Protein AF-A0A3C1VAW0-F1 (afdb_monomer_lite)

Sequence (1013 aa):
MKNPRPLKIAIALFAAFAPFVSPATVFFSDTFGSGSTINSGSPVDPTSTSTAYQMLSTKTQTPTPAVNPGDLLFGIGSTSSGVMEVQALFATNPIALVMSGDNIQLTIVFTNTSGIFPASPGSSQLGIGLFNSGNIVPFNPLPGGTNVSTTLNLANYAQNWQGYFGQIVSGTSKIMTRPSQATATSGWNQELVLSGSSTSTARNQATIASSASTTVSLNTGEAYTEVLSITMNDVNSLAITNTLYSGAGTGGTVVASYGGIATNTTFLTGGFNGFGFGYQSKVSGSASTIDVSSVEVSGSVTPISGPPTIDQQPVDVTVPNGGSCYFSVAATGFSMTYQWHRNGTNLLNGGNISGANSSQLVISPAGAGDVCSGANGYYVTVTGAGPFSTNSEIHSLAFGTAKNLIYSGSGAWDLNNSPSWLNGSLTPGFTFNFGDAVTFDDNGAGGTVPLSGSYLSASSVTVSGSSIYTLSGTGSFAGPGSLLYNASAQLTINNANSYTGGTIISNATANLRLGNINGLGTGPITMALAGGQMDIMVASSSTTGLNGDWIVADDFTMVVEPVNTSYGVVLNGNLIGTTNKTLTINHGSNGSGTNATRFRINGTSTVYNANLNLNDSTLVWSPSAATGSQTYNGVISGTGAFLQKNSVSYLNGTNTYSGGTIPAAGAIGLGLDTTGSPGSVSSGPIGTGPLSLVNDSTTTLGGSGMLFAFGGARSIGNQVQYPSASNNLTLVIGGTNNFTFTGPFALNGQDGLGAGTNRTIQVTNTGLTTILGAIGDSGLGVGLIKTGPGALYLDAINTYTGLTSNNSNTTNTPGLLAGAGTIAGSVFVQTNSSIGGGSGASIGTLTINNALTLNGNGFFRVNRSGSSSDQVSVTGVLTNTGTGTITVTNLGAALQVGDTFFLFNKGMSNGATMTITGAGINWTNKLAVNGSIAVVSTVATNPTNITFSVTSNVLTLLWPADHTGWRLQAQTNSLANGLGTNWVDVAGATLVNSTNFTINPANGAVFYRLVYP

Secondary structure (DSSP, 8-state):
---------------------PPPEEEEEE-S-S--EES-SSPPPP-SS--EEEEEESS-BSSPPEEETTEEEEEE-SBSSEEEEEEEES-SS-EE--STT-EEEEEEEEEEEE-SS-SSS---EEEEEEEE-TT----S--S-SS---TT----SSGGG-EEEEEEEESB--EEEEE---TT--SGGGG--S--SS-SS---SPPEEEEPPPB-----TT-EEEEEEEEEEEETTEEEEEEEEEESSSTTS-EEEEEEEEEEGGG---SEE-EEEEEEEE--BTS-EEEEEEEEEEEEE-----SPPEEEE----EEE-TT--EEEE-EEE-SS-EEEEEETTEE--SBTTEE-TTSSEEEESS--GGG-B-GGGSEEEEEE-SSS-EEEPPPB-EEE----EEEE-SSS-EEBSS---EEETT----BPB-TT-EEEESGGG--EEEEEESS-B--SEEEE-SS--EEEEES--BEES-EEEE--SS-EEE-S--EE-S-EEE--SS-EEEESSTTTT-SS-EEE-STTEEEEE-S---SS--EES-EEE-S-EEEEE----SS-SEEEES-EEE-TT-EEEEEE-TT---SSPEEEEE--SEEEE-SEEEE-STTEEEEE--SSSEEEE-SPEEES-EEEEEEEEEEE-S-B--SS-EEEEEEEEEE-SPPEEETTEEEEBTT-SS-EE-----SS-S--EEEEEE-SS-EEE-SPEEESSTT---EEEEESSS-EEE-S-EEEEESSS-SPPPPEEEEE--SS-EEE-SPEE-TTS---EEEESSS-EEE-SEE---S-EEE----SSSPEEEEBSSEE-S-EEE-TTEEE--B-SSS--EEEESS-EEESSEEEEEEETGGGEE-EEEESS-EEE-S--EEEEEE-SSPP-TT-EEESBSSPPBTGGGSEEEETTEEEEEEHHHHSEEEEEEEPP-S--PPEEEEETTEEEEE--GGGTTPEEEEE---TTT---S--EE-TTGGG-SEEEEE--GGG---EEEEE--

Radius of gyration: 39.26 Å; chains: 1; bounding box: 101×81×126 Å

Foldseek 3Di:
DDDDDPPPPPPPPPPPPDPPQDPKFFLAKEQLPPDAAEQDQDWDFADNYYGHKYKDKAAPKPPDFDRDRLWGKTWHFFDQKMWMKIKIFSHQWWDFAADFFWKKKKKWKKAFQWWQAAQDPDWKKWKKWWWDFVSQGAHPPPPDSYRQDQPAFDAGHLLQIWGWMWMDTQFKTFIKTQHRNRVDGGSVSNDDTDDPPDDPDDRVMDTFWIDHNHGFGDDHGWMKMWMWMWGARDVQKIKIKIWMATHRDPPHDTRDIIIGMQHDPRRRHRTGTMMMIIMMGSDHDGMGMMIISMIIMIIGHDDDDAAKAWPDFWEAAEAAQQFKDKTFTDIDAAAKWKFKDFQNHTDDDDDQWDQRTHRMIMGGGDHPVQFDDDPRAMKMWIGHPDRHIDIGDGYGYHYDDAFAWEFQQDDALEAPDDQRTAGPVRHTRDHQHTQHEYEYEVNNQEDEHAYDAAERHYQEYEYAYAHEYEYDHAYEHAGAYEYEYAYLEEYEFLYQYAHAVWYEDAYQHYEHEYNDQNRTHAHAYEDAYHNYEYEDQDFADPVGARHYEYEANAAYEYEQEADLDQTRHEYHEAYEYDAAHEYEYHYDPNHDDPAAHEYEYQHQEHDYRHEYEDADLSYEYEDAHQHHEHEHQEEYEHAYAYEYYNEEYEQQYQYAHASWYEQAAYEYEFNAEFDDAAQQTRTGSTHRYAHEYAHPDPPDLEHEGEYEYPPAEYEYRHEAAYQALSRAYEYEYADAHEYEYQHAYELHHVPPDAHHEAHEYEYAYNYHYEYNHEYEHPARQHHYEYEYQDEYEDAEAYDHAHEYEDDHPDDPHAYEYEYQYEDAHEYEYAASHEYWYYDPVDAHEYEYAEEYEYAEEYEKEAELVVLTMIAYEYPYAAEYDHQYEYEYHYPYPQDDAFRKHAHYQAAYHVQCSYHYDYPQFDWDRCNRPGRMIGGHAHQDPDDWDWDWDDDDQKIKTFTDPSNQQWWKWKDQDAPVVPDDPPIDTDPPSSRDRMDMDGHDPVRHDMDIDTGDD

pLDDT: mean 88.58, std 13.4, range [28.42, 98.81]

Structure (mmCIF, N/CA/C/O backbone):
data_AF-A0A3C1VAW0-F1
#
_entry.id   AF-A0A3C1VAW0-F1
#
loop_
_atom_site.group_PDB
_atom_site.id
_atom_site.type_symbol
_atom_site.label_atom_id
_atom_site.label_alt_id
_atom_site.label_comp_id
_atom_site.label_asym_id
_atom_site.label_entity_id
_atom_site.label_seq_id
_atom_site.pdbx_PDB_ins_code
_atom_site.Cartn_x
_atom_site.Cartn_y
_atom_site.Cartn_z
_atom_site.occupancy
_atom_site.B_iso_or_equiv
_atom_site.auth_seq_id
_atom_site.auth_comp_id
_atom_site.auth_asym_id
_atom_site.auth_atom_id
_atom_site.pdbx_PDB_model_num
ATOM 1 N N . MET A 1 1 ? 33.561 -5.028 -72.083 1.00 37.09 1 MET A N 1
ATOM 2 C CA . MET A 1 1 ? 32.641 -6.035 -71.502 1.00 37.09 1 MET A CA 1
ATOM 3 C C . MET A 1 1 ? 32.036 -5.413 -70.245 1.00 37.09 1 MET A C 1
ATOM 5 O O . MET A 1 1 ? 32.770 -5.193 -69.300 1.00 37.09 1 MET A O 1
ATOM 9 N N . LYS A 1 2 ? 30.902 -4.705 -70.355 1.00 36.78 2 LYS A N 1
ATOM 10 C CA . LYS A 1 2 ? 29.521 -5.180 -70.094 1.00 36.78 2 LYS A CA 1
ATOM 11 C C . LYS A 1 2 ? 29.315 -5.747 -68.674 1.00 36.78 2 LYS A C 1
ATOM 13 O O . LYS A 1 2 ? 29.521 -6.933 -68.468 1.00 36.78 2 LYS A O 1
ATOM 18 N N . ASN A 1 3 ? 28.885 -4.899 -67.732 1.00 32.50 3 ASN A N 1
ATOM 19 C CA . ASN A 1 3 ? 27.531 -4.946 -67.149 1.00 32.50 3 ASN A CA 1
ATOM 20 C C . ASN A 1 3 ? 27.273 -3.712 -66.248 1.00 32.50 3 ASN A C 1
ATOM 22 O O . ASN A 1 3 ? 28.169 -3.322 -65.499 1.00 32.50 3 ASN A O 1
ATOM 26 N N . PRO A 1 4 ? 26.103 -3.049 -66.352 1.00 40.62 4 PRO A N 1
ATOM 27 C CA . PRO A 1 4 ? 25.869 -1.733 -65.764 1.00 40.62 4 PRO A CA 1
ATOM 28 C C . PRO A 1 4 ? 25.383 -1.820 -64.311 1.00 40.62 4 PRO A C 1
ATOM 30 O O . PRO A 1 4 ? 24.574 -2.673 -63.953 1.00 40.62 4 PRO A O 1
ATOM 33 N N . ARG A 1 5 ? 25.855 -0.884 -63.484 1.00 33.72 5 ARG A N 1
ATOM 34 C CA . ARG A 1 5 ? 25.320 -0.597 -62.148 1.00 33.72 5 ARG A CA 1
ATOM 35 C C . ARG A 1 5 ? 24.011 0.192 -62.294 1.00 33.72 5 ARG A C 1
ATOM 37 O O . ARG A 1 5 ? 24.045 1.225 -62.964 1.00 33.72 5 ARG A O 1
ATOM 44 N N . PRO A 1 6 ? 22.887 -0.198 -61.670 1.00 34.81 6 PRO A N 1
ATOM 45 C CA . PRO A 1 6 ? 21.746 0.697 -61.566 1.00 34.81 6 PRO A CA 1
ATOM 46 C C . PRO A 1 6 ? 22.021 1.733 -60.469 1.00 34.81 6 PRO A C 1
ATOM 48 O O . PRO A 1 6 ? 21.927 1.457 -59.276 1.00 34.81 6 PRO A O 1
ATOM 51 N N . LEU A 1 7 ? 22.378 2.942 -60.899 1.00 28.42 7 LEU A N 1
ATOM 52 C CA . LEU A 1 7 ? 22.316 4.155 -60.095 1.00 28.42 7 LEU A CA 1
ATOM 53 C C . LEU A 1 7 ? 20.828 4.490 -59.890 1.00 28.42 7 LEU A C 1
ATOM 55 O O . LEU A 1 7 ? 20.183 5.023 -60.791 1.00 28.42 7 LEU A O 1
ATOM 59 N N . LYS A 1 8 ? 20.257 4.144 -58.731 1.00 29.89 8 LYS A N 1
ATOM 60 C CA . LYS A 1 8 ? 18.937 4.650 -58.334 1.00 29.89 8 LYS A CA 1
ATOM 61 C C . LYS A 1 8 ? 19.105 6.100 -57.877 1.00 29.89 8 LYS A C 1
ATOM 63 O O . LYS A 1 8 ? 19.369 6.368 -56.711 1.00 29.89 8 LYS A O 1
ATOM 68 N N . ILE A 1 9 ? 18.998 7.030 -58.824 1.00 29.31 9 ILE A N 1
ATOM 69 C CA . ILE A 1 9 ? 18.789 8.451 -58.541 1.00 29.31 9 ILE A CA 1
ATOM 70 C C . ILE A 1 9 ? 17.382 8.566 -57.942 1.00 29.31 9 ILE A C 1
ATOM 72 O O . ILE A 1 9 ? 16.389 8.459 -58.659 1.00 29.31 9 ILE A O 1
ATOM 76 N N . ALA A 1 10 ? 17.292 8.747 -56.626 1.00 31.66 10 ALA A N 1
ATOM 77 C CA . ALA A 1 10 ? 16.066 9.195 -55.980 1.00 31.66 10 ALA A CA 1
ATOM 78 C C . ALA A 1 10 ? 15.908 10.695 -56.268 1.00 31.66 10 ALA A C 1
ATOM 80 O O . ALA A 1 10 ? 16.533 11.536 -55.626 1.00 31.66 10 ALA A O 1
ATOM 81 N N . ILE A 1 11 ? 15.111 11.032 -57.283 1.00 28.70 11 ILE A N 1
ATOM 82 C CA . ILE A 1 11 ? 14.616 12.396 -57.477 1.00 28.70 11 ILE A CA 1
ATOM 83 C C . ILE A 1 11 ? 13.566 12.626 -56.385 1.00 28.70 11 ILE A C 1
ATOM 85 O O . ILE A 1 11 ? 12.427 12.184 -56.508 1.00 28.70 11 ILE A O 1
ATOM 89 N N . ALA A 1 12 ? 13.960 13.286 -55.297 1.00 33.16 12 ALA A N 1
ATOM 90 C CA . ALA A 1 12 ? 13.028 13.809 -54.309 1.00 33.16 12 ALA A CA 1
ATOM 91 C C . ALA A 1 12 ? 12.320 15.032 -54.909 1.00 33.16 12 ALA A C 1
ATOM 93 O O . ALA A 1 12 ? 12.789 16.164 -54.801 1.00 33.16 12 ALA A O 1
ATOM 94 N N . LEU A 1 13 ? 11.198 14.797 -55.590 1.00 29.33 13 LEU A N 1
ATOM 95 C CA . LEU A 1 13 ? 10.268 15.859 -55.946 1.00 29.33 13 LEU A CA 1
ATOM 96 C C . LEU A 1 13 ? 9.472 16.213 -54.680 1.00 29.33 13 LEU A C 1
ATOM 98 O O . LEU A 1 13 ? 8.461 15.583 -54.383 1.00 29.33 13 LEU A O 1
ATOM 102 N N . PHE A 1 14 ? 9.942 17.199 -53.911 1.00 34.06 14 PHE A N 1
ATOM 103 C CA . PHE A 1 14 ? 9.141 17.846 -52.867 1.00 34.06 14 PHE A CA 1
ATOM 104 C C . PHE A 1 14 ? 8.037 18.671 -53.545 1.00 34.06 14 PHE A C 1
ATOM 106 O O . PHE A 1 14 ? 8.146 19.883 -53.721 1.00 34.06 14 PHE A O 1
ATOM 113 N N . ALA A 1 15 ? 6.969 18.001 -53.973 1.00 31.11 15 ALA A N 1
ATOM 114 C CA . ALA A 1 15 ? 5.688 18.655 -54.153 1.00 31.11 15 ALA A CA 1
ATOM 115 C C . ALA A 1 15 ? 5.039 18.710 -52.769 1.00 31.11 15 ALA A C 1
ATOM 117 O O . ALA A 1 15 ? 4.602 17.688 -52.240 1.00 31.11 15 ALA A O 1
ATOM 118 N N . ALA A 1 16 ? 5.012 19.900 -52.168 1.00 33.81 16 ALA A N 1
ATOM 119 C CA . ALA A 1 16 ? 4.114 20.201 -51.065 1.00 33.81 16 ALA A CA 1
ATOM 120 C C . ALA A 1 16 ? 2.676 20.069 -51.588 1.00 33.81 16 ALA A C 1
ATOM 122 O O . ALA A 1 16 ? 2.069 21.037 -52.043 1.00 33.81 16 ALA A O 1
ATOM 123 N N . PHE A 1 17 ? 2.151 18.846 -51.595 1.00 34.25 17 PHE A N 1
ATOM 124 C CA . PHE A 1 17 ? 0.722 18.634 -51.694 1.00 34.25 17 PHE A CA 1
ATOM 125 C C . PHE A 1 17 ? 0.129 19.164 -50.392 1.00 34.25 17 PHE A C 1
ATOM 127 O O . PHE A 1 17 ? 0.372 18.615 -49.318 1.00 34.25 17 PHE A O 1
ATOM 134 N N . ALA A 1 18 ? -0.631 20.256 -50.486 1.00 33.84 18 ALA A N 1
ATOM 135 C CA . ALA A 1 18 ? -1.655 20.532 -49.491 1.00 33.84 18 ALA A CA 1
ATOM 136 C C . ALA A 1 18 ? -2.463 19.236 -49.293 1.00 33.84 18 ALA A C 1
ATOM 138 O O . ALA A 1 18 ? -2.717 18.553 -50.294 1.00 33.84 18 ALA A O 1
ATOM 139 N N . PRO A 1 19 ? -2.823 18.856 -48.054 1.00 38.66 19 PRO A N 1
ATOM 140 C CA . PRO A 1 19 ? -3.577 17.634 -47.833 1.00 38.66 19 PRO A CA 1
ATOM 141 C C . PRO A 1 19 ? -4.836 17.709 -48.694 1.00 38.66 19 PRO A C 1
ATOM 143 O O . PRO A 1 19 ? -5.653 18.619 -48.540 1.00 38.66 19 PRO A O 1
ATOM 146 N N . PHE A 1 20 ? -4.963 16.783 -49.645 1.00 38.84 20 PHE A N 1
ATOM 147 C CA . PHE A 1 20 ? -6.251 16.495 -50.249 1.00 38.84 20 PHE A CA 1
ATOM 148 C C . PHE A 1 20 ? -7.133 16.045 -49.089 1.00 38.84 20 PHE A C 1
ATOM 150 O O . PHE A 1 20 ? -7.020 14.913 -48.629 1.00 38.84 20 PHE A O 1
ATOM 157 N N . VAL A 1 21 ? -7.951 16.956 -48.562 1.00 41.53 21 VAL A N 1
ATOM 158 C CA . VAL A 1 21 ? -9.023 16.591 -47.643 1.00 41.53 21 VAL A CA 1
ATOM 159 C C . VAL A 1 21 ? -9.899 15.643 -48.446 1.00 41.53 21 VAL A C 1
ATOM 161 O O . VAL A 1 21 ? -10.518 16.055 -49.431 1.00 41.53 21 VAL A O 1
ATOM 164 N N . SER A 1 22 ? -9.870 14.354 -48.101 1.00 52.03 22 SER A N 1
ATOM 165 C CA . SER A 1 22 ? -10.819 13.419 -48.688 1.00 52.03 22 SER A CA 1
ATOM 166 C C . SER A 1 22 ? -12.218 13.955 -48.366 1.00 52.03 22 SER A C 1
ATOM 168 O O . SER A 1 22 ? -12.429 14.455 -47.255 1.00 52.03 22 SER A O 1
ATOM 170 N N . PRO A 1 23 ? -13.161 13.960 -49.322 1.00 58.28 23 PRO A N 1
ATOM 171 C CA . PRO A 1 23 ? -14.519 14.375 -49.013 1.00 58.28 23 PRO A CA 1
ATOM 172 C C . PRO A 1 23 ? -15.032 13.540 -47.836 1.00 58.28 23 PRO A C 1
ATOM 174 O O . PRO A 1 23 ? -14.778 12.334 -47.777 1.00 58.28 23 PRO A O 1
ATOM 177 N N . ALA A 1 24 ? -15.722 14.194 -46.896 1.00 72.00 24 ALA A N 1
ATOM 178 C CA . ALA A 1 24 ? -16.306 13.519 -45.746 1.00 72.00 24 ALA A CA 1
ATOM 179 C C . ALA A 1 24 ? -17.117 12.310 -46.234 1.00 72.00 24 ALA A C 1
ATOM 181 O O . ALA A 1 24 ? -18.045 12.440 -47.033 1.00 72.00 24 ALA A O 1
ATOM 182 N N . THR A 1 25 ? -16.704 11.127 -45.799 1.00 87.06 25 THR A N 1
ATOM 183 C CA . THR A 1 25 ? -17.350 9.861 -46.106 1.00 87.06 25 THR A CA 1
ATOM 184 C C . THR A 1 25 ? -18.346 9.573 -44.998 1.00 87.06 25 THR A C 1
ATOM 186 O O . THR A 1 25 ? -17.997 9.603 -43.819 1.00 87.06 25 THR A O 1
ATOM 189 N N . VAL A 1 26 ? -19.593 9.297 -45.369 1.00 92.25 26 VAL A N 1
ATOM 190 C CA . VAL A 1 26 ? -20.591 8.767 -44.439 1.00 92.25 26 VAL A CA 1
ATOM 191 C C . VAL A 1 26 ? -20.362 7.265 -44.347 1.00 92.25 26 VAL A C 1
ATOM 193 O O . VAL A 1 26 ? -20.561 6.540 -45.321 1.00 92.25 26 VAL A O 1
ATOM 196 N N . PHE A 1 27 ? -19.890 6.806 -43.193 1.00 93.06 27 PHE A N 1
ATOM 197 C CA . PHE A 1 27 ? -19.628 5.392 -42.937 1.00 93.06 27 PHE A CA 1
ATOM 198 C C . PHE A 1 27 ? -20.904 4.649 -42.540 1.00 93.06 27 PHE A C 1
ATOM 200 O O . PHE A 1 27 ? -21.078 3.485 -42.890 1.00 93.06 27 PHE A O 1
ATOM 207 N N . PHE A 1 28 ? -21.798 5.341 -41.834 1.00 97.00 28 PHE A N 1
ATOM 208 C CA . PHE A 1 28 ? -23.079 4.830 -41.370 1.00 97.00 28 PHE A CA 1
ATOM 209 C C . PHE A 1 28 ? -24.067 5.985 -41.210 1.00 97.00 28 PHE A C 1
ATOM 211 O O . PHE A 1 28 ? -23.701 7.017 -40.658 1.00 97.00 28 PHE A O 1
ATOM 218 N N . SER A 1 29 ? -25.308 5.831 -41.663 1.00 96.31 29 SER A N 1
ATOM 219 C CA . SER A 1 29 ? -26.377 6.807 -41.436 1.00 96.31 29 SER A CA 1
ATOM 220 C C . SER A 1 29 ? -27.721 6.103 -41.361 1.00 96.31 29 SER A C 1
ATOM 222 O O . SER A 1 29 ? -28.191 5.528 -42.342 1.00 96.31 29 SER A O 1
ATOM 224 N N . ASP A 1 30 ? -28.337 6.138 -40.188 1.00 96.75 30 ASP A N 1
ATOM 225 C CA . ASP A 1 30 ? -29.602 5.476 -39.918 1.00 96.75 30 ASP A CA 1
ATOM 226 C C . ASP A 1 30 ? -30.667 6.494 -39.511 1.00 96.75 30 ASP A C 1
ATOM 228 O O . ASP A 1 30 ? -30.488 7.289 -38.589 1.00 96.75 30 ASP A O 1
ATOM 232 N N . THR A 1 31 ? -31.781 6.449 -40.235 1.00 95.50 31 THR A N 1
ATOM 233 C CA . THR A 1 31 ? -33.026 7.197 -39.980 1.00 95.50 31 THR A CA 1
ATOM 234 C C . THR A 1 31 ? -34.171 6.239 -39.641 1.00 95.50 31 THR A C 1
ATOM 236 O O . THR A 1 31 ? -35.347 6.568 -39.764 1.00 95.50 31 THR A O 1
ATOM 239 N N . PHE A 1 32 ? -33.826 5.006 -39.266 1.00 94.38 32 PHE A N 1
ATOM 240 C CA . PHE A 1 32 ? -34.701 3.945 -38.776 1.00 94.38 32 PHE A CA 1
ATOM 241 C C . PHE A 1 32 ? -35.716 3.407 -39.801 1.00 94.38 32 PHE A C 1
ATOM 243 O O . PHE A 1 32 ? -36.616 2.643 -39.461 1.00 94.38 32 PHE A O 1
ATOM 250 N N . GLY A 1 33 ? -35.558 3.755 -41.085 1.00 88.50 33 GLY A N 1
ATOM 251 C CA . GLY A 1 33 ? -36.400 3.280 -42.192 1.00 88.50 33 GLY A CA 1
ATOM 252 C C . GLY A 1 33 ? -35.869 2.055 -42.953 1.00 88.50 33 GLY A C 1
ATOM 253 O O . GLY A 1 33 ? -36.592 1.497 -43.775 1.00 88.50 33 GLY A O 1
ATOM 254 N N . SER A 1 34 ? -34.627 1.627 -42.696 1.00 86.94 34 SER A N 1
ATOM 255 C CA . SER A 1 34 ? -33.894 0.668 -43.549 1.00 86.94 34 SER A CA 1
ATOM 256 C C . SER A 1 34 ? -33.698 -0.722 -42.928 1.00 86.94 34 SER A C 1
ATOM 258 O O . SER A 1 34 ? -32.777 -1.442 -43.302 1.00 86.94 34 SER A O 1
ATOM 260 N N . GLY A 1 35 ? -34.559 -1.127 -41.988 1.00 87.31 35 GLY A N 1
ATOM 261 C CA . GLY A 1 35 ? -34.545 -2.487 -41.428 1.00 87.31 35 GLY A CA 1
ATOM 262 C C . GLY A 1 35 ? -33.637 -2.694 -40.213 1.00 87.31 35 GLY A C 1
ATOM 263 O O . GLY A 1 35 ? -33.317 -3.836 -39.883 1.00 87.31 35 GLY A O 1
ATOM 264 N N . SER A 1 36 ? -33.239 -1.618 -39.531 1.00 92.06 36 SER A N 1
ATOM 265 C CA . SER A 1 36 ? -32.581 -1.719 -38.228 1.00 92.06 36 SER A CA 1
ATOM 266 C C . SER A 1 36 ? -33.448 -2.440 -37.211 1.00 92.06 36 SER A C 1
ATOM 268 O O . SER A 1 36 ? -34.676 -2.361 -37.223 1.00 92.06 36 SER A O 1
ATOM 270 N N . THR A 1 37 ? -32.790 -3.160 -36.313 1.00 89.31 37 THR A N 1
ATOM 271 C CA . THR A 1 37 ? -33.462 -3.957 -35.288 1.00 89.31 37 THR A CA 1
ATOM 272 C C . THR A 1 37 ? -33.038 -3.498 -33.909 1.00 89.31 37 THR A C 1
ATOM 274 O O . THR A 1 37 ? -31.971 -2.917 -33.737 1.00 89.31 37 THR A O 1
ATOM 277 N N . ILE A 1 38 ? -33.874 -3.772 -32.914 1.00 87.62 38 ILE A N 1
ATOM 278 C CA . ILE A 1 38 ? -33.586 -3.480 -31.517 1.00 87.62 38 ILE A CA 1
ATOM 279 C C . ILE A 1 38 ? -33.705 -4.753 -30.695 1.00 87.62 38 ILE A C 1
ATOM 281 O O . ILE A 1 38 ? -34.685 -5.485 -30.807 1.00 87.62 38 ILE A O 1
ATOM 285 N N . ASN A 1 39 ? -32.687 -5.028 -29.883 1.00 80.88 39 ASN A N 1
ATOM 286 C CA . ASN A 1 39 ? -32.585 -6.227 -29.059 1.00 80.88 39 ASN A CA 1
ATOM 287 C C . ASN A 1 39 ? -32.812 -7.514 -29.886 1.00 80.88 39 ASN A C 1
ATOM 289 O O . ASN A 1 39 ? -33.544 -8.416 -29.475 1.00 80.88 39 ASN A O 1
ATOM 293 N N . SER A 1 40 ? -32.203 -7.611 -31.074 1.00 76.06 40 SER A N 1
ATOM 294 C CA . SER A 1 40 ? -32.380 -8.772 -31.959 1.00 76.06 40 SER A CA 1
ATOM 295 C C . SER A 1 40 ? -31.705 -10.032 -31.415 1.00 76.06 40 SER A C 1
ATOM 297 O O . SER A 1 40 ? -30.515 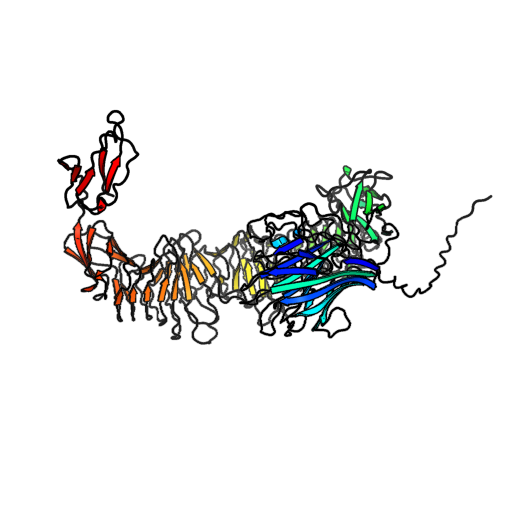-10.019 -31.099 1.00 76.06 40 SER A O 1
ATOM 299 N N . GLY A 1 41 ? -32.463 -11.135 -31.392 1.00 70.50 41 GLY A N 1
ATOM 300 C CA . GLY A 1 41 ? -32.008 -12.494 -31.068 1.00 70.50 41 GLY A CA 1
ATOM 301 C C . GLY A 1 41 ? -30.908 -13.047 -31.989 1.00 70.50 41 GLY A C 1
ATOM 302 O O . GLY A 1 41 ? -30.343 -14.110 -31.750 1.00 70.50 41 GLY A O 1
ATOM 303 N N . SER A 1 42 ? -30.677 -12.383 -33.117 1.00 78.56 42 SER A N 1
ATOM 304 C CA . SER A 1 42 ? -29.669 -12.706 -34.126 1.00 78.56 42 SER A CA 1
ATOM 305 C C . SER A 1 42 ? -29.294 -11.389 -34.812 1.00 78.56 42 SER A C 1
ATOM 307 O O . SER A 1 42 ? -29.890 -11.036 -35.831 1.00 78.56 42 SER A O 1
ATOM 309 N N . PRO A 1 43 ? -28.403 -10.592 -34.196 1.00 80.44 43 PRO A N 1
ATOM 310 C CA . PRO A 1 43 ? -27.939 -9.329 -34.750 1.00 80.44 43 PRO A CA 1
ATOM 311 C C . PRO A 1 43 ? -27.299 -9.570 -36.114 1.00 80.44 43 PRO A C 1
ATOM 313 O O . PRO A 1 43 ? -26.483 -10.478 -36.267 1.00 80.44 43 PRO A O 1
ATOM 316 N N . VAL A 1 44 ? -27.678 -8.758 -37.092 1.00 80.94 44 VAL A N 1
ATOM 317 C CA . VAL A 1 44 ? -27.047 -8.749 -38.413 1.00 80.94 44 VAL A CA 1
ATOM 318 C C . VAL A 1 44 ? -25.901 -7.741 -38.384 1.00 80.94 44 VAL A C 1
ATOM 320 O O . VAL A 1 44 ? -25.982 -6.737 -37.672 1.00 80.94 44 VAL A O 1
ATOM 323 N N . ASP A 1 45 ? -24.848 -8.008 -39.155 1.00 85.00 45 ASP A N 1
ATOM 324 C CA . ASP A 1 45 ? -23.758 -7.055 -39.353 1.00 85.00 45 ASP A CA 1
ATOM 325 C C . ASP A 1 45 ? -24.289 -5.704 -39.868 1.00 85.00 45 ASP A C 1
ATOM 327 O O . ASP A 1 45 ? -25.252 -5.670 -40.645 1.00 85.00 45 ASP A O 1
ATOM 331 N N . PRO A 1 46 ? -23.679 -4.579 -39.455 1.00 90.81 46 PRO A N 1
ATOM 332 C CA . PRO A 1 46 ? -24.117 -3.265 -39.894 1.00 90.81 46 PRO A CA 1
ATOM 333 C C . PRO A 1 46 ? -23.935 -3.101 -41.405 1.00 90.81 46 PRO A C 1
ATOM 335 O O . PRO A 1 46 ? -22.907 -3.467 -41.978 1.00 90.81 46 PRO A O 1
ATOM 338 N N . THR A 1 47 ? -24.929 -2.492 -42.042 1.00 93.38 47 THR A N 1
ATOM 339 C CA . THR A 1 47 ? -24.798 -1.912 -43.381 1.00 93.38 47 THR A CA 1
ATOM 340 C C . THR A 1 47 ? -24.508 -0.417 -43.250 1.00 93.38 47 THR A C 1
ATOM 342 O O . THR A 1 47 ? -24.475 0.118 -42.146 1.00 93.38 47 THR A O 1
ATOM 345 N N . SER A 1 48 ? -24.358 0.298 -44.367 1.00 91.81 48 SER A N 1
ATOM 346 C CA . SER A 1 48 ? -24.231 1.759 -44.334 1.00 91.81 48 SER A CA 1
ATOM 347 C C . SER A 1 48 ? -25.485 2.476 -43.814 1.00 91.81 48 SER A C 1
ATOM 349 O O . SER A 1 48 ? -25.399 3.664 -43.519 1.00 91.81 48 SER A O 1
ATOM 351 N N . THR A 1 49 ? -26.643 1.807 -43.733 1.00 94.50 49 THR A N 1
ATOM 352 C CA . THR A 1 49 ? -27.918 2.442 -43.346 1.00 94.50 49 THR A CA 1
ATOM 353 C C . THR A 1 49 ? -28.760 1.661 -42.343 1.00 94.50 49 THR A C 1
ATOM 355 O O . THR A 1 49 ? -29.883 2.066 -42.052 1.00 94.50 49 THR A O 1
ATOM 358 N N . SER A 1 50 ? -28.264 0.536 -41.827 1.00 93.25 50 SER A N 1
ATOM 359 C CA . SER A 1 50 ? -28.995 -0.275 -40.856 1.00 93.25 50 SER A CA 1
ATOM 360 C C . SER A 1 50 ? -28.060 -1.033 -39.925 1.00 93.25 50 SER A C 1
ATOM 362 O O . SER A 1 50 ? -27.002 -1.496 -40.349 1.00 93.25 50 SER A O 1
ATOM 364 N N . THR A 1 51 ? -28.463 -1.231 -38.676 1.00 92.62 51 THR A N 1
ATOM 365 C CA . THR A 1 51 ? -27.700 -2.012 -37.693 1.00 92.62 51 THR A CA 1
ATOM 366 C C . THR A 1 51 ? -28.617 -2.715 -36.691 1.00 92.62 51 THR A C 1
ATOM 368 O O . THR A 1 51 ? -29.841 -2.549 -36.687 1.00 92.62 51 THR A O 1
ATOM 371 N N . ALA A 1 52 ? -28.025 -3.540 -35.837 1.00 89.81 52 ALA A N 1
ATOM 372 C CA . ALA A 1 52 ? -28.692 -4.131 -34.693 1.00 89.81 52 ALA A CA 1
ATOM 373 C C . ALA A 1 52 ? -28.347 -3.337 -33.426 1.00 89.81 52 ALA A C 1
ATOM 375 O O . ALA A 1 52 ? -27.242 -3.428 -32.890 1.00 89.81 52 ALA A O 1
ATOM 376 N N . TYR A 1 53 ? -29.317 -2.567 -32.939 1.00 89.88 53 TYR A N 1
ATOM 377 C CA . TYR A 1 53 ? -29.231 -1.845 -31.679 1.00 89.88 53 TYR A CA 1
ATOM 378 C C . TYR A 1 53 ? -29.462 -2.781 -30.500 1.00 89.88 53 TYR A C 1
ATOM 380 O O . TYR A 1 53 ? -30.375 -3.609 -30.498 1.00 89.88 53 TYR A O 1
ATOM 388 N N . GLN A 1 54 ? -28.677 -2.597 -29.448 1.00 85.81 54 GLN A N 1
ATOM 389 C CA . GLN A 1 54 ? -28.907 -3.214 -28.153 1.00 85.81 54 GLN A CA 1
ATOM 390 C C . GLN A 1 54 ? -29.137 -2.133 -27.106 1.00 85.81 54 GLN A C 1
ATOM 392 O O . GLN A 1 54 ? -28.396 -1.155 -27.050 1.00 85.81 54 GLN A O 1
ATOM 397 N N . MET A 1 55 ? -30.148 -2.328 -26.260 1.00 84.81 55 MET A N 1
ATOM 398 C CA . MET A 1 55 ? -30.463 -1.409 -25.173 1.00 84.81 55 MET A CA 1
ATOM 399 C C . MET A 1 55 ? -30.224 -2.019 -23.800 1.00 84.81 55 MET A C 1
ATOM 401 O O . MET A 1 55 ? -30.652 -3.137 -23.510 1.00 84.81 55 MET A O 1
ATOM 405 N N . LEU A 1 56 ? -29.615 -1.226 -22.924 1.00 81.25 56 LEU A N 1
ATOM 406 C CA . LEU A 1 56 ? -29.403 -1.538 -21.519 1.00 81.25 56 LEU A CA 1
ATOM 407 C C . LEU A 1 56 ? -30.209 -0.570 -20.663 1.00 81.25 56 LEU A C 1
ATOM 409 O O . LEU A 1 56 ? -30.239 0.630 -20.925 1.00 81.25 56 LEU A O 1
ATOM 413 N N . SER A 1 57 ? -30.859 -1.081 -19.617 1.00 80.44 57 SER A N 1
ATOM 414 C CA . SER A 1 57 ? -31.521 -0.232 -18.630 1.00 80.44 57 SER A CA 1
ATOM 415 C C . SER A 1 57 ? -31.440 -0.803 -17.221 1.00 80.44 57 SER A C 1
ATOM 417 O O . SER A 1 57 ? -31.488 -2.018 -17.006 1.00 80.44 57 SER A O 1
ATOM 419 N N . THR A 1 58 ? -31.348 0.100 -16.246 1.00 79.62 58 THR A N 1
ATOM 420 C CA . THR A 1 58 ? -31.385 -0.216 -14.809 1.00 79.62 58 THR A CA 1
ATOM 421 C C . THR A 1 58 ? -32.789 -0.143 -14.223 1.00 79.62 58 THR A C 1
ATOM 423 O O . THR A 1 58 ? -32.972 -0.343 -13.020 1.00 79.62 58 THR A O 1
ATOM 426 N N . LYS A 1 59 ? -33.777 0.190 -15.057 1.00 79.50 59 LYS A N 1
ATOM 427 C CA . LYS A 1 59 ? -35.185 0.331 -14.698 1.00 79.50 59 LYS A CA 1
ATOM 428 C C . LYS A 1 59 ? -36.062 -0.335 -15.747 1.00 79.50 59 LYS A C 1
ATOM 430 O O . LYS A 1 59 ? -35.606 -0.752 -16.809 1.00 79.50 59 LYS A O 1
ATOM 435 N N . THR A 1 60 ? -37.345 -0.438 -15.426 1.00 81.88 60 THR A N 1
ATOM 436 C CA . THR A 1 60 ? -38.362 -0.820 -16.401 1.00 81.88 60 THR A CA 1
ATOM 437 C C . THR A 1 60 ? -38.391 0.212 -17.524 1.00 81.88 60 THR A C 1
ATOM 439 O O . THR A 1 60 ? -38.487 1.416 -17.266 1.00 81.88 60 THR A O 1
ATOM 442 N N . GLN A 1 61 ? -38.301 -0.276 -18.758 1.00 84.56 61 GLN A N 1
ATOM 443 C CA . GLN A 1 61 ? -38.331 0.560 -19.948 1.00 84.56 61 GLN A CA 1
ATOM 444 C C . GLN A 1 61 ? -39.763 1.051 -20.177 1.00 84.56 61 GLN A C 1
ATOM 446 O O . GLN A 1 61 ? -40.716 0.269 -20.163 1.00 84.56 61 GLN A O 1
ATOM 451 N N . THR A 1 62 ? -39.939 2.360 -20.291 1.00 84.44 62 THR A N 1
ATOM 452 C CA . THR A 1 62 ? -41.241 2.999 -20.496 1.00 84.44 62 THR A CA 1
ATOM 453 C C . THR A 1 62 ? -41.024 4.280 -21.305 1.00 84.44 62 THR A C 1
ATOM 455 O O . THR A 1 62 ? -40.453 5.225 -20.759 1.00 84.44 62 THR A O 1
ATOM 458 N N . PRO A 1 63 ? -41.458 4.337 -22.579 1.00 87.81 63 PRO A N 1
ATOM 459 C CA . PRO A 1 63 ? -42.153 3.283 -23.331 1.00 87.81 63 PRO A CA 1
ATOM 460 C C . PRO A 1 63 ? -41.258 2.065 -23.621 1.00 87.81 63 PRO A C 1
ATOM 462 O O . PRO A 1 63 ? -40.043 2.108 -23.427 1.00 87.81 63 PRO A O 1
ATOM 465 N N . THR A 1 64 ? -41.866 0.960 -24.063 1.00 87.06 64 THR A N 1
ATOM 466 C CA . THR A 1 64 ? -41.104 -0.171 -24.611 1.00 87.06 64 THR A CA 1
ATOM 467 C C . THR A 1 64 ? -40.308 0.316 -25.821 1.00 87.06 64 THR A C 1
ATOM 469 O O . THR A 1 64 ? -40.912 0.948 -26.689 1.00 87.06 64 THR A O 1
ATOM 472 N N . PRO A 1 65 ? -38.995 0.038 -25.901 1.00 88.94 65 PRO A N 1
ATOM 473 C CA . PRO A 1 65 ? -38.189 0.524 -27.001 1.00 88.94 65 PRO A CA 1
ATOM 474 C C . PRO A 1 65 ? -38.684 0.023 -28.351 1.00 88.94 65 PRO A C 1
ATOM 476 O O . PRO A 1 65 ? -38.973 -1.166 -28.504 1.00 88.94 65 PRO A O 1
ATOM 479 N N . ALA A 1 66 ? -38.753 0.924 -29.324 1.00 87.81 66 ALA A N 1
ATOM 480 C CA . ALA A 1 66 ? -39.212 0.619 -30.670 1.00 87.81 66 ALA A CA 1
ATOM 481 C C . ALA A 1 66 ? -38.323 1.309 -31.704 1.00 87.81 66 ALA A C 1
ATOM 483 O O . ALA A 1 66 ? -37.864 2.424 -31.484 1.00 87.81 66 ALA A O 1
ATOM 484 N N . VAL A 1 67 ? -38.099 0.625 -32.826 1.00 89.44 67 VAL A N 1
ATOM 485 C CA . VAL A 1 67 ? -37.517 1.202 -34.041 1.00 89.44 67 VAL A CA 1
ATOM 486 C C . VAL A 1 67 ? -38.664 1.338 -35.034 1.00 89.44 67 VAL A C 1
ATOM 488 O O . VAL A 1 67 ? -39.193 0.330 -35.503 1.00 89.44 67 VAL A O 1
ATOM 491 N N . ASN A 1 68 ? -39.059 2.569 -35.326 1.00 89.69 68 ASN A N 1
ATOM 492 C CA . ASN A 1 68 ? -40.015 2.919 -36.368 1.00 89.69 68 ASN A CA 1
ATOM 493 C C . ASN A 1 68 ? -39.318 3.829 -37.391 1.00 89.69 68 ASN A C 1
ATOM 495 O O . ASN A 1 68 ? -38.346 4.493 -37.041 1.00 89.69 68 ASN A O 1
ATOM 499 N N . PRO A 1 69 ? -39.800 3.921 -38.643 1.00 88.50 69 PRO A N 1
ATOM 500 C CA . PRO A 1 69 ? -39.254 4.879 -39.600 1.00 88.50 69 PRO A CA 1
ATOM 501 C C . PRO A 1 69 ? -39.231 6.306 -39.028 1.00 88.50 69 PRO A C 1
ATOM 503 O O . PRO A 1 69 ? -40.286 6.872 -38.746 1.00 88.50 69 PRO A O 1
ATOM 506 N N . GLY A 1 70 ? -38.031 6.872 -38.877 1.00 87.25 70 GLY A N 1
ATOM 507 C CA . GLY A 1 70 ? -37.788 8.207 -38.327 1.00 87.25 70 GLY A CA 1
ATOM 508 C C . GLY A 1 70 ? -37.757 8.317 -36.799 1.00 87.25 70 GLY A C 1
ATOM 509 O O . GLY A 1 70 ? -37.587 9.434 -36.322 1.00 87.25 70 GLY A O 1
ATOM 510 N N . ASP A 1 71 ? -37.918 7.218 -36.056 1.00 87.81 71 ASP A N 1
ATOM 511 C CA . ASP A 1 71 ? -38.083 7.243 -34.596 1.00 87.81 71 ASP A CA 1
ATOM 512 C C . ASP A 1 71 ? -37.491 5.985 -33.926 1.00 87.81 71 ASP A C 1
ATOM 514 O O . ASP A 1 71 ? -37.994 4.864 -34.074 1.00 87.81 71 ASP A O 1
ATOM 518 N N . LEU A 1 72 ? -36.423 6.185 -33.151 1.00 94.12 72 LEU A N 1
ATOM 519 C CA . LEU A 1 72 ? -35.956 5.261 -32.121 1.00 94.12 72 LEU A CA 1
ATOM 520 C C . LEU A 1 72 ? -36.375 5.794 -30.743 1.00 94.12 72 LEU A C 1
ATOM 522 O O . LEU A 1 72 ? -35.633 6.526 -30.077 1.00 94.12 72 LEU A O 1
ATOM 526 N N . LEU A 1 73 ? -37.561 5.371 -30.304 1.00 91.88 73 LEU A N 1
ATOM 527 C CA . LEU A 1 73 ? -38.179 5.793 -29.052 1.00 91.88 73 LEU A CA 1
ATOM 528 C C . LEU A 1 73 ? -37.742 4.893 -27.902 1.00 91.88 73 LEU A C 1
ATOM 530 O O . LEU A 1 73 ? -37.936 3.676 -27.944 1.00 91.88 73 LEU A O 1
ATOM 534 N N . PHE A 1 74 ? -37.233 5.483 -26.822 1.00 91.75 74 PHE A N 1
ATOM 535 C CA . PHE A 1 74 ? -36.952 4.753 -25.590 1.00 91.75 74 PHE A CA 1
ATOM 536 C C . PHE A 1 74 ? -37.033 5.636 -24.348 1.00 91.75 74 PHE A C 1
ATOM 538 O O . PHE A 1 74 ? -36.927 6.862 -24.390 1.00 91.75 74 PHE A O 1
ATOM 545 N N . GLY A 1 75 ? -37.237 4.996 -23.200 1.00 89.62 75 GLY A N 1
ATOM 546 C CA . GLY A 1 75 ? -37.307 5.712 -21.942 1.00 89.62 75 GLY A CA 1
ATOM 547 C C . GLY A 1 75 ? -37.301 4.820 -20.716 1.00 89.62 75 GLY A C 1
ATOM 548 O O . GLY A 1 75 ? -37.431 3.597 -20.802 1.00 89.62 75 GLY A O 1
ATOM 549 N N . ILE A 1 76 ? -37.209 5.456 -19.554 1.00 86.62 76 ILE A N 1
ATOM 550 C CA . ILE A 1 76 ? -37.398 4.817 -18.255 1.00 86.62 76 ILE A CA 1
ATOM 551 C C . ILE A 1 76 ? -38.634 5.393 -17.568 1.00 86.62 76 ILE A C 1
ATOM 553 O O . ILE A 1 76 ? -38.912 6.594 -17.648 1.00 86.62 76 ILE A O 1
ATOM 557 N N . GLY A 1 77 ? -39.359 4.531 -16.853 1.00 84.44 77 GLY A N 1
ATOM 558 C CA . GLY A 1 77 ? -40.481 4.955 -16.018 1.00 84.44 77 GLY A CA 1
ATOM 559 C C . GLY A 1 77 ? -40.058 5.896 -14.882 1.00 84.44 77 GLY A C 1
ATOM 560 O O . GLY A 1 77 ? -38.873 6.039 -14.572 1.00 84.44 77 GLY A O 1
ATOM 561 N N . SER A 1 78 ? -41.041 6.519 -14.223 1.00 82.88 78 SER A N 1
ATOM 562 C CA . SER A 1 78 ? -40.807 7.444 -13.107 1.00 82.88 78 SER A CA 1
ATOM 563 C C . SER A 1 78 ? -39.971 6.799 -11.999 1.00 82.88 78 SER A C 1
ATOM 565 O O . SER A 1 78 ? -40.364 5.783 -11.419 1.00 82.88 78 SER A O 1
ATOM 567 N N . THR A 1 79 ? -38.826 7.393 -11.677 1.00 75.62 79 THR A N 1
ATOM 568 C CA . THR A 1 79 ? -37.891 6.868 -10.676 1.00 75.62 79 THR A CA 1
ATOM 569 C C . THR A 1 79 ? -37.144 8.007 -9.982 1.00 75.62 79 THR A C 1
ATOM 571 O O . THR A 1 79 ? -37.293 9.155 -10.369 1.00 75.62 79 THR A O 1
ATOM 574 N N . SER A 1 80 ? -36.368 7.724 -8.935 1.00 75.44 80 SER A N 1
ATOM 575 C CA . SER A 1 80 ? -35.454 8.703 -8.323 1.00 75.44 80 SER A CA 1
ATOM 576 C C . SER A 1 80 ? -34.070 8.712 -8.982 1.00 75.44 80 SER A C 1
ATOM 578 O O . SER A 1 80 ? -33.334 9.688 -8.860 1.00 75.44 80 SER A O 1
ATOM 580 N N . SER A 1 81 ? -33.700 7.621 -9.664 1.00 81.38 81 SER A N 1
ATOM 581 C CA . SER A 1 81 ? -32.486 7.507 -10.476 1.00 81.38 81 SER A CA 1
ATOM 582 C C . SER A 1 81 ? -32.569 6.286 -11.390 1.00 81.38 81 SER A C 1
ATOM 584 O O . SER A 1 81 ? -32.913 5.199 -10.922 1.00 81.38 81 SER A O 1
ATOM 586 N N . GLY A 1 82 ? -32.219 6.426 -12.664 1.00 81.44 82 GLY A N 1
ATOM 587 C CA . GLY A 1 82 ? -32.154 5.316 -13.611 1.00 81.44 82 GLY A CA 1
ATOM 588 C C . GLY A 1 82 ? -31.261 5.622 -14.805 1.00 81.44 82 GLY A C 1
ATOM 589 O O . GLY A 1 82 ? -30.952 6.775 -15.090 1.00 81.44 82 GLY A O 1
ATOM 590 N N . VAL A 1 83 ? -30.822 4.565 -15.476 1.00 82.25 83 VAL A N 1
ATOM 591 C CA . VAL A 1 83 ? -29.914 4.620 -16.621 1.00 82.25 83 VAL A CA 1
ATOM 592 C C . VAL A 1 83 ? -30.545 3.902 -17.797 1.00 82.25 83 VAL A C 1
ATOM 594 O O . VAL A 1 83 ? -31.179 2.856 -17.616 1.00 82.25 83 VAL A O 1
ATOM 597 N N . MET A 1 84 ? -30.337 4.464 -18.983 1.00 85.81 84 MET A N 1
ATOM 598 C CA . MET A 1 84 ? -30.642 3.827 -20.251 1.00 85.81 84 MET A CA 1
ATOM 599 C C . MET A 1 84 ? -29.558 4.141 -21.275 1.00 85.81 84 MET A C 1
ATOM 601 O O . MET A 1 84 ? -29.148 5.292 -21.404 1.00 85.81 84 MET A O 1
ATOM 605 N N . GLU A 1 85 ? -29.091 3.123 -21.986 1.00 88.00 85 GLU A N 1
ATOM 606 C CA . GLU A 1 85 ? -28.031 3.248 -22.985 1.00 88.00 85 GLU A CA 1
ATOM 607 C C . GLU A 1 85 ? -28.335 2.368 -24.195 1.00 88.00 85 GLU A C 1
ATOM 609 O O . GLU A 1 85 ? -28.897 1.280 -24.058 1.00 88.00 85 GLU A O 1
ATOM 614 N N . VAL A 1 86 ? -27.951 2.856 -25.368 1.00 90.56 86 VAL A N 1
ATOM 615 C CA . VAL A 1 86 ? -27.996 2.173 -26.654 1.00 90.56 86 VAL A CA 1
ATOM 616 C C . VAL A 1 86 ? -26.565 1.922 -27.113 1.00 90.56 86 VAL A C 1
ATOM 618 O O . VAL A 1 86 ? -25.731 2.824 -27.053 1.00 90.56 86 VAL A O 1
ATOM 621 N N . GLN A 1 87 ? -26.295 0.722 -27.619 1.00 90.12 87 GLN A N 1
ATOM 622 C CA . GLN A 1 87 ? -25.020 0.363 -28.235 1.00 90.12 87 GLN A CA 1
ATOM 623 C C . GLN A 1 87 ? -25.229 -0.410 -29.538 1.00 90.12 87 GLN A C 1
ATOM 625 O O . GLN A 1 87 ? -26.159 -1.211 -29.648 1.00 90.12 87 GLN A O 1
ATOM 630 N N . ALA A 1 88 ? -24.368 -0.167 -30.525 1.00 91.94 88 ALA A N 1
ATOM 631 C CA . ALA A 1 88 ? -24.414 -0.825 -31.830 1.00 91.94 88 ALA A CA 1
ATOM 632 C C . ALA A 1 88 ? -23.063 -0.740 -32.551 1.00 91.94 88 ALA A C 1
ATOM 634 O O . ALA A 1 88 ? -22.203 0.080 -32.218 1.00 91.94 88 ALA A O 1
ATOM 635 N N . LEU A 1 89 ? -22.887 -1.603 -33.553 1.00 92.88 89 LEU A N 1
ATOM 636 C CA . LEU A 1 89 ? -21.811 -1.468 -34.531 1.00 92.88 89 LEU A CA 1
ATOM 637 C C . LEU A 1 89 ? -22.264 -0.576 -35.687 1.00 92.88 89 LEU A C 1
ATOM 639 O O . LEU A 1 89 ? -23.429 -0.606 -36.076 1.00 92.88 89 LEU A O 1
ATOM 643 N N . PHE A 1 90 ? -21.329 0.170 -36.262 1.00 94.44 90 PHE A N 1
ATOM 644 C CA . PHE A 1 90 ? -21.540 0.937 -37.492 1.00 94.44 90 PHE A CA 1
ATOM 645 C C . PHE A 1 90 ? -20.713 0.408 -38.672 1.00 94.44 90 PHE A C 1
ATOM 647 O O . PHE A 1 90 ? -20.948 0.794 -39.810 1.00 94.44 90 PHE A O 1
ATOM 654 N N . ALA A 1 91 ? -19.750 -0.484 -38.415 1.00 90.69 91 ALA A N 1
ATOM 655 C CA . ALA A 1 91 ? -18.964 -1.173 -39.434 1.00 90.69 91 ALA A CA 1
ATOM 656 C C . ALA A 1 91 ? -18.545 -2.569 -38.940 1.00 90.69 91 ALA A C 1
ATOM 658 O O . ALA A 1 91 ? -18.364 -2.783 -37.742 1.00 90.69 91 ALA A O 1
ATOM 659 N N . THR A 1 92 ? -18.342 -3.525 -39.849 1.00 85.00 92 THR A N 1
ATOM 660 C CA . THR A 1 92 ? -17.812 -4.852 -39.480 1.00 85.00 92 THR A CA 1
ATOM 661 C C . THR A 1 92 ? -16.355 -4.763 -39.023 1.00 85.00 92 THR A C 1
ATOM 663 O O . THR A 1 92 ? -15.977 -5.395 -38.044 1.00 85.00 92 THR A O 1
ATOM 666 N N . ASN A 1 93 ? -15.546 -3.932 -39.689 1.00 82.88 93 ASN A N 1
ATOM 667 C CA . ASN A 1 93 ? -14.137 -3.713 -39.358 1.00 82.88 93 ASN A CA 1
ATOM 668 C C . ASN A 1 93 ? -13.915 -2.289 -38.815 1.00 82.88 93 ASN A C 1
ATOM 670 O O . ASN A 1 93 ? -14.553 -1.362 -39.318 1.00 82.88 93 ASN A O 1
ATOM 674 N N . PRO A 1 94 ? -13.002 -2.084 -37.843 1.00 87.69 94 PRO A N 1
ATOM 675 C CA . PRO A 1 94 ? -12.631 -0.761 -37.353 1.00 87.69 94 PRO A CA 1
ATOM 676 C C . PRO A 1 94 ? -12.138 0.164 -38.462 1.00 87.69 94 PRO A C 1
ATOM 678 O O . PRO A 1 94 ? -11.209 -0.164 -39.200 1.00 87.69 94 PRO A O 1
ATOM 681 N N . ILE A 1 95 ? -12.724 1.354 -38.520 1.00 88.88 95 ILE A N 1
ATOM 682 C CA . ILE A 1 95 ? -12.237 2.479 -39.308 1.00 88.88 95 ILE A CA 1
ATOM 683 C C . ILE A 1 95 ? -11.067 3.096 -38.552 1.00 88.88 95 ILE A C 1
ATOM 685 O O . ILE A 1 95 ? -11.243 3.592 -37.439 1.00 88.88 95 ILE A O 1
ATOM 689 N N . ALA A 1 96 ? -9.871 3.021 -39.131 1.00 86.31 96 ALA A N 1
ATOM 690 C CA . ALA A 1 96 ? -8.651 3.530 -38.522 1.00 86.31 96 ALA A CA 1
ATOM 691 C C . ALA A 1 96 ? -8.408 4.993 -38.908 1.00 86.31 96 ALA A C 1
ATOM 693 O O . ALA A 1 96 ? -8.405 5.334 -40.089 1.00 86.31 96 ALA A O 1
ATOM 694 N N . LEU A 1 97 ? -8.155 5.834 -37.908 1.00 88.06 97 LEU A N 1
ATOM 695 C CA . LEU A 1 97 ? -7.509 7.129 -38.087 1.00 88.06 97 LEU A CA 1
ATOM 696 C C . LEU A 1 97 ? -6.005 6.869 -38.158 1.00 88.06 97 LEU A C 1
ATOM 698 O O . LEU A 1 97 ? -5.454 6.247 -37.246 1.00 88.06 97 LEU A O 1
ATOM 702 N N . VAL A 1 98 ? -5.359 7.274 -39.247 1.00 75.88 98 VAL A N 1
ATOM 703 C CA . VAL A 1 98 ? -3.986 6.855 -39.555 1.00 75.88 98 VAL A CA 1
ATOM 704 C C . VAL A 1 98 ? -3.033 8.024 -39.810 1.00 75.88 98 VAL A C 1
ATOM 706 O O . VAL A 1 98 ? -1.844 7.899 -39.530 1.00 75.88 98 VAL A O 1
ATOM 709 N N . MET A 1 99 ? -3.519 9.176 -40.274 1.00 81.62 99 MET A N 1
ATOM 710 C CA . MET A 1 99 ? -2.712 10.392 -40.424 1.00 81.62 99 MET A CA 1
ATOM 711 C C . MET A 1 99 ? -3.250 11.558 -39.598 1.00 81.62 99 MET A C 1
ATOM 713 O O . MET A 1 99 ? -4.440 11.637 -39.301 1.00 81.62 99 MET A O 1
ATOM 717 N N . SER A 1 100 ? -2.365 12.506 -39.274 1.00 84.88 100 SER A N 1
ATOM 718 C CA . SER A 1 100 ? -2.777 13.801 -38.728 1.00 84.88 100 SER A CA 1
ATOM 719 C C . SER A 1 100 ? -3.819 14.450 -39.646 1.00 84.88 100 SER A C 1
ATOM 721 O O . SER A 1 100 ? -3.607 14.566 -40.853 1.00 84.88 100 SER A O 1
ATOM 723 N N . GLY A 1 101 ? -4.954 14.844 -39.072 1.00 85.62 101 GLY A N 1
ATOM 724 C CA . GLY A 1 101 ? -6.116 15.370 -39.786 1.00 85.62 101 GLY A CA 1
ATOM 725 C C . GLY A 1 101 ? -7.204 14.337 -40.092 1.00 85.62 101 GLY A C 1
ATOM 726 O O . GLY A 1 101 ? -8.342 14.746 -40.347 1.00 85.62 101 GLY A O 1
ATOM 727 N N . ASP A 1 102 ? -6.913 13.033 -40.008 1.00 91.25 102 ASP A N 1
ATOM 728 C CA . ASP A 1 102 ? -7.954 12.010 -40.095 1.00 91.25 102 ASP A CA 1
ATOM 729 C C . ASP A 1 102 ? -8.942 12.186 -38.943 1.00 91.25 102 ASP A C 1
ATOM 731 O O . ASP A 1 102 ? -8.551 12.419 -37.796 1.00 91.25 102 ASP A O 1
ATOM 735 N N . ASN A 1 103 ? -10.232 12.063 -39.233 1.00 94.56 103 ASN A N 1
ATOM 736 C CA . ASN A 1 103 ? -11.277 12.220 -38.237 1.00 94.56 103 ASN A CA 1
ATOM 737 C C . ASN A 1 103 ? -12.432 11.247 -38.437 1.00 94.56 103 ASN A C 1
ATOM 739 O O . ASN A 1 103 ? -12.700 10.772 -39.541 1.00 94.56 103 ASN A O 1
ATOM 743 N N . ILE A 1 104 ? -13.125 11.002 -37.332 1.00 96.31 104 ILE A N 1
ATOM 744 C CA . ILE A 1 104 ? -14.415 10.333 -37.284 1.00 96.31 104 ILE A CA 1
ATOM 745 C C . ILE A 1 104 ? -15.332 11.094 -36.328 1.00 96.31 104 ILE A C 1
ATOM 747 O O . ILE A 1 104 ? -14.907 11.591 -35.282 1.00 96.31 104 ILE A O 1
ATOM 751 N N . GLN A 1 105 ? -16.596 11.192 -36.700 1.00 97.06 105 GLN A N 1
ATOM 752 C CA . GLN A 1 105 ? -17.627 11.934 -36.005 1.00 97.06 105 GLN A CA 1
ATOM 753 C C . GLN A 1 105 ? -18.849 11.043 -35.825 1.00 97.06 105 GLN A C 1
ATOM 755 O O . GLN A 1 105 ? -19.284 10.402 -36.775 1.00 97.06 105 GLN A O 1
ATOM 760 N N . LEU A 1 106 ? -19.397 11.026 -34.611 1.00 98.44 106 LEU A N 1
ATOM 761 C CA . LEU A 1 106 ? -20.705 10.462 -34.300 1.00 98.44 106 LEU A CA 1
ATOM 762 C C . LEU A 1 106 ? -21.677 11.611 -34.032 1.00 98.44 106 LEU A C 1
ATOM 764 O O . LEU A 1 106 ? -21.433 12.418 -33.133 1.00 98.44 106 LEU A O 1
ATOM 768 N N . THR A 1 107 ? -22.776 11.6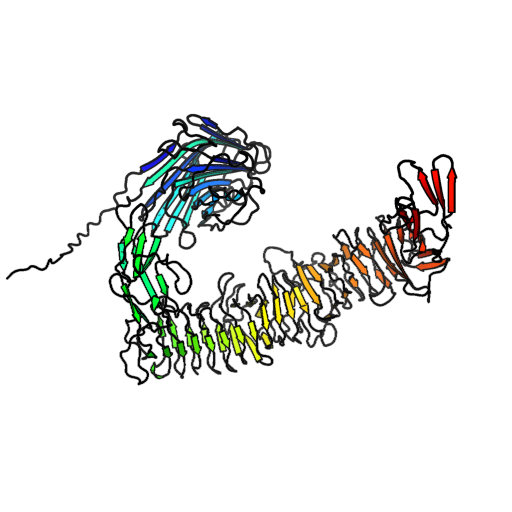39 -34.778 1.00 98.19 107 THR A N 1
ATOM 769 C CA . THR A 1 107 ? -23.836 12.645 -34.686 1.00 98.19 107 THR A CA 1
ATOM 770 C C . THR A 1 107 ? -25.159 11.967 -34.351 1.00 98.19 107 THR A C 1
ATOM 772 O O . THR A 1 107 ? -25.606 11.077 -35.075 1.00 98.19 107 THR A O 1
ATOM 775 N N . ILE A 1 108 ? -25.796 12.400 -33.264 1.00 97.88 108 ILE A N 1
ATOM 776 C CA . ILE A 1 108 ? -27.111 11.920 -32.822 1.00 97.88 108 ILE A CA 1
ATOM 777 C C . ILE A 1 108 ? -28.083 13.092 -32.814 1.00 97.88 108 ILE A C 1
ATOM 779 O O . ILE A 1 108 ? -27.822 14.098 -32.154 1.00 97.88 108 ILE A O 1
ATOM 783 N N . VAL A 1 109 ? -29.218 12.947 -33.498 1.00 97.50 109 VAL A N 1
ATOM 784 C CA . VAL A 1 109 ? -30.324 13.912 -33.443 1.00 97.50 109 VAL A CA 1
ATOM 785 C C . VAL A 1 109 ? -31.467 13.301 -32.650 1.00 97.50 109 VAL A C 1
ATOM 787 O O . VAL A 1 109 ? -31.926 12.207 -32.978 1.00 97.50 109 VAL A O 1
ATOM 790 N N . PHE A 1 110 ? -31.916 13.990 -31.603 1.00 96.00 110 PHE A N 1
ATOM 791 C CA . PHE A 1 110 ? -32.945 13.479 -30.706 1.00 96.00 110 PHE A CA 1
ATOM 792 C C . PHE A 1 110 ? -33.874 14.564 -30.162 1.00 96.00 110 PHE A C 1
ATOM 794 O O . PHE A 1 110 ? -33.482 15.713 -29.990 1.00 96.00 110 PHE A O 1
ATOM 801 N N . THR A 1 111 ? -35.099 14.179 -29.823 1.00 95.38 111 THR A N 1
ATOM 802 C CA . THR A 1 111 ? -36.085 15.004 -29.125 1.00 95.38 111 THR A CA 1
ATOM 803 C C . THR A 1 111 ? -36.132 14.613 -27.651 1.00 95.38 111 THR A C 1
ATOM 805 O O . THR A 1 111 ? -36.271 13.438 -27.304 1.00 95.38 111 THR A O 1
ATOM 808 N N . ASN A 1 112 ? -36.036 15.596 -26.751 1.00 91.75 112 ASN A N 1
ATOM 809 C CA . ASN A 1 112 ? -36.213 15.384 -25.310 1.00 91.75 112 ASN A CA 1
ATOM 810 C C . ASN A 1 112 ? -37.710 15.256 -24.976 1.00 91.75 112 ASN A C 1
ATOM 812 O O . ASN A 1 112 ? -38.330 16.180 -24.452 1.00 91.75 112 ASN A O 1
ATOM 816 N N . THR A 1 113 ? -38.314 14.120 -25.310 1.00 90.19 113 THR A N 1
ATOM 817 C CA . THR A 1 113 ? -39.767 13.893 -25.228 1.00 90.19 113 THR A CA 1
ATOM 818 C C . THR A 1 113 ? -40.321 14.014 -23.805 1.00 90.19 113 THR A C 1
ATOM 820 O O . THR A 1 113 ? -41.441 14.482 -23.609 1.00 90.19 113 THR A O 1
ATOM 823 N N . SER A 1 114 ? -39.538 13.645 -22.786 1.00 83.44 114 SER A N 1
ATOM 824 C CA . SER A 1 114 ? -39.907 13.853 -21.383 1.00 83.44 114 SER A CA 1
ATOM 825 C C . SER A 1 114 ? -38.661 14.016 -20.515 1.00 83.44 114 SER A C 1
ATOM 827 O O . SER A 1 114 ? -37.973 13.044 -20.227 1.00 83.44 114 SER A O 1
ATOM 829 N N . GLY A 1 115 ? -38.365 15.258 -20.114 1.00 72.56 115 GLY A N 1
ATOM 830 C CA . GLY A 1 115 ? -37.604 15.631 -18.916 1.00 72.56 115 GLY A CA 1
ATOM 831 C C . GLY A 1 115 ? -36.342 14.836 -18.550 1.00 72.56 115 GLY A C 1
ATOM 832 O O . GLY A 1 115 ? -36.183 14.514 -17.375 1.00 72.56 115 GLY A O 1
ATOM 833 N N . ILE A 1 116 ? -35.427 14.546 -19.482 1.00 74.44 116 ILE A N 1
ATOM 834 C CA . ILE A 1 116 ? -34.173 13.826 -19.161 1.00 74.44 116 ILE A CA 1
ATOM 835 C C . ILE A 1 116 ? -33.159 14.687 -18.373 1.00 74.44 116 ILE A C 1
ATOM 837 O O . ILE A 1 116 ? -32.264 14.151 -17.712 1.00 74.44 116 ILE A O 1
ATOM 841 N N . PHE A 1 117 ? -33.304 16.022 -18.419 1.00 73.19 117 PHE A N 1
ATOM 842 C CA . PHE A 1 117 ? -32.305 16.981 -17.926 1.00 73.19 117 PHE A CA 1
ATOM 843 C C . PHE A 1 117 ? -32.910 18.332 -17.457 1.00 73.19 117 PHE A C 1
ATOM 845 O O . PHE A 1 117 ? -32.908 19.317 -18.201 1.00 73.19 117 PHE A O 1
ATOM 852 N N . PRO A 1 118 ? -33.483 18.405 -16.240 1.00 67.75 118 PRO A N 1
ATOM 853 C CA . PRO A 1 118 ? -34.191 19.591 -15.756 1.00 67.75 118 PRO A CA 1
ATOM 854 C C . PRO A 1 118 ? -33.231 20.712 -15.330 1.00 67.75 118 PRO A C 1
ATOM 856 O O . PRO A 1 118 ? -32.099 20.458 -14.937 1.00 67.75 118 PRO A O 1
ATOM 859 N N . ALA A 1 119 ? -33.716 21.958 -15.316 1.00 57.19 119 ALA A N 1
ATOM 860 C CA . ALA A 1 119 ? -32.938 23.158 -14.967 1.00 57.19 119 ALA A CA 1
ATOM 861 C C . ALA A 1 119 ? -32.565 23.318 -13.472 1.00 57.19 119 ALA A C 1
ATOM 863 O O . ALA A 1 119 ? -31.954 24.316 -13.093 1.00 57.19 119 ALA A O 1
ATOM 864 N N . SER A 1 120 ? -32.928 22.363 -12.609 1.00 57.09 120 SER A N 1
ATOM 865 C CA . SER A 1 120 ? -32.613 22.368 -11.169 1.00 57.09 120 SER A CA 1
ATOM 866 C C . SER A 1 120 ? -31.353 21.536 -10.899 1.00 57.09 120 SER A C 1
ATOM 868 O O . SER A 1 120 ? -31.175 20.529 -11.582 1.00 57.09 120 SER A O 1
ATOM 870 N N . PRO A 1 121 ? -30.500 21.871 -9.906 1.00 52.12 121 PRO A N 1
ATOM 871 C CA . PRO A 1 121 ? -29.274 21.123 -9.624 1.00 52.12 121 PRO A CA 1
ATOM 872 C C . PRO A 1 121 ? -29.576 19.653 -9.295 1.00 52.12 121 PRO A C 1
ATOM 874 O O . PRO A 1 121 ? -29.949 19.298 -8.180 1.00 52.12 121 PRO A O 1
ATOM 877 N N . GLY A 1 122 ? -29.409 18.798 -10.299 1.00 59.31 122 GLY A N 1
ATOM 878 C CA . GLY A 1 122 ? -29.524 17.350 -10.232 1.00 59.31 122 GLY A CA 1
ATOM 879 C C . GLY A 1 122 ? -28.516 16.743 -11.202 1.00 59.31 122 GLY A C 1
ATOM 880 O O . GLY A 1 122 ? -28.365 17.216 -12.324 1.00 59.31 122 GLY A O 1
ATOM 881 N N . SER A 1 123 ? -27.777 15.722 -10.768 1.00 66.12 123 SER A N 1
ATOM 882 C CA . SER A 1 123 ? -26.658 15.149 -11.533 1.00 66.12 123 SER A CA 1
ATOM 883 C C . SER A 1 123 ? -27.112 14.195 -12.656 1.00 66.12 123 SER A C 1
ATOM 885 O O . SER A 1 123 ? -26.574 13.090 -12.752 1.00 66.12 123 SER A O 1
ATOM 887 N N . SER A 1 124 ? -28.126 14.568 -13.449 1.00 83.00 124 SER A N 1
ATOM 888 C CA . SER A 1 124 ? -28.438 13.848 -14.693 1.00 83.00 124 SER A CA 1
ATOM 889 C C . SER A 1 124 ? -27.258 13.955 -15.663 1.00 83.00 124 SER A C 1
ATOM 891 O O . SER A 1 124 ? -26.474 14.907 -15.605 1.00 83.00 124 SER A O 1
ATOM 893 N N . GLN A 1 125 ? -27.110 12.951 -16.522 1.00 86.88 125 GLN A N 1
ATOM 894 C CA . GLN A 1 125 ? -26.001 12.838 -17.465 1.00 86.88 125 GLN A CA 1
ATOM 895 C C . GLN A 1 125 ? -26.531 12.424 -18.834 1.00 86.88 125 GLN A C 1
ATOM 897 O O . GLN A 1 125 ? -27.374 11.536 -18.904 1.00 86.88 125 GLN A O 1
ATOM 902 N N . LEU A 1 126 ? -26.009 13.029 -19.893 1.00 91.19 126 LEU A N 1
ATOM 903 C CA . LEU A 1 126 ? -26.168 12.599 -21.279 1.00 91.19 126 LEU A CA 1
ATOM 904 C C . LEU A 1 126 ? -24.794 12.126 -21.758 1.00 91.19 126 LEU A C 1
ATOM 906 O O . LEU A 1 126 ? -23.800 12.791 -21.469 1.00 91.19 126 LEU A O 1
ATOM 910 N N . GLY A 1 127 ? -24.718 10.957 -22.386 1.00 92.44 127 GLY A N 1
ATOM 911 C CA . GLY A 1 127 ? -23.464 10.329 -22.787 1.00 92.44 127 GLY A CA 1
ATOM 912 C C . GLY A 1 127 ? -23.465 9.906 -24.251 1.00 92.44 127 GLY A C 1
ATOM 913 O O . GLY A 1 127 ? -24.476 9.419 -24.753 1.00 92.44 127 GLY A O 1
ATOM 914 N N . ILE A 1 128 ? -22.304 10.030 -24.894 1.00 96.88 128 ILE A N 1
ATOM 915 C CA . ILE A 1 128 ? -22.049 9.671 -26.296 1.00 96.88 128 ILE A CA 1
ATOM 916 C C . ILE A 1 128 ? -20.617 9.135 -26.441 1.00 96.88 128 ILE A C 1
ATOM 918 O O . ILE A 1 128 ? -19.701 9.638 -25.788 1.00 96.88 128 ILE A O 1
ATOM 922 N N . GLY A 1 129 ? -20.386 8.112 -27.268 1.00 97.44 129 GLY A N 1
ATOM 923 C CA . GLY A 1 129 ? -19.071 7.471 -27.367 1.00 97.44 129 GLY A CA 1
ATOM 924 C C . GLY A 1 129 ? -18.816 6.690 -28.651 1.00 97.44 129 GLY A C 1
ATOM 925 O O . GLY A 1 129 ? -19.738 6.153 -29.262 1.00 97.44 129 GLY A O 1
ATOM 926 N N . LEU A 1 130 ? -17.534 6.593 -29.012 1.00 98.06 130 LEU A N 1
ATOM 927 C CA . LEU A 1 130 ? -17.007 5.809 -30.133 1.00 98.06 130 LEU A CA 1
ATOM 928 C C . LEU A 1 130 ? -15.970 4.802 -29.626 1.00 98.06 130 LEU A C 1
ATOM 930 O O . LEU A 1 130 ? -15.103 5.127 -28.807 1.00 98.06 130 LEU A O 1
ATOM 934 N N . PHE A 1 131 ? -16.051 3.572 -30.133 1.00 96.50 131 PHE A N 1
ATOM 935 C CA . PHE A 1 131 ? -15.326 2.424 -29.600 1.00 96.50 131 PHE A CA 1
ATOM 936 C C . PHE A 1 131 ? -14.771 1.510 -30.695 1.00 96.50 131 PHE A C 1
ATOM 938 O O . PHE A 1 131 ? -15.368 1.311 -31.753 1.00 96.50 131 PHE A O 1
ATOM 945 N N . ASN A 1 132 ? -13.632 0.897 -30.397 1.00 93.75 132 ASN A N 1
ATOM 946 C CA . ASN A 1 132 ? -13.172 -0.327 -31.025 1.00 93.75 132 ASN A CA 1
ATOM 947 C C . ASN A 1 132 ? -13.848 -1.513 -30.336 1.00 93.75 132 ASN A C 1
ATOM 949 O O . ASN A 1 132 ? -13.631 -1.739 -29.142 1.00 93.75 132 ASN A O 1
ATOM 953 N N . SER A 1 133 ? -14.648 -2.270 -31.079 1.00 89.19 133 SER A N 1
ATOM 954 C CA . SER A 1 133 ? -15.368 -3.427 -30.543 1.00 89.19 133 SER A CA 1
ATOM 955 C C . SER A 1 133 ? -14.520 -4.694 -30.430 1.00 89.19 133 SER A C 1
ATOM 957 O O . SER A 1 133 ? -14.958 -5.669 -29.821 1.00 89.19 133 SER A O 1
ATOM 959 N N . GLY A 1 134 ? -13.343 -4.731 -31.066 1.00 83.44 134 GLY A N 1
ATOM 960 C CA . GLY A 1 134 ? -12.613 -5.980 -31.289 1.00 83.44 134 GLY A CA 1
ATOM 961 C C . GLY A 1 134 ? -13.375 -6.972 -32.180 1.00 83.44 134 GLY A C 1
ATOM 962 O O . GLY A 1 134 ? -13.163 -8.174 -32.055 1.00 83.44 134 GLY A O 1
ATOM 963 N N . ASN A 1 135 ? -14.273 -6.477 -33.043 1.00 74.19 135 ASN A N 1
ATOM 964 C CA . ASN A 1 135 ? -15.195 -7.251 -33.892 1.00 74.19 135 ASN A CA 1
ATOM 965 C C . ASN A 1 135 ? -16.214 -8.092 -33.105 1.00 74.19 135 ASN A C 1
ATOM 967 O O . ASN A 1 135 ? -16.711 -9.106 -33.592 1.00 74.19 135 ASN A O 1
ATOM 971 N N . ILE A 1 136 ? -16.531 -7.677 -31.877 1.00 77.75 136 ILE A N 1
ATOM 972 C CA . ILE A 1 136 ? -17.523 -8.340 -31.031 1.00 77.75 136 ILE A CA 1
ATOM 973 C C . ILE A 1 136 ? -18.862 -7.619 -31.190 1.00 77.75 136 ILE A C 1
ATOM 975 O O . ILE A 1 136 ? -19.005 -6.468 -30.772 1.00 77.75 136 ILE A O 1
ATOM 979 N N . VAL A 1 137 ? -19.844 -8.310 -31.772 1.00 71.50 137 VAL A N 1
ATOM 980 C CA . VAL A 1 137 ? -21.203 -7.795 -31.995 1.00 71.50 137 VAL A CA 1
ATOM 981 C C . VAL A 1 137 ? -22.024 -7.852 -30.693 1.00 71.50 137 VAL A C 1
ATOM 983 O O . VAL A 1 137 ? -21.956 -8.856 -29.978 1.00 71.50 137 VAL A O 1
ATOM 986 N N . PRO A 1 138 ? -22.835 -6.829 -30.365 1.00 64.62 138 PRO A N 1
ATOM 987 C CA . PRO A 1 138 ? -23.781 -6.905 -29.253 1.00 64.62 138 PRO A CA 1
ATOM 988 C C . PRO A 1 138 ? -24.912 -7.904 -29.581 1.00 64.62 138 PRO A C 1
ATOM 990 O O . PRO A 1 138 ? -25.707 -7.657 -30.483 1.00 64.62 138 PRO A O 1
ATOM 993 N N . PHE A 1 139 ? -24.995 -9.045 -28.882 1.00 62.03 139 PHE A N 1
ATOM 994 C CA . PHE A 1 139 ? -26.017 -10.090 -29.103 1.00 62.03 139 PHE A CA 1
ATOM 995 C C . PHE A 1 139 ? -27.155 -10.035 -28.077 1.00 62.03 139 PHE A C 1
ATOM 997 O O . PHE A 1 139 ? -26.904 -9.813 -26.892 1.00 62.03 139 PHE A O 1
ATOM 1004 N N . ASN A 1 140 ? -28.400 -10.283 -28.511 1.00 51.03 140 ASN A N 1
ATOM 1005 C CA . ASN A 1 140 ? -29.544 -10.559 -27.632 1.00 51.03 140 ASN A CA 1
ATOM 1006 C C . ASN A 1 140 ? -29.933 -12.054 -27.720 1.00 51.03 140 ASN A C 1
ATOM 1008 O O . ASN A 1 140 ? -29.851 -12.611 -28.806 1.00 51.03 140 ASN A O 1
ATOM 1012 N N . PRO A 1 141 ? -30.425 -12.706 -26.650 1.00 54.72 141 PRO A N 1
ATOM 1013 C CA . PRO A 1 141 ? -30.555 -12.177 -25.304 1.00 54.72 141 PRO A CA 1
ATOM 1014 C C . PRO A 1 141 ? -29.222 -12.026 -24.570 1.00 54.72 141 PRO A C 1
ATOM 1016 O O . PRO A 1 141 ? -28.534 -13.008 -24.305 1.00 54.72 141 PRO A O 1
ATOM 1019 N N . LEU A 1 142 ? -28.952 -10.802 -24.099 1.00 55.62 142 LEU A N 1
ATOM 1020 C CA . LEU A 1 142 ? -28.503 -10.665 -22.714 1.00 55.62 142 LEU A CA 1
ATOM 1021 C C . LEU A 1 142 ? -29.659 -11.229 -21.869 1.00 55.62 142 LEU A C 1
ATOM 1023 O O . LEU A 1 142 ? -30.812 -10.881 -22.147 1.00 55.62 142 LEU A O 1
ATOM 1027 N N . PRO A 1 143 ? -29.437 -12.113 -20.885 1.00 40.97 143 PRO A N 1
ATOM 1028 C CA . PRO A 1 143 ? -30.515 -12.552 -20.009 1.00 40.97 143 PRO A CA 1
ATOM 1029 C C . PRO A 1 143 ? -31.210 -11.330 -19.381 1.00 40.97 143 PRO A C 1
ATOM 1031 O O . PRO A 1 143 ? -30.633 -10.654 -18.537 1.00 40.97 143 PRO A O 1
ATOM 1034 N N . GLY A 1 144 ? -32.443 -11.056 -19.822 1.00 42.19 144 GLY A N 1
ATOM 1035 C CA . GLY A 1 144 ? -33.302 -9.978 -19.333 1.00 42.19 144 GLY A CA 1
ATOM 1036 C C . GLY A 1 144 ? -33.050 -8.617 -19.985 1.00 42.19 144 GLY A C 1
ATOM 1037 O O . GLY A 1 144 ? -32.318 -7.809 -19.429 1.00 42.19 144 GLY A O 1
ATOM 1038 N N . GLY A 1 145 ? -33.775 -8.293 -21.066 1.00 48.03 145 GLY A N 1
ATOM 1039 C CA . GLY A 1 145 ? -33.903 -6.942 -21.660 1.00 48.03 145 GLY A CA 1
ATOM 1040 C C . GLY A 1 145 ? -34.446 -5.842 -20.722 1.00 48.03 145 GLY A C 1
ATOM 1041 O O . GLY A 1 145 ? -34.990 -4.840 -21.165 1.00 48.03 145 GLY A O 1
ATOM 1042 N N . THR A 1 146 ? -34.304 -6.028 -19.418 1.00 53.09 146 THR A N 1
ATOM 1043 C CA . THR A 1 146 ? -34.676 -5.172 -18.305 1.00 53.09 146 THR A CA 1
ATOM 1044 C C . THR A 1 146 ? -33.818 -5.622 -17.115 1.00 53.09 146 THR A C 1
ATOM 1046 O O . THR A 1 146 ? -33.960 -6.766 -16.684 1.00 53.09 146 THR A O 1
ATOM 1049 N N . ASN A 1 147 ? -33.000 -4.726 -16.556 1.00 53.75 147 ASN A N 1
ATOM 1050 C CA . ASN A 1 147 ? -32.095 -4.908 -15.408 1.00 53.75 147 ASN A CA 1
ATOM 1051 C C . ASN A 1 147 ? -30.727 -5.540 -15.690 1.00 53.75 147 ASN A C 1
ATOM 1053 O O . ASN A 1 147 ? -30.540 -6.753 -15.614 1.00 53.75 147 ASN A O 1
ATOM 1057 N N . VAL A 1 148 ? -29.714 -4.677 -15.778 1.00 54.56 148 VAL A N 1
ATOM 1058 C CA . VAL A 1 148 ? -28.342 -5.032 -15.392 1.00 54.56 148 VAL A CA 1
ATOM 1059 C C . VAL A 1 148 ? -28.319 -5.296 -13.874 1.00 54.56 148 VAL A C 1
ATOM 1061 O O . VAL A 1 148 ? -28.060 -4.410 -13.065 1.00 54.56 148 VAL A O 1
ATOM 1064 N N . SER A 1 149 ? -28.698 -6.507 -13.456 1.00 52.69 149 SER A N 1
ATOM 1065 C CA . SER A 1 149 ? -28.578 -6.959 -12.064 1.00 52.69 149 SER A CA 1
ATOM 1066 C C . SER A 1 149 ? -27.108 -7.237 -11.727 1.00 52.69 149 SER A C 1
ATOM 1068 O O . SER A 1 149 ? -26.360 -7.754 -12.556 1.00 52.69 149 SER A O 1
ATOM 1070 N N . THR A 1 150 ? -26.694 -6.978 -10.483 1.00 51.38 150 THR A N 1
ATOM 1071 C CA . THR A 1 150 ? -25.337 -7.248 -9.955 1.00 51.38 150 THR A CA 1
ATOM 1072 C C . THR A 1 150 ? -24.929 -8.729 -9.972 1.00 51.38 150 THR A C 1
ATOM 1074 O O . THR A 1 150 ? -23.790 -9.047 -9.643 1.00 51.38 150 THR A O 1
ATOM 1077 N N . THR A 1 151 ? -25.839 -9.637 -10.329 1.00 50.91 151 THR A N 1
ATOM 1078 C CA . THR A 1 151 ? -25.680 -11.092 -10.211 1.00 50.91 151 THR A CA 1
ATOM 1079 C C . THR A 1 151 ? -25.351 -11.815 -11.519 1.00 50.91 151 THR A C 1
ATOM 1081 O O . THR A 1 151 ? -25.060 -13.008 -11.479 1.00 50.91 151 THR A O 1
ATOM 1084 N N . LEU A 1 152 ? -25.387 -11.137 -12.672 1.00 55.88 152 LEU A N 1
ATOM 1085 C CA . LEU A 1 152 ? -25.094 -11.759 -13.967 1.00 55.88 152 LEU A CA 1
ATOM 1086 C C . LEU A 1 152 ? -23.630 -11.538 -14.358 1.00 55.88 152 LEU A C 1
ATOM 1088 O O . LEU A 1 152 ? -23.193 -10.399 -14.509 1.00 55.88 152 LEU A O 1
ATOM 1092 N N . ASN A 1 153 ? -22.889 -12.633 -14.534 1.00 61.25 153 ASN A N 1
ATOM 1093 C CA . ASN A 1 153 ? -21.528 -12.623 -15.063 1.00 61.25 153 ASN A CA 1
ATOM 1094 C C . ASN A 1 153 ? -21.572 -12.849 -16.573 1.00 61.25 153 ASN A C 1
ATOM 1096 O O . ASN A 1 153 ? -21.795 -13.969 -17.032 1.00 61.25 153 ASN A O 1
ATOM 1100 N N . LEU A 1 154 ? -21.429 -11.762 -17.330 1.00 63.88 154 LEU A N 1
ATOM 1101 C CA . LEU A 1 154 ? -21.518 -11.767 -18.786 1.00 63.88 154 LEU A CA 1
ATOM 1102 C C . LEU A 1 154 ? -20.135 -11.464 -19.358 1.00 63.88 154 LEU A C 1
ATOM 1104 O O . LEU A 1 154 ? -19.658 -10.329 -19.288 1.00 63.88 154 LEU A O 1
ATOM 1108 N N . ALA A 1 155 ? -19.502 -12.505 -19.896 1.00 61.31 155 ALA A N 1
ATOM 1109 C CA . ALA A 1 155 ? -18.268 -12.409 -20.663 1.00 61.31 155 ALA A CA 1
ATOM 1110 C C . ALA A 1 155 ? -18.585 -12.274 -22.163 1.00 61.31 155 ALA A C 1
ATOM 1112 O O . ALA A 1 155 ? -19.540 -12.890 -22.634 1.00 61.31 155 ALA A O 1
ATOM 1113 N N . ASN A 1 156 ? -17.737 -11.544 -22.901 1.00 61.16 156 ASN A N 1
ATOM 1114 C CA . ASN A 1 156 ? -17.699 -11.470 -24.377 1.00 61.16 156 ASN A CA 1
ATOM 1115 C C . ASN A 1 156 ? -18.759 -10.601 -25.085 1.00 61.16 156 ASN A C 1
ATOM 1117 O O . ASN A 1 156 ? -19.432 -11.072 -25.996 1.00 61.16 156 ASN A O 1
ATOM 1121 N N . TYR A 1 157 ? -18.831 -9.310 -24.741 1.00 76.44 157 TYR A N 1
ATOM 1122 C CA . TYR A 1 157 ? -19.693 -8.310 -25.404 1.00 76.44 157 TYR A CA 1
ATOM 1123 C C . TYR A 1 157 ? -19.035 -6.908 -25.366 1.00 76.44 157 TYR A C 1
ATOM 1125 O O . TYR A 1 157 ? -17.811 -6.801 -25.492 1.00 76.44 157 TYR A O 1
ATOM 1133 N N . ALA A 1 158 ? -19.806 -5.840 -25.121 1.00 81.75 158 ALA A N 1
ATOM 1134 C CA . ALA A 1 158 ? -19.322 -4.465 -24.936 1.00 81.75 158 ALA A CA 1
ATOM 1135 C C . ALA A 1 158 ? -18.312 -4.305 -23.781 1.00 81.75 158 ALA A C 1
ATOM 1137 O O . ALA A 1 158 ? -17.524 -3.359 -23.739 1.00 81.75 158 ALA A O 1
ATOM 1138 N N . GLN A 1 159 ? -18.241 -5.283 -22.875 1.00 82.25 159 GLN A N 1
ATOM 1139 C CA . GLN A 1 159 ? -17.134 -5.448 -21.932 1.00 82.25 159 GLN A CA 1
ATOM 1140 C C . GLN A 1 159 ? -15.755 -5.264 -22.582 1.00 82.25 159 GLN A C 1
ATOM 1142 O O . GLN A 1 159 ? -14.904 -4.575 -22.019 1.00 82.25 159 GLN A O 1
ATOM 1147 N N . ASN A 1 160 ? -15.530 -5.871 -23.747 1.00 83.81 160 ASN A N 1
ATOM 1148 C CA . ASN A 1 160 ? -14.229 -5.865 -24.414 1.00 83.81 160 ASN A CA 1
ATOM 1149 C C . ASN A 1 160 ? -14.018 -4.637 -25.301 1.00 83.81 160 ASN A C 1
ATOM 1151 O O . ASN A 1 160 ? -12.930 -4.454 -25.845 1.00 83.81 160 ASN A O 1
ATOM 1155 N N . TRP A 1 161 ? -15.041 -3.792 -25.434 1.00 89.19 161 TRP A N 1
ATOM 1156 C CA . TRP A 1 161 ? -14.945 -2.585 -26.229 1.00 89.19 161 TRP A CA 1
ATOM 1157 C C . TRP A 1 161 ? -14.086 -1.560 -25.501 1.00 89.19 161 TRP A C 1
ATOM 1159 O O . TRP A 1 161 ? -14.213 -1.352 -24.286 1.00 89.19 161 TRP A O 1
ATOM 1169 N N . GLN A 1 162 ? -13.218 -0.908 -26.267 1.00 92.19 162 GLN A N 1
ATOM 1170 C CA . GLN A 1 162 ? -12.359 0.158 -25.777 1.00 92.19 162 GLN A CA 1
ATOM 1171 C C . GLN A 1 162 ? -12.465 1.400 -26.656 1.00 92.19 162 GLN A C 1
ATOM 1173 O O . GLN A 1 162 ? -12.633 1.288 -27.863 1.00 92.19 162 GLN A O 1
ATOM 1178 N N . GLY A 1 163 ? -12.367 2.593 -26.083 1.00 95.12 163 GLY A N 1
ATOM 1179 C CA . GLY A 1 163 ? -12.543 3.834 -26.830 1.00 95.12 163 GLY A CA 1
ATOM 1180 C C . GLY A 1 163 ? -12.729 5.040 -25.931 1.00 95.12 163 GLY A C 1
ATOM 1181 O O . GLY A 1 163 ? -12.107 5.133 -24.872 1.00 95.12 163 GLY A O 1
ATOM 1182 N N . TYR A 1 164 ? -13.583 5.962 -26.360 1.00 96.44 164 TYR A N 1
ATOM 1183 C CA . TYR A 1 164 ? -13.731 7.275 -25.742 1.00 96.44 164 TYR A CA 1
ATOM 1184 C C . TYR A 1 164 ? -15.190 7.684 -25.682 1.00 96.44 164 TYR A C 1
ATOM 1186 O O . TYR A 1 164 ? -15.956 7.409 -26.605 1.00 96.44 164 TYR A O 1
ATOM 1194 N N . PHE A 1 165 ? -15.558 8.385 -24.615 1.00 95.88 165 PHE A N 1
ATOM 1195 C CA . PHE A 1 165 ? -16.905 8.913 -24.471 1.00 95.88 165 PHE A CA 1
ATOM 1196 C C . PHE A 1 165 ? -16.913 10.286 -23.804 1.00 95.88 165 PHE A C 1
ATOM 1198 O O . PHE A 1 165 ? -16.078 10.594 -22.946 1.00 95.88 165 PHE A O 1
ATOM 1205 N N . GLY A 1 166 ? -17.861 11.113 -24.229 1.00 94.12 166 GLY A N 1
ATOM 1206 C CA . GLY A 1 166 ? -18.196 12.395 -23.634 1.00 94.12 166 GLY A CA 1
ATOM 1207 C C . GLY A 1 166 ? -19.436 12.271 -22.755 1.00 94.12 166 GLY A C 1
ATOM 1208 O O . GLY A 1 166 ? -20.338 11.492 -23.050 1.00 94.12 166 GLY A O 1
ATOM 1209 N N . GLN A 1 167 ? -19.473 13.040 -21.668 1.00 91.75 167 GLN A N 1
ATOM 1210 C CA . GLN A 1 167 ? -20.648 13.196 -20.819 1.00 91.75 167 GLN A CA 1
ATOM 1211 C C . GLN A 1 167 ? -20.989 14.658 -20.567 1.00 91.75 167 GLN A C 1
ATOM 1213 O O . GLN A 1 167 ? -20.175 15.384 -19.988 1.00 91.75 167 GLN A O 1
ATOM 1218 N N . ILE A 1 168 ? -22.214 15.041 -20.909 1.00 90.94 168 ILE A N 1
ATOM 1219 C CA . ILE A 1 168 ? -22.798 16.334 -20.576 1.00 90.94 168 ILE A CA 1
ATOM 1220 C C . ILE A 1 168 ? -23.573 16.188 -19.273 1.00 90.94 168 ILE A C 1
ATOM 1222 O O . ILE A 1 168 ? -24.482 15.366 -19.159 1.00 90.94 168 ILE A O 1
ATOM 1226 N N . VAL A 1 169 ? -23.203 16.983 -18.270 1.00 86.94 169 VAL A N 1
ATOM 1227 C CA . VAL A 1 169 ? -23.820 16.983 -16.933 1.00 86.94 169 VAL A CA 1
ATOM 1228 C C . VAL A 1 169 ? -24.142 18.421 -16.524 1.00 86.94 169 VAL A C 1
ATOM 1230 O O . VAL A 1 169 ? -23.389 19.334 -16.862 1.00 86.94 169 VAL A O 1
ATOM 1233 N N . SER A 1 170 ? -25.217 18.641 -15.760 1.00 79.62 170 SER A N 1
ATOM 1234 C CA . SER A 1 170 ? -25.419 19.926 -15.072 1.00 79.62 170 SER A CA 1
ATOM 1235 C C . SER A 1 170 ? -24.411 20.018 -13.921 1.00 79.62 170 SER A C 1
ATOM 1237 O O . SER A 1 170 ? -24.664 19.553 -12.808 1.00 79.62 170 SER A O 1
ATOM 1239 N N . GLY A 1 171 ? -23.228 20.541 -14.227 1.00 82.00 171 GLY A N 1
ATOM 1240 C CA . GLY A 1 171 ? -22.015 20.493 -13.424 1.00 82.00 171 GLY A CA 1
ATOM 1241 C C . GLY A 1 171 ? -20.781 20.458 -14.328 1.00 82.00 171 GLY A C 1
ATOM 1242 O O . GLY A 1 171 ? -20.700 21.180 -15.321 1.00 82.00 171 GLY A O 1
ATOM 1243 N N . THR A 1 172 ? -19.803 19.622 -13.984 1.00 87.38 172 THR A N 1
ATOM 1244 C CA . THR A 1 172 ? -18.558 19.443 -14.750 1.00 87.38 172 THR A CA 1
ATOM 1245 C C . THR A 1 172 ? -18.702 18.316 -15.770 1.00 87.38 172 THR A C 1
ATOM 1247 O O . THR A 1 172 ? -18.601 17.141 -15.409 1.00 87.38 172 THR A O 1
ATOM 1250 N N . SER A 1 173 ? -18.898 18.674 -17.039 1.00 90.69 173 SER A N 1
ATOM 1251 C CA . SER A 1 173 ? -18.912 17.730 -18.163 1.00 90.69 173 SER A CA 1
ATOM 1252 C C . SER A 1 173 ? -17.511 17.173 -18.411 1.00 90.69 173 SER A C 1
ATOM 1254 O O . SER A 1 173 ? -16.523 17.836 -18.086 1.00 90.69 173 SER A O 1
ATOM 1256 N N . LYS A 1 174 ? -17.396 15.945 -18.932 1.00 92.25 174 LYS A N 1
ATOM 1257 C CA . LYS A 1 174 ? -16.101 15.248 -19.066 1.00 92.25 174 LYS A CA 1
ATOM 1258 C C . LYS A 1 174 ? -15.971 14.471 -20.366 1.00 92.25 174 LYS A C 1
ATOM 1260 O O . LYS A 1 174 ? -16.964 13.984 -20.894 1.00 92.25 174 LYS A O 1
ATOM 1265 N N . ILE A 1 175 ? -14.738 14.328 -20.847 1.00 95.06 175 ILE A N 1
ATOM 1266 C CA . ILE A 1 175 ? -14.336 13.314 -21.834 1.00 95.06 175 ILE A CA 1
ATOM 1267 C C . ILE A 1 175 ? -13.449 12.318 -21.109 1.00 95.06 175 ILE A C 1
ATOM 1269 O O . ILE A 1 175 ? -12.524 12.721 -20.400 1.00 95.06 175 ILE A O 1
ATOM 1273 N N . MET A 1 176 ? -13.729 11.031 -21.265 1.00 94.06 176 MET A N 1
ATOM 1274 C CA . MET A 1 176 ? -13.023 9.972 -20.555 1.00 94.06 176 MET A CA 1
ATOM 1275 C C . MET A 1 176 ? -12.647 8.826 -21.486 1.00 94.06 176 MET A C 1
ATOM 1277 O O . MET A 1 176 ? -13.282 8.589 -22.517 1.00 94.06 176 MET A O 1
ATOM 1281 N N . THR A 1 177 ? -11.598 8.105 -21.102 1.00 94.00 177 THR A N 1
ATOM 1282 C CA . THR A 1 177 ? -11.247 6.839 -21.740 1.00 94.00 177 THR A CA 1
ATOM 1283 C C . THR A 1 177 ? -12.204 5.737 -21.291 1.00 94.00 177 THR A C 1
ATOM 1285 O O . THR A 1 177 ? -12.697 5.740 -20.165 1.00 94.00 177 THR A O 1
ATOM 1288 N N . ARG A 1 178 ? -12.429 4.745 -22.150 1.00 90.81 178 ARG A N 1
ATOM 1289 C CA . ARG A 1 178 ? -13.047 3.462 -21.818 1.00 90.81 178 ARG A CA 1
ATOM 1290 C C . ARG A 1 178 ? -12.045 2.366 -22.201 1.00 90.81 178 ARG A C 1
ATOM 1292 O O . ARG A 1 178 ? -11.996 2.007 -23.367 1.00 90.81 178 ARG A O 1
ATOM 1299 N N . PRO A 1 179 ? -11.261 1.798 -21.274 1.00 89.38 179 PRO A N 1
ATOM 1300 C CA . PRO A 1 179 ? -10.432 0.624 -21.566 1.00 89.38 179 PRO A CA 1
ATOM 1301 C C . PRO A 1 179 ? -11.245 -0.678 -21.540 1.00 89.38 179 PRO A C 1
ATOM 1303 O O . PRO A 1 179 ? -12.263 -0.751 -20.848 1.00 89.38 179 PRO A O 1
ATOM 1306 N N . SER A 1 180 ? -10.767 -1.721 -22.228 1.00 86.19 180 SER A N 1
ATOM 1307 C CA . SER A 1 180 ? -11.368 -3.064 -22.176 1.00 86.19 180 SER A CA 1
ATOM 1308 C C . SER A 1 180 ? -11.478 -3.576 -20.732 1.00 86.19 180 SER A C 1
ATOM 1310 O O . SER A 1 180 ? -10.579 -3.381 -19.913 1.00 86.19 180 SER A O 1
ATOM 1312 N N . GLN A 1 181 ? -12.601 -4.219 -20.411 1.00 80.62 181 GLN A N 1
ATOM 1313 C CA . GLN A 1 181 ? -12.945 -4.722 -19.077 1.00 80.62 181 GLN A CA 1
ATOM 1314 C C . GLN A 1 181 ? -12.870 -6.254 -18.997 1.00 80.62 181 GLN A C 1
ATOM 1316 O O . GLN A 1 181 ? -13.601 -6.862 -18.216 1.00 80.62 181 GLN A O 1
ATOM 1321 N N . ALA A 1 182 ? -12.008 -6.891 -19.798 1.00 71.62 182 ALA A N 1
ATOM 1322 C CA . ALA A 1 182 ? -11.936 -8.350 -19.970 1.00 71.62 182 ALA A CA 1
ATOM 1323 C C . ALA A 1 182 ? -11.793 -9.164 -18.663 1.00 71.62 182 ALA A C 1
ATOM 1325 O O . ALA A 1 182 ? -12.185 -10.326 -18.613 1.00 71.62 182 ALA A O 1
ATOM 1326 N N . THR A 1 183 ? -11.264 -8.570 -17.590 1.00 67.75 183 THR A N 1
ATOM 1327 C CA . THR A 1 183 ? -11.097 -9.222 -16.278 1.00 67.75 183 THR A CA 1
ATOM 1328 C C . THR A 1 183 ? -12.283 -9.030 -15.322 1.00 67.75 183 THR A C 1
ATOM 1330 O O . THR A 1 183 ? -12.323 -9.663 -14.268 1.00 67.75 183 THR A O 1
ATOM 1333 N N . ALA A 1 184 ? -13.253 -8.172 -15.658 1.00 63.78 184 ALA A N 1
ATOM 1334 C CA . ALA A 1 184 ? -14.399 -7.845 -14.808 1.00 63.78 184 ALA A CA 1
ATOM 1335 C C . ALA A 1 184 ? -15.598 -8.767 -15.074 1.00 63.78 184 ALA A C 1
ATOM 1337 O O . ALA A 1 184 ? -15.977 -8.981 -16.215 1.00 63.78 184 ALA A O 1
ATOM 1338 N N . THR A 1 185 ? -16.257 -9.261 -14.030 1.00 57.34 185 THR A N 1
ATOM 1339 C CA . THR A 1 185 ? -17.280 -10.319 -14.132 1.00 57.34 185 THR A CA 1
ATOM 1340 C C . THR A 1 185 ? -18.704 -9.871 -13.777 1.00 57.34 185 THR A C 1
ATOM 1342 O O . THR A 1 185 ? -19.562 -10.711 -13.535 1.00 57.34 185 THR A O 1
ATOM 1345 N N . SER A 1 186 ? -18.995 -8.568 -13.698 1.00 66.19 186 SER A N 1
ATOM 1346 C CA . SER A 1 186 ? -20.342 -8.057 -13.380 1.00 66.19 186 SER A CA 1
ATOM 1347 C C . SER A 1 186 ? -21.059 -7.565 -14.635 1.00 66.19 186 SER A C 1
ATOM 1349 O O . SER A 1 186 ? -20.419 -6.984 -15.498 1.00 66.19 186 SER A O 1
ATOM 1351 N N . GLY A 1 187 ? -22.386 -7.694 -14.722 1.00 64.81 187 GLY A N 1
ATOM 1352 C CA . GLY A 1 187 ? -23.167 -7.194 -15.867 1.00 64.81 187 GLY A CA 1
ATOM 1353 C C . GLY A 1 187 ? -23.010 -5.689 -16.147 1.00 64.81 187 GLY A C 1
ATOM 1354 O O . GLY A 1 187 ? -23.272 -5.235 -17.256 1.00 64.81 187 GLY A O 1
ATOM 1355 N N . TRP A 1 188 ? -22.529 -4.912 -15.172 1.00 71.12 188 TRP A N 1
ATOM 1356 C CA . TRP A 1 188 ? -22.206 -3.485 -15.312 1.00 71.12 188 TRP A CA 1
ATOM 1357 C C . TRP A 1 188 ? -20.985 -3.208 -16.197 1.00 71.12 188 TRP A C 1
ATOM 1359 O O . TRP A 1 188 ? -20.780 -2.081 -16.655 1.00 71.12 188 TRP A O 1
ATOM 1369 N N . ASN A 1 189 ? -20.171 -4.227 -16.477 1.00 74.62 189 ASN A N 1
ATOM 1370 C CA . ASN A 1 189 ? -19.052 -4.125 -17.409 1.00 74.62 189 ASN A CA 1
ATOM 1371 C C . ASN A 1 189 ? -19.507 -3.833 -18.855 1.00 74.62 189 ASN A C 1
ATOM 1373 O O . ASN A 1 189 ? -18.671 -3.441 -19.663 1.00 74.62 189 ASN A O 1
ATOM 1377 N N . GLN A 1 190 ? -20.803 -3.946 -19.165 1.00 79.62 190 GLN A N 1
ATOM 1378 C CA . GLN A 1 190 ? -21.355 -3.716 -20.502 1.00 79.62 190 GLN A CA 1
ATOM 1379 C C . GLN A 1 190 ? -21.638 -2.246 -20.836 1.00 79.62 190 GLN A C 1
ATOM 1381 O O . GLN A 1 190 ? -21.709 -1.920 -22.008 1.00 79.62 190 GLN A O 1
ATOM 1386 N N . GLU A 1 191 ? -21.766 -1.353 -19.849 1.00 81.50 191 GLU A N 1
ATOM 1387 C CA . GLU A 1 191 ? -22.052 0.068 -20.124 1.00 81.50 191 GLU A CA 1
ATOM 1388 C C . GLU A 1 191 ? -20.841 0.759 -20.778 1.00 81.50 191 GLU A C 1
ATOM 1390 O O . GLU A 1 191 ? -19.692 0.532 -20.356 1.00 81.50 191 GLU A O 1
ATOM 1395 N N . LEU A 1 192 ? -21.094 1.663 -21.719 1.00 86.38 192 LEU A N 1
ATOM 1396 C CA . LEU A 1 192 ? -20.081 2.329 -22.531 1.00 86.38 192 LEU A CA 1
ATOM 1397 C C . LEU A 1 192 ? -19.920 3.822 -22.225 1.00 86.38 192 LEU A C 1
ATOM 1399 O O . LEU A 1 192 ? -18.780 4.286 -22.171 1.00 86.38 192 LEU A O 1
ATOM 1403 N N . VAL A 1 193 ? -21.012 4.566 -22.006 1.00 88.75 193 VAL A N 1
ATOM 1404 C CA . VAL A 1 193 ? -20.997 6.046 -22.022 1.00 88.75 193 VAL A CA 1
ATOM 1405 C C . VAL A 1 193 ? -21.395 6.717 -20.703 1.00 88.75 193 VAL A C 1
ATOM 1407 O O . VAL A 1 193 ? -21.482 7.946 -20.627 1.00 88.75 193 VAL A O 1
ATOM 1410 N N . LEU A 1 194 ? -21.610 5.941 -19.636 1.00 79.94 194 LEU A N 1
ATOM 1411 C CA . LEU A 1 194 ? -22.055 6.454 -18.334 1.00 79.94 194 LEU A CA 1
ATOM 1412 C C . LEU A 1 194 ? -21.066 6.172 -17.187 1.00 79.94 194 LEU A C 1
ATOM 1414 O O . LEU A 1 194 ? -20.404 5.129 -17.139 1.00 79.94 194 LEU A O 1
ATOM 1418 N N . SER A 1 195 ? -20.965 7.123 -16.246 1.00 70.69 195 SER A N 1
ATOM 1419 C CA . SER A 1 195 ? -20.076 7.065 -15.077 1.00 70.69 195 SER A CA 1
ATOM 1420 C C . SER A 1 195 ? -20.834 7.295 -13.759 1.00 70.69 195 SER A C 1
ATOM 1422 O O . SER A 1 195 ? -21.703 8.160 -13.647 1.00 70.69 195 SER A O 1
ATOM 1424 N N . GLY A 1 196 ? -20.519 6.500 -12.728 1.00 59.69 196 GLY A N 1
ATOM 1425 C CA . GLY A 1 196 ? -21.124 6.625 -11.391 1.00 59.69 196 GLY A CA 1
ATOM 1426 C C . GLY A 1 196 ? -22.532 6.027 -11.229 1.00 59.69 196 GLY A C 1
ATOM 1427 O O . GLY A 1 196 ? -23.203 6.319 -10.240 1.00 59.69 196 GLY A O 1
ATOM 1428 N N . SER A 1 197 ? -22.996 5.205 -12.175 1.00 56.28 197 SER A N 1
ATOM 1429 C CA . SER A 1 197 ? -24.289 4.501 -12.138 1.00 56.28 197 SER A CA 1
ATOM 1430 C C . SER A 1 197 ? -24.272 3.149 -11.412 1.00 56.28 197 SER A C 1
ATOM 1432 O O . SER A 1 197 ? -25.342 2.657 -11.054 1.00 56.28 197 SER A O 1
ATOM 1434 N N . SER A 1 198 ? -23.097 2.562 -11.158 1.00 55.66 198 SER A N 1
ATOM 1435 C CA . SER A 1 198 ? -22.932 1.236 -10.543 1.00 55.66 198 SER A CA 1
ATOM 1436 C C . SER A 1 198 ? -21.749 1.186 -9.557 1.00 55.66 198 SER A C 1
ATOM 1438 O O . SER A 1 198 ? -20.782 1.938 -9.680 1.00 55.66 198 SER A O 1
ATOM 1440 N N . THR A 1 199 ? -21.837 0.331 -8.527 1.00 45.88 199 THR A N 1
ATOM 1441 C CA . THR A 1 199 ? -20.862 0.236 -7.416 1.00 45.88 199 THR A CA 1
ATOM 1442 C C . THR A 1 199 ? -19.701 -0.738 -7.651 1.00 45.88 199 THR A C 1
ATOM 1444 O O . THR A 1 199 ? -18.824 -0.835 -6.793 1.00 45.88 199 THR A O 1
ATOM 1447 N N . SER A 1 200 ? -19.613 -1.438 -8.789 1.00 45.81 200 SER A N 1
ATOM 1448 C CA . SER A 1 200 ? -18.432 -2.264 -9.090 1.00 45.81 200 SER A CA 1
ATOM 1449 C C . SER A 1 200 ? -17.332 -1.417 -9.735 1.00 45.81 200 SER A C 1
ATOM 1451 O O . SER A 1 200 ? -17.198 -1.385 -10.953 1.00 45.81 200 SER A O 1
ATOM 1453 N N . THR A 1 201 ? -16.602 -0.700 -8.874 1.00 39.97 201 THR A N 1
ATOM 1454 C CA . THR A 1 201 ? -15.216 -0.221 -9.031 1.00 39.97 201 THR A CA 1
ATOM 1455 C C . THR A 1 201 ? -14.827 0.333 -10.403 1.00 39.97 201 THR A C 1
ATOM 1457 O O . THR A 1 201 ? -14.481 -0.428 -11.299 1.00 39.97 201 THR A O 1
ATOM 1460 N N . ALA A 1 202 ? -14.789 1.666 -10.515 1.00 45.44 202 ALA A N 1
ATOM 1461 C CA . ALA A 1 202 ? -13.745 2.416 -11.220 1.00 45.44 202 ALA A CA 1
ATOM 1462 C C . ALA A 1 202 ? -13.003 1.628 -12.320 1.00 45.44 202 ALA A C 1
ATOM 1464 O O . ALA A 1 202 ? -11.830 1.286 -12.170 1.00 45.44 202 ALA A O 1
ATOM 1465 N N . ARG A 1 203 ? -13.701 1.347 -13.434 1.00 60.09 203 ARG A N 1
ATOM 1466 C CA . ARG A 1 203 ? -13.077 1.012 -14.723 1.00 60.09 203 ARG A CA 1
ATOM 1467 C C . ARG A 1 203 ? -11.909 1.981 -14.878 1.00 60.09 203 ARG A C 1
ATOM 1469 O O . ARG A 1 203 ? -12.153 3.151 -14.617 1.00 60.09 203 ARG A O 1
ATOM 1476 N N . ASN A 1 204 ? -10.696 1.533 -15.213 1.00 64.00 204 ASN A N 1
ATOM 1477 C CA . ASN A 1 204 ? -9.446 2.324 -15.292 1.00 64.00 204 ASN A CA 1
ATOM 1478 C C . ASN A 1 204 ? -9.496 3.505 -16.303 1.00 64.00 204 ASN A C 1
ATOM 1480 O O . ASN A 1 204 ? -8.638 3.656 -17.167 1.00 64.00 204 ASN A O 1
ATOM 1484 N N . GLN A 1 205 ? -10.550 4.308 -16.240 1.00 82.00 205 GLN A N 1
ATOM 1485 C CA . GLN A 1 205 ? -10.912 5.418 -17.084 1.00 82.00 205 GLN A CA 1
ATOM 1486 C C . GLN A 1 205 ? -10.098 6.613 -16.613 1.00 82.00 205 GLN A C 1
ATOM 1488 O O . GLN A 1 205 ? -10.101 6.975 -15.435 1.00 82.00 205 GLN A O 1
ATOM 1493 N N . ALA A 1 206 ? -9.409 7.237 -17.548 1.00 88.38 206 ALA A N 1
ATOM 1494 C CA . ALA A 1 206 ? -8.703 8.478 -17.336 1.00 88.38 206 ALA A CA 1
ATOM 1495 C C . ALA A 1 206 ? -9.566 9.618 -17.879 1.00 88.38 206 ALA A C 1
ATOM 1497 O O . ALA A 1 206 ? -10.150 9.508 -18.959 1.00 88.38 206 ALA A O 1
ATOM 1498 N N . THR A 1 207 ? -9.655 10.718 -17.130 1.00 92.06 207 THR A N 1
ATOM 1499 C CA . THR A 1 207 ? -10.270 11.951 -17.640 1.00 92.06 207 THR A CA 1
ATOM 1500 C C . THR A 1 207 ? -9.309 12.604 -18.627 1.00 92.06 207 THR A C 1
ATOM 1502 O O . THR A 1 207 ? -8.168 12.883 -18.275 1.00 92.06 207 THR A O 1
ATOM 1505 N N . ILE A 1 208 ? -9.780 12.839 -19.848 1.00 93.88 208 ILE A N 1
ATOM 1506 C CA . ILE A 1 208 ? -9.046 13.524 -20.921 1.00 93.88 208 ILE A CA 1
ATOM 1507 C C . ILE A 1 208 ? -9.331 15.024 -20.873 1.00 93.88 208 ILE A C 1
ATOM 1509 O O . ILE A 1 208 ? -8.429 15.841 -21.026 1.00 93.88 208 ILE A O 1
ATOM 1513 N N . ALA A 1 209 ? -10.594 15.387 -20.648 1.00 92.81 209 ALA A N 1
ATOM 1514 C CA . ALA A 1 209 ? -11.028 16.774 -20.571 1.00 92.81 209 ALA A CA 1
ATOM 1515 C C . ALA A 1 209 ? -12.155 16.944 -19.560 1.00 92.81 209 ALA A C 1
ATOM 1517 O O . ALA A 1 209 ? -12.938 16.021 -19.326 1.00 92.81 209 ALA A O 1
ATOM 1518 N N . SER A 1 210 ? -12.273 18.154 -19.022 1.00 90.62 210 SER A N 1
ATOM 1519 C CA . SER A 1 210 ? -13.388 18.569 -18.177 1.00 90.62 210 SER A CA 1
ATOM 1520 C C . SER A 1 210 ? -13.807 19.996 -18.514 1.00 90.62 210 SER A C 1
ATOM 1522 O O . SER A 1 210 ? -12.944 20.856 -18.681 1.00 90.62 210 SER A O 1
ATOM 1524 N N . SER A 1 211 ? -15.110 20.266 -18.579 1.00 86.81 211 SER A N 1
ATOM 1525 C CA . SER A 1 211 ? -15.625 21.629 -18.723 1.00 86.81 211 SER A CA 1
ATOM 1526 C C . SER A 1 211 ? -15.525 22.400 -17.402 1.00 86.81 211 SER A C 1
ATOM 1528 O O . SER A 1 211 ? -15.419 21.814 -16.323 1.00 86.81 211 SER A O 1
ATOM 1530 N N . ALA A 1 212 ? -15.662 23.726 -17.454 1.00 83.62 212 ALA A N 1
ATOM 1531 C CA . ALA A 1 212 ? -16.073 24.469 -16.266 1.00 83.62 212 ALA A CA 1
ATOM 1532 C C . ALA A 1 212 ? -17.444 23.961 -15.777 1.00 83.62 212 ALA A C 1
ATOM 1534 O O . ALA A 1 212 ? -18.256 23.473 -16.572 1.00 83.62 212 ALA A O 1
ATOM 1535 N N . SER A 1 213 ? -17.701 24.063 -14.471 1.00 82.25 213 SER A N 1
ATOM 1536 C CA . SER A 1 213 ? -19.001 23.686 -13.912 1.00 82.25 213 SER A CA 1
ATOM 1537 C C . SER A 1 213 ? -20.077 24.649 -14.412 1.00 82.25 213 SER A C 1
ATOM 1539 O O . SER A 1 213 ? -20.017 25.838 -14.107 1.00 82.25 213 SER A O 1
ATOM 1541 N N . THR A 1 214 ? -21.057 24.146 -15.160 1.00 79.06 214 THR A N 1
ATOM 1542 C CA . THR A 1 214 ? -22.143 24.952 -15.739 1.00 79.06 214 THR A CA 1
ATOM 1543 C C . THR A 1 214 ? -23.484 24.249 -15.573 1.00 79.06 214 THR A C 1
ATOM 1545 O O . THR A 1 214 ? -23.550 23.022 -15.516 1.00 79.06 214 THR A O 1
ATOM 1548 N N . THR A 1 215 ? -24.564 25.021 -15.476 1.00 80.88 215 THR A N 1
ATOM 1549 C CA . THR A 1 215 ? -25.917 24.462 -15.520 1.00 80.88 215 THR A CA 1
ATOM 1550 C C . THR A 1 215 ? -26.288 24.214 -16.973 1.00 80.88 215 THR A C 1
ATOM 1552 O O . THR A 1 215 ? -26.261 25.139 -17.781 1.00 80.88 215 THR A O 1
ATOM 1555 N N . VAL A 1 216 ? -26.658 22.977 -17.289 1.00 83.19 216 VAL A N 1
ATOM 1556 C CA . VAL A 1 216 ? -27.182 22.583 -18.599 1.00 83.19 216 VAL A CA 1
ATOM 1557 C C . VAL A 1 216 ? -28.607 22.088 -18.389 1.00 83.19 216 VAL A C 1
ATOM 1559 O O . VAL A 1 216 ? -28.859 21.338 -17.450 1.00 83.19 216 VAL A O 1
ATOM 1562 N N . SER A 1 217 ? -29.540 22.513 -19.238 1.00 85.06 217 SER A N 1
ATOM 1563 C CA . SER A 1 217 ? -30.943 22.099 -19.176 1.00 85.06 217 SER A CA 1
ATOM 1564 C C . SER A 1 217 ? -31.509 21.912 -20.572 1.00 85.06 217 SER A C 1
ATOM 1566 O O . SER A 1 217 ? -31.275 22.756 -21.439 1.00 85.06 217 SER A O 1
ATOM 1568 N N . LEU A 1 218 ? -32.289 20.851 -20.763 1.00 88.12 218 LEU A N 1
ATOM 1569 C CA . LEU A 1 218 ? -32.968 20.570 -22.024 1.00 88.12 218 LEU A CA 1
ATOM 1570 C C . LEU A 1 218 ? -34.472 20.755 -21.844 1.00 88.12 218 LEU A C 1
ATOM 1572 O O . LEU A 1 218 ? -35.069 20.245 -20.893 1.00 88.12 218 LEU A O 1
ATOM 1576 N N . ASN A 1 219 ? -35.086 21.484 -22.767 1.00 89.62 219 ASN A N 1
ATOM 1577 C CA . ASN A 1 219 ? -36.517 21.731 -22.777 1.00 89.62 219 ASN A CA 1
ATOM 1578 C C . ASN A 1 219 ? -37.241 20.479 -23.267 1.00 89.62 219 ASN A C 1
ATOM 1580 O O . ASN A 1 219 ? -36.795 19.813 -24.203 1.00 89.62 219 ASN A O 1
ATOM 1584 N N . THR A 1 220 ? -38.342 20.133 -22.608 1.00 89.50 220 THR A N 1
ATOM 1585 C CA . THR A 1 220 ? -39.183 19.011 -23.031 1.00 89.50 220 THR A CA 1
ATOM 1586 C C . THR A 1 220 ? -39.848 19.337 -24.369 1.00 89.50 220 THR A C 1
ATOM 1588 O O . THR A 1 220 ? -40.399 20.424 -24.521 1.00 89.50 220 THR A O 1
ATOM 1591 N N . GLY A 1 221 ? -39.828 18.391 -25.307 1.00 90.94 221 GLY A N 1
ATOM 1592 C CA . GLY A 1 221 ? -40.420 18.515 -26.643 1.00 90.94 221 GLY A CA 1
ATOM 1593 C C . GLY A 1 221 ? -39.518 19.169 -27.694 1.00 90.94 221 GLY A C 1
ATOM 1594 O O . GLY A 1 221 ? -39.883 19.181 -28.863 1.00 90.94 221 GLY A O 1
ATOM 1595 N N . GLU A 1 222 ? -38.345 19.674 -27.307 1.00 94.12 222 GLU A N 1
ATOM 1596 C CA . GLU A 1 222 ? -37.388 20.280 -28.236 1.00 94.12 222 GLU A CA 1
ATOM 1597 C C . GLU A 1 222 ? -36.389 19.249 -28.779 1.00 94.12 222 GLU A C 1
ATOM 1599 O O . GLU A 1 222 ? -36.007 18.298 -28.084 1.00 94.12 222 GLU A O 1
ATOM 1604 N N . ALA A 1 223 ? -35.947 19.476 -30.018 1.00 94.94 223 ALA A N 1
ATOM 1605 C CA . ALA A 1 223 ? -34.901 18.697 -30.670 1.00 94.94 223 ALA A CA 1
ATOM 1606 C C . ALA A 1 223 ? -33.504 19.204 -30.291 1.00 94.94 223 ALA A C 1
ATOM 1608 O O . ALA A 1 223 ? -33.293 20.402 -30.081 1.00 94.94 223 ALA A O 1
ATOM 1609 N N . TYR A 1 224 ? -32.542 18.291 -30.256 1.00 96.62 224 TYR A N 1
ATOM 1610 C CA . TYR A 1 224 ? -31.138 18.529 -29.956 1.00 96.62 224 TYR A CA 1
ATOM 1611 C C . TYR A 1 224 ? -30.253 17.654 -30.840 1.00 96.62 224 TYR A C 1
ATOM 1613 O O . TYR A 1 224 ? -30.657 16.579 -31.282 1.00 96.62 224 TYR A O 1
ATOM 1621 N N . THR A 1 225 ? -29.025 18.113 -31.068 1.00 97.88 225 THR A N 1
ATOM 1622 C CA . THR A 1 225 ? -28.009 17.367 -31.816 1.00 97.88 225 THR A CA 1
ATOM 1623 C C . THR A 1 225 ? -26.732 17.280 -30.999 1.00 97.88 225 THR A C 1
ATOM 1625 O O . THR A 1 225 ? -26.141 18.313 -30.688 1.00 97.88 225 THR A O 1
ATOM 1628 N N . GLU A 1 226 ? -26.299 16.071 -30.650 1.00 97.44 226 GLU A N 1
ATOM 1629 C CA . GLU A 1 226 ? -25.015 15.835 -29.983 1.00 97.44 226 GLU A CA 1
ATOM 1630 C C . GLU A 1 226 ? -23.996 15.287 -30.980 1.00 97.44 226 GLU A C 1
ATOM 1632 O O . GLU A 1 226 ? -24.298 14.385 -31.764 1.00 97.44 226 GLU A O 1
ATOM 1637 N N . VAL A 1 227 ? -22.792 15.855 -30.954 1.00 98.06 227 VAL A N 1
ATOM 1638 C CA . VAL A 1 227 ? -21.702 15.545 -31.874 1.00 98.06 227 VAL A CA 1
ATOM 1639 C C . VAL A 1 227 ? -20.436 15.248 -31.082 1.00 98.06 227 VAL A C 1
ATOM 1641 O O . VAL A 1 227 ? -19.845 16.149 -30.480 1.00 98.06 227 VAL A O 1
ATOM 1644 N N . LEU A 1 228 ? -19.975 14.000 -31.154 1.00 98.38 228 LEU A N 1
ATOM 1645 C CA . LEU A 1 228 ? -18.655 13.590 -30.684 1.00 98.38 228 LEU A CA 1
ATOM 1646 C C . LEU A 1 228 ? -17.712 13.495 -31.883 1.00 98.38 228 LEU A C 1
ATOM 1648 O O . LEU A 1 228 ? -17.930 12.676 -32.770 1.00 98.38 228 LEU A O 1
ATOM 1652 N N . SER A 1 229 ? -16.656 14.307 -31.912 1.00 97.62 229 SER A N 1
ATOM 1653 C CA . SER A 1 229 ? -15.624 14.244 -32.956 1.00 97.62 229 SER A CA 1
ATOM 1654 C C . SER A 1 229 ? -14.298 13.774 -32.375 1.00 97.62 229 SER A C 1
ATOM 1656 O O . SER A 1 229 ? -13.878 14.253 -31.321 1.00 97.62 229 SER A O 1
ATOM 1658 N N . ILE A 1 230 ? -13.637 12.852 -33.072 1.00 98.12 230 ILE A N 1
ATOM 1659 C CA . ILE A 1 230 ? -12.296 12.357 -32.765 1.00 98.12 230 ILE A CA 1
ATOM 1660 C C . ILE A 1 230 ? -11.416 12.620 -33.983 1.00 98.12 230 ILE A C 1
ATOM 1662 O O . ILE A 1 230 ? -11.656 12.062 -35.051 1.00 98.12 230 ILE A O 1
ATOM 1666 N N . THR A 1 231 ? -10.382 13.436 -33.805 1.00 96.69 231 THR A N 1
ATOM 1667 C CA . THR A 1 231 ? -9.420 13.802 -34.848 1.00 96.69 231 THR A CA 1
ATOM 1668 C C . THR A 1 231 ? -8.024 13.381 -34.423 1.00 96.69 231 THR A C 1
ATOM 1670 O O . THR A 1 231 ? -7.588 13.686 -33.313 1.00 96.69 231 THR A O 1
ATOM 1673 N N . MET A 1 232 ? -7.291 12.704 -35.300 1.00 92.25 232 MET A N 1
ATOM 1674 C CA . MET A 1 232 ? -5.886 12.404 -35.070 1.00 92.25 232 MET A CA 1
ATOM 1675 C C . MET A 1 232 ? -5.057 13.676 -35.246 1.00 92.25 232 MET A C 1
ATOM 1677 O O . MET A 1 232 ? -5.040 14.274 -36.317 1.00 92.25 232 MET A O 1
ATOM 1681 N N . ASN A 1 233 ? -4.377 14.105 -34.182 1.00 86.56 233 ASN A N 1
ATOM 1682 C CA . ASN A 1 233 ? -3.465 15.249 -34.229 1.00 86.56 233 ASN A CA 1
ATOM 1683 C C . ASN A 1 233 ? -2.062 14.812 -34.650 1.00 86.56 233 ASN A C 1
ATOM 1685 O O . ASN A 1 233 ? -1.400 15.507 -35.413 1.00 86.56 233 ASN A O 1
ATOM 1689 N N . ASP A 1 234 ? -1.615 13.677 -34.116 1.00 81.12 234 ASP A N 1
ATOM 1690 C CA . ASP A 1 234 ? -0.292 13.092 -34.327 1.00 81.12 234 ASP A CA 1
ATOM 1691 C C . ASP A 1 234 ? -0.328 11.606 -33.917 1.00 81.12 234 ASP A C 1
ATOM 1693 O O . ASP A 1 234 ? -1.341 11.116 -33.400 1.00 81.12 234 ASP A O 1
ATOM 1697 N N . VAL A 1 235 ? 0.778 10.886 -34.098 1.00 74.50 235 VAL A N 1
ATOM 1698 C CA . VAL A 1 235 ? 0.939 9.508 -33.623 1.00 74.50 235 VAL A CA 1
ATOM 1699 C C . VAL A 1 235 ? 0.631 9.436 -32.124 1.00 74.50 235 VAL A C 1
ATOM 1701 O O . VAL A 1 235 ? 1.180 10.184 -31.317 1.00 74.50 235 VAL A O 1
ATOM 1704 N N . ASN A 1 236 ? -0.259 8.516 -31.740 1.00 80.31 236 ASN A N 1
ATOM 1705 C CA . ASN A 1 236 ? -0.736 8.337 -30.362 1.00 80.31 236 ASN A CA 1
ATOM 1706 C C . ASN A 1 236 ? -1.372 9.596 -29.730 1.00 80.31 236 ASN A C 1
ATOM 1708 O O . ASN A 1 236 ? -1.375 9.732 -28.504 1.00 80.31 236 ASN A O 1
ATOM 1712 N N . SER A 1 237 ? -1.912 10.510 -30.546 1.00 90.50 237 SER A N 1
ATOM 1713 C CA . SER A 1 237 ? -2.528 11.764 -30.100 1.00 90.50 237 SER A CA 1
ATOM 1714 C C . SER A 1 237 ? -3.863 12.019 -30.806 1.00 90.50 237 SER A C 1
ATOM 1716 O O . SER A 1 237 ? -3.906 12.212 -32.022 1.00 90.50 237 SER A O 1
ATOM 1718 N N . LEU A 1 238 ? -4.961 12.051 -30.043 1.00 95.88 238 LEU A N 1
ATOM 1719 C CA . LEU A 1 238 ? -6.311 12.323 -30.558 1.00 95.88 238 LEU A CA 1
ATOM 1720 C C . LEU A 1 238 ? -6.902 13.574 -29.903 1.00 95.88 238 LEU A C 1
ATOM 1722 O O . LEU A 1 238 ? -7.038 13.613 -28.682 1.00 95.88 238 LEU A O 1
ATOM 1726 N N . ALA A 1 239 ? -7.305 14.568 -30.694 1.00 96.62 239 ALA A N 1
ATOM 1727 C CA . ALA A 1 239 ? -8.223 15.613 -30.251 1.00 96.62 239 ALA A CA 1
ATOM 1728 C C . ALA A 1 239 ? -9.645 15.055 -30.214 1.00 96.62 239 ALA A C 1
ATOM 1730 O O . ALA A 1 239 ? -10.122 14.497 -31.199 1.00 96.62 239 ALA A O 1
ATOM 1731 N N . ILE A 1 240 ? -10.326 15.227 -29.086 1.00 98.06 240 ILE A N 1
ATOM 1732 C CA . ILE A 1 240 ? -11.698 14.767 -28.899 1.00 98.06 240 ILE A CA 1
ATOM 1733 C C . ILE A 1 240 ? -12.537 15.950 -28.441 1.00 98.06 240 ILE A C 1
ATOM 1735 O O . ILE A 1 240 ? -12.178 16.617 -27.469 1.00 98.06 240 ILE A O 1
ATOM 1739 N N . THR A 1 241 ? -13.653 16.200 -29.117 1.00 97.62 241 THR A N 1
ATOM 1740 C CA . THR A 1 241 ? -14.630 17.232 -28.754 1.00 97.62 241 THR A CA 1
ATOM 1741 C C . THR A 1 241 ? -16.015 16.619 -28.624 1.00 97.62 241 THR A C 1
ATOM 1743 O O . THR A 1 241 ? -16.401 15.782 -29.435 1.00 97.62 241 THR A O 1
ATOM 1746 N N . ASN A 1 242 ? -16.769 17.051 -27.614 1.00 97.44 242 ASN A N 1
ATOM 1747 C CA . ASN A 1 242 ? -18.193 16.753 -27.494 1.00 97.44 242 ASN A CA 1
ATOM 1748 C C . ASN A 1 242 ? -18.977 18.066 -27.497 1.00 97.44 242 ASN A C 1
ATOM 1750 O O . ASN A 1 242 ? -18.680 18.959 -26.697 1.00 97.44 242 ASN A O 1
ATOM 1754 N N . THR A 1 243 ? -19.940 18.198 -28.408 1.00 96.44 243 THR A N 1
ATOM 1755 C CA . THR A 1 243 ? -20.747 19.412 -28.557 1.00 96.44 243 THR A CA 1
ATOM 1756 C C . THR A 1 243 ? -22.223 19.080 -28.698 1.00 96.44 243 THR A C 1
ATOM 1758 O O . THR A 1 243 ? -22.601 18.262 -29.527 1.00 96.44 243 THR A O 1
ATOM 1761 N N . LEU A 1 244 ? -23.058 19.770 -27.925 1.00 95.75 244 LEU A N 1
ATOM 1762 C CA . LEU A 1 244 ? -24.511 19.691 -27.985 1.00 95.75 244 LEU A CA 1
ATOM 1763 C C . LEU A 1 244 ? -25.081 20.989 -28.545 1.00 95.75 244 LEU A C 1
ATOM 1765 O O . LEU A 1 244 ? -24.797 22.068 -28.023 1.00 95.75 244 LEU A O 1
ATOM 1769 N N . TYR A 1 245 ? -25.914 20.871 -29.568 1.00 96.88 245 TYR A N 1
ATOM 1770 C CA . TYR A 1 245 ? -26.627 21.959 -30.226 1.00 96.88 245 TYR A CA 1
ATOM 1771 C C . TYR A 1 245 ? -28.124 21.861 -29.936 1.00 96.88 245 TYR A C 1
ATOM 1773 O O . TYR A 1 245 ? -28.671 20.762 -29.829 1.00 96.88 245 TYR A O 1
ATOM 1781 N N . SER A 1 246 ? -28.803 23.003 -29.843 1.00 94.81 246 SER A N 1
ATOM 1782 C CA . SER A 1 246 ? -30.262 23.045 -29.950 1.00 94.81 246 SER A CA 1
ATOM 1783 C C . SER A 1 246 ? -30.703 22.848 -31.405 1.00 94.81 246 SER A C 1
ATOM 1785 O O . SER A 1 246 ? -30.061 23.342 -32.327 1.00 94.81 246 SER A O 1
ATOM 1787 N N . GLY A 1 247 ? -31.817 22.151 -31.617 1.00 95.12 247 GLY A N 1
ATOM 1788 C CA . GLY A 1 247 ? -32.393 21.868 -32.932 1.00 95.12 247 GLY A CA 1
ATOM 1789 C C . GLY A 1 247 ? -31.912 20.567 -33.587 1.00 95.12 247 GLY A C 1
ATOM 1790 O O . GLY A 1 247 ? -30.994 19.892 -33.118 1.00 95.12 247 GLY A O 1
ATOM 1791 N N . ALA A 1 248 ? -32.561 20.223 -34.704 1.00 90.56 248 ALA A N 1
ATOM 1792 C CA . ALA A 1 248 ? -32.276 19.048 -35.531 1.00 90.56 248 ALA A CA 1
ATOM 1793 C C . ALA A 1 248 ? -31.139 19.319 -36.539 1.00 90.56 248 ALA A C 1
ATOM 1795 O O . ALA A 1 248 ? -31.330 19.293 -37.754 1.00 90.56 248 ALA A O 1
ATOM 1796 N N . GLY A 1 249 ? -29.967 19.674 -36.017 1.00 91.94 249 GLY A N 1
ATOM 1797 C CA . GLY A 1 249 ? -28.732 19.892 -36.762 1.00 91.94 249 GLY A CA 1
ATOM 1798 C C . GLY A 1 249 ? -27.726 20.743 -35.984 1.00 91.94 249 GLY A C 1
ATOM 1799 O O . GLY A 1 249 ? -27.988 21.220 -34.882 1.00 91.94 249 GLY A O 1
ATOM 1800 N N . THR A 1 250 ? -26.568 20.997 -36.592 1.00 91.44 250 THR A N 1
ATOM 1801 C CA . THR A 1 250 ? -25.473 21.783 -35.989 1.00 91.44 250 THR A CA 1
ATOM 1802 C C . THR A 1 250 ? -25.612 23.301 -36.176 1.00 91.44 250 THR A C 1
ATOM 1804 O O . THR A 1 250 ? -24.738 24.059 -35.764 1.00 91.44 250 THR A O 1
ATOM 1807 N N . GLY A 1 251 ? -26.703 23.767 -36.799 1.00 90.38 251 GLY A N 1
ATOM 1808 C CA . GLY A 1 251 ? -26.959 25.188 -37.072 1.00 90.38 251 GLY A CA 1
ATOM 1809 C C . GLY A 1 251 ? -27.602 25.975 -35.923 1.00 90.38 251 GLY A C 1
ATOM 1810 O O . GLY A 1 251 ? -27.724 27.195 -36.025 1.00 90.38 251 GLY A O 1
ATOM 1811 N N . GLY A 1 252 ? -28.046 25.307 -34.854 1.00 90.88 252 GLY A N 1
ATOM 1812 C CA . GLY A 1 252 ? -28.628 25.967 -33.684 1.00 90.88 252 GLY A CA 1
ATOM 1813 C C . GLY A 1 252 ? -27.596 26.431 -32.655 1.00 90.88 252 GLY A C 1
ATOM 1814 O O . GLY A 1 252 ? -26.394 26.480 -32.907 1.00 90.88 252 GLY A O 1
ATOM 1815 N N . THR A 1 253 ? -28.065 26.821 -31.468 1.00 93.50 253 THR A N 1
ATOM 1816 C CA . THR A 1 253 ? -27.186 27.354 -30.413 1.00 93.50 253 THR A CA 1
ATOM 1817 C C . THR A 1 253 ? -26.415 26.227 -29.736 1.00 93.50 253 THR A C 1
ATOM 1819 O O . THR A 1 253 ? -26.997 25.207 -29.376 1.00 93.50 253 THR A O 1
ATOM 1822 N N . VAL A 1 254 ? -25.115 26.429 -29.512 1.00 94.06 254 VAL A N 1
ATOM 1823 C CA . VAL A 1 254 ? -24.293 25.516 -28.707 1.00 94.06 254 VAL A CA 1
ATOM 1824 C C . VAL A 1 254 ? -24.758 25.571 -27.252 1.00 94.06 254 VAL A C 1
ATOM 1826 O O . VAL A 1 254 ? -24.609 26.588 -26.578 1.00 94.06 254 VAL A O 1
ATOM 1829 N N . VAL A 1 255 ? -25.312 24.462 -26.776 1.00 90.94 255 VAL A N 1
ATOM 1830 C CA . VAL A 1 255 ? -25.763 24.256 -25.395 1.00 90.94 255 VAL A CA 1
ATOM 1831 C C . VAL A 1 255 ? -24.585 23.872 -24.496 1.00 90.94 255 VAL A C 1
ATOM 1833 O O . VAL A 1 255 ? -24.478 24.358 -23.373 1.00 90.94 255 VAL A O 1
ATOM 1836 N N . ALA A 1 256 ? -23.680 23.026 -24.991 1.00 91.19 256 ALA A N 1
ATOM 1837 C CA . ALA A 1 256 ? -22.435 22.661 -24.318 1.00 91.19 256 ALA A CA 1
ATOM 1838 C C . ALA A 1 256 ? -21.365 22.320 -25.359 1.00 91.19 256 ALA A C 1
ATOM 1840 O O . ALA A 1 256 ? -21.673 21.682 -26.360 1.00 91.19 256 ALA A O 1
ATOM 1841 N N . SER A 1 257 ? -20.113 22.718 -25.126 1.00 93.69 257 SER A N 1
ATOM 1842 C CA . SER A 1 257 ? -18.972 22.302 -25.947 1.00 93.69 257 SER A CA 1
ATOM 1843 C C . SER A 1 257 ? -17.710 22.248 -25.101 1.00 93.69 257 SER A C 1
ATOM 1845 O O . SER A 1 257 ? -17.401 23.188 -24.366 1.00 93.69 257 SER A O 1
ATOM 1847 N N . TYR A 1 258 ? -16.998 21.131 -25.168 1.00 94.50 258 TYR A N 1
ATOM 1848 C CA . TYR A 1 258 ? -15.719 20.943 -24.493 1.00 94.50 258 TYR A CA 1
ATOM 1849 C C . TYR A 1 258 ? -14.901 19.878 -25.223 1.00 94.50 258 TYR A C 1
ATOM 1851 O O . TYR A 1 258 ? -15.434 19.040 -25.951 1.00 94.50 258 TYR A O 1
ATOM 1859 N N . GLY A 1 259 ? -13.585 19.916 -25.035 1.00 95.06 259 GLY A N 1
ATOM 1860 C CA . GLY A 1 259 ? -12.665 19.018 -25.713 1.00 95.06 259 GLY A CA 1
ATOM 1861 C C . GLY A 1 259 ? -11.328 18.897 -25.002 1.00 95.06 259 GLY A C 1
ATOM 1862 O O . GLY A 1 259 ? -11.006 19.695 -24.122 1.00 95.06 259 GLY A O 1
ATOM 1863 N N . GLY A 1 260 ? -10.552 17.892 -25.385 1.00 94.94 260 GLY A N 1
ATOM 1864 C CA . GLY A 1 260 ? -9.182 17.704 -24.921 1.00 94.94 260 GLY A CA 1
ATOM 1865 C C . GLY A 1 260 ? -8.412 16.755 -25.819 1.00 94.94 260 GLY A C 1
ATOM 1866 O O . GLY A 1 260 ? -8.904 16.342 -26.867 1.00 94.94 260 GLY A O 1
ATOM 1867 N N . ILE A 1 261 ? -7.189 16.432 -25.406 1.00 95.88 261 ILE A N 1
ATOM 1868 C CA . ILE A 1 261 ? -6.266 15.626 -26.202 1.00 95.88 261 ILE A CA 1
ATOM 1869 C C . ILE A 1 261 ? -5.923 14.351 -25.433 1.00 95.88 261 ILE A C 1
ATOM 1871 O O . ILE A 1 261 ? -5.348 14.413 -24.346 1.00 95.88 261 ILE A O 1
ATOM 1875 N N . ALA A 1 262 ? -6.261 13.197 -26.000 1.00 94.25 262 ALA A N 1
ATOM 1876 C CA . ALA A 1 262 ? -5.819 11.904 -25.501 1.00 94.25 262 ALA A CA 1
ATOM 1877 C C . ALA A 1 262 ? -4.404 11.617 -26.021 1.00 94.25 262 ALA A C 1
ATOM 1879 O O . ALA A 1 262 ? -4.195 11.549 -27.229 1.00 94.25 262 ALA A O 1
ATOM 1880 N N . THR A 1 263 ? -3.444 11.440 -25.114 1.00 90.62 263 THR A N 1
ATOM 1881 C CA . THR A 1 263 ? -2.040 11.098 -25.407 1.00 90.62 263 THR A CA 1
ATOM 1882 C C . THR A 1 263 ? -1.513 10.037 -24.445 1.00 90.62 263 THR A C 1
ATOM 1884 O O . THR A 1 263 ? -2.094 9.818 -23.375 1.00 90.62 263 THR A O 1
ATOM 1887 N N . ASN A 1 264 ? -0.379 9.412 -24.777 1.00 86.12 264 ASN A N 1
ATOM 1888 C CA . ASN A 1 264 ? 0.338 8.490 -23.889 1.00 86.12 264 ASN A CA 1
ATOM 1889 C C . ASN A 1 264 ? -0.604 7.422 -23.295 1.00 86.12 264 ASN A C 1
ATOM 1891 O O . ASN A 1 264 ? -1.272 6.701 -24.027 1.00 86.12 264 ASN A O 1
ATOM 1895 N N . THR A 1 265 ? -0.720 7.359 -21.966 1.00 81.56 265 THR A N 1
ATOM 1896 C CA . THR A 1 265 ? -1.560 6.396 -21.237 1.00 81.56 265 THR A CA 1
ATOM 1897 C C . THR A 1 265 ? -3.066 6.573 -21.456 1.00 81.56 265 THR A C 1
ATOM 1899 O O . THR A 1 265 ? -3.831 5.664 -21.146 1.00 81.56 265 THR A O 1
ATOM 1902 N N . THR A 1 266 ? -3.512 7.718 -21.984 1.00 89.81 266 THR A N 1
ATOM 1903 C CA . THR A 1 266 ? -4.922 7.954 -22.348 1.00 89.81 266 THR A CA 1
ATOM 1904 C C . THR A 1 266 ? -5.228 7.616 -23.808 1.00 89.81 266 THR A C 1
ATOM 1906 O O . THR A 1 266 ? -6.395 7.587 -24.194 1.00 89.81 266 THR A O 1
ATOM 1909 N N . PHE A 1 267 ? -4.216 7.316 -24.627 1.00 93.06 267 PHE A N 1
ATOM 1910 C CA . PHE A 1 267 ? -4.419 6.805 -25.978 1.00 93.06 267 PHE A CA 1
ATOM 1911 C C . PHE A 1 267 ? -4.722 5.296 -25.924 1.00 93.06 267 PHE A C 1
ATOM 1913 O O . PHE A 1 267 ? -3.841 4.492 -25.636 1.00 93.06 267 PHE A O 1
ATOM 1920 N N . LEU A 1 268 ? -5.977 4.906 -26.170 1.00 91.88 268 LEU A N 1
ATOM 1921 C CA . LEU A 1 268 ? -6.433 3.515 -26.120 1.00 91.88 268 LEU A CA 1
ATOM 1922 C C . LEU A 1 268 ? -6.520 2.866 -27.500 1.00 91.88 268 LEU A C 1
ATOM 1924 O O . LEU A 1 268 ? -6.195 1.692 -27.659 1.00 91.88 268 LEU A O 1
ATOM 1928 N N . THR A 1 269 ? -7.018 3.598 -28.495 1.00 91.75 269 THR A N 1
ATOM 1929 C CA . THR A 1 269 ? -7.219 3.073 -29.846 1.00 91.75 269 THR A CA 1
ATOM 1930 C C . THR A 1 269 ? -7.353 4.208 -30.854 1.00 91.75 269 THR A C 1
ATOM 1932 O O . THR A 1 269 ? -7.904 5.254 -30.530 1.00 91.75 269 THR A O 1
ATOM 1935 N N . GLY A 1 270 ? -6.874 3.989 -32.080 1.00 89.94 270 GLY A N 1
ATOM 1936 C CA . GLY A 1 270 ? -7.147 4.852 -33.235 1.00 89.94 270 GLY A CA 1
ATOM 1937 C C . GLY A 1 270 ? -8.171 4.260 -34.209 1.00 89.94 270 GLY A C 1
ATOM 1938 O O . GLY A 1 270 ? -8.367 4.825 -35.276 1.00 89.94 270 GLY A O 1
ATOM 1939 N N . GLY A 1 271 ? -8.779 3.110 -33.888 1.00 90.31 271 GLY A N 1
ATOM 1940 C CA . GLY A 1 271 ? -9.725 2.413 -34.764 1.00 90.31 271 GLY A CA 1
ATOM 1941 C C . GLY A 1 271 ? -11.108 2.288 -34.136 1.00 90.31 271 GLY A C 1
ATOM 1942 O O . GLY A 1 271 ? -11.201 1.919 -32.969 1.00 90.31 271 GLY A O 1
ATOM 1943 N N . PHE A 1 272 ? -12.170 2.543 -34.900 1.00 94.56 272 PHE A N 1
ATOM 1944 C CA . PHE A 1 272 ? -13.541 2.603 -34.383 1.00 94.56 272 PHE A CA 1
ATOM 1945 C C . PHE A 1 272 ? -14.519 1.831 -35.271 1.00 94.56 272 PHE A C 1
ATOM 1947 O O . PHE A 1 272 ? -14.512 1.993 -36.486 1.00 94.56 272 PHE A O 1
ATOM 1954 N N . ASN A 1 273 ? -15.376 1.003 -34.677 1.00 93.19 273 ASN A N 1
ATOM 1955 C CA . ASN A 1 273 ? -16.499 0.349 -35.368 1.00 93.19 273 ASN A CA 1
ATOM 1956 C C . ASN A 1 273 ? -17.763 0.185 -34.513 1.00 93.19 273 ASN A C 1
ATOM 1958 O O . ASN A 1 273 ? -18.771 -0.310 -35.014 1.00 93.19 273 ASN A O 1
ATOM 1962 N N . GLY A 1 274 ? -17.725 0.593 -33.245 1.00 94.62 274 GLY A N 1
ATOM 1963 C CA . GLY A 1 274 ? -18.874 0.619 -32.348 1.00 94.62 274 GLY A CA 1
ATOM 1964 C C . GLY A 1 274 ? -19.165 2.027 -31.843 1.00 94.62 274 GLY A C 1
ATOM 1965 O O . GLY A 1 274 ? -18.258 2.850 -31.714 1.00 94.62 274 GLY A O 1
ATOM 1966 N N . PHE A 1 275 ? -20.426 2.293 -31.524 1.00 96.56 275 PHE A N 1
ATOM 1967 C CA . PHE A 1 275 ? -20.849 3.507 -30.836 1.00 96.56 275 PHE A CA 1
ATOM 1968 C C . PHE A 1 275 ? -21.767 3.180 -29.660 1.00 96.56 275 PHE A C 1
ATOM 1970 O O . PHE A 1 275 ? -22.368 2.104 -29.593 1.00 96.56 275 PHE A O 1
ATOM 1977 N N . GLY A 1 276 ? -21.890 4.141 -28.749 1.00 94.38 276 GLY A N 1
ATOM 1978 C CA . GLY A 1 276 ? -22.890 4.127 -27.692 1.00 94.38 276 GLY A CA 1
ATOM 1979 C C . GLY A 1 276 ? -23.435 5.524 -27.425 1.00 94.38 276 GLY A C 1
ATOM 1980 O O . GLY A 1 276 ? -22.726 6.514 -27.612 1.00 94.38 276 GLY A O 1
ATOM 1981 N N . PHE A 1 277 ? -24.687 5.607 -26.992 1.00 94.88 277 PHE A N 1
ATOM 1982 C CA . PHE A 1 277 ? -25.296 6.843 -26.504 1.00 94.88 277 PHE A CA 1
ATOM 1983 C C . PHE A 1 277 ? -26.383 6.531 -25.477 1.00 94.88 277 PHE A C 1
ATOM 1985 O O . PHE A 1 277 ? -26.985 5.459 -25.494 1.00 94.88 277 PHE A O 1
ATOM 1992 N N . GLY A 1 278 ? -26.649 7.448 -24.555 1.00 91.69 278 GLY A N 1
ATOM 1993 C CA . GLY A 1 278 ? -27.608 7.194 -23.487 1.00 91.69 278 GLY A CA 1
ATOM 1994 C C . GLY A 1 278 ? -27.654 8.289 -22.443 1.00 91.69 278 GLY A C 1
ATOM 1995 O O . GLY A 1 278 ? -27.025 9.335 -22.579 1.00 91.69 278 GLY A O 1
ATOM 1996 N N . TYR A 1 279 ? -28.397 8.042 -21.369 1.00 89.50 279 TYR A N 1
ATOM 1997 C CA . TYR A 1 279 ? -28.524 8.992 -20.275 1.00 89.50 279 TYR A CA 1
ATOM 1998 C C . TYR A 1 279 ? -28.670 8.314 -18.910 1.00 89.50 279 TYR A C 1
ATOM 2000 O O . TYR A 1 279 ? -29.189 7.204 -18.763 1.00 89.50 279 TYR A O 1
ATOM 2008 N N . GLN A 1 280 ? -28.244 9.044 -17.881 1.00 87.00 280 GLN A N 1
ATOM 2009 C CA . GLN A 1 280 ? -28.639 8.828 -16.497 1.00 87.00 280 GLN A CA 1
ATOM 2010 C C . GLN A 1 280 ? -29.628 9.926 -16.109 1.00 87.00 280 GLN A C 1
ATOM 2012 O O . GLN A 1 280 ? -29.266 11.100 -16.072 1.00 87.00 280 GLN A O 1
ATOM 2017 N N . SER A 1 281 ? -30.853 9.549 -15.757 1.00 83.94 281 SER A N 1
ATOM 2018 C CA . SER A 1 281 ? -31.828 10.476 -15.184 1.00 83.94 281 SER A CA 1
ATOM 2019 C C . SER A 1 281 ? -31.814 10.364 -13.665 1.00 83.94 281 SER A C 1
ATOM 2021 O O . SER A 1 281 ? -31.916 9.263 -13.127 1.00 83.94 281 SER A O 1
ATOM 2023 N N . LYS A 1 282 ? -31.706 11.501 -12.969 1.00 80.38 282 LYS A N 1
ATOM 2024 C CA . LYS A 1 282 ? -31.933 11.624 -11.513 1.00 80.38 282 LYS A CA 1
ATOM 2025 C C . LYS A 1 282 ? -33.192 12.436 -11.194 1.00 80.38 282 LYS A C 1
ATOM 2027 O O . LYS A 1 282 ? -33.333 12.993 -10.105 1.00 80.38 282 LYS A O 1
ATOM 2032 N N . VAL A 1 283 ? -34.089 12.551 -12.170 1.00 73.06 283 VAL A N 1
ATOM 2033 C CA . VAL A 1 283 ? -35.307 13.352 -12.062 1.00 73.06 283 VAL A CA 1
ATOM 2034 C C . VAL A 1 283 ? -36.343 12.572 -11.272 1.00 73.06 283 VAL A C 1
ATOM 2036 O O . VAL A 1 283 ? -36.825 11.548 -11.735 1.00 73.06 283 VAL A O 1
ATOM 2039 N N . SER A 1 284 ? -36.690 13.054 -10.079 1.00 74.12 284 SER A N 1
ATOM 2040 C CA . SER A 1 284 ? -37.712 12.411 -9.250 1.00 74.12 284 SER A CA 1
ATOM 2041 C C . SER A 1 284 ? -39.118 12.772 -9.729 1.00 74.12 284 SER A C 1
ATOM 2043 O O . SER A 1 284 ? -39.442 13.949 -9.857 1.00 74.12 284 SER A O 1
ATOM 2045 N N . GLY A 1 285 ? -39.969 11.763 -9.931 1.00 69.44 285 GLY A N 1
ATOM 2046 C CA . GLY A 1 285 ? -41.415 11.950 -10.121 1.00 69.44 285 GLY A CA 1
ATOM 2047 C C . GLY A 1 285 ? -41.916 12.066 -11.566 1.00 69.44 285 GLY A C 1
ATOM 2048 O O . GLY A 1 285 ? -43.125 12.151 -11.752 1.00 69.44 285 GLY A O 1
ATOM 2049 N N . SER A 1 286 ? -41.037 11.988 -12.572 1.00 74.69 286 SER A N 1
ATOM 2050 C CA . SER A 1 286 ? -41.408 11.998 -13.998 1.00 74.69 286 SER A CA 1
ATOM 2051 C C . SER A 1 286 ? -40.718 10.865 -14.755 1.00 74.69 286 SER A C 1
ATOM 2053 O O . SER A 1 286 ? -39.611 10.466 -14.394 1.00 74.69 286 SER A O 1
ATOM 2055 N N . ALA A 1 287 ? -41.368 10.336 -15.795 1.00 79.69 287 ALA A N 1
ATOM 2056 C CA . ALA A 1 287 ? -40.694 9.469 -16.759 1.00 79.69 287 ALA A CA 1
ATOM 2057 C C . ALA A 1 287 ? -39.622 10.266 -17.518 1.00 79.69 287 ALA A C 1
ATOM 2059 O O . ALA A 1 287 ? -39.727 11.486 -17.650 1.00 79.69 287 ALA A O 1
ATOM 2060 N N . SER A 1 288 ? -38.594 9.575 -18.002 1.00 86.19 288 SER A N 1
ATOM 2061 C CA . SER A 1 288 ? -37.543 10.180 -18.819 1.00 86.19 288 SER A CA 1
ATOM 2062 C C . SER A 1 288 ? -37.503 9.475 -20.164 1.00 86.19 288 SER A C 1
ATOM 2064 O O . SER A 1 288 ? -37.205 8.283 -20.182 1.00 86.19 288 SER A O 1
ATOM 2066 N N . THR A 1 289 ? -37.819 10.175 -21.256 1.00 89.50 289 THR A N 1
ATOM 2067 C CA . THR A 1 289 ? -37.990 9.575 -22.594 1.00 89.50 289 THR A CA 1
ATOM 2068 C C . THR A 1 289 ? -37.298 10.404 -23.672 1.00 89.50 289 THR A C 1
ATOM 2070 O O . THR A 1 289 ? -37.430 11.631 -23.669 1.00 89.50 289 THR A O 1
ATOM 2073 N N . ILE A 1 290 ? -36.635 9.726 -24.606 1.00 91.69 290 ILE A N 1
ATOM 2074 C CA . ILE A 1 290 ? -35.979 10.300 -25.783 1.00 91.69 290 ILE A CA 1
ATOM 2075 C C . ILE A 1 290 ? -36.526 9.617 -27.036 1.00 91.69 290 ILE A C 1
ATOM 2077 O O . ILE A 1 290 ? -36.728 8.404 -27.038 1.00 91.69 290 ILE A O 1
ATOM 2081 N N . ASP A 1 291 ? -36.730 10.405 -28.083 1.00 94.25 291 ASP A N 1
ATOM 2082 C CA . ASP A 1 291 ? -36.975 9.946 -29.451 1.00 94.25 291 ASP A CA 1
ATOM 2083 C C . ASP A 1 291 ? -35.763 10.344 -30.302 1.00 94.25 291 ASP A C 1
ATOM 2085 O O . ASP A 1 291 ? -35.458 11.531 -30.419 1.00 94.25 291 ASP A O 1
ATOM 2089 N N . VAL A 1 292 ? -35.014 9.368 -30.815 1.00 96.69 292 VAL A N 1
ATOM 2090 C CA . VAL A 1 292 ? -33.860 9.617 -31.688 1.00 96.69 292 VAL A CA 1
ATOM 2091 C C . VAL A 1 292 ? -34.315 9.526 -33.138 1.00 96.69 292 VAL A C 1
ATOM 2093 O O . VAL A 1 292 ? -34.761 8.471 -33.575 1.00 96.69 292 VAL A O 1
ATOM 2096 N N . SER A 1 293 ? -34.130 10.600 -33.906 1.00 95.94 293 SER A N 1
ATOM 2097 C CA . SER A 1 293 ? -34.548 10.662 -35.310 1.00 95.94 293 SER A CA 1
ATOM 2098 C C . SER A 1 293 ? -33.456 10.233 -36.288 1.00 95.94 293 SER A C 1
ATOM 2100 O O . SER A 1 293 ? -33.754 9.791 -37.398 1.00 95.94 293 SER A O 1
ATOM 2102 N N . SER A 1 294 ? -32.180 10.370 -35.905 1.00 96.69 294 SER A N 1
ATOM 2103 C CA . SER A 1 294 ? -31.065 9.893 -36.728 1.00 96.69 294 SER A CA 1
ATOM 2104 C C . SER A 1 294 ? -29.780 9.636 -35.947 1.00 96.69 294 SER A C 1
ATOM 2106 O O . SER A 1 294 ? -29.445 10.380 -35.021 1.00 96.69 294 SER A O 1
ATOM 2108 N N . VAL A 1 295 ? -29.023 8.637 -36.402 1.00 97.81 295 VAL A N 1
ATOM 2109 C CA . VAL A 1 295 ? -27.651 8.330 -35.976 1.00 97.81 295 VAL A CA 1
ATOM 2110 C C . VAL A 1 295 ? -26.756 8.345 -37.211 1.00 97.81 295 VAL A C 1
ATOM 2112 O O . VAL A 1 295 ? -26.994 7.583 -38.144 1.00 97.81 295 VAL A O 1
ATOM 2115 N N . GLU A 1 296 ? -25.704 9.156 -37.216 1.00 97.88 296 GLU A N 1
ATOM 2116 C CA . GLU A 1 296 ? -24.729 9.195 -38.309 1.00 97.88 296 GLU A CA 1
ATOM 2117 C C . GLU A 1 296 ? -23.301 9.045 -37.783 1.00 97.88 296 GLU A C 1
ATOM 2119 O O . GLU A 1 296 ? -22.924 9.673 -36.795 1.00 97.88 296 GLU A O 1
ATOM 2124 N N . VAL A 1 297 ? -22.498 8.229 -38.469 1.00 97.94 297 VAL A N 1
ATOM 2125 C CA . VAL A 1 297 ? -21.045 8.172 -38.317 1.00 97.94 297 VAL A CA 1
ATOM 2126 C C . VAL A 1 297 ? -20.396 8.561 -39.637 1.00 97.94 297 VAL A C 1
ATOM 2128 O O . VAL A 1 297 ? -20.551 7.871 -40.648 1.00 97.94 297 VAL A O 1
ATOM 2131 N N . SER A 1 298 ? -19.646 9.654 -39.633 1.00 95.88 298 SER A N 1
ATOM 2132 C CA . SER A 1 298 ? -18.983 10.197 -40.820 1.00 95.88 298 SER A CA 1
ATOM 2133 C C . SER A 1 298 ? -17.568 10.671 -40.498 1.00 95.88 298 SER A C 1
ATOM 2135 O O . SER A 1 298 ? -17.179 10.760 -39.337 1.00 95.88 298 SER A O 1
ATOM 2137 N N . GLY A 1 299 ? -16.743 10.910 -41.514 1.00 93.69 299 GLY A N 1
ATOM 2138 C CA . GLY A 1 299 ? -15.391 11.418 -41.300 1.00 93.69 299 GLY A CA 1
ATOM 2139 C C . GLY A 1 299 ? -14.528 11.435 -42.552 1.00 93.69 299 GLY A C 1
ATOM 2140 O O . GLY A 1 299 ? -14.977 11.097 -43.643 1.00 93.69 299 GLY A O 1
ATOM 2141 N N . SER A 1 300 ? -13.270 11.829 -42.398 1.00 91.31 300 SER A N 1
ATOM 2142 C CA . SER A 1 300 ? -12.253 11.762 -43.452 1.00 91.31 300 SER A CA 1
ATOM 2143 C C . SER A 1 300 ? -11.106 10.914 -42.938 1.00 91.31 300 SER A C 1
ATOM 2145 O O . SER A 1 300 ? -10.476 11.294 -41.957 1.00 91.31 300 SER A O 1
ATOM 2147 N N . VAL A 1 301 ? -10.828 9.789 -43.593 1.00 86.38 301 VAL A N 1
ATOM 2148 C CA . VAL A 1 301 ? -9.753 8.876 -43.191 1.00 86.38 301 VAL A CA 1
ATOM 2149 C C . VAL A 1 301 ? -8.837 8.575 -44.359 1.00 86.38 301 VAL A C 1
ATOM 2151 O O . VAL A 1 301 ? -9.283 8.394 -45.495 1.00 86.38 301 VAL A O 1
ATOM 2154 N N . THR A 1 302 ? -7.544 8.508 -44.080 1.00 81.62 302 THR A N 1
ATOM 2155 C CA . THR A 1 302 ? -6.551 8.175 -45.087 1.00 81.62 302 THR A CA 1
ATOM 2156 C C . THR A 1 302 ? -6.626 6.674 -45.415 1.00 81.62 302 THR A C 1
ATOM 2158 O O . THR A 1 302 ? -6.569 5.838 -44.510 1.00 81.62 302 THR A O 1
ATOM 2161 N N . PRO A 1 303 ? -6.722 6.281 -46.699 1.00 69.81 303 PRO A N 1
ATOM 2162 C CA . PRO A 1 303 ? -6.751 4.873 -47.086 1.00 69.81 303 PRO A CA 1
ATOM 2163 C C . PRO A 1 303 ? -5.443 4.143 -46.746 1.00 69.81 303 PRO A C 1
ATOM 2165 O O . PRO A 1 303 ? -4.355 4.575 -47.133 1.00 69.81 303 PRO A O 1
ATOM 2168 N N . ILE A 1 304 ? -5.544 2.983 -46.093 1.00 68.81 304 ILE A N 1
ATOM 2169 C CA . ILE A 1 304 ? -4.399 2.093 -45.850 1.00 68.81 304 ILE A CA 1
ATOM 2170 C C . ILE A 1 304 ? -4.042 1.396 -47.168 1.00 68.81 304 ILE A C 1
ATOM 2172 O O . ILE A 1 304 ? -4.838 0.623 -47.699 1.00 68.81 304 ILE A O 1
ATOM 2176 N N . SER A 1 305 ? -2.851 1.672 -47.704 1.00 66.31 305 SER A N 1
ATOM 2177 C CA . SER A 1 305 ? -2.450 1.243 -49.055 1.00 66.31 305 SER A CA 1
ATOM 2178 C C . SER A 1 305 ? -1.304 0.220 -49.109 1.00 66.31 305 SER A C 1
ATOM 2180 O O . SER A 1 305 ? -0.957 -0.226 -50.201 1.00 66.31 305 SER A O 1
ATOM 2182 N N . GLY A 1 306 ? -0.734 -0.203 -47.972 1.00 77.00 306 GLY A N 1
ATOM 2183 C CA . GLY A 1 306 ? 0.360 -1.182 -47.951 1.00 77.00 306 GLY A CA 1
ATOM 2184 C C . GLY A 1 306 ? 0.775 -1.667 -46.553 1.00 77.00 306 GLY A C 1
ATOM 2185 O O . GLY A 1 306 ? 0.234 -1.189 -45.553 1.00 77.00 306 GLY A O 1
ATOM 2186 N N . PRO A 1 307 ? 1.715 -2.632 -46.477 1.00 83.25 307 PRO A N 1
ATOM 2187 C CA . PRO A 1 307 ? 2.205 -3.183 -45.214 1.00 83.25 307 PRO A CA 1
ATOM 2188 C C . PRO A 1 307 ? 3.093 -2.223 -44.421 1.00 83.25 307 PRO A C 1
ATOM 2190 O O . PRO A 1 307 ? 3.609 -1.259 -44.991 1.00 83.25 307 PRO A O 1
ATOM 2193 N N . PRO A 1 308 ? 3.299 -2.489 -43.112 1.00 87.69 308 PRO A N 1
ATOM 2194 C CA . PRO A 1 308 ? 4.266 -1.749 -42.308 1.00 87.69 308 PRO A CA 1
ATOM 2195 C C . PRO A 1 308 ? 5.648 -1.725 -42.964 1.00 87.69 308 PRO A C 1
ATOM 2197 O O . PRO A 1 308 ? 6.096 -2.718 -43.542 1.00 87.69 308 PRO A O 1
ATOM 2200 N N . THR A 1 309 ? 6.335 -0.597 -42.848 1.00 91.31 309 THR A N 1
ATOM 2201 C CA . THR A 1 309 ? 7.719 -0.430 -43.296 1.00 91.31 309 THR A CA 1
ATOM 2202 C C . THR A 1 309 ? 8.657 -0.711 -42.133 1.00 91.31 309 THR A C 1
ATOM 2204 O O . THR A 1 309 ? 8.420 -0.241 -41.027 1.00 91.31 309 THR A O 1
ATOM 2207 N N . ILE A 1 310 ? 9.717 -1.486 -42.363 1.00 93.75 310 ILE A N 1
ATOM 2208 C CA . ILE A 1 310 ? 10.783 -1.676 -41.372 1.00 93.75 310 ILE A CA 1
ATOM 2209 C C . ILE A 1 310 ? 11.816 -0.569 -41.580 1.00 93.75 310 ILE A C 1
ATOM 2211 O O . ILE A 1 310 ? 12.487 -0.536 -42.611 1.00 93.75 310 ILE A O 1
ATOM 2215 N N . ASP A 1 311 ? 11.929 0.325 -40.601 1.00 93.62 311 ASP A N 1
ATOM 2216 C CA . ASP A 1 311 ? 12.835 1.479 -40.623 1.00 93.62 311 ASP A CA 1
ATOM 2217 C C . ASP A 1 311 ? 14.233 1.112 -40.112 1.00 93.62 311 ASP A C 1
ATOM 2219 O O . ASP A 1 311 ? 15.233 1.691 -40.535 1.00 93.62 311 ASP A O 1
ATOM 2223 N N . GLN A 1 312 ? 14.306 0.123 -39.217 1.00 94.56 312 GLN A N 1
ATOM 2224 C CA . GLN A 1 312 ? 15.550 -0.438 -38.705 1.00 94.56 312 GLN A CA 1
ATOM 2225 C C . GLN A 1 312 ? 15.426 -1.957 -38.611 1.00 94.56 312 GLN A C 1
ATOM 2227 O O . GLN A 1 312 ? 14.622 -2.479 -37.833 1.00 94.56 312 GLN A O 1
ATOM 2232 N N . GLN A 1 313 ? 16.243 -2.655 -39.400 1.00 95.62 313 GLN A N 1
ATOM 2233 C CA . GLN A 1 313 ? 16.364 -4.107 -39.320 1.00 95.62 313 GLN A CA 1
ATOM 2234 C C . GLN A 1 313 ? 16.993 -4.524 -37.980 1.00 95.62 313 GLN A C 1
ATOM 2236 O O . GLN A 1 313 ? 17.788 -3.760 -37.416 1.00 95.62 313 GLN A O 1
ATOM 2241 N N . PRO A 1 314 ? 16.695 -5.741 -37.486 1.00 95.69 314 PRO A N 1
ATOM 2242 C CA . PRO A 1 314 ? 17.541 -6.382 -36.490 1.00 95.69 314 PRO A CA 1
ATOM 2243 C C . PRO A 1 314 ? 18.988 -6.483 -36.988 1.00 95.69 314 PRO A C 1
ATOM 2245 O O . PRO A 1 314 ? 19.286 -6.251 -38.155 1.00 95.69 314 PRO A O 1
ATOM 2248 N N . VAL A 1 315 ? 19.916 -6.797 -36.092 1.00 93.88 315 VAL A N 1
ATOM 2249 C CA . VAL A 1 315 ? 21.328 -6.988 -36.442 1.00 93.88 315 VAL A CA 1
ATOM 2250 C C . VAL A 1 315 ? 21.822 -8.299 -35.858 1.00 93.88 315 VAL A C 1
ATOM 2252 O O . VAL A 1 315 ? 21.238 -8.809 -34.902 1.00 93.88 315 VAL A O 1
ATOM 2255 N N . ASP A 1 316 ? 22.896 -8.842 -36.427 1.00 94.56 316 ASP A N 1
ATOM 2256 C CA . ASP A 1 316 ? 23.547 -10.029 -35.879 1.00 94.56 316 ASP A CA 1
ATOM 2257 C C . ASP A 1 316 ? 24.043 -9.762 -34.453 1.00 94.56 316 ASP A C 1
ATOM 2259 O O . ASP A 1 316 ? 24.637 -8.720 -34.161 1.00 94.56 316 ASP A O 1
ATOM 2263 N N . VAL A 1 317 ? 23.817 -10.725 -33.564 1.00 95.06 317 VAL A N 1
ATOM 2264 C CA . VAL A 1 317 ? 24.154 -10.625 -32.144 1.00 95.06 317 VAL A CA 1
ATOM 2265 C C . VAL A 1 317 ? 25.289 -11.581 -31.812 1.00 95.06 317 VAL A C 1
ATOM 2267 O O . VAL A 1 317 ? 25.249 -12.767 -32.134 1.00 95.06 317 VAL A O 1
ATOM 2270 N N . THR A 1 318 ? 26.296 -11.073 -31.106 1.00 93.31 318 THR A N 1
ATOM 2271 C CA . THR A 1 318 ? 27.336 -11.891 -30.474 1.00 93.31 318 THR A CA 1
ATOM 2272 C C . THR A 1 318 ? 27.249 -11.731 -28.962 1.00 93.31 318 THR A C 1
ATOM 2274 O O . THR A 1 318 ? 27.219 -10.608 -28.460 1.00 93.31 318 THR A O 1
ATOM 2277 N N . VAL A 1 319 ? 27.201 -12.846 -28.232 1.00 95.81 319 VAL A N 1
ATOM 2278 C CA . VAL A 1 319 ? 27.105 -12.863 -26.763 1.00 95.81 319 VAL A CA 1
ATOM 2279 C C . VAL A 1 319 ? 27.891 -14.052 -26.195 1.00 95.81 319 VAL A C 1
ATOM 2281 O O . VAL A 1 319 ? 27.969 -15.090 -26.845 1.00 95.81 319 VAL A O 1
ATOM 2284 N N . PRO A 1 320 ? 28.512 -13.966 -25.013 1.00 95.31 320 PRO A N 1
ATOM 2285 C CA . PRO A 1 320 ? 29.087 -15.130 -24.345 1.00 95.31 320 PRO A CA 1
ATOM 2286 C C . PRO A 1 320 ? 28.020 -16.174 -23.992 1.00 95.31 320 PRO A C 1
ATOM 2288 O O . PRO A 1 320 ? 26.878 -15.825 -23.694 1.00 95.31 320 PRO A O 1
ATOM 2291 N N . ASN A 1 321 ? 28.390 -17.458 -23.962 1.00 94.06 321 ASN A N 1
ATOM 2292 C CA . ASN A 1 321 ? 27.497 -18.509 -23.463 1.00 94.06 321 ASN A CA 1
ATOM 2293 C C . ASN A 1 321 ? 27.076 -18.205 -22.014 1.00 94.06 321 ASN A C 1
ATOM 2295 O O . ASN A 1 321 ? 27.928 -17.952 -21.163 1.00 94.06 321 ASN A O 1
ATOM 2299 N N . GLY A 1 322 ? 25.772 -18.227 -21.740 1.00 92.75 322 GLY A N 1
ATOM 2300 C CA . GLY A 1 322 ? 25.197 -17.827 -20.454 1.00 92.75 322 GLY A CA 1
ATOM 2301 C C . GLY A 1 322 ? 24.939 -16.321 -20.298 1.00 92.75 322 GLY A C 1
ATOM 2302 O O . GLY A 1 322 ? 24.287 -15.926 -19.334 1.00 92.75 322 GLY A O 1
ATOM 2303 N N . GLY A 1 323 ? 25.417 -15.478 -21.221 1.00 94.62 323 GLY A N 1
ATOM 2304 C CA . GLY A 1 323 ? 25.152 -14.038 -21.228 1.00 94.62 323 GLY A CA 1
ATOM 2305 C C . GLY A 1 323 ? 23.718 -13.702 -21.644 1.00 94.62 323 GLY A C 1
ATOM 2306 O O . GLY A 1 323 ? 22.964 -14.575 -22.067 1.00 94.62 323 GLY A O 1
ATOM 2307 N N . SER A 1 324 ? 23.338 -12.429 -21.539 1.00 96.69 324 SER A N 1
ATOM 2308 C CA . SER A 1 324 ? 22.030 -11.941 -21.992 1.00 96.69 324 SER A CA 1
ATOM 2309 C C . SER A 1 324 ? 22.181 -10.933 -23.127 1.00 96.69 324 SER A C 1
ATOM 2311 O O . SER A 1 324 ? 23.102 -10.118 -23.120 1.00 96.69 324 SER A O 1
ATOM 2313 N N . CYS A 1 325 ? 21.288 -11.000 -24.110 1.00 95.44 325 CYS A N 1
ATOM 2314 C CA . CYS A 1 325 ? 21.306 -10.162 -25.307 1.00 95.44 325 CYS A CA 1
ATOM 2315 C C . CYS A 1 325 ? 19.888 -9.868 -25.808 1.00 95.44 325 CYS A C 1
ATOM 2317 O O . CYS A 1 325 ? 18.909 -10.413 -25.291 1.00 95.44 325 CYS A O 1
ATOM 2319 N N . TYR A 1 326 ? 19.773 -9.011 -26.825 1.00 95.50 326 TYR A N 1
ATOM 2320 C CA . TYR A 1 326 ? 18.497 -8.739 -27.477 1.00 95.50 326 TYR A CA 1
ATOM 2321 C C . TYR A 1 326 ? 18.625 -8.583 -28.995 1.00 95.50 326 TYR A C 1
ATOM 2323 O O . TYR A 1 326 ? 19.677 -8.190 -29.494 1.00 95.50 326 TYR A O 1
ATOM 2331 N N . PHE A 1 327 ? 17.516 -8.820 -29.694 1.00 96.12 327 PHE A N 1
ATOM 2332 C CA . PHE A 1 327 ? 17.256 -8.333 -31.048 1.00 96.12 327 PHE A CA 1
ATOM 2333 C C . PHE A 1 327 ? 16.175 -7.253 -30.990 1.00 96.12 327 PHE A C 1
ATOM 2335 O O . PHE A 1 327 ? 15.222 -7.373 -30.220 1.00 96.12 327 PHE A O 1
ATOM 2342 N N . SER A 1 328 ? 16.299 -6.206 -31.800 1.00 95.19 328 SER A N 1
ATOM 2343 C CA . SER A 1 328 ? 15.296 -5.140 -31.900 1.00 95.19 328 SER A CA 1
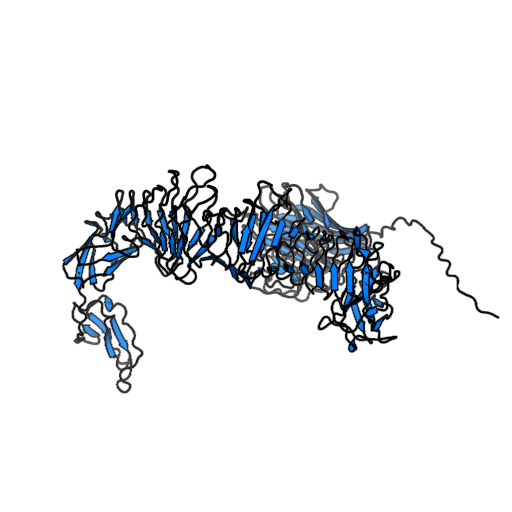ATOM 2344 C C . SER A 1 328 ? 14.932 -4.852 -33.344 1.00 95.19 328 SER A C 1
ATOM 2346 O O . SER A 1 328 ? 15.782 -4.956 -34.222 1.00 95.19 328 SER A O 1
ATOM 2348 N N . VAL A 1 329 ? 13.698 -4.417 -33.571 1.00 96.19 329 VAL A N 1
ATOM 2349 C CA . VAL A 1 329 ? 13.229 -3.882 -34.851 1.00 96.19 329 VAL A CA 1
ATOM 2350 C C . VAL A 1 329 ? 12.598 -2.510 -34.619 1.00 96.19 329 VAL A C 1
ATOM 2352 O O . VAL A 1 329 ? 11.881 -2.319 -33.635 1.00 96.19 329 VAL A O 1
ATOM 2355 N N . ALA A 1 330 ? 12.824 -1.565 -35.530 1.00 93.25 330 ALA A N 1
ATOM 2356 C CA . ALA A 1 330 ? 12.003 -0.360 -35.628 1.00 93.25 330 ALA A CA 1
ATOM 2357 C C . ALA A 1 330 ? 11.189 -0.437 -36.918 1.00 93.25 330 ALA A C 1
ATOM 2359 O O . ALA A 1 330 ? 11.728 -0.738 -37.983 1.00 93.25 330 ALA A O 1
ATOM 2360 N N . ALA A 1 331 ? 9.888 -0.208 -36.812 1.00 89.38 331 ALA A N 1
ATOM 2361 C CA . ALA A 1 331 ? 8.979 -0.236 -37.944 1.00 89.38 331 ALA A CA 1
ATOM 2362 C C . ALA A 1 331 ? 7.956 0.891 -37.815 1.00 89.38 331 ALA A C 1
ATOM 2364 O O . ALA A 1 331 ? 7.581 1.265 -36.703 1.00 89.38 331 ALA A O 1
ATOM 2365 N N . THR A 1 332 ? 7.478 1.375 -38.954 1.00 83.75 332 THR A N 1
ATOM 2366 C CA . THR A 1 332 ? 6.412 2.360 -39.075 1.00 83.75 332 THR A CA 1
ATOM 2367 C C . THR A 1 332 ? 5.246 1.718 -39.811 1.00 83.75 332 THR A C 1
ATOM 2369 O O . THR A 1 332 ? 5.379 1.180 -40.909 1.00 83.75 332 THR A O 1
ATOM 2372 N N . GLY A 1 333 ? 4.069 1.766 -39.204 1.00 75.12 333 GLY A N 1
ATOM 2373 C CA . GLY A 1 333 ? 2.851 1.189 -39.748 1.00 75.12 333 GLY A CA 1
ATOM 2374 C C . GLY A 1 333 ? 1.697 1.349 -38.771 1.00 75.12 333 GLY A C 1
ATOM 2375 O O . GLY A 1 333 ? 1.883 1.730 -37.615 1.00 75.12 333 GLY A O 1
ATOM 2376 N N . PHE A 1 334 ? 0.486 1.060 -39.230 1.00 67.56 334 PHE A N 1
ATOM 2377 C CA . PHE A 1 334 ? -0.725 1.256 -38.434 1.00 67.56 334 PHE A CA 1
ATOM 2378 C C . PHE A 1 334 ? -1.069 -0.010 -37.654 1.00 67.56 334 PHE A C 1
ATOM 2380 O O . PHE A 1 334 ? -1.033 -1.095 -38.225 1.00 67.56 334 PHE A O 1
ATOM 2387 N N . SER A 1 335 ? -1.414 0.123 -36.367 1.00 70.56 335 SER A N 1
ATOM 2388 C CA . SER A 1 335 ? -1.839 -0.992 -35.497 1.00 70.56 335 SER A CA 1
ATOM 2389 C C . SER A 1 335 ? -0.888 -2.195 -35.514 1.00 70.56 335 SER A C 1
ATOM 2391 O O . SER A 1 335 ? -1.316 -3.337 -35.669 1.00 70.56 335 SER A O 1
ATOM 2393 N N . MET A 1 336 ? 0.413 -1.930 -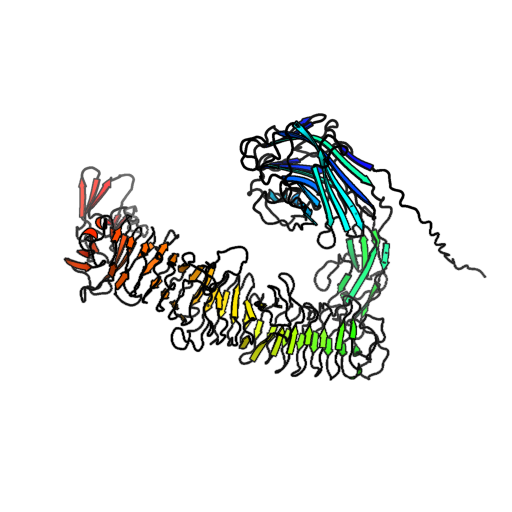35.379 1.00 83.06 336 MET A N 1
ATOM 2394 C CA . MET A 1 336 ? 1.434 -2.964 -35.510 1.00 83.06 336 MET A CA 1
ATOM 2395 C C . MET A 1 336 ? 1.395 -3.988 -34.375 1.00 83.06 336 MET A C 1
ATOM 2397 O O . MET A 1 336 ? 1.325 -3.646 -33.195 1.00 83.06 336 MET A O 1
ATOM 2401 N N . THR A 1 337 ? 1.544 -5.250 -34.749 1.00 90.56 337 THR A N 1
ATOM 2402 C CA . THR A 1 337 ? 1.840 -6.366 -33.852 1.00 90.56 337 THR A CA 1
ATOM 2403 C C . THR A 1 337 ? 3.100 -7.076 -34.330 1.00 90.56 337 THR A C 1
ATOM 2405 O O . THR A 1 337 ? 3.452 -7.008 -35.510 1.00 90.56 337 THR A O 1
ATOM 2408 N N . TYR A 1 338 ? 3.790 -7.742 -33.406 1.00 96.00 338 TYR A N 1
ATOM 2409 C CA . TYR A 1 338 ? 5.065 -8.402 -33.665 1.00 96.00 338 TYR A CA 1
ATOM 2410 C C . TYR A 1 338 ? 4.955 -9.893 -33.357 1.00 96.00 338 TYR A C 1
ATOM 2412 O O . TYR A 1 338 ? 4.304 -10.301 -32.391 1.00 96.00 338 TYR A O 1
ATOM 2420 N N . GLN A 1 339 ? 5.639 -10.707 -34.150 1.00 98.12 339 GLN A N 1
ATOM 2421 C CA . GLN A 1 339 ? 5.884 -12.110 -33.846 1.00 98.12 339 GLN A CA 1
ATOM 2422 C C . GLN A 1 339 ? 7.319 -12.439 -34.236 1.00 98.12 339 GLN A C 1
ATOM 2424 O O . GLN A 1 339 ? 7.676 -12.383 -35.410 1.00 98.12 339 GLN A O 1
ATOM 2429 N N . TRP A 1 340 ? 8.150 -12.764 -33.250 1.00 98.44 340 TRP A N 1
ATOM 2430 C CA . TRP A 1 340 ? 9.506 -13.239 -33.492 1.00 98.44 340 TRP A CA 1
ATOM 2431 C C . TRP A 1 340 ? 9.498 -14.716 -33.864 1.00 98.44 340 TRP A C 1
ATOM 2433 O O . TRP A 1 340 ? 8.707 -15.509 -33.341 1.00 98.44 340 TRP A O 1
ATOM 2443 N N . HIS A 1 341 ? 10.412 -15.081 -34.750 1.00 97.69 341 HIS A N 1
ATOM 2444 C CA . HIS A 1 341 ? 10.595 -16.425 -35.261 1.00 97.69 341 HIS A CA 1
ATOM 2445 C C . HIS A 1 341 ? 12.060 -16.837 -35.144 1.00 97.69 341 HIS A C 1
ATOM 2447 O O . HIS A 1 341 ? 12.958 -16.000 -35.218 1.00 97.69 341 HIS A O 1
ATOM 2453 N N . ARG A 1 342 ? 12.296 -18.143 -35.021 1.00 95.94 342 ARG A N 1
ATOM 2454 C CA . ARG A 1 342 ? 13.608 -18.777 -35.190 1.00 95.94 342 ARG A CA 1
ATOM 2455 C C . ARG A 1 342 ? 13.422 -20.064 -35.969 1.00 95.94 342 ARG A C 1
ATOM 2457 O O . ARG A 1 342 ? 12.512 -20.832 -35.657 1.00 95.94 342 ARG A O 1
ATOM 2464 N N . ASN A 1 343 ? 14.268 -20.314 -36.967 1.00 92.44 343 ASN A N 1
ATOM 2465 C CA . ASN A 1 343 ? 14.178 -21.521 -37.798 1.00 92.44 343 ASN A CA 1
ATOM 2466 C C . ASN A 1 343 ? 12.751 -21.756 -38.355 1.00 92.44 343 ASN A C 1
ATOM 2468 O O . ASN A 1 343 ? 12.180 -22.840 -38.240 1.00 92.44 343 ASN A O 1
ATOM 2472 N N . GLY A 1 344 ? 12.116 -20.685 -38.844 1.00 91.38 344 GLY A N 1
ATOM 2473 C CA . GLY A 1 344 ? 10.746 -20.717 -39.374 1.00 91.38 344 GLY A CA 1
ATOM 2474 C C . GLY A 1 344 ? 9.627 -20.951 -38.348 1.00 91.38 344 GLY A C 1
ATOM 2475 O O . GLY A 1 344 ? 8.465 -20.995 -38.736 1.00 91.38 344 GLY A O 1
ATOM 2476 N N . THR A 1 345 ? 9.939 -21.084 -37.056 1.00 95.19 345 THR A N 1
ATOM 2477 C CA . THR A 1 345 ? 8.966 -21.374 -35.990 1.00 95.19 345 THR A CA 1
ATOM 2478 C C . THR A 1 345 ? 8.728 -20.143 -35.119 1.00 95.19 345 THR A C 1
ATOM 2480 O O . THR A 1 345 ? 9.677 -19.426 -34.806 1.00 95.19 345 THR A O 1
ATOM 2483 N N . ASN A 1 346 ? 7.480 -19.904 -34.700 1.00 97.38 346 ASN A N 1
ATOM 2484 C CA . ASN A 1 346 ? 7.141 -18.822 -33.770 1.00 97.38 346 ASN A CA 1
ATOM 2485 C C . ASN A 1 346 ? 7.830 -19.038 -32.420 1.00 97.38 346 ASN A C 1
ATOM 2487 O O . ASN A 1 346 ? 7.716 -20.106 -31.817 1.00 97.38 346 ASN A O 1
ATOM 2491 N N . LEU A 1 347 ? 8.499 -18.002 -31.926 1.00 97.06 347 LEU A N 1
ATOM 2492 C CA . LEU A 1 347 ? 8.977 -17.964 -30.553 1.00 97.06 347 LEU A CA 1
ATOM 2493 C C . LEU 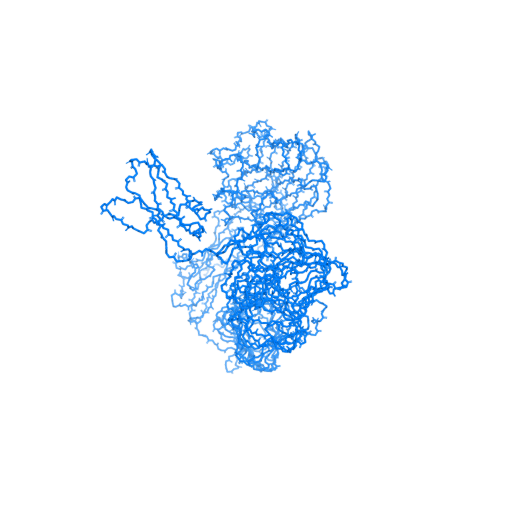A 1 347 ? 7.823 -17.622 -29.610 1.00 97.06 347 LEU A C 1
ATOM 2495 O O . LEU A 1 347 ? 6.917 -16.859 -29.950 1.00 97.06 347 LEU A O 1
ATOM 2499 N N . LEU A 1 348 ? 7.880 -18.185 -28.408 1.00 96.50 348 LEU A N 1
ATOM 2500 C CA . LEU A 1 348 ? 6.932 -17.936 -27.331 1.00 96.50 348 LEU A CA 1
ATOM 2501 C C . LEU A 1 348 ? 7.690 -17.380 -26.129 1.00 96.50 348 LEU A C 1
ATOM 2503 O O . LEU A 1 348 ? 8.840 -17.747 -25.891 1.00 96.50 348 LEU A O 1
ATOM 2507 N N . ASN A 1 349 ? 7.038 -16.509 -25.362 1.00 94.88 349 ASN A N 1
ATOM 2508 C CA . ASN A 1 349 ? 7.587 -16.051 -24.090 1.00 94.88 349 ASN A CA 1
ATOM 2509 C C . ASN A 1 349 ? 7.637 -17.220 -23.094 1.00 94.88 349 ASN A C 1
ATOM 2511 O O . ASN A 1 349 ? 6.660 -17.956 -22.954 1.00 94.88 349 ASN A O 1
ATOM 2515 N N . GLY A 1 350 ? 8.756 -17.364 -22.386 1.00 91.25 350 GLY A N 1
ATOM 2516 C CA . GLY A 1 350 ? 8.989 -18.438 -21.422 1.00 91.25 350 GLY A CA 1
ATOM 2517 C C . GLY A 1 350 ? 10.422 -18.968 -21.475 1.00 91.25 350 GLY A C 1
ATOM 2518 O O . GLY A 1 350 ? 11.134 -18.798 -22.465 1.00 91.25 350 GLY A O 1
ATOM 2519 N N . GLY A 1 351 ? 10.861 -19.617 -20.394 1.00 93.12 351 GLY A N 1
ATOM 2520 C CA . GLY A 1 351 ? 12.249 -20.068 -20.269 1.00 93.12 351 GLY A CA 1
ATOM 2521 C C . GLY A 1 351 ? 13.219 -18.886 -20.328 1.00 93.12 351 GLY A C 1
ATOM 2522 O O . GLY A 1 351 ? 13.119 -17.974 -19.512 1.00 93.12 351 GLY A O 1
ATOM 2523 N N . ASN A 1 352 ? 14.137 -18.905 -21.294 1.00 95.19 352 ASN A N 1
ATOM 2524 C CA . ASN A 1 352 ? 15.117 -17.845 -21.528 1.00 95.19 352 ASN A CA 1
ATOM 2525 C C . ASN A 1 352 ? 14.672 -16.787 -22.556 1.00 95.19 352 ASN A C 1
ATOM 2527 O O . ASN A 1 352 ? 15.429 -15.854 -22.815 1.00 95.19 352 ASN A O 1
ATOM 2531 N N . ILE A 1 353 ? 13.478 -16.914 -23.148 1.00 96.88 353 ILE A N 1
ATOM 2532 C CA . ILE A 1 353 ? 12.956 -15.992 -24.164 1.00 96.88 353 ILE A CA 1
ATOM 2533 C C . ILE A 1 353 ? 11.896 -15.067 -23.562 1.00 96.88 353 ILE A C 1
ATOM 2535 O O . ILE A 1 353 ? 10.934 -15.515 -22.934 1.00 96.88 353 ILE A O 1
ATOM 2539 N N . SER A 1 354 ? 12.025 -13.764 -23.817 1.00 96.25 354 SER A N 1
ATOM 2540 C CA . SER A 1 354 ? 10.996 -12.764 -23.507 1.00 96.25 354 SER A CA 1
ATOM 2541 C C . SER A 1 354 ? 10.894 -11.709 -24.612 1.00 96.25 354 SER A C 1
ATOM 2543 O O . SER A 1 354 ? 11.840 -11.498 -25.363 1.00 96.25 354 SER A O 1
ATOM 2545 N N . GLY A 1 355 ? 9.732 -11.069 -24.759 1.00 95.75 355 GLY A N 1
ATOM 2546 C CA . GLY A 1 355 ? 9.489 -10.102 -25.835 1.00 95.75 355 GLY A CA 1
ATOM 2547 C C . GLY A 1 355 ? 9.215 -10.727 -27.210 1.00 95.75 355 GLY A C 1
ATOM 2548 O O . GLY A 1 355 ? 9.305 -10.050 -28.227 1.00 95.75 355 GLY A O 1
ATOM 2549 N N . ALA A 1 356 ? 8.811 -12.002 -27.273 1.00 97.50 356 ALA A N 1
ATOM 2550 C CA . ALA A 1 356 ? 8.520 -12.689 -28.539 1.00 97.50 356 ALA A CA 1
ATOM 2551 C C . ALA A 1 356 ? 7.389 -12.040 -29.367 1.00 97.50 356 ALA A C 1
ATOM 2553 O O . ALA A 1 356 ? 7.280 -12.299 -30.565 1.00 97.50 356 ALA A O 1
ATOM 2554 N N . ASN A 1 357 ? 6.582 -11.173 -28.748 1.00 96.38 357 ASN A N 1
ATOM 2555 C CA . ASN A 1 357 ? 5.509 -10.410 -29.391 1.00 96.38 357 ASN A CA 1
ATOM 2556 C C . ASN A 1 357 ? 5.691 -8.886 -29.291 1.00 96.38 357 ASN A C 1
ATOM 2558 O O . ASN A 1 357 ? 4.721 -8.138 -29.412 1.00 96.38 357 ASN A O 1
ATOM 2562 N N . SER A 1 358 ? 6.910 -8.408 -29.038 1.00 95.38 358 SER A N 1
ATOM 2563 C CA . SER A 1 358 ? 7.233 -6.979 -28.981 1.00 95.38 358 SER A CA 1
ATOM 2564 C C . SER A 1 358 ? 8.268 -6.604 -30.045 1.00 95.38 358 SER A C 1
ATOM 2566 O O . SER A 1 358 ? 8.809 -7.456 -30.749 1.00 95.38 358 SER A O 1
ATOM 2568 N N . SER A 1 359 ? 8.584 -5.315 -30.146 1.00 94.56 359 SER A N 1
ATOM 2569 C CA . SER A 1 359 ? 9.672 -4.812 -30.990 1.00 94.56 359 SER A CA 1
ATOM 2570 C C . SER A 1 359 ? 11.073 -5.216 -30.508 1.00 94.56 359 SER A C 1
ATOM 2572 O O . SER A 1 359 ? 12.044 -4.980 -31.224 1.00 94.56 359 SER A O 1
ATOM 2574 N N . GLN A 1 360 ? 11.199 -5.829 -29.324 1.00 95.25 360 GLN A N 1
ATOM 2575 C CA . GLN A 1 360 ? 12.471 -6.248 -28.740 1.00 95.25 360 GLN A CA 1
ATOM 2576 C C . GLN A 1 360 ? 12.375 -7.663 -28.154 1.00 95.25 360 GLN A C 1
ATOM 2578 O O . GLN A 1 360 ? 11.723 -7.876 -27.134 1.00 95.25 360 GLN A O 1
ATOM 2583 N N . LEU A 1 361 ? 13.094 -8.608 -28.756 1.00 97.56 361 LEU A N 1
ATOM 2584 C CA . LEU A 1 361 ? 13.269 -9.970 -28.257 1.00 97.56 361 LEU A CA 1
ATOM 2585 C C . LEU A 1 361 ? 14.499 -10.033 -27.354 1.00 97.56 361 LEU A C 1
ATOM 2587 O O . LEU A 1 361 ? 15.595 -9.717 -27.803 1.00 97.56 361 LEU A O 1
ATOM 2591 N N . VAL A 1 362 ? 14.347 -10.487 -26.114 1.00 96.81 362 VAL A N 1
ATOM 2592 C CA . VAL A 1 362 ? 15.444 -10.696 -25.159 1.00 96.81 362 VAL A CA 1
ATOM 2593 C C . VAL A 1 362 ? 15.683 -12.190 -24.957 1.00 96.81 362 VAL A C 1
ATOM 2595 O O . VAL A 1 362 ? 14.736 -12.958 -24.764 1.00 96.81 362 VAL A O 1
ATOM 2598 N N . ILE A 1 363 ? 16.959 -12.580 -24.957 1.00 97.56 363 ILE A N 1
ATOM 2599 C CA . ILE A 1 363 ? 17.430 -13.950 -24.725 1.00 97.56 363 ILE A CA 1
ATOM 2600 C C . ILE A 1 363 ? 18.347 -13.933 -23.500 1.00 97.56 363 ILE A C 1
ATOM 2602 O O . ILE A 1 363 ? 19.453 -13.397 -23.563 1.00 97.56 363 ILE A O 1
ATOM 2606 N N . SER A 1 364 ? 17.878 -14.494 -22.382 1.00 95.81 364 SER A N 1
ATOM 2607 C CA . SER A 1 364 ? 18.533 -14.419 -21.072 1.00 95.81 364 SER A CA 1
ATOM 2608 C C . SER A 1 364 ? 18.252 -15.667 -20.219 1.00 95.81 364 SER A C 1
ATOM 2610 O O . SER A 1 364 ? 17.137 -15.807 -19.714 1.00 95.81 364 SER A O 1
ATOM 2612 N N . PRO A 1 365 ? 19.230 -16.558 -19.982 1.00 95.50 365 PRO A N 1
ATOM 2613 C CA . PRO A 1 365 ? 20.556 -16.599 -20.601 1.00 95.50 365 PRO A CA 1
ATOM 2614 C C . PRO A 1 365 ? 20.520 -17.185 -22.025 1.00 95.50 365 PRO A C 1
ATOM 2616 O O . PRO A 1 365 ? 19.700 -18.051 -22.331 1.00 95.50 365 PRO A O 1
ATOM 2619 N N . ALA A 1 366 ? 21.444 -16.763 -22.886 1.00 95.94 366 ALA A N 1
ATOM 2620 C CA . ALA A 1 366 ? 21.686 -17.375 -24.190 1.00 95.94 366 ALA A CA 1
ATOM 2621 C C . ALA A 1 366 ? 22.474 -18.686 -24.034 1.00 95.94 366 ALA A C 1
ATOM 2623 O O . ALA A 1 366 ? 23.565 -18.704 -23.459 1.00 95.94 366 ALA A O 1
ATOM 2624 N N . GLY A 1 367 ? 21.920 -19.783 -24.546 1.00 95.44 367 GLY A N 1
ATOM 2625 C CA . GLY A 1 367 ? 22.514 -21.117 -24.525 1.00 95.44 367 GLY A CA 1
ATOM 2626 C C . GLY A 1 367 ? 22.818 -21.655 -25.925 1.00 95.44 367 GLY A C 1
ATOM 2627 O O . GLY A 1 367 ? 22.492 -21.047 -26.941 1.00 95.44 367 GLY A O 1
ATOM 2628 N N . ALA A 1 368 ? 23.456 -22.827 -25.995 1.00 93.44 368 ALA A N 1
ATOM 2629 C CA . ALA A 1 368 ? 23.880 -23.422 -27.269 1.00 93.44 368 ALA A CA 1
ATOM 2630 C C . ALA A 1 368 ? 22.717 -23.668 -28.252 1.00 93.44 368 ALA A C 1
ATOM 2632 O O . ALA A 1 368 ? 22.922 -23.632 -29.461 1.00 93.44 368 ALA A O 1
ATOM 2633 N N . GLY A 1 369 ? 21.498 -23.885 -27.742 1.00 92.31 369 GLY A N 1
ATOM 2634 C CA . GLY A 1 369 ? 20.287 -24.032 -28.558 1.00 92.31 369 GLY A CA 1
ATOM 2635 C C . GLY A 1 369 ? 19.758 -22.725 -29.161 1.00 92.31 369 GLY A C 1
ATOM 2636 O O . GLY A 1 369 ? 18.858 -22.774 -29.997 1.00 92.31 369 GLY A O 1
ATOM 2637 N N . ASP A 1 370 ? 20.299 -21.576 -28.751 1.00 95.19 370 ASP A N 1
ATOM 2638 C CA . ASP A 1 370 ? 19.920 -20.259 -29.268 1.00 95.19 370 ASP A CA 1
ATOM 2639 C C . ASP A 1 370 ? 20.829 -19.768 -30.389 1.00 95.19 370 ASP A C 1
ATOM 2641 O O . ASP A 1 370 ? 20.461 -18.829 -31.097 1.00 95.19 370 ASP A O 1
ATOM 2645 N N . VAL A 1 371 ? 21.987 -20.411 -30.559 1.00 94.44 371 VAL A N 1
ATOM 2646 C CA . VAL A 1 371 ? 22.954 -20.114 -31.613 1.00 94.44 371 VAL A CA 1
ATOM 2647 C C . VAL A 1 371 ? 22.406 -20.586 -32.953 1.00 94.44 371 VAL A C 1
ATOM 2649 O O . VAL A 1 371 ? 22.037 -21.747 -33.130 1.00 94.44 371 VAL A O 1
ATOM 2652 N N . CYS A 1 372 ? 22.389 -19.686 -33.926 1.00 92.44 372 CYS A N 1
ATOM 2653 C CA . CYS A 1 372 ? 21.898 -19.970 -35.267 1.00 92.44 372 CYS A CA 1
ATOM 2654 C C . CYS A 1 372 ? 22.554 -19.039 -36.284 1.00 92.44 372 CYS A C 1
ATOM 2656 O O . CYS A 1 372 ? 22.840 -17.881 -35.987 1.00 92.44 372 CYS A O 1
ATOM 2658 N N . SER A 1 373 ? 22.751 -19.535 -37.502 1.00 87.00 373 SER A N 1
ATOM 2659 C CA . SER A 1 373 ? 23.323 -18.781 -38.617 1.00 87.00 373 SER A CA 1
ATOM 2660 C C . SER A 1 373 ? 22.512 -18.986 -39.898 1.00 87.00 373 SER A C 1
ATOM 2662 O O . SER A 1 373 ? 21.810 -19.989 -40.063 1.00 87.00 373 SER A O 1
ATOM 2664 N N . GLY A 1 374 ? 22.601 -18.017 -40.812 1.00 83.62 374 GLY A N 1
ATOM 2665 C CA . GLY A 1 374 ? 21.926 -18.068 -42.110 1.00 83.62 374 GLY A CA 1
ATOM 2666 C C . GLY A 1 374 ? 20.401 -18.161 -41.994 1.00 83.62 374 GLY A C 1
ATOM 2667 O O . GLY A 1 374 ? 19.797 -17.546 -41.123 1.00 83.62 374 GLY A O 1
ATOM 2668 N N . ALA A 1 375 ? 19.773 -18.959 -42.863 1.00 83.88 375 ALA A N 1
ATOM 2669 C CA . ALA A 1 375 ? 18.312 -19.076 -42.977 1.00 83.88 375 ALA A CA 1
ATOM 2670 C C . ALA A 1 375 ? 17.588 -19.572 -41.705 1.00 83.88 375 ALA A C 1
ATOM 2672 O O . ALA A 1 375 ? 16.370 -19.451 -41.611 1.00 83.88 375 ALA A O 1
ATOM 2673 N N . ASN A 1 376 ? 18.322 -20.101 -40.721 1.00 89.06 376 ASN A N 1
ATOM 2674 C CA . ASN A 1 376 ? 17.760 -20.588 -39.459 1.00 89.06 376 ASN A CA 1
ATOM 2675 C C . ASN A 1 376 ? 17.719 -19.507 -38.360 1.00 89.06 376 ASN A C 1
ATOM 2677 O O . ASN A 1 376 ? 17.349 -19.816 -37.226 1.00 89.06 376 ASN A O 1
ATOM 2681 N N . GLY A 1 377 ? 18.134 -18.276 -38.681 1.00 94.25 377 GLY A N 1
ATOM 2682 C CA . GLY A 1 377 ? 18.252 -17.150 -37.756 1.00 94.25 377 GLY A CA 1
ATOM 2683 C C . GLY A 1 377 ? 16.935 -16.597 -37.203 1.00 94.25 377 GLY A C 1
ATOM 2684 O O . GLY A 1 377 ? 15.849 -17.138 -37.437 1.00 94.25 377 GLY A O 1
ATOM 2685 N N . TYR A 1 378 ? 17.058 -15.494 -36.470 1.00 97.81 378 TYR A N 1
ATOM 2686 C CA . TYR A 1 378 ? 15.955 -14.729 -35.905 1.00 97.81 378 TYR A CA 1
ATOM 2687 C C . TYR A 1 378 ? 15.423 -13.717 -36.914 1.00 97.81 378 TYR A C 1
ATOM 2689 O O . TYR A 1 378 ? 16.192 -13.004 -37.551 1.00 97.81 378 TYR A O 1
ATOM 2697 N N . TYR A 1 379 ? 14.104 -13.622 -37.024 1.00 97.75 379 TYR A N 1
ATOM 2698 C CA . TYR A 1 379 ? 13.429 -12.546 -37.747 1.00 97.75 379 TYR A CA 1
ATOM 2699 C C . TYR A 1 379 ? 12.083 -12.258 -37.091 1.00 97.75 379 TYR A C 1
ATOM 2701 O O . TYR A 1 379 ? 11.577 -13.065 -36.307 1.00 97.75 379 TYR A O 1
ATOM 2709 N N . VAL A 1 380 ? 11.496 -11.112 -37.409 1.00 98.19 380 VAL A N 1
ATOM 2710 C CA . VAL A 1 380 ? 10.203 -10.692 -36.873 1.00 98.19 380 VAL A CA 1
ATOM 2711 C C . VAL A 1 380 ? 9.238 -10.373 -38.000 1.00 98.19 380 VAL A C 1
ATOM 2713 O O . VAL A 1 380 ? 9.580 -9.677 -38.955 1.00 98.19 380 VAL A O 1
ATOM 2716 N N . THR A 1 381 ? 8.021 -10.891 -37.880 1.00 97.69 381 THR A N 1
ATOM 2717 C CA . THR A 1 381 ? 6.890 -10.488 -38.714 1.00 97.69 381 THR A CA 1
ATOM 2718 C C . THR A 1 381 ? 6.216 -9.296 -38.048 1.00 97.69 381 THR A C 1
ATOM 2720 O O . THR A 1 381 ? 5.737 -9.411 -36.917 1.00 97.69 381 THR A O 1
ATOM 2723 N N . VAL A 1 382 ? 6.174 -8.158 -38.739 1.00 95.75 382 VAL A N 1
ATOM 2724 C CA . VAL A 1 382 ? 5.444 -6.961 -38.311 1.00 95.75 382 VAL A CA 1
ATOM 2725 C C . VAL A 1 382 ? 4.133 -6.905 -39.083 1.00 95.75 382 VAL A C 1
ATOM 2727 O O . VAL A 1 382 ? 4.131 -6.717 -40.299 1.00 95.75 382 VAL A O 1
ATOM 2730 N N . THR A 1 383 ? 3.014 -7.083 -38.386 1.00 90.12 383 THR A N 1
ATOM 2731 C CA . THR A 1 383 ? 1.672 -7.082 -38.990 1.00 90.12 383 THR A CA 1
ATOM 2732 C C . THR A 1 383 ? 0.964 -5.785 -38.652 1.00 90.12 383 THR A C 1
ATOM 2734 O O . THR A 1 383 ? 0.846 -5.460 -37.474 1.00 90.12 383 THR A O 1
ATOM 2737 N N . GLY A 1 384 ? 0.520 -5.046 -39.666 1.00 77.81 384 GLY A N 1
ATOM 2738 C CA . GLY A 1 384 ? -0.258 -3.820 -39.509 1.00 77.81 384 GLY A CA 1
ATOM 2739 C C . GLY A 1 384 ? -1.762 -4.059 -39.629 1.00 77.81 384 GLY A C 1
ATOM 2740 O O . GLY A 1 384 ? -2.230 -5.193 -39.680 1.00 77.81 384 GLY A O 1
ATOM 2741 N N . ALA A 1 385 ? -2.530 -2.975 -39.700 1.00 69.56 385 ALA A N 1
ATOM 2742 C CA . ALA A 1 385 ? -3.968 -3.020 -39.935 1.00 69.56 385 ALA A CA 1
ATOM 2743 C C . ALA A 1 385 ? -4.316 -3.680 -41.288 1.00 69.56 385 ALA A C 1
ATOM 2745 O O . ALA A 1 385 ? -3.664 -3.437 -42.304 1.00 69.56 385 ALA A O 1
ATOM 2746 N N . GLY A 1 386 ? -5.381 -4.490 -41.309 1.00 69.12 386 GLY A N 1
ATOM 2747 C CA . GLY A 1 386 ? -5.775 -5.281 -42.482 1.00 69.12 386 GLY A CA 1
ATOM 2748 C C . GLY A 1 386 ? -4.930 -6.557 -42.659 1.00 69.12 386 GLY A C 1
ATOM 2749 O O . GLY A 1 386 ? -4.393 -7.071 -41.682 1.00 69.12 386 GLY A O 1
ATOM 2750 N N . PRO A 1 387 ? -4.814 -7.108 -43.884 1.00 74.88 387 PRO A N 1
ATOM 2751 C CA . PRO A 1 387 ? -4.053 -8.334 -44.153 1.00 74.88 387 PRO A CA 1
ATOM 2752 C C . PRO A 1 387 ? -2.550 -8.079 -44.371 1.00 74.88 387 PRO A C 1
ATOM 2754 O O . PRO A 1 387 ? -1.862 -8.912 -44.960 1.00 74.88 387 PRO A O 1
ATOM 2757 N N . PHE A 1 388 ? -2.041 -6.904 -43.995 1.00 83.88 388 PHE A N 1
ATOM 2758 C CA . PHE A 1 388 ? -0.719 -6.468 -44.412 1.00 83.88 388 PHE A CA 1
ATOM 2759 C C . PHE A 1 388 ? 0.360 -6.757 -43.363 1.00 83.88 388 PHE A C 1
ATOM 2761 O O . PHE A 1 388 ? 0.290 -6.285 -42.230 1.00 83.88 388 PHE A O 1
ATOM 2768 N N . SER A 1 389 ? 1.413 -7.463 -43.771 1.00 91.38 389 SER A N 1
ATOM 2769 C CA . SER A 1 389 ? 2.576 -7.760 -42.933 1.00 91.38 389 SER A CA 1
ATOM 2770 C C . SER A 1 389 ? 3.882 -7.643 -43.713 1.00 91.38 389 SER A C 1
ATOM 2772 O O . SER A 1 389 ? 3.918 -7.944 -44.907 1.00 91.38 389 SER A O 1
ATOM 2774 N N . THR A 1 390 ? 4.958 -7.286 -43.018 1.00 95.56 390 THR A N 1
ATOM 2775 C CA . THR A 1 390 ? 6.330 -7.283 -43.542 1.00 95.56 390 THR A CA 1
ATOM 2776 C C . THR A 1 390 ? 7.225 -8.081 -42.603 1.00 95.56 390 THR A C 1
ATOM 2778 O O . THR A 1 390 ? 7.172 -7.892 -41.388 1.00 95.56 390 THR A O 1
ATOM 2781 N N . ASN A 1 391 ? 8.068 -8.951 -43.157 1.00 96.44 391 ASN A N 1
ATOM 2782 C CA . ASN A 1 391 ? 9.092 -9.656 -42.389 1.00 96.44 391 ASN A CA 1
ATOM 2783 C C . ASN A 1 391 ? 10.395 -8.859 -42.393 1.00 96.44 391 ASN A C 1
ATOM 2785 O O . ASN A 1 391 ? 10.761 -8.274 -43.414 1.00 96.44 391 ASN A O 1
ATOM 2789 N N . SER A 1 392 ? 11.107 -8.881 -41.270 1.00 97.00 392 SER A N 1
ATOM 2790 C CA . SER A 1 392 ? 12.487 -8.405 -41.210 1.00 97.00 392 SER A CA 1
ATOM 2791 C C . SER A 1 392 ? 13.437 -9.317 -41.980 1.00 97.00 392 SER A C 1
ATOM 2793 O O . SER A 1 392 ? 13.104 -10.449 -42.343 1.00 97.00 392 SER A O 1
ATOM 2795 N N . GLU A 1 393 ? 14.662 -8.837 -42.168 1.00 96.12 393 GLU A N 1
ATOM 2796 C CA . GLU A 1 393 ? 15.784 -9.698 -42.529 1.00 96.12 393 GLU A CA 1
ATOM 2797 C C . GLU A 1 393 ? 16.075 -10.712 -41.404 1.00 96.12 393 GLU A C 1
ATOM 2799 O O . GLU A 1 393 ? 15.672 -10.527 -40.248 1.00 96.12 393 GLU A O 1
ATOM 2804 N N . ILE A 1 394 ? 16.721 -11.825 -41.773 1.00 95.81 394 ILE A N 1
ATOM 2805 C CA . ILE A 1 394 ? 17.086 -12.912 -40.856 1.00 95.81 394 ILE A CA 1
ATOM 2806 C C . ILE A 1 394 ? 18.487 -12.643 -40.303 1.00 95.81 394 ILE A C 1
ATOM 2808 O O . ILE A 1 394 ? 19.438 -12.546 -41.077 1.00 95.81 394 ILE A O 1
ATOM 2812 N N . HIS A 1 395 ? 18.616 -12.611 -38.977 1.00 96.19 395 HIS A N 1
ATOM 2813 C CA . HIS A 1 395 ? 19.863 -12.327 -38.268 1.00 96.19 395 HIS A CA 1
ATOM 2814 C C . HIS A 1 395 ? 20.318 -13.474 -37.368 1.00 96.19 395 HIS A C 1
ATOM 2816 O O . HIS A 1 395 ? 19.530 -14.269 -36.854 1.00 96.19 395 HIS A O 1
ATOM 2822 N N . SER A 1 396 ? 21.629 -13.582 -37.200 1.00 95.69 396 SER A N 1
ATOM 2823 C CA . SER A 1 396 ? 22.289 -14.648 -36.456 1.00 95.69 396 SER A CA 1
ATOM 2824 C C . SER A 1 396 ? 22.487 -14.300 -34.982 1.00 95.69 396 SER A C 1
ATOM 2826 O O . SER A 1 396 ? 22.630 -13.136 -34.609 1.00 95.69 396 SER A O 1
ATOM 2828 N N . LEU A 1 397 ? 22.528 -15.339 -34.147 1.00 96.25 397 LEU A N 1
ATOM 2829 C CA . LEU A 1 397 ? 23.101 -15.271 -32.806 1.00 96.25 397 LEU A CA 1
ATOM 2830 C C . LEU A 1 397 ? 24.322 -16.182 -32.793 1.00 96.25 397 LEU A C 1
ATOM 2832 O O . LEU A 1 397 ? 24.204 -17.373 -33.090 1.00 96.25 397 LEU A O 1
ATOM 2836 N N . ALA A 1 398 ? 25.477 -15.631 -32.436 1.00 95.44 398 ALA A N 1
ATOM 2837 C CA . ALA A 1 398 ? 26.731 -16.356 -32.302 1.00 95.44 398 ALA A CA 1
ATOM 2838 C C . ALA A 1 398 ? 27.315 -16.204 -30.895 1.00 95.44 398 ALA A C 1
ATOM 2840 O O . ALA A 1 398 ? 27.064 -15.220 -30.194 1.00 95.44 398 ALA A O 1
ATOM 2841 N N . PHE A 1 399 ? 28.136 -17.175 -30.493 1.00 95.56 399 PHE A N 1
ATOM 2842 C CA . PHE A 1 399 ? 28.898 -17.056 -29.260 1.00 95.56 399 PHE A CA 1
ATOM 2843 C C . PHE A 1 399 ? 30.206 -16.299 -29.452 1.00 95.56 399 PHE A C 1
ATOM 2845 O O . PHE A 1 399 ? 30.957 -16.555 -30.392 1.00 95.56 399 PHE A O 1
ATOM 2852 N N . GLY A 1 400 ? 30.472 -15.388 -28.517 1.00 92.44 400 GLY A N 1
ATOM 2853 C CA . GLY A 1 400 ? 31.724 -14.648 -28.402 1.00 92.44 400 GLY A CA 1
ATOM 2854 C C . GLY A 1 400 ? 32.408 -14.862 -27.055 1.00 92.44 400 GLY A C 1
ATOM 2855 O O . GLY A 1 400 ? 31.949 -15.632 -26.210 1.00 92.44 400 GLY A O 1
ATOM 2856 N N . THR A 1 401 ? 33.509 -14.144 -26.848 1.00 91.88 401 THR A N 1
ATOM 2857 C CA . THR A 1 401 ? 34.267 -14.157 -25.592 1.00 91.88 401 THR A CA 1
ATOM 2858 C C . THR A 1 401 ? 34.021 -12.858 -24.837 1.00 91.88 401 THR A C 1
ATOM 2860 O O . THR A 1 401 ? 34.249 -11.785 -25.395 1.00 91.88 401 THR A O 1
ATOM 2863 N N . ALA A 1 402 ? 33.603 -12.965 -23.573 1.00 93.56 402 ALA A N 1
ATOM 2864 C CA . ALA A 1 402 ? 33.463 -11.818 -22.682 1.00 93.56 402 ALA A CA 1
ATOM 2865 C C . ALA A 1 402 ? 34.823 -11.155 -22.442 1.00 93.56 402 ALA A C 1
ATOM 2867 O O . ALA A 1 402 ? 35.833 -11.836 -22.235 1.00 93.56 402 ALA A O 1
ATOM 2868 N N . LYS A 1 403 ? 34.847 -9.827 -22.431 1.00 95.12 403 LYS A N 1
ATOM 2869 C CA . LYS A 1 403 ? 36.014 -9.018 -22.084 1.00 95.12 403 LYS A CA 1
ATOM 2870 C C . LYS A 1 403 ? 35.821 -8.370 -20.717 1.00 95.12 403 LYS A C 1
ATOM 2872 O O . LYS A 1 403 ? 34.703 -8.161 -20.257 1.00 95.12 403 LYS A O 1
ATOM 2877 N N . ASN A 1 404 ? 36.945 -8.003 -20.107 1.00 96.25 404 ASN A N 1
ATOM 2878 C CA . ASN A 1 404 ? 36.982 -7.076 -18.981 1.00 96.25 404 ASN A CA 1
ATOM 2879 C C . ASN A 1 404 ? 37.384 -5.707 -19.527 1.00 96.25 404 ASN A C 1
ATOM 2881 O O . ASN A 1 404 ? 38.513 -5.537 -20.001 1.00 96.25 404 ASN A O 1
ATOM 2885 N N . LEU A 1 405 ? 36.440 -4.775 -19.511 1.00 98.06 405 LEU A N 1
ATOM 2886 C CA . LEU A 1 405 ? 36.574 -3.446 -20.080 1.00 98.06 405 LEU A CA 1
ATOM 2887 C C . LEU A 1 405 ? 36.677 -2.400 -18.971 1.00 98.06 405 LEU A C 1
ATOM 2889 O O . LEU A 1 405 ? 35.955 -2.458 -17.980 1.00 98.06 405 LEU A O 1
ATOM 2893 N N . ILE A 1 406 ? 37.564 -1.427 -19.149 1.00 98.12 406 ILE A N 1
ATOM 2894 C CA . ILE A 1 406 ? 37.730 -0.282 -18.245 1.00 98.12 406 ILE A CA 1
ATOM 2895 C C . ILE A 1 406 ? 37.359 0.976 -19.024 1.00 98.12 406 ILE A C 1
ATOM 2897 O O . ILE A 1 406 ? 37.789 1.132 -20.165 1.00 98.12 406 ILE A O 1
ATOM 2901 N N . TYR A 1 407 ? 36.536 1.859 -18.466 1.00 98.00 407 TYR A N 1
ATOM 2902 C CA . TYR A 1 407 ? 36.139 3.081 -19.164 1.00 98.00 407 TYR A CA 1
ATOM 2903 C C . TYR A 1 407 ? 37.362 3.962 -19.453 1.00 98.00 407 TYR A C 1
ATOM 2905 O O . TYR A 1 407 ? 38.172 4.232 -18.573 1.00 98.00 407 TYR A O 1
ATOM 2913 N N . SER A 1 408 ? 37.500 4.411 -20.701 1.00 95.38 408 SER A N 1
ATOM 2914 C CA . SER A 1 408 ? 38.669 5.172 -21.179 1.00 95.38 408 SER A CA 1
ATOM 2915 C C . SER A 1 408 ? 38.657 6.658 -20.807 1.00 95.38 408 SER A C 1
ATOM 2917 O O . SER A 1 408 ? 39.619 7.368 -21.087 1.00 95.38 408 SER A O 1
ATOM 2919 N N . GLY A 1 409 ? 37.552 7.141 -20.234 1.00 92.94 409 GLY A N 1
ATOM 2920 C CA . GLY A 1 409 ? 37.349 8.548 -19.892 1.00 92.94 409 GLY A CA 1
ATOM 2921 C C . GLY A 1 409 ? 36.691 9.399 -20.971 1.00 92.94 409 GLY A C 1
ATOM 2922 O O . GLY A 1 409 ? 36.521 10.602 -20.787 1.00 92.94 409 GLY A O 1
ATOM 2923 N N . SER A 1 410 ? 36.272 8.798 -22.088 1.00 90.38 410 SER A N 1
ATOM 2924 C CA . SER A 1 410 ? 35.521 9.510 -23.124 1.00 90.38 410 SER A CA 1
ATOM 2925 C C . SER A 1 410 ? 34.550 8.615 -23.905 1.00 90.38 410 SER A C 1
ATOM 2927 O O . SER A 1 410 ? 34.753 7.408 -24.051 1.00 90.38 410 SER A O 1
ATOM 2929 N N . GLY A 1 411 ? 33.505 9.240 -24.452 1.00 93.00 411 GLY A N 1
ATOM 2930 C CA . GLY A 1 411 ? 32.482 8.609 -25.292 1.00 93.00 411 GLY A CA 1
ATOM 2931 C C . GLY A 1 411 ? 31.372 7.888 -24.514 1.00 93.00 411 GLY A C 1
ATOM 2932 O O . GLY A 1 411 ? 31.300 7.962 -23.289 1.00 93.00 411 GLY A O 1
ATOM 2933 N N . ALA A 1 412 ? 30.447 7.262 -25.241 1.00 96.69 412 ALA A N 1
ATOM 2934 C CA . ALA A 1 412 ? 29.245 6.663 -24.668 1.00 96.69 412 ALA A CA 1
ATOM 2935 C C . ALA A 1 412 ? 29.456 5.198 -24.257 1.00 96.69 412 ALA A C 1
ATOM 2937 O O . ALA A 1 412 ? 30.201 4.452 -24.892 1.00 96.69 412 ALA A O 1
ATOM 2938 N N . TRP A 1 413 ? 28.725 4.756 -23.232 1.00 97.75 413 TRP A N 1
ATOM 2939 C CA . TRP A 1 413 ? 28.442 3.338 -23.054 1.00 97.75 413 TRP A CA 1
ATOM 2940 C C . TRP A 1 413 ? 27.286 2.964 -23.982 1.00 97.75 413 TRP A C 1
ATOM 2942 O O . TRP A 1 413 ? 26.113 3.199 -23.687 1.00 97.75 413 TRP A O 1
ATOM 2952 N N . ASP A 1 414 ? 27.640 2.401 -25.129 1.00 96.56 414 ASP A N 1
ATOM 2953 C CA . ASP A 1 414 ? 26.714 1.915 -26.139 1.00 96.56 414 ASP A CA 1
ATOM 2954 C C . ASP A 1 414 ? 27.161 0.545 -26.671 1.00 96.56 414 ASP A C 1
ATOM 2956 O O . ASP A 1 414 ? 28.279 0.081 -26.432 1.00 96.56 414 ASP A O 1
ATOM 2960 N N . LEU A 1 415 ? 26.246 -0.155 -27.336 1.00 95.12 415 LEU A N 1
ATOM 2961 C CA . LEU A 1 415 ? 26.517 -1.480 -27.876 1.00 95.12 415 LEU A CA 1
ATOM 2962 C C . LEU A 1 415 ? 27.255 -1.362 -29.214 1.00 95.12 415 LEU A C 1
ATOM 2964 O O . LEU A 1 415 ? 26.706 -0.823 -30.172 1.00 95.12 415 LEU A O 1
ATOM 2968 N N . ASN A 1 416 ? 28.459 -1.933 -29.298 1.00 92.88 416 ASN A N 1
ATOM 2969 C CA . ASN A 1 416 ? 29.218 -2.111 -30.542 1.00 92.88 416 ASN A CA 1
ATOM 2970 C C . ASN A 1 416 ? 29.498 -0.850 -31.374 1.00 92.88 416 ASN A C 1
ATOM 2972 O O . ASN A 1 416 ? 29.736 -0.959 -32.575 1.00 92.88 416 ASN A O 1
ATOM 2976 N N . ASN A 1 417 ? 29.520 0.331 -30.755 1.00 94.56 417 ASN A N 1
ATOM 2977 C CA . ASN A 1 417 ? 29.639 1.585 -31.492 1.00 94.56 417 ASN A CA 1
ATOM 2978 C C . ASN A 1 417 ? 30.831 2.439 -31.035 1.00 94.56 417 ASN A C 1
ATOM 2980 O O . ASN A 1 417 ? 31.797 2.603 -31.780 1.00 94.56 417 ASN A O 1
ATOM 2984 N N . SER A 1 418 ? 30.810 2.950 -29.808 1.00 96.69 418 SER A N 1
ATOM 2985 C CA . SER A 1 418 ? 31.828 3.874 -29.312 1.00 96.69 418 SER A CA 1
ATOM 2986 C C . SER A 1 418 ? 33.074 3.125 -28.808 1.00 96.69 418 SER A C 1
ATOM 2988 O O . SER A 1 418 ? 32.951 2.224 -27.970 1.00 96.69 418 SER A O 1
ATOM 2990 N N . PRO A 1 419 ? 34.298 3.493 -29.246 1.00 96.00 419 PRO A N 1
ATOM 2991 C CA . PRO A 1 419 ? 35.555 2.921 -28.751 1.00 96.00 419 PRO A CA 1
ATOM 2992 C C . PRO A 1 419 ? 35.939 3.490 -27.370 1.00 96.00 419 PRO A C 1
ATOM 2994 O O . PRO A 1 419 ? 37.051 3.971 -27.156 1.00 96.00 419 PRO A O 1
ATOM 2997 N N . SER A 1 420 ? 34.990 3.466 -26.436 1.00 96.56 420 SER A N 1
ATOM 2998 C CA . SER A 1 420 ? 35.058 4.116 -25.124 1.00 96.56 420 SER A CA 1
ATOM 2999 C C . SER A 1 420 ? 35.774 3.300 -24.054 1.00 96.56 420 SER A C 1
ATOM 3001 O O . SER A 1 420 ? 35.808 3.720 -22.895 1.00 96.56 420 SER A O 1
ATOM 3003 N N . TRP A 1 421 ? 36.367 2.161 -24.413 1.00 98.06 421 TRP A N 1
ATOM 3004 C CA . TRP A 1 421 ? 36.890 1.195 -23.456 1.00 98.06 421 TRP A CA 1
ATOM 3005 C C . TRP A 1 421 ? 38.367 0.871 -23.674 1.00 98.06 421 TRP A C 1
ATOM 3007 O O . TRP A 1 421 ? 38.865 0.772 -24.800 1.00 98.06 421 TRP A O 1
ATOM 3017 N N . LEU A 1 422 ? 39.052 0.664 -22.556 1.00 97.56 422 LEU A N 1
ATOM 3018 C CA . LEU A 1 422 ? 40.345 0.013 -22.456 1.00 97.56 422 LEU A CA 1
ATOM 3019 C C . LEU A 1 422 ? 40.136 -1.481 -22.174 1.00 97.56 422 LEU A C 1
ATOM 3021 O O . LEU A 1 422 ? 39.149 -1.867 -21.545 1.00 97.56 422 LEU A O 1
ATOM 3025 N N . ASN A 1 423 ? 41.077 -2.328 -22.580 1.00 94.75 423 ASN A N 1
ATOM 3026 C CA . ASN A 1 423 ? 41.133 -3.711 -22.092 1.00 94.75 423 ASN A CA 1
ATOM 3027 C C . ASN A 1 423 ? 41.817 -3.802 -20.710 1.00 94.75 423 ASN A C 1
ATOM 3029 O O . ASN A 1 423 ? 42.343 -2.820 -20.191 1.00 94.75 423 ASN A O 1
ATOM 3033 N N . GLY A 1 424 ? 41.899 -5.010 -20.141 1.00 90.50 424 GLY A N 1
ATOM 3034 C CA . GLY A 1 424 ? 42.590 -5.258 -18.864 1.00 90.50 424 GLY A CA 1
ATOM 3035 C C . GLY A 1 424 ? 44.102 -4.966 -18.848 1.00 90.50 424 GLY A C 1
ATOM 3036 O O . GLY A 1 424 ? 44.710 -4.985 -17.784 1.00 90.50 424 GLY A O 1
ATOM 3037 N N . SER A 1 425 ? 44.718 -4.687 -20.000 1.00 93.69 425 SER A N 1
ATOM 3038 C CA . SER A 1 425 ? 46.103 -4.205 -20.123 1.00 93.69 425 SER A CA 1
ATOM 3039 C C . SER A 1 425 ? 46.174 -2.700 -20.421 1.00 93.69 425 SER A C 1
ATOM 3041 O O . SER A 1 425 ? 47.205 -2.220 -20.883 1.00 93.69 425 SER A O 1
ATOM 3043 N N . LEU A 1 426 ? 45.078 -1.964 -20.193 1.00 94.75 426 LEU A N 1
ATOM 3044 C CA . LEU A 1 426 ? 44.929 -0.521 -20.418 1.00 94.75 426 LEU A CA 1
ATOM 3045 C C . LEU A 1 426 ? 45.144 -0.071 -21.875 1.00 94.75 426 LEU A C 1
ATOM 3047 O O . LEU A 1 426 ? 45.441 1.089 -22.147 1.00 94.75 426 LEU A O 1
ATOM 3051 N N . THR A 1 427 ? 44.980 -0.976 -22.842 1.00 95.88 427 THR A N 1
ATOM 3052 C CA . THR A 1 427 ? 45.049 -0.638 -24.271 1.00 95.88 427 THR A CA 1
ATOM 3053 C C . THR A 1 427 ? 43.713 -0.043 -24.732 1.00 95.88 427 THR A C 1
ATOM 3055 O O . THR A 1 427 ? 42.695 -0.704 -24.520 1.00 95.88 427 THR A O 1
ATOM 3058 N N . PRO A 1 428 ? 43.679 1.146 -25.370 1.00 95.50 428 PRO A N 1
ATOM 3059 C CA . PRO A 1 428 ? 42.439 1.792 -25.807 1.00 95.50 428 PRO A CA 1
ATOM 3060 C C . PRO A 1 428 ? 41.868 1.207 -27.105 1.00 95.50 428 PRO A C 1
ATOM 3062 O O . PRO A 1 428 ? 42.535 0.450 -27.811 1.00 95.50 428 PRO A O 1
ATOM 3065 N N . GLY A 1 429 ? 40.642 1.620 -27.447 1.00 94.38 429 GLY A N 1
ATOM 3066 C CA . GLY A 1 429 ? 40.010 1.341 -28.742 1.00 94.38 429 GLY A CA 1
ATOM 3067 C C . GLY A 1 429 ? 38.994 0.198 -28.737 1.00 94.38 429 GLY A C 1
ATOM 3068 O O . GLY A 1 429 ? 38.600 -0.266 -29.805 1.00 94.38 429 GLY A O 1
ATOM 3069 N N . PHE A 1 430 ? 38.571 -0.277 -27.564 1.00 96.88 430 PHE A N 1
ATOM 3070 C CA . PHE A 1 430 ? 37.596 -1.359 -27.441 1.00 96.88 430 PHE A CA 1
ATOM 3071 C C . PHE A 1 430 ? 36.165 -0.811 -27.387 1.00 96.88 430 PHE A C 1
ATOM 3073 O O . PHE A 1 430 ? 35.909 0.250 -26.818 1.00 96.88 430 PHE A O 1
ATOM 3080 N N . THR A 1 431 ? 35.228 -1.562 -27.965 1.00 96.56 431 THR A N 1
ATOM 3081 C CA . THR A 1 431 ? 33.780 -1.333 -27.875 1.00 96.56 431 THR A CA 1
ATOM 3082 C C . THR A 1 431 ? 33.150 -2.325 -26.897 1.00 96.56 431 THR A C 1
ATOM 3084 O O . THR A 1 431 ? 33.644 -3.447 -26.735 1.00 96.56 431 THR A O 1
ATOM 3087 N N . PHE A 1 432 ? 32.050 -1.921 -26.262 1.00 97.19 432 PHE A N 1
ATOM 3088 C CA . PHE A 1 432 ? 31.277 -2.786 -25.373 1.00 97.19 432 PHE A CA 1
ATOM 3089 C C . PHE A 1 432 ? 30.401 -3.767 -26.162 1.00 97.19 432 PHE A C 1
ATOM 3091 O O . PHE A 1 432 ? 29.711 -3.381 -27.108 1.00 97.19 432 PHE A O 1
ATOM 3098 N N . ASN A 1 433 ? 30.411 -5.033 -25.743 1.00 95.50 433 ASN A N 1
ATOM 3099 C CA . ASN A 1 433 ? 29.516 -6.094 -26.194 1.00 95.50 433 ASN A CA 1
ATOM 3100 C C . ASN A 1 433 ? 28.683 -6.649 -25.031 1.00 95.50 433 ASN A C 1
ATOM 3102 O O . ASN A 1 433 ? 29.029 -6.506 -23.859 1.00 95.50 433 ASN A O 1
ATOM 3106 N N . PHE A 1 434 ? 27.586 -7.336 -25.358 1.00 96.25 434 PHE A N 1
ATOM 3107 C CA . PHE A 1 434 ? 26.806 -8.060 -24.356 1.00 96.25 434 PHE A CA 1
ATOM 3108 C C . PHE A 1 434 ? 27.673 -9.048 -23.574 1.00 96.25 434 PHE A C 1
ATOM 3110 O O . PHE A 1 434 ? 28.480 -9.771 -24.152 1.00 96.25 434 PHE A O 1
ATOM 3117 N N . GLY A 1 435 ? 27.463 -9.114 -22.262 1.00 95.44 435 GLY A N 1
ATOM 3118 C CA . GLY A 1 435 ? 28.190 -10.008 -21.368 1.00 95.44 435 GLY A CA 1
ATOM 3119 C C . GLY A 1 435 ? 29.619 -9.571 -21.042 1.00 95.44 435 GLY A C 1
ATOM 3120 O O . GLY A 1 435 ? 30.268 -10.272 -20.272 1.00 95.44 435 GLY A O 1
ATOM 3121 N N . ASP A 1 436 ? 30.103 -8.439 -21.563 1.00 97.69 436 ASP A N 1
ATOM 3122 C CA . ASP A 1 436 ? 31.354 -7.848 -21.087 1.00 97.69 436 ASP A CA 1
ATOM 3123 C C . ASP A 1 436 ? 31.183 -7.338 -19.646 1.00 97.69 436 ASP A C 1
ATOM 3125 O O . ASP A 1 436 ? 30.139 -6.788 -19.275 1.00 97.69 436 ASP A O 1
ATOM 3129 N N . ALA A 1 437 ? 32.224 -7.502 -18.832 1.00 97.94 437 ALA A N 1
ATOM 3130 C CA . ALA A 1 437 ? 32.324 -6.848 -17.536 1.00 97.94 437 ALA A CA 1
ATOM 3131 C C . ALA A 1 437 ? 32.889 -5.440 -17.737 1.00 97.94 437 ALA A C 1
ATOM 3133 O O . ALA A 1 437 ? 33.860 -5.267 -18.475 1.00 97.94 437 ALA A O 1
ATOM 3134 N N . VAL A 1 438 ? 32.308 -4.445 -17.068 1.00 98.31 438 VAL A N 1
ATOM 3135 C CA . VAL A 1 438 ? 32.732 -3.046 -17.190 1.00 98.31 438 VAL A CA 1
ATOM 3136 C C . VAL A 1 438 ? 33.168 -2.471 -15.845 1.00 98.31 438 VAL A C 1
ATOM 3138 O O . VAL A 1 438 ? 32.511 -2.677 -14.823 1.00 98.31 438 VAL A O 1
ATOM 3141 N N . THR A 1 439 ? 34.268 -1.722 -15.857 1.00 98.31 439 THR A N 1
ATOM 3142 C CA . THR A 1 439 ? 34.836 -1.047 -14.688 1.00 98.31 439 THR A CA 1
ATOM 3143 C C . THR A 1 439 ? 34.965 0.450 -14.948 1.00 98.31 439 THR A C 1
ATOM 3145 O O . THR A 1 439 ? 35.523 0.871 -15.960 1.00 98.31 439 THR A O 1
ATOM 3148 N N . PHE A 1 440 ? 34.485 1.253 -14.006 1.00 98.12 440 PHE A N 1
ATOM 3149 C CA . PHE A 1 440 ? 34.713 2.690 -13.929 1.00 98.12 440 PHE A CA 1
ATOM 3150 C C . PHE A 1 440 ? 35.663 2.954 -12.759 1.00 98.12 440 PHE A C 1
ATOM 3152 O O . PHE A 1 440 ? 35.277 2.785 -11.605 1.00 98.12 440 PHE A O 1
ATOM 3159 N N . ASP A 1 441 ? 36.909 3.314 -13.056 1.00 96.69 441 ASP A N 1
ATOM 3160 C CA . ASP A 1 441 ? 37.961 3.573 -12.067 1.00 96.69 441 ASP A CA 1
ATOM 3161 C C . ASP A 1 441 ? 38.753 4.847 -12.414 1.00 96.69 441 ASP A C 1
ATOM 3163 O O . ASP A 1 441 ? 38.321 5.647 -13.246 1.00 96.69 441 ASP A O 1
ATOM 3167 N N . ASP A 1 442 ? 39.912 5.061 -11.793 1.00 96.31 442 ASP A N 1
ATOM 3168 C CA . ASP A 1 442 ? 40.725 6.261 -12.024 1.00 96.31 442 ASP A CA 1
ATOM 3169 C C . ASP A 1 442 ? 41.366 6.340 -13.419 1.00 96.31 442 ASP A C 1
ATOM 3171 O O . ASP A 1 442 ? 41.792 7.420 -13.829 1.00 96.31 442 ASP A O 1
ATOM 3175 N N . ASN A 1 443 ? 41.375 5.253 -14.198 1.00 95.31 443 ASN A N 1
ATOM 3176 C CA . ASN A 1 443 ? 41.842 5.298 -15.586 1.00 95.31 443 ASN A CA 1
ATOM 3177 C C . ASN A 1 443 ? 40.884 6.086 -16.490 1.00 95.31 443 ASN A C 1
ATOM 3179 O O . ASN A 1 443 ? 41.311 6.620 -17.512 1.00 95.31 443 ASN A O 1
ATOM 3183 N N . GLY A 1 444 ? 39.605 6.178 -16.116 1.00 91.44 444 GLY A N 1
ATOM 3184 C CA . GLY A 1 444 ? 38.595 6.909 -16.876 1.00 91.44 444 GLY A CA 1
ATOM 3185 C C . GLY A 1 444 ? 38.438 8.380 -16.484 1.00 91.44 444 GLY A C 1
ATOM 3186 O O . GLY A 1 444 ? 37.549 9.036 -17.009 1.00 91.44 444 GLY A O 1
ATOM 3187 N N . ALA A 1 445 ? 39.250 8.916 -15.564 1.00 90.56 445 ALA A N 1
ATOM 3188 C CA . ALA A 1 445 ? 39.259 10.331 -15.150 1.00 90.56 445 ALA A CA 1
ATOM 3189 C C . ALA A 1 445 ? 37.914 10.935 -14.660 1.00 90.56 445 ALA A C 1
ATOM 3191 O O . ALA A 1 445 ? 37.834 12.140 -14.409 1.00 90.56 445 ALA A O 1
ATOM 3192 N N . GLY A 1 446 ? 36.866 10.123 -14.487 1.00 93.00 446 GLY A N 1
ATOM 3193 C CA . GLY A 1 446 ? 35.544 10.561 -14.041 1.00 93.00 446 GLY A CA 1
ATOM 3194 C C . GLY A 1 446 ? 34.729 11.306 -15.104 1.00 93.00 446 GLY A C 1
ATOM 3195 O O . GLY A 1 446 ? 35.012 11.284 -16.299 1.00 93.00 446 GLY A O 1
ATOM 3196 N N . GLY A 1 447 ? 33.669 11.974 -14.655 1.00 95.25 447 GLY A N 1
ATOM 3197 C CA . GLY A 1 447 ? 32.768 12.766 -15.485 1.00 95.25 447 GLY A CA 1
ATOM 3198 C C . GLY A 1 447 ? 31.443 12.072 -15.801 1.00 95.25 447 GLY A C 1
ATOM 3199 O O . GLY A 1 447 ? 30.998 11.150 -15.114 1.00 95.25 447 GLY A O 1
ATOM 3200 N N . THR A 1 448 ? 30.764 12.579 -16.830 1.00 96.56 448 THR A N 1
ATOM 3201 C CA . THR A 1 448 ? 29.468 12.049 -17.268 1.00 96.56 448 THR A CA 1
ATOM 3202 C C . THR A 1 448 ? 29.671 10.932 -18.284 1.00 96.56 448 THR A C 1
ATOM 3204 O O . THR A 1 448 ? 30.358 11.132 -19.281 1.00 96.56 448 THR A O 1
ATOM 3207 N N . VAL A 1 449 ? 29.028 9.789 -18.053 1.00 98.06 449 VAL A N 1
ATOM 3208 C CA . VAL A 1 449 ? 29.003 8.633 -18.954 1.00 98.06 449 VAL A CA 1
ATOM 3209 C C . VAL A 1 449 ? 27.605 8.545 -19.573 1.00 98.06 449 VAL A C 1
ATOM 3211 O O . VAL A 1 449 ? 26.647 8.207 -18.869 1.00 98.06 449 VAL A O 1
ATOM 3214 N N . PRO A 1 450 ? 27.440 8.879 -20.865 1.00 97.31 450 PRO A N 1
ATOM 3215 C CA . PRO A 1 450 ? 26.171 8.713 -21.559 1.00 97.31 450 PRO A CA 1
ATOM 3216 C C . PRO A 1 450 ? 25.926 7.233 -21.858 1.00 97.31 450 PRO A C 1
ATOM 3218 O O . PRO A 1 450 ? 26.716 6.604 -22.556 1.00 97.31 450 PRO A O 1
ATOM 3221 N N . LEU A 1 451 ? 24.825 6.679 -21.366 1.00 98.19 451 LEU A N 1
ATOM 3222 C CA . LEU A 1 451 ? 24.315 5.372 -21.763 1.00 98.19 451 LEU A CA 1
ATOM 3223 C C . LEU A 1 451 ? 23.380 5.559 -22.959 1.00 98.19 451 LEU A C 1
ATOM 3225 O O . LEU A 1 451 ? 22.460 6.384 -22.910 1.00 98.19 451 LEU A O 1
ATOM 3229 N N . SER A 1 452 ? 23.583 4.764 -24.007 1.00 96.06 452 SER A N 1
ATOM 3230 C CA . SER A 1 452 ? 22.715 4.716 -25.186 1.00 96.06 452 SER A CA 1
ATOM 3231 C C . SER A 1 452 ? 22.343 3.269 -25.504 1.00 96.06 452 SER A C 1
ATOM 3233 O O . SER A 1 452 ? 23.212 2.425 -25.707 1.00 96.06 452 SER A O 1
ATOM 3235 N N . GLY A 1 453 ? 21.040 2.983 -25.530 1.00 92.00 453 GLY A N 1
ATOM 3236 C CA . GLY A 1 453 ? 20.489 1.637 -25.706 1.00 92.00 453 GLY A CA 1
ATOM 3237 C C . GLY A 1 453 ? 19.743 1.143 -24.465 1.00 92.00 453 GLY A C 1
ATOM 3238 O O . GLY A 1 453 ? 20.242 1.216 -23.344 1.00 92.00 453 GLY A O 1
ATOM 3239 N N . SER A 1 454 ? 18.531 0.630 -24.663 1.00 90.75 454 SER A N 1
ATOM 3240 C CA . SER A 1 454 ? 17.613 0.210 -23.591 1.00 90.75 454 SER A CA 1
ATOM 3241 C C . SER A 1 454 ? 18.040 -1.063 -22.853 1.00 90.75 454 SER A C 1
ATOM 3243 O O . SER A 1 454 ? 17.422 -1.410 -21.850 1.00 90.75 454 SER A O 1
ATOM 3245 N N . TYR A 1 455 ? 19.052 -1.782 -23.344 1.00 94.44 455 TYR A N 1
ATOM 3246 C CA . TYR A 1 455 ? 19.443 -3.082 -22.803 1.00 94.44 455 TYR A CA 1
ATOM 3247 C C . TYR A 1 455 ? 20.960 -3.304 -22.872 1.00 94.44 455 TYR A C 1
ATOM 3249 O O . TYR A 1 455 ? 21.451 -4.164 -23.599 1.00 94.44 455 TYR A O 1
ATOM 3257 N N . LEU A 1 456 ? 21.737 -2.509 -22.133 1.00 97.06 456 LEU A N 1
ATOM 3258 C CA . LEU A 1 456 ? 23.193 -2.667 -22.039 1.00 97.06 456 LEU A CA 1
ATOM 3259 C C . LEU A 1 456 ? 23.525 -3.776 -21.037 1.00 97.06 456 LEU A C 1
ATOM 3261 O O . LEU A 1 456 ? 23.784 -3.514 -19.866 1.00 97.06 456 LEU A O 1
ATOM 3265 N N . SER A 1 457 ? 23.465 -5.032 -21.482 1.00 96.88 457 SER A N 1
ATOM 3266 C CA . SER A 1 457 ? 23.618 -6.199 -20.605 1.00 96.88 457 SER A CA 1
ATOM 3267 C C . SER A 1 457 ? 25.077 -6.545 -20.300 1.00 96.88 457 SER A C 1
ATOM 3269 O O . SER A 1 457 ? 25.612 -7.518 -20.836 1.00 96.88 457 SER A O 1
ATOM 3271 N N . ALA A 1 458 ? 25.720 -5.768 -19.428 1.00 98.00 458 ALA A N 1
ATOM 3272 C CA . ALA A 1 458 ? 27.013 -6.136 -18.848 1.00 98.00 458 ALA A CA 1
ATOM 3273 C C . ALA A 1 458 ? 26.867 -7.337 -17.898 1.00 98.00 458 ALA A C 1
ATOM 3275 O O . ALA A 1 458 ? 25.853 -7.470 -17.212 1.00 98.00 458 ALA A O 1
ATOM 3276 N N . SER A 1 459 ? 27.886 -8.196 -17.811 1.00 96.44 459 SER A N 1
ATOM 3277 C CA . SER A 1 459 ? 27.895 -9.289 -16.821 1.00 96.44 459 SER A CA 1
ATOM 3278 C C . SER A 1 459 ? 28.072 -8.768 -15.393 1.00 96.44 459 SER A C 1
ATOM 3280 O O . SER A 1 459 ? 27.594 -9.371 -14.437 1.00 96.44 459 SER A O 1
ATOM 3282 N N . SER A 1 460 ? 28.761 -7.636 -15.251 1.00 98.00 460 SER A N 1
ATOM 3283 C CA . SER A 1 460 ? 28.956 -6.913 -13.999 1.00 98.00 460 SER A CA 1
ATOM 3284 C C . SER A 1 460 ? 29.412 -5.487 -14.284 1.00 98.00 460 SER A C 1
ATOM 3286 O O . SER A 1 460 ? 30.182 -5.264 -15.220 1.00 98.00 460 SER A O 1
ATOM 3288 N N . VAL A 1 461 ? 29.004 -4.553 -13.432 1.00 98.69 461 VAL A N 1
ATOM 3289 C CA . VAL A 1 461 ? 29.498 -3.176 -13.398 1.00 98.69 461 VAL A CA 1
ATOM 3290 C C . VAL A 1 461 ? 30.239 -2.975 -12.084 1.00 98.69 461 VAL A C 1
ATOM 3292 O O . VAL A 1 461 ? 29.664 -3.184 -11.020 1.00 98.69 461 VAL A O 1
ATOM 3295 N N . THR A 1 462 ? 31.501 -2.560 -12.141 1.00 98.44 462 THR A N 1
ATOM 3296 C CA . THR A 1 462 ? 32.278 -2.164 -10.958 1.00 98.44 462 THR A CA 1
ATOM 3297 C C . THR A 1 462 ? 32.588 -0.677 -11.029 1.00 98.44 462 THR A C 1
ATOM 3299 O O . THR A 1 462 ? 33.053 -0.194 -12.056 1.00 98.44 462 THR A O 1
ATOM 3302 N N . VAL A 1 463 ? 32.359 0.055 -9.943 1.00 98.19 463 VAL A N 1
ATOM 3303 C CA . VAL A 1 463 ? 32.765 1.458 -9.804 1.00 98.19 463 VAL A CA 1
ATOM 3304 C C . VAL A 1 463 ? 33.703 1.563 -8.610 1.00 98.19 463 VAL A C 1
ATOM 3306 O O . VAL A 1 463 ? 33.284 1.300 -7.480 1.00 98.19 463 VAL A O 1
ATOM 3309 N N . SER A 1 464 ? 34.958 1.928 -8.871 1.00 96.00 464 SER A N 1
ATOM 3310 C CA . SER A 1 464 ? 36.061 1.956 -7.907 1.00 96.00 464 SER A CA 1
ATOM 3311 C C . SER A 1 464 ? 36.924 3.218 -8.080 1.00 96.00 464 SER A C 1
ATOM 3313 O O . SER A 1 464 ? 36.656 4.055 -8.938 1.00 96.00 464 SER A O 1
ATOM 3315 N N . GLY A 1 465 ? 37.955 3.388 -7.248 1.00 94.50 465 GLY A N 1
ATOM 3316 C CA . GLY A 1 465 ? 38.865 4.536 -7.341 1.00 94.50 465 GLY A CA 1
ATOM 3317 C C . GLY A 1 465 ? 38.314 5.823 -6.722 1.00 94.50 465 GLY A C 1
ATOM 3318 O O . GLY A 1 465 ? 37.406 5.793 -5.892 1.00 94.50 465 GLY A O 1
ATOM 3319 N N . SER A 1 466 ? 38.917 6.947 -7.095 1.00 95.56 466 SER A N 1
ATOM 3320 C CA . SER A 1 466 ? 38.693 8.292 -6.544 1.00 95.56 466 SER A CA 1
ATOM 3321 C C . SER A 1 466 ? 38.047 9.277 -7.531 1.00 95.56 466 SER A C 1
ATOM 3323 O O . SER A 1 466 ? 37.817 10.442 -7.202 1.00 95.56 466 SER A O 1
ATOM 3325 N N . SER A 1 467 ? 37.713 8.812 -8.730 1.00 95.62 467 SER A N 1
ATOM 3326 C CA . SER A 1 467 ? 37.051 9.593 -9.772 1.00 95.62 467 SER A CA 1
ATOM 3327 C C . SER A 1 467 ? 35.529 9.620 -9.596 1.00 95.62 467 SER A C 1
ATOM 3329 O O . SER A 1 467 ? 34.901 8.600 -9.320 1.00 95.62 467 SER A O 1
ATOM 3331 N N . ILE A 1 468 ? 34.914 10.794 -9.782 1.00 96.25 468 ILE A N 1
ATOM 3332 C CA . ILE A 1 468 ? 33.455 10.970 -9.690 1.00 96.25 468 ILE A CA 1
ATOM 3333 C C . ILE A 1 468 ? 32.811 10.584 -11.018 1.00 96.25 468 ILE A C 1
ATOM 3335 O O . ILE A 1 468 ? 33.150 11.167 -12.046 1.00 96.25 468 ILE A O 1
ATOM 3339 N N . TYR A 1 469 ? 31.828 9.684 -10.993 1.00 97.81 469 TYR A N 1
ATOM 3340 C CA . TYR A 1 469 ? 31.087 9.267 -12.187 1.00 97.81 469 TYR A CA 1
ATOM 3341 C C . TYR A 1 469 ? 29.612 9.660 -12.118 1.00 97.81 469 TYR A C 1
ATOM 3343 O O . TYR A 1 469 ? 28.958 9.515 -11.087 1.00 97.81 469 TYR A O 1
ATOM 3351 N N . THR A 1 470 ? 29.067 10.133 -13.240 1.00 97.94 470 THR A N 1
ATOM 3352 C CA . THR A 1 470 ? 27.629 10.377 -13.426 1.00 97.94 470 THR A CA 1
ATOM 3353 C C . THR A 1 470 ? 27.119 9.573 -14.614 1.00 97.94 470 THR A C 1
ATOM 3355 O O . THR A 1 470 ? 27.404 9.913 -15.760 1.00 97.94 470 THR A O 1
ATOM 3358 N N . LEU A 1 471 ? 26.343 8.523 -14.359 1.00 98.25 471 LEU A N 1
ATOM 3359 C CA . LEU A 1 471 ? 25.652 7.774 -15.407 1.00 98.25 471 LEU A CA 1
ATOM 3360 C C . LEU A 1 471 ? 24.410 8.565 -15.835 1.00 98.25 471 LEU A C 1
ATOM 3362 O O . LEU A 1 471 ? 23.589 8.940 -14.991 1.00 98.25 471 LEU A O 1
ATOM 3366 N N . SER A 1 472 ? 24.296 8.863 -17.130 1.00 96.88 472 SER A N 1
ATOM 3367 C CA . SER A 1 472 ? 23.163 9.609 -17.701 1.00 96.88 472 SER A CA 1
ATOM 3368 C C . SER A 1 472 ? 22.793 9.112 -19.105 1.00 96.88 472 SER A C 1
ATOM 3370 O O . SER A 1 472 ? 23.293 8.087 -19.555 1.00 96.88 472 SER A O 1
ATOM 3372 N N . GLY A 1 473 ? 21.905 9.806 -19.819 1.00 96.00 473 GLY A N 1
ATOM 3373 C CA . GLY A 1 473 ? 21.471 9.431 -21.170 1.00 96.00 473 GLY A CA 1
ATOM 3374 C C . GLY A 1 473 ? 20.150 8.661 -21.196 1.00 96.00 473 GLY A C 1
ATOM 3375 O O . GLY A 1 473 ? 19.441 8.576 -20.196 1.00 96.00 473 GLY A O 1
ATOM 3376 N N . THR A 1 474 ? 19.793 8.139 -22.368 1.00 93.31 474 THR A N 1
ATOM 3377 C CA . THR A 1 474 ? 18.518 7.439 -22.607 1.00 93.31 474 THR A CA 1
ATOM 3378 C C . THR A 1 474 ? 18.623 5.923 -22.443 1.00 93.31 474 THR A C 1
ATOM 3380 O O . THR A 1 474 ? 17.606 5.233 -22.474 1.00 93.31 474 THR A O 1
ATOM 3383 N N . GLY A 1 475 ? 19.840 5.394 -22.290 1.00 95.56 475 GLY A N 1
ATOM 3384 C CA . GLY A 1 475 ? 20.091 3.968 -22.133 1.00 95.56 475 GLY A CA 1
ATOM 3385 C C . GLY A 1 475 ? 19.884 3.437 -20.713 1.00 95.56 475 GLY A C 1
ATOM 3386 O O . GLY A 1 475 ? 19.613 4.190 -19.775 1.00 95.56 475 GLY A O 1
ATOM 3387 N N . SER A 1 476 ? 20.032 2.119 -20.577 1.00 97.06 476 SER A N 1
ATOM 3388 C CA . SER A 1 476 ? 19.783 1.362 -19.348 1.00 97.06 476 SER A CA 1
ATOM 3389 C C . SER A 1 476 ? 20.828 0.261 -19.166 1.00 97.06 476 SER A C 1
ATOM 3391 O O . SER A 1 476 ? 21.023 -0.554 -20.072 1.00 97.06 476 SER A O 1
ATOM 3393 N N . PHE A 1 477 ? 21.460 0.192 -17.991 1.00 97.88 477 PHE A N 1
ATOM 3394 C CA . PHE A 1 477 ? 22.116 -1.040 -17.552 1.00 97.88 477 PHE A CA 1
ATOM 3395 C C . PHE A 1 477 ? 21.018 -2.069 -17.248 1.00 97.88 477 PHE A C 1
ATOM 3397 O O . PHE A 1 477 ? 20.124 -1.822 -16.433 1.00 97.88 477 PHE A O 1
ATOM 3404 N N . ALA A 1 478 ? 21.059 -3.202 -17.943 1.00 96.44 478 ALA A N 1
ATOM 3405 C CA . ALA A 1 478 ? 19.986 -4.189 -17.963 1.00 96.44 478 ALA A CA 1
ATOM 3406 C C . ALA A 1 478 ? 20.523 -5.620 -17.849 1.00 96.44 478 ALA A C 1
ATOM 3408 O O . ALA A 1 478 ? 21.728 -5.851 -17.898 1.00 96.44 478 ALA A O 1
ATOM 3409 N N . GLY A 1 479 ? 19.620 -6.593 -17.740 1.00 95.44 479 GLY A N 1
ATOM 3410 C CA . GLY A 1 479 ? 19.978 -8.012 -17.738 1.00 95.44 479 GLY A CA 1
ATOM 3411 C C . GLY A 1 479 ? 20.479 -8.528 -16.382 1.00 95.44 479 GLY A C 1
ATOM 3412 O O . GLY A 1 479 ? 20.307 -7.875 -15.358 1.00 95.44 479 GLY A O 1
ATOM 3413 N N . PRO A 1 480 ? 21.068 -9.730 -16.331 1.00 95.88 480 PRO A N 1
ATOM 3414 C CA . PRO A 1 480 ? 21.361 -10.411 -15.070 1.00 95.88 480 PRO A CA 1
ATOM 3415 C C . PRO A 1 480 ? 22.583 -9.870 -14.313 1.00 95.88 480 PRO A C 1
ATOM 3417 O O . PRO A 1 480 ? 22.881 -10.369 -13.230 1.00 95.88 480 PRO A O 1
ATOM 3420 N N . GLY A 1 481 ? 23.299 -8.883 -14.859 1.00 97.06 481 GLY A N 1
ATOM 3421 C CA . GLY A 1 481 ? 24.503 -8.340 -14.236 1.00 97.06 481 GLY A CA 1
ATOM 3422 C C . GLY A 1 481 ? 24.243 -7.616 -12.914 1.00 97.06 481 GLY A C 1
ATOM 3423 O O . GLY A 1 481 ? 23.137 -7.150 -12.636 1.00 97.06 481 GLY A O 1
ATOM 3424 N N . SER A 1 482 ? 25.290 -7.508 -12.097 1.00 97.81 482 SER A N 1
ATOM 3425 C CA . SER A 1 482 ? 25.270 -6.807 -10.807 1.00 97.81 482 SER A CA 1
ATOM 3426 C C . SER A 1 482 ? 26.091 -5.518 -10.835 1.00 97.81 482 SER A C 1
ATOM 3428 O O . SER A 1 482 ? 27.089 -5.439 -11.553 1.00 97.81 482 SER A O 1
ATOM 3430 N N . LEU A 1 483 ? 25.733 -4.550 -9.992 1.00 98.62 483 LEU A N 1
ATOM 3431 C CA . LEU A 1 483 ? 26.526 -3.350 -9.714 1.00 98.62 483 LEU A CA 1
ATOM 3432 C C . LEU A 1 483 ? 27.294 -3.503 -8.390 1.00 98.62 483 LEU A C 1
ATOM 3434 O O . LEU A 1 483 ? 26.681 -3.703 -7.345 1.00 98.62 483 LEU A O 1
ATOM 3438 N N . LEU A 1 484 ? 28.618 -3.349 -8.413 1.00 98.25 484 LEU A N 1
ATOM 3439 C CA . LEU A 1 484 ? 29.471 -3.203 -7.231 1.00 98.25 484 LEU A CA 1
ATOM 3440 C C . LEU A 1 484 ? 30.018 -1.773 -7.164 1.00 98.25 484 LEU A C 1
ATOM 3442 O O . LEU A 1 484 ? 30.785 -1.356 -8.028 1.00 98.25 484 LEU A O 1
ATOM 3446 N N . TYR A 1 485 ? 29.662 -1.038 -6.115 1.00 97.94 485 TYR A N 1
ATOM 3447 C CA . TYR A 1 485 ? 30.159 0.310 -5.848 1.00 97.94 485 TYR A CA 1
ATOM 3448 C C . TYR A 1 485 ? 31.084 0.304 -4.626 1.00 97.94 485 TYR A C 1
ATOM 3450 O O . TYR A 1 485 ? 30.631 0.307 -3.478 1.00 97.94 485 TYR A O 1
ATOM 3458 N N . ASN A 1 486 ? 32.393 0.287 -4.875 1.00 96.25 486 ASN A N 1
ATOM 3459 C CA . ASN A 1 486 ? 33.451 0.274 -3.860 1.00 96.25 486 ASN A CA 1
ATOM 3460 C C . ASN A 1 486 ? 34.443 1.448 -4.013 1.00 96.25 486 ASN A C 1
ATOM 3462 O O . ASN A 1 486 ? 35.560 1.386 -3.499 1.00 96.25 486 ASN A O 1
ATOM 3466 N N . ALA A 1 487 ? 34.045 2.508 -4.720 1.00 95.00 487 ALA A N 1
ATOM 3467 C CA . ALA A 1 487 ? 34.844 3.717 -4.899 1.00 95.00 487 ALA A CA 1
ATOM 3468 C C . ALA A 1 487 ? 34.892 4.581 -3.629 1.00 95.00 487 ALA A C 1
ATOM 3470 O O . ALA A 1 487 ? 33.979 4.559 -2.806 1.00 95.00 487 ALA A O 1
ATOM 3471 N N . SER A 1 488 ? 35.945 5.388 -3.499 1.00 94.12 488 SER A N 1
ATOM 3472 C CA . SER A 1 488 ? 36.068 6.433 -2.475 1.00 94.12 488 SER A CA 1
ATOM 3473 C C . SER A 1 488 ? 35.476 7.778 -2.913 1.00 94.12 488 SER A C 1
ATOM 3475 O O . SER A 1 488 ? 35.418 8.706 -2.105 1.00 94.12 488 SER A O 1
ATOM 3477 N N . ALA A 1 489 ? 35.004 7.877 -4.159 1.00 94.56 489 ALA A N 1
ATOM 3478 C CA . ALA A 1 489 ? 34.348 9.049 -4.726 1.00 94.56 489 ALA A CA 1
ATOM 3479 C C . ALA A 1 489 ? 32.921 8.755 -5.198 1.00 94.56 489 ALA A C 1
ATOM 3481 O O . ALA A 1 489 ? 32.562 7.615 -5.472 1.00 94.56 489 ALA A O 1
ATOM 3482 N N . GLN A 1 490 ? 32.117 9.817 -5.282 1.00 95.88 490 GLN A N 1
ATOM 3483 C CA . GLN A 1 490 ? 30.682 9.775 -5.566 1.00 95.88 490 GLN A CA 1
ATOM 3484 C C . GLN A 1 490 ? 30.341 9.116 -6.914 1.00 95.88 490 GLN A C 1
ATOM 3486 O O . GLN A 1 490 ? 30.909 9.462 -7.951 1.00 95.88 490 GLN A O 1
ATOM 3491 N N . LEU A 1 491 ? 29.313 8.263 -6.904 1.00 97.88 491 LEU A N 1
ATOM 3492 C CA . LEU A 1 491 ? 28.615 7.772 -8.094 1.00 97.88 491 LEU A CA 1
ATOM 3493 C C . LEU A 1 491 ? 27.211 8.379 -8.148 1.00 97.88 491 LEU A C 1
ATOM 3495 O O . LEU A 1 491 ? 26.440 8.220 -7.207 1.00 97.88 491 LEU A O 1
ATOM 3499 N N . THR A 1 492 ? 26.859 9.031 -9.254 1.00 97.81 492 THR A N 1
ATOM 3500 C CA . THR A 1 492 ? 25.494 9.508 -9.526 1.00 97.81 492 THR A CA 1
ATOM 3501 C C . THR A 1 492 ? 24.848 8.674 -10.627 1.00 97.81 492 THR A C 1
ATOM 3503 O O . THR A 1 492 ? 25.451 8.467 -11.679 1.00 97.81 492 THR A O 1
ATOM 3506 N N . ILE A 1 493 ? 23.609 8.222 -10.417 1.00 98.12 493 ILE A N 1
ATOM 3507 C CA . ILE A 1 493 ? 22.824 7.468 -11.402 1.00 98.12 493 ILE A CA 1
ATOM 3508 C C . ILE A 1 493 ? 21.554 8.249 -11.751 1.00 98.12 493 ILE A C 1
ATOM 3510 O O . ILE A 1 493 ? 20.651 8.383 -10.923 1.00 98.12 493 ILE A O 1
ATOM 3514 N N . ASN A 1 494 ? 21.480 8.734 -12.993 1.00 97.06 494 ASN A N 1
ATOM 3515 C CA . ASN A 1 494 ? 20.315 9.442 -13.540 1.00 97.06 494 ASN A CA 1
ATOM 3516 C C . ASN A 1 494 ? 19.475 8.570 -14.493 1.00 97.06 494 ASN A C 1
ATOM 3518 O O . ASN A 1 494 ? 18.342 8.920 -14.828 1.00 97.06 494 ASN A O 1
ATOM 3522 N N . ASN A 1 495 ? 20.009 7.431 -14.937 1.00 96.56 495 ASN A N 1
ATOM 3523 C CA . ASN A 1 495 ? 19.292 6.482 -15.788 1.00 96.56 495 ASN A CA 1
ATOM 3524 C C . ASN A 1 495 ? 18.288 5.650 -14.988 1.00 96.56 495 ASN A C 1
ATOM 3526 O O . ASN A 1 495 ? 18.510 5.338 -13.819 1.00 96.56 495 ASN A O 1
ATOM 3530 N N . ALA A 1 496 ? 17.219 5.220 -15.657 1.00 95.38 496 ALA A N 1
ATOM 3531 C CA . ALA A 1 496 ? 16.430 4.087 -15.197 1.00 95.38 496 ALA A CA 1
ATOM 3532 C C . ALA A 1 496 ? 17.129 2.795 -15.636 1.00 95.38 496 ALA A C 1
ATOM 3534 O O . ALA A 1 496 ? 17.418 2.601 -16.819 1.00 95.38 496 ALA A O 1
ATOM 3535 N N . ASN A 1 497 ? 17.394 1.909 -14.685 1.00 97.31 497 ASN A N 1
ATOM 3536 C CA . ASN A 1 497 ? 18.098 0.659 -14.912 1.00 97.31 497 ASN A CA 1
ATOM 3537 C C . ASN A 1 497 ? 17.181 -0.539 -14.651 1.00 97.31 497 ASN A C 1
ATOM 3539 O O . ASN A 1 497 ? 16.243 -0.459 -13.862 1.00 97.31 497 ASN A O 1
ATOM 3543 N N . SER A 1 498 ? 17.447 -1.651 -15.330 1.00 95.31 498 SER A N 1
ATOM 3544 C CA . SER A 1 498 ? 16.615 -2.864 -15.290 1.00 95.31 498 SER A CA 1
ATOM 3545 C C . SER A 1 498 ? 17.418 -4.135 -15.011 1.00 95.31 498 SER A C 1
ATOM 3547 O O . SER A 1 498 ? 16.940 -5.244 -15.244 1.00 95.31 498 SER A O 1
ATOM 3549 N N . TYR A 1 499 ? 18.652 -3.993 -14.522 1.00 97.38 499 TYR A N 1
ATOM 3550 C CA . TYR A 1 499 ? 19.474 -5.140 -14.163 1.00 97.38 499 TYR A CA 1
ATOM 3551 C C . TYR A 1 499 ? 18.928 -5.871 -12.930 1.00 97.38 499 TYR A C 1
ATOM 3553 O O . TYR A 1 499 ? 18.384 -5.264 -12.004 1.00 97.38 499 TYR A O 1
ATOM 3561 N N . THR A 1 500 ? 19.079 -7.192 -12.909 1.00 96.88 500 THR A N 1
ATOM 3562 C CA . THR A 1 500 ? 18.483 -8.069 -11.892 1.00 96.88 500 THR A CA 1
ATOM 3563 C C . THR A 1 500 ? 19.513 -8.700 -10.957 1.00 96.88 500 THR A C 1
ATOM 3565 O O . THR A 1 500 ? 19.120 -9.313 -9.969 1.00 96.88 500 THR A O 1
ATOM 3568 N N . GLY A 1 501 ? 20.817 -8.566 -11.233 1.00 97.06 501 GLY A N 1
ATOM 3569 C CA . GLY A 1 501 ? 21.883 -9.158 -10.413 1.00 97.06 501 GLY A CA 1
ATOM 3570 C C . GLY A 1 501 ? 22.088 -8.473 -9.057 1.00 97.06 501 GLY A C 1
ATOM 3571 O O . GLY A 1 501 ? 22.759 -9.021 -8.188 1.00 97.06 501 GLY A O 1
ATOM 3572 N N . GLY A 1 502 ? 21.479 -7.302 -8.859 1.00 97.62 502 GLY A N 1
ATOM 3573 C CA . GLY A 1 502 ? 21.516 -6.550 -7.608 1.00 97.62 502 GLY A CA 1
ATOM 3574 C C . GLY A 1 502 ? 22.637 -5.517 -7.532 1.00 97.62 502 GLY A C 1
ATOM 3575 O O . GLY A 1 502 ? 23.504 -5.430 -8.402 1.00 97.62 502 GLY A O 1
ATOM 3576 N N . THR A 1 503 ? 22.584 -4.711 -6.477 1.00 98.44 503 THR A N 1
ATOM 3577 C CA . THR A 1 503 ? 23.529 -3.633 -6.174 1.00 98.44 503 THR A CA 1
ATOM 3578 C C . THR A 1 503 ? 24.222 -3.918 -4.849 1.00 98.44 503 THR A C 1
ATOM 3580 O O . THR A 1 503 ? 23.558 -4.183 -3.852 1.00 98.44 503 THR A O 1
ATOM 3583 N N . ILE A 1 504 ? 25.548 -3.821 -4.807 1.00 98.19 504 ILE A N 1
ATOM 3584 C CA . ILE A 1 504 ? 26.355 -3.925 -3.591 1.00 98.19 504 ILE A CA 1
ATOM 3585 C C . ILE A 1 504 ? 27.084 -2.599 -3.380 1.00 98.19 504 ILE A C 1
ATOM 3587 O O . ILE A 1 504 ? 27.904 -2.195 -4.204 1.00 98.19 504 ILE A O 1
ATOM 3591 N N . ILE A 1 505 ? 26.811 -1.935 -2.259 1.00 98.00 505 ILE A N 1
ATOM 3592 C CA . ILE A 1 505 ? 27.484 -0.702 -1.842 1.00 98.00 505 ILE A CA 1
ATOM 3593 C C . ILE A 1 505 ? 28.502 -1.075 -0.770 1.00 98.00 505 ILE A C 1
ATOM 3595 O O . ILE A 1 505 ? 28.135 -1.385 0.360 1.00 98.00 505 ILE A O 1
ATOM 3599 N N . SER A 1 506 ? 29.779 -1.078 -1.141 1.00 96.31 506 SER A N 1
ATOM 3600 C CA . SER A 1 506 ? 30.888 -1.575 -0.321 1.00 96.31 506 SER A CA 1
ATOM 3601 C C . SER A 1 506 ? 31.999 -0.530 -0.186 1.00 96.31 506 SER A C 1
ATOM 3603 O O . SER A 1 506 ? 33.177 -0.826 -0.382 1.00 96.31 506 SER A O 1
ATOM 3605 N N . ASN A 1 507 ? 31.623 0.706 0.131 1.00 92.12 507 ASN A N 1
ATOM 3606 C CA . ASN A 1 507 ? 32.542 1.791 0.465 1.00 92.12 507 ASN A CA 1
ATOM 3607 C C . ASN A 1 507 ? 32.062 2.513 1.736 1.00 92.12 507 ASN A C 1
ATOM 3609 O O . ASN A 1 507 ? 30.884 2.436 2.070 1.00 92.12 507 ASN A O 1
ATOM 3613 N N . ALA A 1 508 ? 32.979 3.178 2.442 1.00 91.19 508 ALA A N 1
ATOM 3614 C CA . ALA A 1 508 ? 32.734 3.736 3.777 1.00 91.19 508 ALA A CA 1
ATOM 3615 C C . ALA A 1 508 ? 32.605 5.270 3.814 1.00 91.19 508 ALA A C 1
ATOM 3617 O O . ALA A 1 508 ? 32.354 5.835 4.874 1.00 91.19 508 ALA A O 1
ATOM 3618 N N . THR A 1 509 ? 32.865 5.960 2.700 1.00 84.62 509 THR A N 1
ATOM 3619 C CA . THR A 1 509 ? 33.050 7.424 2.701 1.00 84.62 509 THR A CA 1
ATOM 3620 C C . THR A 1 509 ? 32.344 8.145 1.564 1.00 84.62 509 THR A C 1
ATOM 3622 O O . THR A 1 509 ? 32.296 9.372 1.586 1.00 84.62 509 THR A O 1
ATOM 3625 N N . ALA A 1 510 ? 31.843 7.428 0.556 1.00 86.69 510 ALA A N 1
ATOM 3626 C CA . ALA A 1 510 ? 31.323 8.029 -0.660 1.00 86.69 510 ALA A CA 1
ATOM 3627 C C . ALA A 1 510 ? 29.823 7.783 -0.819 1.00 86.69 510 ALA A C 1
ATOM 3629 O O . ALA A 1 510 ? 29.307 6.691 -0.584 1.00 86.69 510 ALA A O 1
ATOM 3630 N N . ASN A 1 511 ? 29.118 8.804 -1.300 1.00 89.69 511 ASN A N 1
ATOM 3631 C CA . ASN A 1 511 ? 27.673 8.729 -1.467 1.00 89.69 511 ASN A CA 1
ATOM 3632 C C . ASN A 1 511 ? 27.337 8.157 -2.844 1.00 89.69 511 ASN A C 1
ATOM 3634 O O . ASN A 1 511 ? 27.858 8.616 -3.862 1.00 89.69 511 ASN A O 1
ATOM 3638 N N . LEU A 1 512 ? 26.437 7.180 -2.881 1.00 96.50 512 LEU A N 1
ATOM 3639 C CA . LEU A 1 512 ? 25.705 6.826 -4.093 1.00 96.50 512 LEU A CA 1
ATOM 3640 C C . LEU A 1 512 ? 24.507 7.766 -4.232 1.00 96.50 512 LEU A C 1
ATOM 3642 O O . LEU A 1 512 ? 23.630 7.761 -3.377 1.00 96.50 512 LEU A O 1
ATOM 3646 N N . ARG A 1 513 ? 24.443 8.565 -5.295 1.00 95.81 513 ARG A N 1
ATOM 3647 C CA . ARG A 1 513 ? 23.349 9.514 -5.528 1.00 95.81 513 ARG A CA 1
ATOM 3648 C C . ARG A 1 513 ? 22.392 9.003 -6.589 1.00 95.81 513 ARG A C 1
ATOM 3650 O O . ARG A 1 513 ? 22.794 8.696 -7.710 1.00 95.81 513 ARG A O 1
ATOM 3657 N N . LEU A 1 514 ? 21.111 8.957 -6.249 1.00 95.00 514 LEU A N 1
ATOM 3658 C CA . LEU A 1 514 ? 20.047 8.552 -7.160 1.00 95.00 514 LEU A CA 1
ATOM 3659 C C . LEU A 1 514 ? 19.289 9.779 -7.648 1.00 95.00 514 LEU A C 1
ATOM 3661 O O . LEU A 1 514 ? 18.404 10.285 -6.960 1.00 95.00 514 LEU A O 1
ATOM 3665 N N . GLY A 1 515 ? 19.619 10.226 -8.860 1.00 93.50 515 GLY A N 1
ATOM 3666 C CA . GLY A 1 515 ? 18.816 11.199 -9.603 1.00 93.50 515 GLY A CA 1
ATOM 3667 C C . GLY A 1 515 ? 17.609 10.564 -10.301 1.00 93.50 515 GLY A C 1
ATOM 3668 O O . GLY A 1 515 ? 16.796 11.267 -10.892 1.00 93.50 515 GLY A O 1
ATOM 3669 N N . ASN A 1 516 ? 17.471 9.237 -10.233 1.00 92.12 516 ASN A N 1
ATOM 3670 C CA . ASN A 1 516 ? 16.339 8.488 -10.764 1.00 92.12 516 ASN A CA 1
ATOM 3671 C C . ASN A 1 516 ? 15.964 7.341 -9.819 1.00 92.12 516 ASN A C 1
ATOM 3673 O O . ASN A 1 516 ? 16.817 6.540 -9.433 1.00 92.12 516 ASN A O 1
ATOM 3677 N N . ILE A 1 517 ? 14.678 7.235 -9.473 1.00 90.56 517 ILE A N 1
ATOM 3678 C CA . ILE A 1 517 ? 14.185 6.252 -8.497 1.00 90.56 517 ILE A CA 1
ATOM 3679 C C . ILE A 1 517 ? 14.297 4.801 -8.992 1.00 90.56 517 ILE A C 1
ATOM 3681 O O . ILE A 1 517 ? 14.291 3.876 -8.192 1.00 90.56 517 ILE A O 1
ATOM 3685 N N . ASN A 1 518 ? 14.453 4.592 -10.301 1.00 91.94 518 ASN A N 1
ATOM 3686 C CA . ASN A 1 518 ? 14.669 3.274 -10.901 1.00 91.94 518 ASN A CA 1
ATOM 3687 C C . ASN A 1 518 ? 16.156 3.004 -11.198 1.00 91.94 518 ASN A C 1
ATOM 3689 O O . ASN A 1 518 ? 16.481 2.134 -12.001 1.00 91.94 518 ASN A O 1
ATOM 3693 N N . GLY A 1 519 ? 17.082 3.758 -10.597 1.00 95.06 519 GLY A N 1
ATOM 3694 C CA . GLY A 1 519 ? 18.511 3.659 -10.905 1.00 95.06 519 GLY A CA 1
ATOM 3695 C C . GLY A 1 519 ? 19.186 2.352 -10.471 1.00 95.06 519 GLY A C 1
ATOM 3696 O O . GLY A 1 519 ? 20.226 2.000 -11.027 1.00 95.06 519 GLY A O 1
ATOM 3697 N N . LEU A 1 520 ? 18.613 1.612 -9.515 1.00 96.25 520 LEU A N 1
ATOM 3698 C CA . LEU A 1 520 ? 19.251 0.434 -8.905 1.00 96.25 520 LEU A CA 1
ATOM 3699 C C . LEU A 1 520 ? 18.813 -0.924 -9.466 1.00 96.25 520 LEU A C 1
ATOM 3701 O O . LEU A 1 520 ? 19.139 -1.964 -8.895 1.00 96.25 520 LEU A O 1
ATOM 3705 N N . GLY A 1 521 ? 18.104 -0.926 -10.597 1.00 95.56 521 GLY A N 1
ATOM 3706 C CA . GLY A 1 521 ? 17.579 -2.160 -11.167 1.00 95.56 521 GLY A CA 1
ATOM 3707 C C . GLY A 1 521 ? 16.465 -2.756 -10.305 1.00 95.56 521 GLY A C 1
ATOM 3708 O O . GLY A 1 521 ? 15.728 -2.037 -9.627 1.00 95.56 521 GLY A O 1
ATOM 3709 N N . THR A 1 522 ? 16.317 -4.077 -10.368 1.00 95.44 522 THR A N 1
ATOM 3710 C CA . THR A 1 522 ? 15.279 -4.822 -9.632 1.00 95.44 522 THR A CA 1
ATOM 3711 C C . THR A 1 522 ? 15.837 -5.949 -8.766 1.00 95.44 522 THR A C 1
ATOM 3713 O O . THR A 1 522 ? 15.066 -6.670 -8.133 1.00 95.44 522 THR A O 1
ATOM 3716 N N . GLY A 1 523 ? 17.155 -6.157 -8.783 1.00 96.62 523 GLY A N 1
ATOM 3717 C CA . GLY A 1 523 ? 17.818 -7.127 -7.914 1.00 96.62 523 GLY A CA 1
ATOM 3718 C C . GLY A 1 523 ? 17.972 -6.618 -6.474 1.00 96.62 523 GLY A C 1
ATOM 3719 O O . GLY A 1 523 ? 17.684 -5.456 -6.199 1.00 96.62 523 GLY A O 1
ATOM 3720 N N . PRO A 1 524 ? 18.456 -7.460 -5.545 1.00 97.44 524 PRO A N 1
ATOM 3721 C CA . PRO A 1 524 ? 18.683 -7.057 -4.157 1.00 97.44 524 PRO A CA 1
ATOM 3722 C C . PRO A 1 524 ? 19.662 -5.882 -4.027 1.00 97.44 524 PRO A C 1
ATOM 3724 O O . PRO A 1 524 ? 20.643 -5.805 -4.768 1.00 97.44 524 PRO A O 1
ATOM 3727 N N . ILE A 1 525 ? 19.442 -5.006 -3.048 1.00 98.12 525 ILE A N 1
ATOM 3728 C CA . ILE A 1 525 ? 20.342 -3.908 -2.683 1.00 98.12 525 ILE A CA 1
ATOM 3729 C C . ILE A 1 525 ? 21.016 -4.236 -1.350 1.00 98.12 525 ILE A C 1
ATOM 3731 O O . ILE A 1 525 ? 20.362 -4.289 -0.310 1.00 98.12 525 ILE A O 1
ATOM 3735 N N . THR A 1 526 ? 22.335 -4.414 -1.372 1.00 98.25 526 THR A N 1
ATOM 3736 C CA . THR A 1 526 ? 23.153 -4.745 -0.201 1.00 98.25 526 THR A CA 1
ATOM 3737 C C . THR A 1 526 ? 23.990 -3.548 0.241 1.00 98.25 526 THR A C 1
ATOM 3739 O O . THR A 1 526 ? 24.879 -3.089 -0.477 1.00 98.25 526 THR A O 1
ATOM 3742 N N . MET A 1 527 ? 23.736 -3.080 1.459 1.00 98.00 527 MET A N 1
ATOM 3743 C CA . MET A 1 527 ? 24.514 -2.071 2.180 1.00 98.00 527 MET A CA 1
ATOM 3744 C C . MET A 1 527 ? 25.626 -2.788 2.956 1.00 98.00 527 MET A C 1
ATOM 3746 O O . MET A 1 527 ? 25.393 -3.290 4.056 1.00 98.00 527 MET A O 1
ATOM 3750 N N . ALA A 1 528 ? 26.795 -2.939 2.328 1.00 97.50 528 ALA A N 1
ATOM 3751 C CA . ALA A 1 528 ? 27.773 -3.976 2.666 1.00 97.50 528 ALA A CA 1
ATOM 3752 C C . ALA A 1 528 ? 28.923 -3.538 3.583 1.00 97.50 528 ALA A C 1
ATOM 3754 O O . ALA A 1 528 ? 29.596 -4.407 4.133 1.00 97.50 528 ALA A O 1
ATOM 3755 N N . LEU A 1 529 ? 29.181 -2.235 3.734 1.00 96.88 529 LEU A N 1
ATOM 3756 C CA . LEU A 1 529 ? 30.322 -1.736 4.505 1.00 96.88 529 LEU A CA 1
ATOM 3757 C C . LEU A 1 529 ? 29.930 -0.575 5.420 1.00 96.88 529 LEU A C 1
ATOM 3759 O O . LEU A 1 529 ? 29.230 0.346 4.995 1.00 96.88 529 LEU A O 1
ATOM 3763 N N . ALA A 1 530 ? 30.427 -0.622 6.659 1.00 96.69 530 ALA A N 1
ATOM 3764 C CA . ALA A 1 530 ? 30.202 0.410 7.663 1.00 96.69 530 ALA A CA 1
ATOM 3765 C C . ALA A 1 530 ? 30.613 1.803 7.157 1.00 96.69 530 ALA A C 1
ATOM 3767 O O . ALA A 1 530 ? 31.703 1.978 6.610 1.00 96.69 530 ALA A O 1
ATOM 3768 N N . GLY A 1 531 ? 29.749 2.794 7.375 1.00 93.12 531 GLY A N 1
ATOM 3769 C CA . GLY A 1 531 ? 29.962 4.184 6.955 1.00 93.12 531 GLY A CA 1
ATOM 3770 C C . GLY A 1 531 ? 29.456 4.503 5.547 1.00 93.12 531 GLY A C 1
ATOM 3771 O O . GLY A 1 531 ? 29.415 5.676 5.178 1.00 93.12 531 GLY A O 1
ATOM 3772 N N . GLY A 1 532 ? 29.026 3.495 4.778 1.00 95.56 532 GLY A N 1
ATOM 3773 C CA . GLY A 1 532 ? 28.454 3.691 3.449 1.00 95.56 532 GLY A CA 1
ATOM 3774 C C . GLY A 1 532 ? 27.214 4.584 3.461 1.00 95.56 532 GLY A C 1
ATOM 3775 O O . GLY A 1 532 ? 26.441 4.595 4.427 1.00 95.56 532 GLY A O 1
ATOM 3776 N N . GLN A 1 533 ? 27.035 5.345 2.376 1.00 95.25 533 GLN A N 1
ATOM 3777 C CA . GLN A 1 533 ? 25.945 6.311 2.258 1.00 95.25 533 GLN A CA 1
ATOM 3778 C C . GLN A 1 533 ? 25.253 6.274 0.893 1.00 95.25 533 GLN A C 1
ATOM 3780 O O . GLN A 1 533 ? 25.870 6.001 -0.142 1.00 95.25 533 GLN A O 1
ATOM 3785 N N . MET A 1 534 ? 23.961 6.596 0.887 1.00 95.31 534 MET A N 1
ATOM 3786 C CA . MET A 1 534 ? 23.171 6.816 -0.324 1.00 95.31 534 MET A CA 1
ATOM 3787 C C . MET A 1 534 ? 22.299 8.060 -0.177 1.00 95.31 534 MET A C 1
ATOM 3789 O O . MET A 1 534 ? 21.577 8.178 0.810 1.00 95.31 534 MET A O 1
ATOM 3793 N N . ASP A 1 535 ? 22.283 8.910 -1.203 1.00 93.19 535 ASP A N 1
ATOM 3794 C CA . ASP A 1 535 ? 21.382 10.056 -1.288 1.00 93.19 535 ASP A CA 1
ATOM 3795 C C . ASP A 1 535 ? 20.294 9.779 -2.331 1.00 93.19 535 ASP A C 1
ATOM 3797 O O . ASP A 1 535 ? 20.574 9.561 -3.515 1.00 93.19 535 ASP A O 1
ATOM 3801 N N . ILE A 1 536 ? 19.035 9.826 -1.909 1.00 91.25 536 ILE A N 1
ATOM 3802 C CA . ILE A 1 536 ? 17.874 9.718 -2.791 1.00 91.25 536 ILE A CA 1
ATOM 3803 C C . ILE A 1 536 ? 17.430 11.138 -3.126 1.00 91.25 536 ILE A C 1
ATOM 3805 O O . ILE A 1 536 ? 16.907 11.848 -2.270 1.00 91.25 536 ILE A O 1
ATOM 3809 N N . MET A 1 537 ? 17.667 11.561 -4.369 1.00 88.62 537 MET A N 1
ATOM 3810 C CA . MET A 1 537 ? 17.462 12.949 -4.799 1.00 88.62 537 MET A CA 1
ATOM 3811 C C . MET A 1 537 ? 16.089 13.216 -5.416 1.00 88.62 537 MET A C 1
ATOM 3813 O O . MET A 1 537 ? 15.803 14.339 -5.829 1.00 88.62 537 MET A O 1
ATOM 3817 N N . VAL A 1 538 ? 15.260 12.181 -5.541 1.00 84.81 538 VAL A N 1
ATOM 3818 C CA . VAL A 1 538 ? 13.991 12.228 -6.268 1.00 84.81 538 VAL A CA 1
ATOM 3819 C C . VAL A 1 538 ? 12.886 11.492 -5.528 1.00 84.81 538 VAL A C 1
ATOM 3821 O O . VAL A 1 538 ? 13.127 10.509 -4.828 1.00 84.81 538 VAL A O 1
ATOM 3824 N N . ALA A 1 539 ? 11.653 11.961 -5.725 1.00 82.94 539 ALA A N 1
ATOM 3825 C CA . ALA A 1 539 ? 10.484 11.432 -5.034 1.00 82.94 539 ALA A CA 1
ATOM 3826 C C . ALA A 1 539 ? 10.118 10.058 -5.555 1.00 82.94 539 ALA A C 1
ATOM 3828 O O . ALA A 1 539 ? 10.148 9.804 -6.761 1.00 82.94 539 ALA A O 1
ATOM 3829 N N . SER A 1 540 ? 9.644 9.215 -4.649 1.00 85.75 540 SER A N 1
ATOM 3830 C CA . SER A 1 540 ? 8.786 8.102 -5.040 1.00 85.75 540 SER A CA 1
ATOM 3831 C C . SER A 1 540 ? 7.336 8.568 -5.233 1.00 85.75 540 SER A C 1
ATOM 3833 O O . SER A 1 540 ? 6.989 9.730 -5.024 1.00 85.75 540 SER A O 1
ATOM 3835 N N . SER A 1 541 ? 6.458 7.656 -5.639 1.00 82.56 541 SER A N 1
ATOM 3836 C CA . SER A 1 541 ? 5.018 7.916 -5.739 1.00 82.56 541 SER A CA 1
ATOM 3837 C C . SER A 1 541 ? 4.217 6.711 -5.242 1.00 82.56 541 SER A C 1
ATOM 3839 O O . SER A 1 541 ? 4.779 5.748 -4.729 1.00 82.56 541 SER A O 1
ATOM 3841 N N . SER A 1 542 ? 2.890 6.726 -5.384 1.00 75.25 542 SER A N 1
ATOM 3842 C CA . SER A 1 542 ? 2.074 5.536 -5.105 1.00 75.25 542 SER A CA 1
ATOM 3843 C C . SER A 1 542 ? 2.316 4.381 -6.079 1.00 75.25 542 SER A C 1
ATOM 3845 O O . SER A 1 542 ? 1.929 3.259 -5.769 1.00 75.25 542 SER A O 1
ATOM 3847 N N . THR A 1 543 ? 2.912 4.642 -7.245 1.00 77.44 543 THR A N 1
ATOM 3848 C CA . THR A 1 543 ? 3.128 3.653 -8.314 1.00 77.44 543 THR A CA 1
ATOM 3849 C C . THR A 1 543 ? 4.602 3.450 -8.666 1.00 77.44 543 THR A C 1
ATOM 3851 O O . THR A 1 543 ? 4.922 2.534 -9.417 1.00 77.44 543 THR A O 1
ATOM 3854 N N . THR A 1 544 ? 5.505 4.272 -8.126 1.00 84.06 544 THR A N 1
ATOM 3855 C CA . THR A 1 544 ? 6.952 4.205 -8.374 1.00 84.06 544 THR A CA 1
ATOM 3856 C C . THR A 1 544 ? 7.721 4.125 -7.061 1.00 84.06 544 THR A C 1
ATOM 3858 O O . THR A 1 544 ? 7.372 4.788 -6.085 1.00 84.06 544 THR A O 1
ATOM 3861 N N . GLY A 1 545 ? 8.777 3.318 -7.045 1.00 89.94 545 GLY A N 1
ATOM 3862 C CA . GLY A 1 545 ? 9.643 3.103 -5.892 1.00 89.94 545 GLY A CA 1
ATOM 3863 C C . GLY A 1 545 ? 10.877 2.303 -6.290 1.00 89.94 545 GLY A C 1
ATOM 3864 O O . GLY A 1 545 ? 10.947 1.777 -7.402 1.00 89.94 545 GLY A O 1
ATOM 3865 N N . LEU A 1 546 ? 11.839 2.213 -5.380 1.00 93.69 546 LEU A N 1
ATOM 3866 C CA . LEU A 1 546 ? 13.055 1.436 -5.589 1.00 93.69 546 LEU A CA 1
ATOM 3867 C C . LEU A 1 546 ? 12.749 -0.052 -5.412 1.00 93.69 546 LEU A C 1
ATOM 3869 O O . LEU A 1 546 ? 12.159 -0.443 -4.404 1.00 93.69 546 LEU A O 1
ATOM 3873 N N . ASN A 1 547 ? 13.145 -0.878 -6.376 1.00 94.50 547 ASN A N 1
ATOM 3874 C CA . ASN A 1 547 ? 12.766 -2.289 -6.435 1.00 94.50 547 ASN A CA 1
ATOM 3875 C C . ASN A 1 547 ? 13.894 -3.202 -5.958 1.00 94.50 547 ASN A C 1
ATOM 3877 O O . ASN A 1 547 ? 15.057 -2.920 -6.220 1.00 94.50 547 ASN A O 1
ATOM 3881 N N . GLY A 1 548 ? 13.526 -4.313 -5.321 1.00 95.12 548 GLY A N 1
ATOM 3882 C CA . GLY A 1 548 ? 14.458 -5.316 -4.809 1.00 95.12 548 GLY A CA 1
ATOM 3883 C C . GLY A 1 548 ? 14.454 -5.383 -3.286 1.00 95.12 548 GLY A C 1
ATOM 3884 O O . GLY A 1 548 ? 14.026 -4.447 -2.610 1.00 95.12 548 GLY A O 1
ATOM 3885 N N . ASP A 1 549 ? 14.912 -6.510 -2.742 1.00 96.62 549 ASP A N 1
ATOM 3886 C CA . ASP A 1 549 ? 15.074 -6.680 -1.297 1.00 96.62 549 ASP A CA 1
ATOM 3887 C C . ASP A 1 549 ? 16.230 -5.816 -0.775 1.00 96.62 549 ASP A C 1
ATOM 3889 O O . ASP A 1 549 ? 17.273 -5.691 -1.415 1.00 96.62 549 ASP A O 1
ATOM 3893 N N . TRP A 1 550 ? 16.048 -5.235 0.408 1.00 97.06 550 TRP A N 1
ATOM 3894 C CA . TRP A 1 550 ? 16.975 -4.295 1.031 1.00 97.06 550 TRP A CA 1
ATOM 3895 C C . TRP A 1 550 ? 17.721 -4.973 2.168 1.00 97.06 550 TRP A C 1
ATOM 3897 O O . TRP A 1 550 ? 17.116 -5.349 3.170 1.00 97.06 550 TRP A O 1
ATOM 3907 N N . ILE A 1 551 ? 19.035 -5.114 2.025 1.00 98.12 551 ILE A N 1
ATOM 3908 C CA . ILE A 1 551 ? 19.882 -5.894 2.926 1.00 98.12 551 ILE A CA 1
ATOM 3909 C C . ILE A 1 551 ? 20.859 -4.955 3.634 1.00 98.12 551 ILE A C 1
ATOM 3911 O O . ILE A 1 551 ? 21.843 -4.500 3.051 1.00 98.12 551 ILE A O 1
ATOM 3915 N N . VAL A 1 552 ? 20.598 -4.675 4.912 1.00 98.25 552 VAL A N 1
ATOM 3916 C CA . VAL A 1 552 ? 21.502 -3.937 5.807 1.00 98.25 552 VAL A CA 1
ATOM 3917 C C . VAL A 1 552 ? 22.510 -4.928 6.394 1.00 98.25 552 VAL A C 1
ATOM 3919 O O . VAL A 1 552 ? 22.249 -5.579 7.413 1.00 98.25 552 VAL A O 1
ATOM 3922 N N . ALA A 1 553 ? 23.638 -5.107 5.704 1.00 98.25 553 ALA A N 1
ATOM 3923 C CA . ALA A 1 553 ? 24.706 -6.011 6.133 1.00 98.25 553 ALA A CA 1
ATOM 3924 C C . ALA A 1 553 ? 25.688 -5.339 7.110 1.00 98.25 553 ALA A C 1
ATOM 3926 O O . ALA A 1 553 ? 26.248 -6.018 7.971 1.00 98.25 553 ALA A O 1
ATOM 3927 N N . ASP A 1 554 ? 25.845 -4.016 7.033 1.00 98.06 554 ASP A N 1
ATOM 3928 C CA . ASP A 1 554 ? 26.635 -3.215 7.971 1.00 98.06 554 ASP A CA 1
ATOM 3929 C C . ASP A 1 554 ? 26.005 -1.826 8.214 1.00 98.06 554 ASP A C 1
ATOM 3931 O O . ASP A 1 554 ? 24.959 -1.511 7.643 1.00 98.06 554 ASP A O 1
ATOM 3935 N N . ASP A 1 555 ? 26.607 -1.014 9.089 1.00 98.06 555 ASP A N 1
ATOM 3936 C CA . ASP A 1 555 ? 26.125 0.328 9.432 1.00 98.06 555 ASP A CA 1
ATOM 3937 C C . ASP A 1 555 ? 26.074 1.242 8.200 1.00 98.06 555 ASP A C 1
ATOM 3939 O O . ASP A 1 555 ? 27.093 1.501 7.557 1.00 98.06 555 ASP A O 1
ATOM 3943 N N . PHE A 1 556 ? 24.891 1.771 7.889 1.00 98.06 556 PHE A N 1
ATOM 3944 C CA . PHE A 1 556 ? 24.648 2.499 6.646 1.00 98.06 556 PHE A CA 1
ATOM 3945 C C . PHE A 1 556 ? 23.773 3.729 6.864 1.00 98.06 556 PHE A C 1
ATOM 3947 O O . PHE A 1 556 ? 22.880 3.727 7.713 1.00 98.06 556 PHE A O 1
ATOM 3954 N N . THR A 1 557 ? 23.998 4.776 6.070 1.00 96.56 557 THR A N 1
ATOM 3955 C CA . THR A 1 557 ? 23.186 5.998 6.100 1.00 96.56 557 THR A CA 1
ATOM 3956 C C . THR A 1 557 ? 22.466 6.217 4.775 1.00 96.56 557 THR A C 1
ATOM 3958 O O . THR A 1 557 ? 23.082 6.264 3.717 1.00 96.56 557 THR A O 1
ATOM 3961 N N . MET A 1 558 ? 21.153 6.412 4.828 1.00 94.69 558 MET A N 1
ATOM 3962 C CA . MET A 1 558 ? 20.382 6.945 3.709 1.00 94.69 558 MET A CA 1
ATOM 3963 C C . MET A 1 558 ? 19.994 8.392 3.991 1.00 94.69 558 MET A C 1
ATOM 3965 O O . MET A 1 558 ? 19.453 8.703 5.052 1.00 94.69 558 MET A O 1
ATOM 3969 N N . VAL A 1 559 ? 20.237 9.264 3.022 1.00 91.56 559 VAL A N 1
ATOM 3970 C CA . VAL A 1 559 ? 19.820 10.663 3.033 1.00 91.56 559 VAL A CA 1
ATOM 3971 C C . VAL A 1 559 ? 18.691 10.832 2.026 1.00 91.56 559 VAL A C 1
ATOM 3973 O O . VAL A 1 559 ? 18.826 10.483 0.854 1.00 91.56 559 VAL A O 1
ATOM 3976 N N . VAL A 1 560 ? 17.562 11.367 2.476 1.00 86.75 560 VAL A N 1
ATOM 3977 C CA . VAL A 1 560 ? 16.432 11.694 1.602 1.00 86.75 560 VAL A CA 1
ATOM 3978 C C . VAL A 1 560 ? 16.435 13.199 1.366 1.00 86.75 560 VAL A C 1
ATOM 3980 O O . VAL A 1 560 ? 16.172 13.979 2.282 1.00 86.75 560 VAL A O 1
ATOM 3983 N N . GLU A 1 561 ? 16.759 13.618 0.146 1.00 80.56 561 GLU A N 1
ATOM 3984 C CA . GLU A 1 561 ? 16.626 15.014 -0.269 1.00 80.56 561 GLU A CA 1
ATOM 3985 C C . GLU A 1 561 ? 15.130 15.282 -0.576 1.00 80.56 561 GLU A C 1
ATOM 3987 O O . GLU A 1 561 ? 14.442 14.433 -1.143 1.00 80.56 561 GLU A O 1
ATOM 3992 N N . PRO A 1 562 ? 14.591 16.426 -0.129 1.00 62.78 562 PRO A N 1
ATOM 3993 C CA . PRO A 1 562 ? 13.166 16.716 0.060 1.00 62.78 562 PRO A CA 1
ATOM 3994 C C . PRO A 1 562 ? 12.323 16.417 -1.163 1.00 62.78 562 PRO A C 1
ATOM 3996 O O . PRO A 1 562 ? 12.596 16.871 -2.274 1.00 62.78 562 PRO A O 1
ATOM 3999 N N . VAL A 1 563 ? 11.159 15.842 -0.905 1.00 55.94 563 VAL A N 1
ATOM 4000 C CA . VAL A 1 563 ? 10.039 15.906 -1.829 1.00 55.94 563 VAL A CA 1
ATOM 4001 C C . VAL A 1 563 ? 8.844 16.269 -0.978 1.00 55.94 563 VAL A C 1
ATOM 4003 O O . VAL A 1 563 ? 8.470 15.553 -0.057 1.00 55.94 563 VAL A O 1
ATOM 4006 N N . ASN A 1 564 ? 8.290 17.448 -1.215 1.00 57.25 564 ASN A N 1
ATOM 4007 C CA . ASN A 1 564 ? 7.135 18.013 -0.517 1.00 57.25 564 ASN A CA 1
ATOM 4008 C C . ASN A 1 564 ? 5.833 17.249 -0.835 1.00 57.25 564 ASN A C 1
ATOM 4010 O O . ASN A 1 564 ? 4.786 17.844 -1.083 1.00 57.25 564 ASN A O 1
ATOM 4014 N N . THR A 1 565 ? 5.895 15.922 -0.849 1.00 60.94 565 THR A N 1
ATOM 4015 C CA . THR A 1 565 ? 4.838 15.025 -1.285 1.00 60.94 565 THR A CA 1
ATOM 4016 C C . THR A 1 565 ? 4.532 14.015 -0.181 1.00 60.94 565 THR A C 1
ATOM 4018 O O . THR A 1 565 ? 5.366 13.689 0.661 1.00 60.94 565 THR A O 1
ATOM 4021 N N . SER A 1 566 ? 3.325 13.449 -0.197 1.00 59.91 566 SER A N 1
ATOM 4022 C CA . SER A 1 566 ? 2.921 12.377 0.728 1.00 59.91 566 SER A CA 1
ATOM 4023 C C . SER A 1 566 ? 3.662 11.037 0.508 1.00 59.91 566 SER A C 1
ATOM 4025 O O . SER A 1 566 ? 3.329 10.030 1.150 1.00 59.91 566 SER A O 1
ATOM 4027 N N . TYR A 1 567 ? 4.628 11.006 -0.419 1.00 64.69 567 TYR A N 1
ATOM 4028 C CA . TYR A 1 567 ? 5.393 9.849 -0.878 1.00 64.69 567 TYR A CA 1
ATOM 4029 C C . TYR A 1 567 ? 6.882 10.228 -0.947 1.00 64.69 567 TYR A C 1
ATOM 4031 O O . TYR A 1 567 ? 7.409 10.492 -2.021 1.00 64.69 567 TYR A O 1
ATOM 4039 N N . GLY A 1 568 ? 7.552 10.271 0.209 1.00 75.88 568 GLY A N 1
ATOM 4040 C CA . GLY A 1 568 ? 8.987 10.558 0.285 1.00 75.88 568 GLY A CA 1
ATOM 4041 C C . GLY A 1 568 ? 9.799 9.535 -0.506 1.00 75.88 568 GLY A C 1
ATOM 4042 O O . GLY A 1 568 ? 10.270 9.794 -1.612 1.00 75.88 568 GLY A O 1
ATOM 4043 N N . VAL A 1 569 ? 9.880 8.327 0.046 1.00 87.75 569 VAL A N 1
ATOM 4044 C CA . VAL A 1 569 ? 10.568 7.180 -0.556 1.00 87.75 569 VAL A CA 1
ATOM 4045 C C . VAL A 1 569 ? 9.692 5.942 -0.417 1.00 87.75 569 VAL A C 1
ATOM 4047 O O . VAL A 1 569 ? 9.056 5.743 0.618 1.00 87.75 569 VAL A O 1
ATOM 4050 N N . VAL A 1 570 ? 9.646 5.107 -1.453 1.00 91.56 570 VAL A N 1
ATOM 4051 C CA . VAL A 1 570 ? 8.963 3.811 -1.440 1.00 91.56 570 VAL A CA 1
ATOM 4052 C C . VAL A 1 570 ? 9.967 2.713 -1.764 1.00 91.56 570 VAL A C 1
ATOM 4054 O O . VAL A 1 570 ? 10.613 2.753 -2.810 1.00 91.56 570 VAL A O 1
ATOM 4057 N N . LEU A 1 571 ? 10.065 1.724 -0.874 1.00 93.50 571 LEU A N 1
ATOM 4058 C CA . LEU A 1 571 ? 10.863 0.518 -1.061 1.00 93.50 571 LEU A CA 1
ATOM 4059 C C . LEU A 1 571 ? 9.960 -0.664 -1.424 1.00 93.50 571 LEU A C 1
ATOM 4061 O O . LEU A 1 571 ? 9.138 -1.109 -0.616 1.00 93.50 571 LEU A O 1
ATOM 4065 N N . ASN A 1 572 ? 10.134 -1.180 -2.637 1.00 93.31 572 ASN A N 1
ATOM 4066 C CA . ASN A 1 572 ? 9.427 -2.334 -3.181 1.00 93.31 572 ASN A CA 1
ATOM 4067 C C . ASN A 1 572 ? 10.273 -3.604 -3.008 1.00 93.31 572 ASN A C 1
ATOM 4069 O O . ASN A 1 572 ? 10.865 -4.118 -3.957 1.00 93.31 572 ASN A O 1
ATOM 4073 N N . GLY A 1 573 ? 10.314 -4.096 -1.773 1.00 93.25 573 GLY A N 1
ATOM 4074 C CA . GLY A 1 573 ? 10.976 -5.340 -1.392 1.00 93.25 573 GLY A CA 1
ATOM 4075 C C . GLY A 1 573 ? 10.977 -5.527 0.120 1.00 93.25 573 GLY A C 1
ATOM 4076 O O . GLY A 1 573 ? 10.551 -4.643 0.872 1.00 93.25 573 GLY A O 1
ATOM 4077 N N . ASN A 1 574 ? 11.419 -6.695 0.570 1.00 95.69 574 ASN A N 1
ATOM 4078 C CA . ASN A 1 574 ? 11.571 -6.978 1.991 1.00 95.69 574 ASN A CA 1
ATOM 4079 C C . ASN A 1 574 ? 12.771 -6.215 2.548 1.00 95.69 574 ASN A C 1
ATOM 4081 O O . ASN A 1 574 ? 13.803 -6.098 1.890 1.00 95.69 574 ASN A O 1
ATOM 4085 N N . LEU A 1 575 ? 12.645 -5.726 3.780 1.00 96.12 575 LEU A N 1
ATOM 4086 C CA . LEU A 1 575 ? 13.769 -5.154 4.509 1.00 96.12 575 LEU A CA 1
ATOM 4087 C C . LEU A 1 575 ? 14.377 -6.220 5.430 1.00 96.12 575 LEU A C 1
ATOM 4089 O O . LEU A 1 575 ? 13.680 -6.847 6.230 1.00 96.12 575 LEU A O 1
ATOM 4093 N N . ILE A 1 576 ? 15.683 -6.422 5.314 1.00 97.31 576 ILE A N 1
ATOM 4094 C CA . ILE A 1 576 ? 16.453 -7.437 6.027 1.00 97.31 576 ILE A CA 1
ATOM 4095 C C . ILE A 1 576 ? 17.642 -6.734 6.670 1.00 97.31 576 ILE A C 1
ATOM 4097 O O . ILE A 1 576 ? 18.304 -5.907 6.048 1.00 97.31 576 ILE A O 1
ATOM 4101 N N . GLY A 1 577 ? 17.913 -7.044 7.933 1.00 97.00 577 GLY A N 1
ATOM 4102 C CA . GLY A 1 577 ? 18.992 -6.402 8.674 1.00 97.00 577 GLY A CA 1
ATOM 4103 C C . GLY A 1 577 ? 19.777 -7.385 9.518 1.00 97.00 577 GLY A C 1
ATOM 4104 O O . GLY A 1 577 ? 19.198 -8.313 10.086 1.00 97.00 577 GLY A O 1
ATOM 4105 N N . THR A 1 578 ? 21.084 -7.158 9.607 1.00 98.19 578 THR A N 1
ATOM 4106 C CA . THR A 1 578 ? 21.997 -7.909 10.472 1.00 98.19 578 THR A CA 1
ATOM 4107 C C . THR A 1 578 ? 21.944 -7.363 11.898 1.00 98.19 578 THR A C 1
ATOM 4109 O O . THR A 1 578 ? 22.019 -6.156 12.114 1.00 98.19 578 THR A O 1
ATOM 4112 N N . THR A 1 579 ? 21.825 -8.245 12.890 1.00 98.19 579 THR A N 1
ATOM 4113 C CA . THR A 1 579 ? 21.782 -7.864 14.310 1.00 98.19 579 THR A CA 1
ATOM 4114 C C . THR A 1 579 ? 22.965 -6.969 14.695 1.00 98.19 579 THR A C 1
ATOM 4116 O O . THR A 1 579 ? 24.094 -7.217 14.275 1.00 98.19 579 THR A O 1
ATOM 4119 N N . ASN A 1 580 ? 22.712 -5.952 15.525 1.00 96.00 580 ASN A N 1
ATOM 4120 C CA . ASN A 1 580 ? 23.677 -4.936 15.979 1.00 96.00 580 ASN A CA 1
ATOM 4121 C C . ASN A 1 580 ? 24.212 -3.980 14.902 1.00 96.00 580 ASN A C 1
ATOM 4123 O O . ASN A 1 580 ? 25.046 -3.139 15.225 1.00 96.00 580 ASN A O 1
ATOM 4127 N N . LYS A 1 581 ? 23.737 -4.072 13.658 1.00 98.44 581 LYS A N 1
ATOM 4128 C CA . LYS A 1 581 ? 23.981 -3.052 12.631 1.00 98.44 581 LYS A CA 1
ATOM 4129 C C . LYS A 1 581 ? 22.887 -2.003 12.658 1.00 98.44 581 LYS A C 1
ATOM 4131 O O . LYS A 1 581 ? 21.810 -2.264 13.190 1.00 98.44 581 LYS A O 1
ATOM 4136 N N . THR A 1 582 ? 23.147 -0.828 12.106 1.00 98.44 582 THR A N 1
ATOM 4137 C CA . THR A 1 582 ? 22.221 0.304 12.138 1.00 98.44 582 THR A CA 1
ATOM 4138 C C . THR A 1 582 ? 22.022 0.886 10.751 1.00 98.44 582 THR A C 1
ATOM 4140 O O . THR A 1 582 ? 22.967 1.329 10.105 1.00 98.44 582 THR A O 1
ATOM 4143 N N . LEU A 1 583 ? 20.762 0.961 10.331 1.00 98.38 583 LEU A N 1
ATOM 4144 C CA . LEU A 1 583 ? 20.353 1.810 9.223 1.00 98.38 583 LEU A CA 1
ATOM 4145 C C . LEU A 1 583 ? 19.947 3.176 9.768 1.00 98.38 583 LEU A C 1
ATOM 4147 O O . LEU A 1 583 ? 18.989 3.275 10.533 1.00 98.38 583 LEU A O 1
ATOM 4151 N N . THR A 1 584 ? 20.655 4.226 9.374 1.00 97.81 584 THR A N 1
ATOM 4152 C CA . THR A 1 584 ? 20.311 5.607 9.722 1.00 97.81 584 THR A CA 1
ATOM 4153 C C . THR A 1 584 ? 19.605 6.275 8.554 1.00 97.81 584 THR A C 1
ATOM 4155 O O . THR A 1 584 ? 20.101 6.244 7.432 1.00 97.81 584 THR A O 1
ATOM 4158 N N . ILE A 1 585 ? 18.459 6.896 8.820 1.00 95.00 585 ILE A N 1
ATOM 4159 C CA . ILE A 1 585 ? 17.725 7.715 7.859 1.00 95.00 585 ILE A CA 1
ATOM 4160 C C . ILE A 1 585 ? 17.864 9.173 8.282 1.00 95.00 585 ILE A C 1
ATOM 4162 O O . ILE A 1 585 ? 17.443 9.550 9.376 1.00 95.00 585 ILE A O 1
ATOM 4166 N N . ASN A 1 586 ? 18.440 9.979 7.399 1.00 90.69 586 ASN A N 1
ATOM 4167 C CA . ASN A 1 586 ? 18.583 11.419 7.553 1.00 90.69 586 ASN A CA 1
ATOM 4168 C C . ASN A 1 586 ? 17.719 12.149 6.522 1.00 90.69 586 ASN A C 1
ATOM 4170 O O . ASN A 1 586 ? 17.464 11.645 5.424 1.00 90.69 586 ASN A O 1
ATOM 4174 N N . HIS A 1 587 ? 17.337 13.379 6.849 1.00 84.56 587 HIS A N 1
ATOM 4175 C CA . HIS A 1 587 ? 16.910 14.345 5.846 1.00 84.56 587 HIS A CA 1
ATOM 4176 C C . HIS A 1 587 ? 18.110 15.087 5.269 1.00 84.56 587 HIS A C 1
ATOM 4178 O O . HIS A 1 587 ? 19.050 15.443 5.979 1.00 84.56 587 HIS A O 1
ATOM 4184 N N . GLY A 1 588 ? 18.054 15.310 3.962 1.00 77.50 588 GLY A N 1
ATOM 4185 C CA . GLY A 1 588 ? 19.004 16.133 3.239 1.00 77.50 588 GLY A CA 1
ATOM 4186 C C . GLY A 1 588 ? 18.900 17.613 3.591 1.00 77.50 588 GLY A C 1
ATOM 4187 O O . GLY A 1 588 ? 17.937 18.063 4.211 1.00 77.50 588 GLY A O 1
ATOM 4188 N N . SER A 1 589 ? 19.878 18.401 3.148 1.00 69.31 589 SER A N 1
ATOM 4189 C CA . SER A 1 589 ? 19.952 19.848 3.431 1.00 69.31 589 SER A CA 1
ATOM 4190 C C . SER A 1 589 ? 18.780 20.655 2.860 1.00 69.31 589 SER A C 1
ATOM 4192 O O . SER A 1 589 ? 18.412 21.691 3.411 1.00 69.31 589 SER A O 1
ATOM 4194 N N . ASN A 1 590 ? 18.146 20.156 1.799 1.00 61.19 590 ASN A N 1
ATOM 4195 C CA . ASN A 1 590 ? 16.937 20.758 1.244 1.00 61.19 590 ASN A CA 1
ATOM 4196 C C . ASN A 1 590 ? 15.651 20.212 1.941 1.00 61.19 590 ASN A C 1
ATOM 4198 O O . ASN A 1 590 ? 14.549 20.702 1.708 1.00 61.19 590 ASN A O 1
ATOM 4202 N N . GLY A 1 591 ? 15.801 19.194 2.803 1.00 54.09 591 GLY A N 1
ATOM 4203 C CA . GLY A 1 591 ? 14.820 18.233 3.337 1.00 54.09 591 GLY A CA 1
ATOM 4204 C C . GLY A 1 591 ? 13.813 18.740 4.366 1.00 54.09 591 GLY A C 1
ATOM 4205 O O . GLY A 1 591 ? 12.809 18.078 4.619 1.00 54.09 591 GLY A O 1
ATOM 4206 N N . SER A 1 592 ? 14.066 19.884 4.995 1.00 51.88 592 SER A N 1
ATOM 4207 C CA . SER A 1 592 ? 13.371 20.313 6.216 1.00 51.88 592 SER A CA 1
ATOM 4208 C C . SER A 1 592 ? 12.172 21.230 5.949 1.00 51.88 592 SER A C 1
ATOM 4210 O O . SER A 1 592 ? 11.996 22.275 6.576 1.00 51.88 592 SER A O 1
ATOM 4212 N N . GLY A 1 593 ? 11.303 20.837 5.016 1.00 56.97 593 GLY A N 1
ATOM 4213 C CA . GLY A 1 593 ? 9.957 21.413 4.969 1.00 56.97 593 GLY A CA 1
ATOM 4214 C C . GLY A 1 593 ? 9.176 21.080 6.250 1.00 56.97 593 GLY A C 1
ATOM 4215 O O . GLY A 1 593 ? 9.474 20.110 6.937 1.00 56.97 593 GLY A O 1
ATOM 4216 N N . THR A 1 594 ? 8.112 21.824 6.560 1.00 59.94 594 THR A N 1
ATOM 4217 C CA . THR A 1 594 ? 7.222 21.530 7.708 1.00 59.94 594 THR A CA 1
ATOM 4218 C C . THR A 1 594 ? 6.400 20.239 7.548 1.00 59.94 594 THR A C 1
ATOM 4220 O O . THR A 1 594 ? 5.597 19.910 8.419 1.00 59.94 594 THR A O 1
ATOM 4223 N N . ASN A 1 595 ? 6.547 19.524 6.429 1.00 67.12 595 ASN A N 1
ATOM 4224 C CA . ASN A 1 595 ? 5.735 18.366 6.078 1.00 67.12 595 ASN A CA 1
ATOM 4225 C C . ASN A 1 595 ? 6.436 17.059 6.447 1.00 67.12 595 ASN A C 1
ATOM 4227 O O . ASN A 1 595 ? 7.611 16.860 6.149 1.00 67.12 595 ASN A O 1
ATOM 4231 N N . ALA A 1 596 ? 5.671 16.131 7.015 1.00 77.62 596 ALA A N 1
ATOM 4232 C CA . ALA A 1 596 ? 6.143 14.784 7.288 1.00 77.62 596 ALA A CA 1
ATOM 4233 C C . ALA A 1 596 ? 6.549 14.054 5.991 1.00 77.62 596 ALA A C 1
ATOM 4235 O O . ALA A 1 596 ? 5.734 13.911 5.075 1.00 77.62 596 ALA A O 1
ATOM 4236 N N . THR A 1 597 ? 7.777 13.536 5.939 1.00 82.69 597 THR A N 1
ATOM 4237 C CA . THR A 1 597 ? 8.293 12.742 4.817 1.00 82.69 597 THR A CA 1
ATOM 4238 C C . THR A 1 597 ? 8.173 11.264 5.141 1.00 82.69 597 THR A C 1
ATOM 4240 O O . THR A 1 597 ? 8.725 10.762 6.120 1.00 82.69 597 THR A O 1
ATOM 4243 N N . ARG A 1 598 ? 7.420 10.541 4.309 1.00 87.12 598 ARG A N 1
ATOM 4244 C CA . ARG A 1 598 ? 7.174 9.112 4.521 1.00 87.12 598 ARG A CA 1
ATOM 4245 C C . ARG A 1 598 ? 8.199 8.254 3.818 1.00 87.12 598 ARG A C 1
ATOM 4247 O O . ARG A 1 598 ? 8.360 8.363 2.604 1.00 87.12 598 ARG A O 1
ATOM 4254 N N . PHE A 1 599 ? 8.763 7.327 4.573 1.00 90.06 599 PHE A N 1
ATOM 4255 C CA . PHE A 1 599 ? 9.582 6.240 4.071 1.00 90.06 599 PHE A CA 1
ATOM 4256 C C . PHE A 1 599 ? 8.751 4.951 4.117 1.00 90.06 599 PHE A C 1
ATOM 4258 O O . PHE A 1 599 ? 8.517 4.390 5.189 1.00 90.06 599 PHE A O 1
ATOM 4265 N N . ARG A 1 600 ? 8.200 4.531 2.973 1.00 90.62 600 ARG A N 1
ATOM 4266 C CA . ARG A 1 600 ? 7.256 3.409 2.894 1.00 90.62 600 ARG A CA 1
ATOM 4267 C C . ARG A 1 600 ? 7.945 2.097 2.574 1.00 90.62 600 ARG A C 1
ATOM 4269 O O . ARG A 1 600 ? 8.730 2.026 1.633 1.00 90.62 600 ARG A O 1
ATOM 4276 N N . ILE A 1 601 ? 7.556 1.051 3.297 1.00 93.12 601 ILE A N 1
ATOM 4277 C CA . ILE A 1 601 ? 8.062 -0.311 3.100 1.00 93.12 601 ILE A CA 1
ATOM 4278 C C . ILE A 1 601 ? 6.929 -1.206 2.602 1.00 93.12 601 ILE A C 1
ATOM 4280 O O . ILE A 1 601 ? 5.972 -1.474 3.338 1.00 93.12 601 ILE A O 1
ATOM 4284 N N . ASN A 1 602 ? 7.047 -1.674 1.360 1.00 92.69 602 ASN A N 1
ATOM 4285 C CA . ASN A 1 602 ? 6.050 -2.522 0.702 1.00 92.69 602 ASN A CA 1
ATOM 4286 C C . ASN A 1 602 ? 6.395 -4.022 0.747 1.00 92.69 602 ASN A C 1
ATOM 4288 O O . ASN A 1 602 ? 5.676 -4.827 0.157 1.00 92.69 602 ASN A O 1
ATOM 4292 N N . GLY A 1 603 ? 7.450 -4.411 1.468 1.00 92.69 603 GLY A N 1
ATOM 4293 C CA . GLY A 1 603 ? 7.771 -5.813 1.734 1.00 92.69 603 GLY A CA 1
ATOM 4294 C C . GLY A 1 603 ? 6.635 -6.545 2.451 1.00 92.69 603 GLY A C 1
ATOM 4295 O O . GLY A 1 603 ? 6.062 -6.041 3.420 1.00 92.69 603 GLY A O 1
ATOM 4296 N N . THR A 1 604 ? 6.303 -7.743 1.975 1.00 92.94 604 THR A N 1
ATOM 4297 C CA . THR A 1 604 ? 5.216 -8.575 2.520 1.00 92.94 604 THR A CA 1
ATOM 4298 C C . THR A 1 604 ? 5.702 -9.551 3.595 1.00 92.94 604 THR A C 1
ATOM 4300 O O . THR A 1 604 ? 4.885 -10.142 4.298 1.00 92.94 604 THR A O 1
ATOM 4303 N N . SER A 1 605 ? 7.017 -9.756 3.724 1.00 91.31 605 SER A N 1
ATOM 4304 C CA . SER A 1 605 ? 7.644 -10.699 4.664 1.00 91.31 605 SER A CA 1
ATOM 4305 C C . SER A 1 605 ? 8.936 -10.129 5.264 1.00 91.31 605 SER A C 1
ATOM 4307 O O . SER A 1 605 ? 9.945 -10.818 5.392 1.00 91.31 605 SER A O 1
ATOM 4309 N N . THR A 1 606 ? 8.912 -8.845 5.623 1.00 94.50 606 THR A N 1
ATOM 4310 C CA . THR A 1 606 ? 10.043 -8.149 6.256 1.00 94.50 606 THR A CA 1
ATOM 4311 C C . THR A 1 606 ? 10.375 -8.773 7.615 1.00 94.50 606 THR A C 1
ATOM 4313 O O . THR A 1 606 ? 9.514 -8.854 8.492 1.00 94.50 606 THR A O 1
ATOM 4316 N N . VAL A 1 607 ? 11.643 -9.148 7.813 1.00 96.44 607 VAL A N 1
ATOM 4317 C CA . VAL A 1 607 ? 12.212 -9.529 9.115 1.00 96.44 607 VAL A CA 1
ATOM 4318 C C . VAL A 1 607 ? 13.496 -8.734 9.319 1.00 96.44 607 VAL A C 1
ATOM 4320 O O . VAL A 1 607 ? 14.562 -9.070 8.802 1.00 96.44 607 VAL A O 1
ATOM 4323 N N . TYR A 1 608 ? 13.383 -7.653 10.080 1.00 98.00 608 TYR A N 1
ATOM 4324 C CA . TYR A 1 608 ? 14.441 -6.676 10.255 1.00 98.00 608 TYR A CA 1
ATOM 4325 C C . TYR A 1 608 ? 15.095 -6.802 11.635 1.00 98.00 608 TYR A C 1
ATOM 4327 O O . TYR A 1 608 ? 14.510 -6.407 12.645 1.00 98.00 608 TYR A O 1
ATOM 4335 N N . ASN A 1 609 ? 16.311 -7.363 11.687 1.00 98.19 609 ASN A N 1
ATOM 4336 C CA . ASN A 1 609 ? 17.053 -7.566 12.943 1.00 98.19 609 ASN A CA 1
ATOM 4337 C C . ASN A 1 609 ? 18.076 -6.466 13.255 1.00 98.19 609 ASN A C 1
ATOM 4339 O O . ASN A 1 609 ? 18.582 -6.415 14.374 1.00 98.19 609 ASN A O 1
ATOM 4343 N N . ALA A 1 610 ? 18.384 -5.598 12.291 1.00 98.44 610 ALA A N 1
ATOM 4344 C CA . ALA A 1 610 ? 19.219 -4.423 12.521 1.00 98.44 610 ALA A CA 1
ATOM 4345 C C . ALA A 1 610 ? 18.432 -3.328 13.259 1.00 98.44 610 ALA A C 1
ATOM 4347 O O . ALA A 1 610 ? 17.201 -3.335 13.305 1.00 98.44 610 ALA A O 1
ATOM 4348 N N . ASN A 1 611 ? 19.152 -2.369 13.826 1.00 98.62 611 ASN A N 1
ATOM 4349 C CA . ASN A 1 611 ? 18.600 -1.140 14.371 1.00 98.62 611 ASN A CA 1
ATOM 4350 C C . ASN A 1 611 ? 18.196 -0.184 13.239 1.00 98.62 611 ASN A C 1
ATOM 4352 O O . ASN A 1 611 ? 18.738 -0.225 12.130 1.00 98.62 611 ASN A O 1
ATOM 4356 N N . LEU A 1 612 ? 17.249 0.699 13.529 1.00 98.44 612 LEU A N 1
ATOM 4357 C CA . LEU A 1 612 ? 16.786 1.753 12.632 1.00 98.44 612 LEU A CA 1
ATOM 4358 C C . LEU A 1 612 ? 16.838 3.089 13.373 1.00 98.44 612 LEU A C 1
ATOM 4360 O O . LEU A 1 612 ? 16.152 3.259 14.372 1.00 98.44 612 LEU A O 1
ATOM 4364 N N . ASN A 1 613 ? 17.609 4.048 12.880 1.00 98.38 613 ASN A N 1
ATOM 4365 C CA . ASN A 1 613 ? 17.692 5.384 13.459 1.00 98.38 613 ASN A CA 1
ATOM 4366 C C . ASN A 1 613 ? 16.986 6.405 12.553 1.00 98.38 613 ASN A C 1
ATOM 4368 O O . ASN A 1 613 ? 17.446 6.665 11.444 1.00 98.38 613 ASN A O 1
ATOM 4372 N N . LEU A 1 614 ? 15.874 6.977 13.019 1.00 96.81 614 LEU A N 1
ATOM 4373 C CA . LEU A 1 614 ? 15.095 8.009 12.326 1.00 96.81 614 LEU A CA 1
ATOM 4374 C C . LEU A 1 614 ? 15.534 9.394 12.815 1.00 96.81 614 LEU A C 1
ATOM 4376 O O . LEU A 1 614 ? 14.951 9.956 13.743 1.00 96.81 614 LEU A O 1
ATOM 4380 N N . ASN A 1 615 ? 16.589 9.935 12.218 1.00 93.38 615 ASN A N 1
ATOM 4381 C CA . ASN A 1 615 ? 17.359 11.044 12.784 1.00 93.38 615 ASN A CA 1
ATOM 4382 C C . ASN A 1 615 ? 16.792 12.448 12.465 1.00 93.38 615 ASN A C 1
ATOM 4384 O O . ASN A 1 615 ? 17.521 13.436 12.471 1.00 93.38 615 ASN A O 1
ATOM 4388 N N . ASP A 1 616 ? 15.497 12.543 12.169 1.00 89.88 616 ASP A N 1
ATOM 4389 C CA . ASP A 1 616 ? 14.788 13.797 11.906 1.00 89.88 616 ASP A CA 1
ATOM 4390 C C . ASP A 1 616 ? 13.326 13.672 12.364 1.00 89.88 616 ASP A C 1
ATOM 4392 O O . ASP A 1 616 ? 12.699 12.627 12.182 1.00 89.88 616 ASP A O 1
ATOM 4396 N N . SER A 1 617 ? 12.768 14.728 12.963 1.00 89.69 617 SER A N 1
ATOM 4397 C CA . SER A 1 617 ? 11.414 14.704 13.536 1.00 89.69 617 SER A CA 1
ATOM 4398 C C . SER A 1 617 ? 10.298 14.700 12.491 1.00 89.69 617 SER A C 1
ATOM 4400 O O . SER A 1 617 ? 9.151 14.391 12.813 1.00 89.69 617 SER A O 1
ATOM 4402 N N . THR A 1 618 ? 10.614 15.023 11.239 1.00 86.06 618 THR A N 1
ATOM 4403 C CA . THR A 1 618 ? 9.680 14.987 10.111 1.00 86.06 618 THR A CA 1
ATOM 4404 C C . THR A 1 618 ? 9.663 13.630 9.403 1.00 86.06 618 THR A C 1
ATOM 4406 O O . THR A 1 618 ? 8.770 13.380 8.590 1.00 86.06 618 THR A O 1
ATOM 4409 N N . LEU A 1 619 ? 10.589 12.719 9.726 1.00 89.56 619 LEU A N 1
ATOM 4410 C CA . LEU A 1 619 ? 10.599 11.367 9.173 1.00 89.56 619 LEU A CA 1
ATOM 4411 C C . LEU A 1 619 ? 9.469 10.519 9.749 1.00 89.56 619 LEU A C 1
ATOM 4413 O O . LEU A 1 619 ? 9.295 10.407 10.963 1.00 89.56 619 LEU A O 1
ATOM 4417 N N . VAL A 1 620 ? 8.746 9.843 8.859 1.00 92.25 620 VAL A N 1
ATOM 4418 C CA . VAL A 1 620 ? 7.724 8.861 9.222 1.00 92.25 620 VAL A CA 1
ATOM 4419 C C . VAL A 1 620 ? 8.036 7.534 8.549 1.00 92.25 620 VAL A C 1
ATOM 4421 O O . VAL A 1 620 ? 7.865 7.372 7.337 1.00 92.25 620 VAL A O 1
ATOM 4424 N N . TRP A 1 621 ? 8.453 6.559 9.348 1.00 94.94 621 TRP A N 1
ATOM 4425 C CA . TRP A 1 621 ? 8.641 5.188 8.897 1.00 94.94 621 TRP A CA 1
ATOM 4426 C C . TRP A 1 621 ? 7.287 4.496 8.747 1.00 94.94 621 TRP A C 1
ATOM 4428 O O . TRP A 1 621 ? 6.530 4.415 9.715 1.00 94.94 621 TRP A O 1
ATOM 4438 N N . SER A 1 622 ? 6.950 4.025 7.542 1.00 93.31 622 SER A N 1
ATOM 4439 C CA . SER A 1 622 ? 5.585 3.593 7.233 1.00 93.31 622 SER A CA 1
ATOM 4440 C C . SER A 1 622 ? 5.487 2.251 6.500 1.00 93.31 622 SER A C 1
ATOM 4442 O O . SER A 1 622 ? 5.394 2.207 5.266 1.00 93.31 622 SER A O 1
ATOM 4444 N N . PRO A 1 623 ? 5.431 1.129 7.235 1.00 92.88 623 PRO A N 1
ATOM 4445 C CA . PRO A 1 623 ? 5.062 -0.166 6.667 1.00 92.88 623 PRO A CA 1
ATOM 4446 C C . PRO A 1 623 ? 3.681 -0.069 6.004 1.00 92.88 623 PRO A C 1
ATOM 4448 O O . PRO A 1 623 ? 2.708 0.329 6.647 1.00 92.88 623 PRO A O 1
ATOM 4451 N N . SER A 1 624 ? 3.610 -0.355 4.700 1.00 89.06 624 SER A N 1
ATOM 4452 C CA . SER A 1 624 ? 2.434 -0.047 3.864 1.00 89.06 624 SER A CA 1
ATOM 4453 C C . SER A 1 624 ? 1.961 -1.196 2.972 1.00 89.06 624 SER A C 1
ATOM 4455 O O . SER A 1 624 ? 0.979 -1.030 2.240 1.00 89.06 624 SER A O 1
ATOM 4457 N N . ALA A 1 625 ? 2.620 -2.357 3.029 1.00 88.75 625 ALA A N 1
ATOM 4458 C CA . ALA A 1 625 ? 2.232 -3.531 2.253 1.00 88.75 625 ALA A CA 1
ATOM 4459 C C . ALA A 1 625 ? 0.763 -3.903 2.509 1.00 88.75 625 ALA A C 1
ATOM 4461 O O . ALA A 1 625 ? 0.328 -3.947 3.657 1.00 88.75 625 ALA A O 1
ATOM 4462 N N . ALA A 1 626 ? 0.004 -4.185 1.447 1.00 86.50 626 ALA A N 1
ATOM 4463 C CA . ALA A 1 626 ? -1.419 -4.520 1.554 1.00 86.50 626 ALA A CA 1
ATOM 4464 C C . ALA A 1 626 ? -1.674 -5.823 2.333 1.00 86.50 626 ALA A C 1
ATOM 4466 O O . ALA A 1 626 ? -2.719 -5.984 2.958 1.00 86.50 626 ALA A O 1
ATOM 4467 N N . THR A 1 627 ? -0.716 -6.750 2.294 1.00 89.62 627 THR A N 1
ATOM 4468 C CA . THR A 1 627 ? -0.801 -8.089 2.886 1.00 89.62 627 THR A CA 1
ATOM 4469 C C . THR A 1 627 ? 0.523 -8.481 3.534 1.00 89.62 627 THR A C 1
ATOM 4471 O O . THR A 1 627 ? 1.565 -7.890 3.247 1.00 89.62 627 THR A O 1
ATOM 4474 N N . GLY A 1 628 ? 0.491 -9.537 4.347 1.00 92.38 628 GLY A N 1
ATOM 4475 C CA . GLY A 1 628 ? 1.676 -10.091 4.996 1.00 92.38 628 GLY A CA 1
ATOM 4476 C C . GLY A 1 628 ? 1.992 -9.426 6.333 1.00 92.38 628 GLY A C 1
ATOM 4477 O O . GLY A 1 628 ? 1.120 -8.816 6.956 1.00 92.38 628 GLY A O 1
ATOM 4478 N N . SER A 1 629 ? 3.233 -9.577 6.789 1.00 93.88 629 SER A N 1
ATOM 4479 C CA . SER A 1 629 ? 3.687 -9.057 8.080 1.00 93.88 629 SER A CA 1
ATOM 4480 C C . SER A 1 629 ? 5.090 -8.480 8.001 1.00 93.88 629 SER A C 1
ATOM 4482 O O . SER A 1 629 ? 5.930 -8.986 7.256 1.00 93.88 629 SER A O 1
ATOM 4484 N N . GLN A 1 630 ? 5.356 -7.469 8.824 1.00 96.19 630 GLN A N 1
ATOM 4485 C CA . GLN A 1 630 ? 6.682 -6.875 8.963 1.00 96.19 630 GLN A CA 1
ATOM 4486 C C . GLN A 1 630 ? 7.134 -6.929 10.422 1.00 96.19 630 GLN A C 1
ATOM 4488 O O . GLN A 1 630 ? 6.474 -6.396 11.308 1.00 96.19 630 GLN A O 1
ATOM 4493 N N . THR A 1 631 ? 8.256 -7.586 10.686 1.00 97.31 631 THR A N 1
ATOM 4494 C CA . THR A 1 631 ? 8.781 -7.788 12.039 1.00 97.31 631 THR A CA 1
ATOM 4495 C C . THR A 1 631 ? 10.044 -6.967 12.237 1.00 97.31 631 THR A C 1
ATOM 4497 O O . THR A 1 631 ? 11.019 -7.149 11.512 1.00 97.31 631 THR A O 1
ATOM 4500 N N . TYR A 1 632 ? 10.039 -6.098 13.244 1.00 98.00 632 TYR A N 1
ATOM 4501 C CA . TYR A 1 632 ? 11.160 -5.250 13.639 1.00 98.00 632 TYR A CA 1
ATOM 4502 C C . TYR A 1 632 ? 11.710 -5.735 14.983 1.00 98.00 632 TYR A C 1
ATOM 4504 O O . TYR A 1 632 ? 11.109 -5.511 16.037 1.00 98.00 632 TYR A O 1
ATOM 4512 N N . ASN A 1 633 ? 12.842 -6.440 14.929 1.00 98.00 633 ASN A N 1
ATOM 4513 C CA . ASN A 1 633 ? 13.514 -7.014 16.095 1.00 98.00 633 ASN A CA 1
ATOM 4514 C C . ASN A 1 633 ? 14.593 -6.093 16.673 1.00 98.00 633 ASN A C 1
ATOM 4516 O O . ASN A 1 633 ? 14.807 -6.107 17.883 1.00 98.00 633 ASN A O 1
ATOM 4520 N N . GLY A 1 634 ? 15.267 -5.306 15.831 1.00 97.50 634 GLY A N 1
ATOM 4521 C CA . GLY A 1 634 ? 16.229 -4.312 16.303 1.00 97.50 634 GLY A CA 1
ATOM 4522 C C . GLY A 1 634 ? 15.562 -3.059 16.873 1.00 97.50 634 GLY A C 1
ATOM 4523 O O . GLY A 1 634 ? 14.349 -2.864 16.767 1.00 97.50 634 GLY A O 1
ATOM 4524 N N . VAL A 1 635 ? 16.372 -2.207 17.501 1.00 98.31 635 VAL A N 1
ATOM 4525 C CA . VAL A 1 635 ? 15.912 -0.968 18.137 1.00 98.31 635 VAL A CA 1
ATOM 4526 C C . VAL A 1 635 ? 15.623 0.087 17.074 1.00 98.31 635 VAL A C 1
ATOM 4528 O O . VAL A 1 635 ? 16.493 0.422 16.273 1.00 98.31 635 VAL A O 1
ATOM 4531 N N . ILE A 1 636 ? 14.419 0.651 17.111 1.00 98.62 636 ILE A N 1
ATOM 4532 C CA . ILE A 1 636 ? 14.059 1.872 16.394 1.00 98.62 636 ILE A CA 1
ATOM 4533 C C . ILE A 1 636 ? 14.324 3.073 17.317 1.00 98.62 636 ILE A C 1
ATOM 4535 O O . ILE A 1 636 ? 13.837 3.112 18.450 1.00 98.62 636 ILE A O 1
ATOM 4539 N N . SER A 1 637 ? 15.087 4.057 16.854 1.00 98.56 637 SER A N 1
ATOM 4540 C CA . SER A 1 637 ? 15.530 5.228 17.622 1.00 98.56 637 SER A CA 1
ATOM 4541 C C . SER A 1 637 ? 15.396 6.529 16.819 1.00 98.56 637 SER A C 1
ATOM 4543 O O . SER A 1 637 ? 14.946 6.517 15.673 1.00 98.56 637 SER A O 1
ATOM 4545 N N . GLY A 1 638 ? 15.754 7.660 17.436 1.00 98.00 638 GLY A N 1
ATOM 4546 C CA . GLY A 1 638 ? 15.765 8.980 16.797 1.00 98.00 638 GLY A CA 1
ATOM 4547 C C . GLY A 1 638 ? 14.543 9.844 17.124 1.00 98.00 638 GLY A C 1
ATOM 4548 O O . GLY A 1 638 ? 13.800 9.576 18.065 1.00 98.00 638 GLY A O 1
ATOM 4549 N N . THR A 1 639 ? 14.347 10.927 16.382 1.00 96.00 639 THR A N 1
ATOM 4550 C CA . THR A 1 639 ? 13.255 11.889 16.611 1.00 96.00 639 THR A CA 1
ATOM 4551 C C . THR A 1 639 ? 12.039 11.655 15.720 1.00 96.00 639 THR A C 1
ATOM 4553 O O . THR A 1 639 ? 10.984 12.233 15.979 1.00 96.00 639 THR A O 1
ATOM 4556 N N . GLY A 1 640 ? 12.157 10.792 14.708 1.00 95.06 640 GLY A N 1
ATOM 4557 C CA . GLY A 1 640 ? 11.069 10.460 13.791 1.00 95.06 640 GLY A CA 1
ATOM 4558 C C . GLY A 1 640 ? 9.947 9.623 14.412 1.00 95.06 640 GLY A C 1
ATOM 4559 O O . GLY A 1 640 ? 9.995 9.205 15.574 1.00 95.06 640 GLY A O 1
ATOM 4560 N N . ALA A 1 641 ? 8.916 9.374 13.607 1.00 95.62 641 ALA A N 1
ATOM 4561 C CA . ALA A 1 641 ? 7.707 8.650 13.989 1.00 95.62 641 ALA A CA 1
ATOM 4562 C C . ALA A 1 641 ? 7.541 7.327 13.223 1.00 95.62 641 ALA A C 1
ATOM 4564 O O . ALA A 1 641 ? 8.112 7.119 12.150 1.00 95.62 641 ALA A O 1
ATOM 4565 N N . PHE A 1 642 ? 6.690 6.449 13.753 1.00 97.31 642 PHE A N 1
ATOM 4566 C CA . PHE A 1 642 ? 6.292 5.189 13.122 1.00 97.31 642 PHE A CA 1
ATOM 4567 C C . PHE A 1 642 ? 4.798 5.211 12.773 1.00 97.31 642 PHE A C 1
ATOM 4569 O O . PHE A 1 642 ? 3.977 5.549 13.622 1.00 97.31 642 PHE A O 1
ATOM 4576 N N . LEU A 1 643 ? 4.416 4.816 11.554 1.00 94.88 643 LEU A N 1
ATOM 4577 C CA . LEU A 1 643 ? 3.022 4.807 11.088 1.00 94.88 643 LEU A CA 1
ATOM 4578 C C . LEU A 1 643 ? 2.662 3.495 10.382 1.00 94.88 643 LEU A C 1
ATOM 4580 O O . LEU A 1 643 ? 3.101 3.244 9.261 1.00 94.88 643 LEU A O 1
ATOM 4584 N N . GLN A 1 644 ? 1.784 2.696 10.990 1.00 93.56 644 GLN A N 1
ATOM 4585 C CA . GLN A 1 644 ? 1.321 1.428 10.417 1.00 93.56 644 GLN A CA 1
ATOM 4586 C C . GLN A 1 644 ? 0.153 1.606 9.436 1.00 93.56 644 GLN A C 1
ATOM 4588 O O . GLN A 1 644 ? -0.872 2.196 9.801 1.00 93.56 644 GLN A O 1
ATOM 4593 N N . LYS A 1 645 ? 0.262 1.000 8.238 1.00 87.69 645 LYS A N 1
ATOM 4594 C CA . LYS A 1 645 ? -0.829 0.884 7.254 1.00 87.69 645 LYS A CA 1
ATOM 4595 C C . LYS A 1 645 ? -1.008 -0.529 6.683 1.00 87.69 645 LYS A C 1
ATOM 4597 O O . LYS A 1 645 ? -0.056 -1.265 6.459 1.00 87.69 645 LYS A O 1
ATOM 4602 N N . ASN A 1 646 ? -2.253 -0.820 6.331 1.00 84.12 646 ASN A N 1
ATOM 4603 C CA . ASN A 1 646 ? -2.857 -2.000 5.727 1.00 84.12 646 ASN A CA 1
ATOM 4604 C C . ASN A 1 646 ? -2.654 -3.329 6.477 1.00 84.12 646 ASN A C 1
ATOM 4606 O O . ASN A 1 646 ? -3.633 -3.993 6.807 1.00 84.12 646 ASN A O 1
ATOM 4610 N N . SER A 1 647 ? -1.412 -3.717 6.756 1.00 89.38 647 SER A N 1
ATOM 4611 C CA . SER A 1 647 ? -1.047 -5.046 7.258 1.00 89.38 647 SER A CA 1
ATOM 4612 C C . SER A 1 647 ? -0.757 -5.065 8.766 1.00 89.38 647 SER A C 1
ATOM 4614 O O . SER A 1 647 ? -1.283 -4.239 9.526 1.00 89.38 647 SER A O 1
ATOM 4616 N N . VAL A 1 648 ? 0.074 -6.016 9.208 1.00 94.81 648 VAL A N 1
ATOM 4617 C CA . VAL A 1 648 ? 0.522 -6.166 10.594 1.00 94.81 648 VAL A CA 1
ATOM 4618 C C . VAL A 1 648 ? 2.014 -5.858 10.707 1.00 94.81 648 VAL A C 1
ATOM 4620 O O . VAL A 1 648 ? 2.821 -6.440 9.981 1.00 94.81 648 VAL A O 1
ATOM 4623 N N . SER A 1 649 ? 2.381 -5.007 11.666 1.00 97.12 649 SER A N 1
ATOM 4624 C CA . SER A 1 649 ? 3.770 -4.847 12.106 1.00 97.12 649 SER A CA 1
ATOM 4625 C C . SER A 1 649 ? 3.976 -5.401 13.508 1.00 97.12 649 SER A C 1
ATOM 4627 O O . SER A 1 649 ? 3.145 -5.181 14.385 1.00 97.12 649 SER A O 1
ATOM 4629 N N . TYR A 1 650 ? 5.099 -6.070 13.741 1.00 97.94 650 TYR A N 1
ATOM 4630 C CA . TYR A 1 650 ? 5.531 -6.518 15.062 1.00 97.94 650 TYR A CA 1
ATOM 4631 C C . TYR A 1 650 ? 6.716 -5.674 15.523 1.00 97.94 650 TYR A C 1
ATOM 4633 O O . TYR A 1 650 ? 7.747 -5.643 14.853 1.00 97.94 650 TYR A O 1
ATOM 4641 N N . LEU A 1 651 ? 6.567 -4.993 16.658 1.00 98.50 651 LEU A N 1
ATOM 4642 C CA . LEU A 1 651 ? 7.618 -4.184 17.273 1.00 98.50 651 LEU A CA 1
ATOM 4643 C C . LEU A 1 651 ? 8.152 -4.918 18.504 1.00 98.50 651 LEU A C 1
ATOM 4645 O O . LEU A 1 651 ? 7.519 -4.923 19.563 1.00 98.50 651 LEU A O 1
ATOM 4649 N N . ASN A 1 652 ? 9.305 -5.564 18.339 1.00 97.44 652 ASN A N 1
ATOM 4650 C CA . ASN A 1 652 ? 9.939 -6.383 19.374 1.00 97.44 652 ASN A CA 1
ATOM 4651 C C . ASN A 1 652 ? 11.142 -5.690 20.030 1.00 97.44 652 ASN A C 1
ATOM 4653 O O . ASN A 1 652 ? 11.587 -6.141 21.079 1.00 97.44 652 ASN A O 1
ATOM 4657 N N . GLY A 1 653 ? 11.672 -4.624 19.425 1.00 96.12 653 GLY A N 1
ATOM 4658 C CA . GLY A 1 653 ? 12.799 -3.865 19.964 1.00 96.12 653 GLY A CA 1
ATOM 4659 C C . GLY A 1 653 ? 12.432 -2.978 21.160 1.00 96.12 653 GLY A C 1
ATOM 4660 O O . GLY A 1 653 ? 11.302 -2.505 21.298 1.00 96.12 653 GLY A O 1
ATOM 4661 N N . THR A 1 654 ? 13.425 -2.696 22.007 1.00 96.94 654 THR A N 1
ATOM 4662 C CA . THR A 1 654 ? 13.355 -1.684 23.077 1.00 96.94 654 THR A CA 1
ATOM 4663 C C . THR A 1 654 ? 13.521 -0.289 22.468 1.00 96.94 654 THR A C 1
ATOM 4665 O O . THR A 1 654 ? 14.563 0.352 22.599 1.00 96.94 654 THR A O 1
ATOM 4668 N N . ASN A 1 655 ? 12.510 0.150 21.726 1.00 98.56 655 ASN A N 1
ATOM 4669 C CA . ASN A 1 655 ? 12.563 1.347 20.894 1.00 98.56 655 ASN A CA 1
ATOM 4670 C C . ASN A 1 655 ? 12.635 2.636 21.727 1.00 98.56 655 ASN A C 1
ATOM 4672 O O . ASN A 1 655 ? 12.069 2.726 22.819 1.00 98.56 655 ASN A O 1
ATOM 4676 N N . THR A 1 656 ? 13.305 3.658 21.189 1.00 98.31 656 THR A N 1
ATOM 4677 C CA . THR A 1 656 ? 13.518 4.962 21.846 1.00 98.31 656 THR A CA 1
ATOM 4678 C C . THR A 1 656 ? 13.057 6.160 21.019 1.00 98.31 656 THR A C 1
ATOM 4680 O O . THR A 1 656 ? 13.156 7.288 21.503 1.00 98.31 656 THR A O 1
ATOM 4683 N N . TYR A 1 657 ? 12.517 5.946 19.813 1.00 98.56 657 TYR A N 1
ATOM 4684 C CA . TYR A 1 657 ? 12.090 7.046 18.947 1.00 98.56 657 TYR A CA 1
ATOM 4685 C C . TYR A 1 657 ? 11.019 7.934 19.601 1.00 98.56 657 TYR A C 1
ATOM 4687 O O . TYR A 1 657 ? 10.105 7.435 20.267 1.00 98.56 657 TYR A O 1
ATOM 4695 N N . SER A 1 658 ? 11.131 9.253 19.431 1.00 97.56 658 SER A N 1
ATOM 4696 C CA . SER A 1 658 ? 10.307 10.227 20.165 1.00 97.56 658 SER A CA 1
ATOM 4697 C C . SER A 1 658 ? 9.156 10.843 19.363 1.00 97.56 658 SER A C 1
ATOM 4699 O O . SER A 1 658 ? 8.243 11.403 19.969 1.00 97.56 658 SER A O 1
ATOM 4701 N N . GLY A 1 659 ? 9.121 10.688 18.034 1.00 95.62 659 GLY A N 1
ATOM 4702 C CA . GLY A 1 659 ? 8.052 11.235 17.185 1.00 95.62 659 GLY A CA 1
ATOM 4703 C C . GLY A 1 659 ? 6.688 10.556 17.370 1.00 95.62 659 GLY A C 1
ATOM 4704 O O . GLY A 1 659 ? 5.662 11.075 16.933 1.00 95.62 659 GLY A O 1
ATOM 4705 N N . GLY A 1 660 ? 6.655 9.416 18.066 1.00 96.44 660 GLY A N 1
ATOM 4706 C CA . GLY A 1 660 ? 5.436 8.691 18.410 1.00 96.44 660 GLY A CA 1
ATOM 4707 C C . GLY A 1 660 ? 5.033 7.624 17.395 1.00 96.44 660 GLY A C 1
ATOM 4708 O O . GLY A 1 660 ? 5.658 7.434 16.351 1.00 96.44 660 GLY A O 1
ATOM 4709 N N . THR A 1 661 ? 3.983 6.886 17.745 1.00 97.94 661 THR A N 1
ATOM 4710 C CA . THR A 1 661 ? 3.483 5.735 16.981 1.00 97.94 661 THR A CA 1
ATOM 4711 C C . THR A 1 661 ? 2.046 5.969 16.545 1.00 97.94 661 THR A C 1
ATOM 4713 O O . THR A 1 661 ? 1.207 6.332 17.366 1.00 97.94 661 THR A O 1
ATOM 4716 N N . ILE A 1 662 ? 1.752 5.732 15.268 1.00 95.38 662 ILE A N 1
ATOM 4717 C CA . ILE A 1 662 ? 0.457 5.996 14.640 1.00 95.38 662 ILE A CA 1
ATOM 4718 C C . ILE A 1 662 ? -0.120 4.685 14.077 1.00 95.38 662 ILE A C 1
ATOM 4720 O O . ILE A 1 662 ? 0.320 4.213 13.024 1.00 95.38 662 ILE A O 1
ATOM 4724 N N . PRO A 1 663 ? -1.121 4.076 14.732 1.00 94.31 663 PRO A N 1
ATOM 4725 C CA . PRO A 1 663 ? -1.853 2.944 14.176 1.00 94.31 663 PRO A CA 1
ATOM 4726 C C . PRO A 1 663 ? -2.930 3.464 13.208 1.00 94.31 663 PRO A C 1
ATOM 4728 O O . PRO A 1 663 ? -4.092 3.543 13.572 1.00 94.31 663 PRO A O 1
ATOM 4731 N N . ALA A 1 664 ? -2.571 3.883 11.993 1.00 89.56 664 ALA A N 1
ATOM 4732 C CA . ALA A 1 664 ? -3.517 4.583 11.113 1.00 89.56 664 ALA A CA 1
ATOM 4733 C C . ALA A 1 664 ? -4.603 3.671 10.513 1.00 89.56 664 ALA A C 1
ATOM 4735 O O . ALA A 1 664 ? -5.787 3.998 10.542 1.00 89.56 664 ALA A O 1
ATOM 4736 N N . ALA A 1 665 ? -4.201 2.542 9.928 1.00 86.56 665 ALA A N 1
ATOM 4737 C CA . ALA A 1 665 ? -5.114 1.584 9.308 1.00 86.56 665 ALA A CA 1
ATOM 4738 C C . ALA A 1 665 ? -4.423 0.225 9.227 1.00 86.56 665 ALA A C 1
ATOM 4740 O O . ALA A 1 665 ? -3.737 -0.017 8.260 1.00 86.56 665 ALA A O 1
ATOM 4741 N N . GLY A 1 666 ? -4.502 -0.637 10.236 1.00 89.62 666 GLY A N 1
ATOM 4742 C CA . GLY A 1 666 ? -3.726 -1.888 10.301 1.00 89.62 666 GLY A CA 1
ATOM 4743 C C . GLY A 1 666 ? -3.517 -2.320 11.748 1.00 89.62 666 GLY A C 1
ATOM 4744 O O . GLY A 1 666 ? -4.162 -1.760 12.635 1.00 89.62 666 GLY A O 1
ATOM 4745 N N . ALA A 1 667 ? -2.628 -3.281 12.007 1.00 95.38 667 ALA A N 1
ATOM 4746 C CA . ALA A 1 667 ? -2.358 -3.755 13.367 1.00 95.38 667 ALA A CA 1
ATOM 4747 C C . ALA A 1 667 ? -0.880 -3.650 13.761 1.00 95.38 667 ALA A C 1
ATOM 4749 O O . ALA A 1 667 ? 0.011 -3.914 12.956 1.00 95.38 667 ALA A O 1
ATOM 4750 N N . ILE A 1 668 ? -0.626 -3.299 15.020 1.00 98.31 668 ILE A N 1
ATOM 4751 C CA . ILE A 1 668 ? 0.706 -3.298 15.625 1.00 98.31 668 ILE A CA 1
ATOM 4752 C C . ILE A 1 668 ? 0.717 -4.300 16.785 1.00 98.31 668 ILE A C 1
ATOM 4754 O O . ILE A 1 668 ? 0.003 -4.129 17.776 1.00 98.31 668 ILE A O 1
ATOM 4758 N N . GLY A 1 669 ? 1.523 -5.350 16.651 1.00 98.31 669 GLY A N 1
ATOM 4759 C CA . GLY A 1 669 ? 1.805 -6.324 17.700 1.00 98.31 669 GLY A CA 1
ATOM 4760 C C . GLY A 1 669 ? 3.001 -5.887 18.537 1.00 98.31 669 GLY A C 1
ATOM 4761 O O . GLY A 1 669 ? 4.069 -5.618 17.990 1.00 98.31 669 GLY A O 1
ATOM 4762 N N . LEU A 1 670 ? 2.839 -5.817 19.857 1.00 98.56 670 LEU A N 1
ATOM 4763 C CA . LEU A 1 670 ? 3.886 -5.348 20.769 1.00 98.56 670 LEU A CA 1
ATOM 4764 C C . LEU A 1 670 ? 4.580 -6.520 21.463 1.00 98.56 670 LEU A C 1
ATOM 4766 O O . LEU A 1 670 ? 3.941 -7.292 22.182 1.00 98.56 670 LEU A O 1
ATOM 4770 N N . GLY A 1 671 ? 5.889 -6.649 21.251 1.00 97.19 671 GLY A N 1
ATOM 4771 C CA . GLY A 1 671 ? 6.686 -7.764 21.758 1.00 97.19 671 GLY A CA 1
ATOM 4772 C C . GLY A 1 671 ? 7.178 -7.611 23.198 1.00 97.19 671 GLY A C 1
ATOM 4773 O O . GLY A 1 671 ? 7.511 -8.620 23.812 1.00 97.19 671 GLY A O 1
ATOM 4774 N N . LEU A 1 672 ? 7.194 -6.396 23.756 1.00 97.19 672 LEU A N 1
ATOM 4775 C CA . LEU A 1 672 ? 7.765 -6.077 25.075 1.00 97.19 672 LEU A CA 1
ATOM 4776 C C . LEU A 1 672 ? 6.954 -4.999 25.812 1.00 97.19 672 LEU A C 1
ATOM 4778 O O . LEU A 1 672 ? 6.105 -4.343 25.210 1.00 97.19 672 LEU A O 1
ATOM 4782 N N . ASP A 1 673 ? 7.229 -4.815 27.102 1.00 97.81 673 ASP A N 1
ATOM 4783 C CA . ASP A 1 673 ? 6.671 -3.726 27.912 1.00 97.81 673 ASP A CA 1
ATOM 4784 C C . ASP A 1 673 ? 7.430 -2.409 27.708 1.00 97.81 673 ASP A C 1
ATOM 4786 O O . ASP A 1 673 ? 8.617 -2.388 27.375 1.00 97.81 673 ASP A O 1
ATOM 4790 N N . THR A 1 674 ? 6.748 -1.291 27.953 1.00 97.31 674 THR A N 1
ATOM 4791 C CA . THR A 1 674 ? 7.404 0.008 28.135 1.00 97.31 674 THR A CA 1
ATOM 4792 C C . THR A 1 674 ? 8.227 0.021 29.427 1.00 97.31 674 THR A C 1
ATOM 4794 O O . THR A 1 674 ? 7.800 -0.496 30.458 1.00 97.31 674 THR A O 1
ATOM 4797 N N . THR A 1 675 ? 9.389 0.671 29.389 1.00 96.69 675 THR A N 1
ATOM 4798 C CA . THR A 1 675 ? 10.240 0.947 30.550 1.00 96.69 675 THR A CA 1
ATOM 4799 C C . THR A 1 675 ? 10.076 2.394 31.031 1.00 96.69 675 THR A C 1
ATOM 4801 O O . THR A 1 675 ? 9.764 3.302 30.253 1.00 96.69 675 THR A O 1
ATOM 4804 N N . GLY A 1 676 ? 10.322 2.623 32.323 1.00 95.12 676 GLY A N 1
ATOM 4805 C CA . GLY A 1 676 ? 10.185 3.937 32.959 1.00 95.12 676 GLY A CA 1
ATOM 4806 C C . GLY A 1 676 ? 8.806 4.172 33.580 1.00 95.12 676 GLY A C 1
ATOM 4807 O O . GLY A 1 676 ? 7.930 3.305 33.558 1.00 95.12 676 GLY A O 1
ATOM 4808 N N . SER A 1 677 ? 8.628 5.349 34.182 1.00 93.88 677 SER A N 1
ATOM 4809 C CA . SER A 1 677 ? 7.367 5.728 34.826 1.00 93.88 677 SER A CA 1
ATOM 4810 C C . SER A 1 677 ? 6.291 6.067 33.785 1.00 93.88 677 SER A C 1
ATOM 4812 O O . SER A 1 677 ? 6.618 6.583 32.713 1.00 93.88 677 SER A O 1
ATOM 4814 N N . PRO A 1 678 ? 4.998 5.851 34.086 1.00 93.19 678 PRO A N 1
ATOM 4815 C CA . PRO A 1 678 ? 3.911 6.254 33.196 1.00 93.19 678 PRO A CA 1
ATOM 4816 C C . PRO A 1 678 ? 3.994 7.731 32.784 1.00 93.19 678 PRO A C 1
ATOM 4818 O O . PRO A 1 678 ? 4.249 8.594 33.621 1.00 93.19 678 PRO A O 1
ATOM 4821 N N . GLY A 1 679 ? 3.806 8.027 31.494 1.00 90.19 679 GLY A N 1
ATOM 4822 C CA . GLY A 1 679 ? 3.927 9.379 30.928 1.00 90.19 679 GLY A CA 1
ATOM 4823 C C . GLY A 1 679 ? 5.360 9.927 30.819 1.00 90.19 679 GLY A C 1
ATOM 4824 O O . GLY A 1 679 ? 5.564 10.935 30.154 1.00 90.19 679 GLY A O 1
ATOM 4825 N N . SER A 1 680 ? 6.351 9.259 31.416 1.00 92.88 680 SER A N 1
ATOM 4826 C CA . SER A 1 680 ? 7.772 9.630 31.390 1.00 92.88 680 SER A CA 1
ATOM 4827 C C . SER A 1 680 ? 8.618 8.406 31.037 1.00 92.88 680 SER A C 1
ATOM 4829 O O . SER A 1 680 ? 9.452 7.932 31.814 1.00 92.88 680 SER A O 1
ATOM 4831 N N . VAL A 1 681 ? 8.329 7.866 29.860 1.00 97.00 681 VAL A N 1
ATOM 4832 C CA . VAL A 1 681 ? 8.871 6.611 29.347 1.00 97.00 681 VAL A CA 1
ATOM 4833 C C . VAL A 1 681 ? 10.326 6.776 28.898 1.00 97.00 681 VAL A C 1
ATOM 4835 O O . VAL 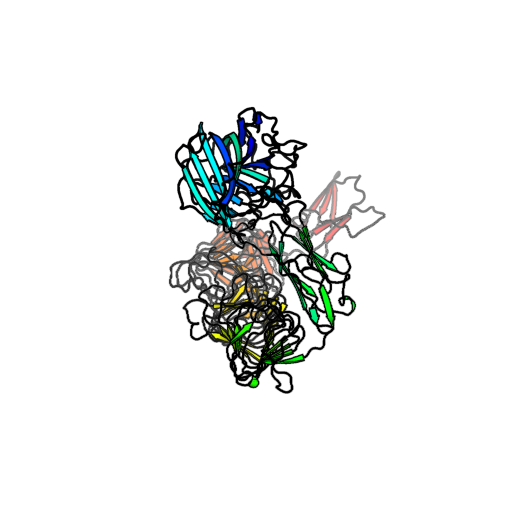A 1 681 ? 10.679 7.768 28.265 1.00 97.00 681 VAL A O 1
ATOM 4838 N N . SER A 1 682 ? 11.181 5.802 29.211 1.00 96.94 682 SER A N 1
ATOM 4839 C CA . SER A 1 682 ? 12.588 5.794 28.766 1.00 96.94 682 SER A CA 1
ATOM 4840 C C . SER A 1 682 ? 12.801 4.998 27.481 1.00 96.94 682 SER A C 1
ATOM 4842 O O . SER A 1 682 ? 13.683 5.323 26.689 1.00 96.94 682 SER A O 1
ATOM 4844 N N . SER A 1 683 ? 12.000 3.955 27.268 1.00 97.50 683 SER A N 1
ATOM 4845 C CA . SER A 1 683 ? 11.973 3.136 26.052 1.00 97.50 683 SER A CA 1
ATOM 4846 C C . SER A 1 683 ? 10.759 2.207 26.070 1.00 97.50 683 SER A C 1
ATOM 4848 O O . SER A 1 683 ? 10.087 2.075 27.090 1.00 97.50 683 SER A O 1
ATOM 4850 N N . GLY A 1 684 ? 10.470 1.527 24.967 1.00 97.00 684 GLY A N 1
ATOM 4851 C CA . GLY A 1 684 ? 9.398 0.537 24.905 1.00 97.00 684 GLY A CA 1
ATOM 4852 C C . GLY A 1 684 ? 9.130 0.073 23.481 1.00 97.00 684 GLY A C 1
ATOM 4853 O O . GLY A 1 684 ? 9.792 0.537 22.557 1.00 97.00 684 GLY A O 1
ATOM 4854 N N . PRO A 1 685 ? 8.132 -0.791 23.255 1.00 96.94 685 PRO A N 1
ATOM 4855 C CA . PRO A 1 685 ? 7.833 -1.287 21.913 1.00 96.94 685 PRO A CA 1
ATOM 4856 C C . PRO A 1 685 ? 7.388 -0.167 20.958 1.00 96.94 685 PRO A C 1
ATOM 4858 O O . PRO A 1 685 ? 7.573 -0.288 19.755 1.00 96.94 685 PRO A O 1
ATOM 4861 N N . ILE A 1 686 ? 6.838 0.938 21.473 1.00 97.81 686 ILE A N 1
ATOM 4862 C CA . ILE A 1 686 ? 6.334 2.070 20.677 1.00 97.81 686 ILE A CA 1
ATOM 4863 C C . ILE A 1 686 ? 7.156 3.360 20.844 1.00 97.81 686 ILE A C 1
ATOM 4865 O O . ILE A 1 686 ? 6.654 4.453 20.573 1.00 97.81 686 ILE A O 1
ATOM 4869 N N . GLY A 1 687 ? 8.410 3.236 21.290 1.00 98.00 687 GLY A N 1
ATOM 4870 C CA . GLY A 1 687 ? 9.308 4.373 21.489 1.00 98.00 687 GLY A CA 1
ATOM 4871 C C . GLY A 1 687 ? 9.028 5.155 22.773 1.00 98.00 687 GLY A C 1
ATOM 4872 O O . GLY A 1 687 ? 8.330 4.683 23.674 1.00 98.00 687 GLY A O 1
ATOM 4873 N N . THR A 1 688 ? 9.590 6.362 22.855 1.00 97.88 688 THR A N 1
ATOM 4874 C CA . THR A 1 688 ? 9.359 7.310 23.960 1.00 97.88 688 THR A CA 1
ATOM 4875 C C . THR A 1 688 ? 8.241 8.312 23.665 1.00 97.88 688 THR A C 1
ATOM 4877 O O . THR A 1 688 ? 7.695 8.931 24.576 1.00 97.88 688 THR A O 1
ATOM 4880 N N . GLY A 1 689 ? 7.877 8.455 22.389 1.00 97.00 689 GLY A N 1
ATOM 4881 C CA . GLY A 1 689 ? 6.806 9.340 21.950 1.00 97.00 689 GLY A CA 1
ATOM 4882 C C . GLY A 1 689 ? 5.397 8.840 22.299 1.00 97.00 689 GLY A C 1
ATOM 4883 O O . GLY A 1 689 ? 5.214 7.734 22.814 1.00 97.00 689 GLY A O 1
ATOM 4884 N N . PRO A 1 690 ? 4.364 9.639 22.004 1.00 97.31 690 PRO A N 1
ATOM 4885 C CA . PRO A 1 690 ? 2.975 9.277 22.267 1.00 97.31 690 PRO A CA 1
ATOM 4886 C C . PRO A 1 690 ? 2.452 8.195 21.306 1.00 97.31 690 PRO A C 1
ATOM 4888 O O . PRO A 1 690 ? 2.919 8.056 20.173 1.00 97.31 690 PRO A O 1
ATOM 4891 N N . LEU A 1 691 ? 1.404 7.482 21.726 1.00 97.88 691 LEU A N 1
ATOM 4892 C CA . LEU A 1 691 ? 0.498 6.784 20.816 1.00 97.88 691 LEU A CA 1
ATOM 4893 C C . LEU A 1 691 ? -0.467 7.817 20.220 1.00 97.88 691 LEU A C 1
ATOM 4895 O O . LEU A 1 691 ? -1.359 8.328 20.898 1.00 97.88 691 LEU A O 1
ATOM 4899 N N . SER A 1 692 ? -0.260 8.141 18.950 1.00 95.25 692 SER A N 1
ATOM 4900 C CA . SER A 1 692 ? -0.912 9.244 18.256 1.00 95.25 692 SER A CA 1
ATOM 4901 C C . SER A 1 692 ? -2.008 8.724 17.325 1.00 95.25 692 SER A C 1
ATOM 4903 O O . SER A 1 692 ? -1.745 8.038 16.338 1.00 95.25 692 SER A O 1
ATOM 4905 N N . LEU A 1 693 ? -3.262 9.023 17.655 1.00 93.69 693 LEU A N 1
ATOM 4906 C CA . LEU A 1 693 ? -4.442 8.530 16.949 1.00 93.69 693 LEU A CA 1
ATOM 4907 C C . LEU A 1 693 ? -4.823 9.503 15.826 1.00 93.69 693 LEU A C 1
ATOM 4909 O O . LEU A 1 693 ? -5.577 10.458 16.025 1.00 93.69 693 LEU A O 1
ATOM 4913 N N . VAL A 1 694 ? -4.262 9.258 14.641 1.00 88.62 694 VAL A N 1
ATOM 4914 C CA . VAL A 1 694 ? -4.404 10.102 13.445 1.00 88.62 694 VAL A CA 1
ATOM 4915 C C . VAL A 1 694 ? -5.035 9.312 12.314 1.00 88.62 694 VAL A C 1
ATOM 4917 O O . VAL A 1 694 ? -4.620 8.185 12.038 1.00 88.62 694 VAL A O 1
ATOM 4920 N N . ASN A 1 695 ? -5.998 9.920 11.622 1.00 83.12 695 ASN A N 1
ATOM 4921 C CA . ASN A 1 695 ? -6.472 9.354 10.370 1.00 83.12 695 ASN A CA 1
ATOM 4922 C C . ASN A 1 695 ? -5.503 9.687 9.234 1.00 83.12 695 ASN A C 1
ATOM 4924 O O . ASN A 1 695 ? -5.139 10.842 9.031 1.00 83.12 695 ASN A O 1
ATOM 4928 N N . ASP A 1 696 ? -5.103 8.674 8.475 1.00 76.38 696 ASP A N 1
ATOM 4929 C CA . ASP A 1 696 ? -4.162 8.835 7.371 1.00 76.38 696 ASP A CA 1
ATOM 4930 C C . ASP A 1 696 ? -4.836 9.082 6.003 1.00 76.38 696 ASP A C 1
ATOM 4932 O O . ASP A 1 696 ? -4.225 8.978 4.937 1.00 76.38 696 ASP A O 1
ATOM 4936 N N . SER A 1 697 ? -6.131 9.391 6.018 1.00 61.84 697 SER A N 1
ATOM 4937 C CA . SER A 1 697 ? -6.903 9.799 4.847 1.00 61.84 697 SER A CA 1
ATOM 4938 C C . SER A 1 697 ? -7.297 11.266 4.977 1.00 61.84 697 SER A C 1
ATOM 4940 O O . SER A 1 697 ? -7.891 11.670 5.972 1.00 61.84 697 SER A O 1
ATOM 4942 N N . THR A 1 698 ? -7.029 12.061 3.940 1.00 51.19 698 THR A N 1
ATOM 4943 C CA . THR A 1 698 ? -7.463 13.466 3.858 1.00 51.19 698 THR A CA 1
ATOM 4944 C C . THR A 1 698 ? -8.956 13.619 3.551 1.00 51.19 698 THR A C 1
ATOM 4946 O O . THR A 1 698 ? -9.463 14.736 3.548 1.00 51.19 698 THR A O 1
ATOM 4949 N N . THR A 1 699 ? -9.670 12.521 3.269 1.00 42.47 699 THR A N 1
ATOM 4950 C CA . THR A 1 699 ? -11.058 12.554 2.763 1.00 42.47 699 THR A CA 1
ATOM 4951 C C . THR A 1 699 ? -12.082 11.934 3.706 1.00 42.47 699 THR A C 1
ATOM 4953 O O . THR A 1 699 ? -13.278 12.171 3.560 1.00 42.47 699 THR A O 1
ATOM 4956 N N . THR A 1 700 ? -11.640 11.160 4.694 1.00 53.19 700 THR A N 1
ATOM 4957 C CA . THR A 1 700 ? -12.520 10.522 5.672 1.00 53.19 700 THR A CA 1
ATOM 4958 C C . THR A 1 700 ? -12.095 10.959 7.052 1.00 53.19 700 THR A C 1
ATOM 4960 O O . THR A 1 700 ? -10.938 10.799 7.413 1.00 53.19 700 THR A O 1
ATOM 4963 N N . LEU A 1 701 ? -13.027 11.481 7.846 1.00 57.00 701 LEU A N 1
ATOM 4964 C CA . LEU A 1 701 ? -12.730 11.795 9.242 1.00 57.00 701 LEU A CA 1
ATOM 4965 C C . LEU A 1 701 ? -12.542 10.506 10.065 1.00 57.00 701 LEU A C 1
ATOM 4967 O O . LEU A 1 701 ? -11.698 10.504 10.954 1.00 57.00 701 LEU A O 1
ATOM 4971 N N . GLY A 1 702 ? -13.203 9.400 9.675 1.00 64.44 702 GLY A N 1
ATOM 4972 C CA . GLY A 1 702 ? -13.165 8.084 10.334 1.00 64.44 702 GLY A CA 1
ATOM 4973 C C . GLY A 1 702 ? -12.230 7.030 9.733 1.00 64.44 702 GLY A C 1
ATOM 4974 O O . GLY A 1 702 ? -11.925 7.040 8.542 1.00 64.44 702 GLY A O 1
ATOM 4975 N N . GLY A 1 703 ? -11.765 6.133 10.605 1.00 84.81 703 GLY A N 1
ATOM 4976 C CA . GLY A 1 703 ? -10.844 5.023 10.341 1.00 84.81 703 GLY A CA 1
ATOM 4977 C C . GLY A 1 703 ? -10.586 4.226 11.628 1.00 84.81 703 GLY A C 1
ATOM 4978 O O . GLY A 1 703 ? -11.088 4.594 12.694 1.00 84.81 703 GLY A O 1
ATOM 4979 N N . SER A 1 704 ? -9.805 3.149 11.555 1.00 91.19 704 SER A N 1
ATOM 4980 C CA . SER A 1 704 ? -9.443 2.350 12.732 1.00 91.19 704 SER A CA 1
ATOM 4981 C C . SER A 1 704 ? -8.037 1.784 12.623 1.00 91.19 704 SER A C 1
ATOM 4983 O O . SER A 1 704 ? -7.678 1.260 11.569 1.00 91.19 704 SER A O 1
ATOM 4985 N N . GLY A 1 705 ? -7.302 1.762 13.731 1.00 93.75 705 GLY A N 1
ATOM 4986 C CA . GLY A 1 705 ? -6.067 0.993 13.832 1.00 93.75 705 GLY A CA 1
ATOM 4987 C C . GLY A 1 705 ? -5.967 0.218 15.128 1.00 93.75 705 GLY A C 1
ATOM 4988 O O . GLY A 1 705 ? -6.528 0.604 16.153 1.00 93.75 705 GLY A O 1
ATOM 4989 N N . MET A 1 706 ? -5.277 -0.914 15.054 1.00 96.81 706 MET A N 1
ATOM 4990 C CA . MET A 1 706 ? -5.242 -1.922 16.096 1.00 96.81 706 MET A CA 1
ATOM 4991 C C . MET A 1 706 ? -3.891 -1.972 16.801 1.00 96.81 706 MET A C 1
ATOM 4993 O O . MET A 1 706 ? -2.842 -1.947 16.161 1.00 96.81 706 MET A O 1
ATOM 4997 N N . LEU A 1 707 ? -3.930 -2.128 18.122 1.00 98.19 707 LEU A N 1
ATOM 4998 C CA . LEU A 1 707 ? -2.811 -2.588 18.937 1.00 98.19 707 LEU A CA 1
ATOM 4999 C C . LEU A 1 707 ? -3.162 -3.930 19.579 1.00 98.19 707 LEU A C 1
ATOM 5001 O O . LEU A 1 707 ? -4.310 -4.155 19.972 1.00 98.19 707 LEU A O 1
ATOM 5005 N N . PHE A 1 708 ? -2.173 -4.811 19.714 1.00 98.44 708 PHE A N 1
ATOM 5006 C CA . PHE A 1 708 ? -2.313 -6.048 20.477 1.00 98.44 708 PHE A CA 1
ATOM 5007 C C . PHE A 1 708 ? -0.999 -6.479 21.131 1.00 98.44 708 PHE A C 1
ATOM 5009 O O . PHE A 1 708 ? 0.099 -6.202 20.649 1.00 98.44 708 PHE A O 1
ATOM 5016 N N . ALA A 1 709 ? -1.122 -7.199 22.239 1.00 98.31 709 ALA A N 1
ATOM 5017 C CA . ALA A 1 709 ? -0.006 -7.782 22.968 1.00 98.31 709 ALA A CA 1
ATOM 5018 C C . ALA A 1 709 ? 0.468 -9.086 22.293 1.00 98.31 709 ALA A C 1
ATOM 5020 O O . ALA A 1 709 ? -0.295 -10.054 22.188 1.00 98.31 709 ALA A O 1
ATOM 5021 N N . PHE A 1 710 ? 1.721 -9.123 21.827 1.00 97.12 710 PHE A N 1
ATOM 5022 C CA . PHE A 1 710 ? 2.296 -10.248 21.085 1.00 97.12 710 PHE A CA 1
ATOM 5023 C C . PHE A 1 710 ? 3.288 -11.044 21.941 1.00 97.12 710 PHE A C 1
ATOM 5025 O O . PHE A 1 710 ? 4.232 -10.485 22.495 1.00 97.12 710 PHE A O 1
ATOM 5032 N N . GLY A 1 711 ? 3.083 -12.361 22.041 1.00 95.12 711 GLY A N 1
ATOM 5033 C CA . GLY A 1 711 ? 3.950 -13.278 22.796 1.00 95.12 711 GLY A CA 1
ATOM 5034 C C . GLY A 1 711 ? 3.734 -13.301 24.318 1.00 95.12 711 GLY A C 1
ATOM 5035 O O . GLY A 1 711 ? 4.446 -14.013 25.017 1.00 95.12 711 GLY A O 1
ATOM 5036 N N . GLY A 1 712 ? 2.779 -12.539 24.852 1.00 97.50 712 GLY A N 1
ATOM 5037 C CA . GLY A 1 712 ? 2.450 -12.499 26.280 1.00 97.50 712 GLY A CA 1
ATOM 5038 C C . GLY A 1 712 ? 1.730 -11.207 26.651 1.00 97.50 712 GLY A C 1
ATOM 5039 O O . GLY A 1 712 ? 1.490 -10.376 25.781 1.00 97.50 712 GLY A O 1
ATOM 5040 N N . ALA A 1 713 ? 1.375 -11.041 27.927 1.00 97.88 713 ALA A N 1
ATOM 5041 C CA . ALA A 1 713 ? 0.768 -9.805 28.429 1.00 97.88 713 ALA A CA 1
ATOM 5042 C C . ALA A 1 713 ? 1.704 -8.602 28.237 1.00 97.88 713 ALA A C 1
ATOM 5044 O O . ALA A 1 713 ? 2.917 -8.761 28.382 1.00 97.88 713 ALA A O 1
ATOM 5045 N N . ARG A 1 714 ? 1.154 -7.424 27.910 1.00 97.69 714 ARG A N 1
ATOM 5046 C CA . ARG A 1 714 ? 1.949 -6.203 27.703 1.00 97.69 714 ARG A CA 1
ATOM 5047 C C . ARG A 1 714 ? 1.377 -4.983 28.415 1.00 97.69 714 ARG A C 1
ATOM 5049 O O . ARG A 1 714 ? 0.159 -4.837 28.516 1.00 97.69 714 ARG A O 1
ATOM 5056 N N . SER A 1 715 ? 2.256 -4.081 28.831 1.00 97.12 715 SER A N 1
ATOM 5057 C CA . SER A 1 715 ? 1.939 -2.772 29.390 1.00 97.12 715 SER A CA 1
ATOM 5058 C C . SER A 1 715 ? 2.635 -1.660 28.610 1.00 97.12 715 SER A C 1
ATOM 5060 O O . SER A 1 715 ? 3.846 -1.720 28.391 1.00 97.12 715 SER A O 1
ATOM 5062 N N . ILE A 1 716 ? 1.892 -0.609 28.251 1.00 98.00 716 ILE A N 1
ATOM 5063 C CA . ILE A 1 716 ? 2.453 0.606 27.649 1.00 98.00 716 ILE A CA 1
ATOM 5064 C C . ILE A 1 716 ? 2.220 1.843 28.517 1.00 98.00 716 ILE A C 1
ATOM 5066 O O . ILE A 1 716 ? 1.105 2.127 28.953 1.00 98.00 716 ILE A O 1
ATOM 5070 N N . GLY A 1 717 ? 3.303 2.580 28.764 1.00 97.69 717 GLY A N 1
ATOM 5071 C CA . GLY A 1 717 ? 3.318 3.802 29.579 1.00 97.69 717 GLY A CA 1
ATOM 5072 C C . GLY A 1 717 ? 3.215 5.097 28.782 1.00 97.69 717 GLY A C 1
ATOM 5073 O O . GLY A 1 717 ? 3.185 6.176 29.374 1.00 97.69 717 GLY A O 1
ATOM 5074 N N . ASN A 1 718 ? 3.183 5.003 27.454 1.00 98.31 718 ASN A N 1
ATOM 5075 C CA . ASN A 1 718 ? 3.126 6.143 26.549 1.00 98.31 718 ASN A CA 1
ATOM 5076 C C . ASN A 1 718 ? 1.769 6.855 26.661 1.00 98.31 718 ASN A C 1
ATOM 5078 O O . ASN A 1 718 ? 0.734 6.212 26.845 1.00 98.31 718 ASN A O 1
ATOM 5082 N N . GLN A 1 719 ? 1.769 8.182 26.517 1.00 97.44 719 GLN A N 1
ATOM 5083 C CA . GLN A 1 719 ? 0.531 8.958 26.436 1.00 97.44 719 GLN A CA 1
ATOM 5084 C C . GLN A 1 719 ? -0.262 8.559 25.187 1.00 97.44 719 GLN A C 1
ATOM 5086 O O . GLN A 1 719 ? 0.303 8.481 24.096 1.00 97.44 719 GLN A O 1
ATOM 5091 N N . VAL A 1 720 ? -1.572 8.365 25.330 1.00 97.69 720 VAL A N 1
ATOM 5092 C CA . VAL A 1 720 ? -2.497 8.208 24.201 1.00 97.69 720 VAL A CA 1
ATOM 5093 C C . VAL A 1 720 ? -3.134 9.558 23.898 1.00 97.69 720 VAL A C 1
ATOM 5095 O O . VAL A 1 720 ? -3.642 10.217 24.806 1.00 97.69 720 VAL A O 1
ATOM 5098 N N . GLN A 1 721 ? -3.109 9.993 22.638 1.00 95.06 721 GLN A N 1
ATOM 5099 C CA . GLN A 1 721 ? -3.621 11.313 22.265 1.00 95.06 721 GLN A CA 1
ATOM 5100 C C . GLN A 1 721 ? -4.162 11.387 20.838 1.00 95.06 721 GLN A C 1
ATOM 5102 O O . GLN A 1 721 ? -3.760 10.625 19.958 1.00 95.06 721 GLN A O 1
ATOM 5107 N N . TYR A 1 722 ? -5.011 12.385 20.601 1.00 92.81 722 TYR A N 1
ATOM 5108 C CA . TYR A 1 722 ? -5.447 12.812 19.273 1.00 92.81 722 TYR A CA 1
ATOM 5109 C C . TYR A 1 722 ? -4.745 14.125 18.904 1.00 92.81 722 TYR A C 1
ATOM 5111 O O . TYR A 1 722 ? -4.950 15.123 19.595 1.00 92.81 722 TYR A O 1
ATOM 5119 N N . PRO A 1 723 ? -3.950 14.193 17.822 1.00 89.69 723 PRO A N 1
ATOM 5120 C CA . PRO A 1 723 ? -3.240 15.430 17.477 1.00 89.69 723 PRO A CA 1
ATOM 5121 C C . PRO A 1 723 ? -4.130 16.615 17.119 1.00 89.69 723 PRO A C 1
ATOM 5123 O O . PRO A 1 723 ? -3.730 17.749 17.332 1.00 89.69 723 PRO A O 1
ATOM 5126 N N . SER A 1 724 ? -5.336 16.367 16.606 1.00 88.06 724 SER A N 1
ATOM 5127 C CA . SER A 1 724 ? -6.309 17.420 16.289 1.00 88.06 724 SER A CA 1
ATOM 5128 C C . SER A 1 724 ? -7.704 17.066 16.785 1.00 88.06 724 SER A C 1
ATOM 5130 O O . SER A 1 724 ? -8.079 15.891 16.781 1.00 88.06 724 SER A O 1
ATOM 5132 N N . ALA A 1 725 ? -8.485 18.082 17.166 1.00 87.69 725 ALA A N 1
ATOM 5133 C CA . ALA A 1 725 ? -9.860 17.939 17.634 1.00 87.69 725 ALA A CA 1
ATOM 5134 C C . ALA A 1 725 ? -10.771 17.250 16.602 1.00 87.69 725 ALA A C 1
ATOM 5136 O O . ALA A 1 725 ? -11.683 16.511 16.983 1.00 87.69 725 ALA A O 1
ATOM 5137 N N . SER A 1 726 ? -10.474 17.418 15.309 1.00 85.44 726 SER A N 1
ATOM 5138 C CA . SER A 1 726 ? -11.232 16.827 14.198 1.00 85.44 726 SER A CA 1
ATOM 5139 C C . SER A 1 726 ? -10.957 15.334 13.959 1.00 85.44 726 SER A C 1
ATOM 5141 O O . SER A 1 726 ? -11.782 14.661 13.341 1.00 85.44 726 SER A O 1
ATOM 5143 N N . ASN A 1 727 ? -9.846 14.785 14.470 1.00 86.12 727 ASN A N 1
ATOM 5144 C CA . ASN A 1 727 ? -9.552 13.354 14.346 1.00 86.12 727 ASN A CA 1
ATOM 5145 C C . ASN A 1 727 ? -10.558 12.527 15.143 1.00 86.12 727 ASN A C 1
ATOM 5147 O O . ASN A 1 727 ? -10.821 12.838 16.301 1.00 86.12 727 ASN A O 1
ATOM 5151 N N . ASN A 1 728 ? -11.064 11.434 14.572 1.00 87.06 728 ASN A N 1
ATOM 5152 C CA . ASN A 1 728 ? -11.934 10.496 15.289 1.00 87.06 728 ASN A CA 1
ATOM 5153 C C . ASN A 1 728 ? -11.565 9.018 15.041 1.00 87.06 728 ASN A C 1
ATOM 5155 O O . ASN A 1 728 ? -12.418 8.132 15.124 1.00 87.06 728 ASN A O 1
ATOM 5159 N N . LEU A 1 729 ? -10.283 8.758 14.752 1.00 91.81 729 LEU A N 1
ATOM 5160 C CA . LEU A 1 729 ? -9.743 7.410 14.572 1.00 91.81 729 LEU A CA 1
ATOM 5161 C C . LEU A 1 729 ? -10.155 6.494 15.737 1.00 91.81 729 LEU A C 1
ATOM 5163 O O . LEU A 1 729 ? -9.935 6.818 16.901 1.00 91.81 729 LEU A O 1
ATOM 5167 N N . THR A 1 730 ? -10.716 5.328 15.420 1.00 94.00 730 THR A N 1
ATOM 5168 C CA . THR A 1 730 ? -11.030 4.305 16.419 1.00 94.00 730 THR A CA 1
ATOM 5169 C C . THR A 1 730 ? -9.763 3.553 16.811 1.00 94.00 730 THR A C 1
ATOM 5171 O O . THR A 1 730 ? -9.141 2.897 15.972 1.00 94.00 730 THR A O 1
ATOM 5174 N N . LEU A 1 731 ? -9.408 3.597 18.097 1.00 96.31 731 LEU A N 1
ATOM 5175 C CA . LEU A 1 731 ? -8.375 2.725 18.648 1.00 96.31 731 LEU A CA 1
ATOM 5176 C C . LEU A 1 731 ? -8.972 1.336 18.883 1.00 96.31 731 LEU A C 1
ATOM 5178 O O . LEU A 1 731 ? -9.846 1.162 19.734 1.00 96.31 731 LEU A O 1
ATOM 5182 N N . VAL A 1 732 ? -8.489 0.343 18.143 1.00 97.50 732 VAL A N 1
ATOM 5183 C CA . VAL A 1 732 ? -8.853 -1.058 18.342 1.00 97.50 732 VAL A CA 1
ATOM 5184 C C . VAL A 1 732 ? -7.821 -1.720 19.249 1.00 97.50 732 VAL A C 1
ATOM 5186 O O . VAL A 1 732 ? -6.621 -1.664 19.000 1.00 97.50 732 VAL A O 1
ATOM 5189 N N . ILE A 1 733 ? -8.279 -2.387 20.298 1.00 98.31 733 ILE A N 1
ATOM 5190 C CA . ILE A 1 733 ? -7.445 -3.211 21.170 1.00 98.31 733 ILE A CA 1
ATOM 5191 C C . ILE A 1 733 ? -7.832 -4.661 20.899 1.00 98.31 733 ILE A C 1
ATOM 5193 O O . ILE A 1 733 ? -8.971 -5.059 21.164 1.00 98.31 733 ILE A O 1
ATOM 5197 N N . GLY A 1 734 ? -6.919 -5.416 20.292 1.00 96.88 734 GLY A N 1
ATOM 5198 C CA . GLY A 1 734 ? -7.136 -6.790 19.836 1.00 96.88 734 GLY A CA 1
ATOM 5199 C C . GLY A 1 734 ? -6.212 -7.803 20.508 1.00 96.88 734 GLY A C 1
ATOM 5200 O O . GLY A 1 734 ? -5.454 -7.469 21.418 1.00 96.88 734 GLY A O 1
ATOM 5201 N N . GLY A 1 735 ? -6.261 -9.042 20.018 1.00 97.06 735 GLY A N 1
ATOM 5202 C CA . GLY A 1 735 ? -5.416 -10.146 20.479 1.00 97.06 735 GLY A CA 1
ATOM 5203 C C . GLY A 1 735 ? -6.059 -11.020 21.557 1.00 97.06 735 GLY A C 1
ATOM 5204 O O . GLY A 1 735 ? -7.279 -11.036 21.727 1.00 97.06 735 GLY A O 1
ATOM 5205 N N . THR A 1 736 ? -5.218 -11.791 22.247 1.00 97.31 736 THR A N 1
ATOM 5206 C CA . THR A 1 736 ? -5.640 -12.759 23.275 1.00 97.31 736 THR A CA 1
ATOM 5207 C C . THR A 1 736 ? -4.944 -12.576 24.622 1.00 97.31 736 THR A C 1
ATOM 5209 O O . THR A 1 736 ? -5.283 -13.257 25.585 1.00 97.31 736 THR A O 1
ATOM 5212 N N . ASN A 1 737 ? -3.954 -11.689 24.696 1.00 98.19 737 ASN A N 1
ATOM 5213 C CA . ASN A 1 737 ? -3.147 -11.464 25.891 1.00 98.19 737 ASN A CA 1
ATOM 5214 C C . ASN A 1 737 ? -3.636 -10.224 26.646 1.00 98.19 737 ASN A C 1
ATOM 5216 O O . ASN A 1 737 ? -4.234 -9.321 26.061 1.00 98.19 737 ASN A O 1
ATOM 5220 N N . ASN A 1 738 ? -3.350 -10.152 27.947 1.00 97.88 738 ASN A N 1
ATOM 5221 C CA . ASN A 1 738 ? -3.681 -8.963 28.729 1.00 97.88 738 ASN A CA 1
ATOM 5222 C C . ASN A 1 738 ? -2.931 -7.737 28.188 1.00 97.88 738 ASN A C 1
ATOM 5224 O O . ASN A 1 738 ? -1.747 -7.828 27.856 1.00 97.88 738 ASN A O 1
ATOM 5228 N N . PHE A 1 739 ? -3.618 -6.601 28.117 1.00 98.44 739 PHE A N 1
ATOM 5229 C CA . PHE A 1 739 ? -3.058 -5.358 27.612 1.00 98.44 739 PHE A CA 1
ATOM 5230 C C . PHE A 1 739 ? -3.402 -4.178 28.517 1.00 98.44 739 PHE A C 1
ATOM 5232 O O . PHE A 1 739 ? -4.577 -3.854 28.711 1.00 98.44 739 PHE A O 1
ATOM 5239 N N . THR A 1 740 ? -2.368 -3.540 29.062 1.00 98.00 740 THR A N 1
ATOM 5240 C CA . THR A 1 740 ? -2.494 -2.483 30.068 1.00 98.00 740 THR A CA 1
ATOM 5241 C C . THR A 1 740 ? -1.947 -1.158 29.543 1.00 98.00 740 THR A C 1
ATOM 5243 O O . THR A 1 740 ? -0.818 -1.084 29.069 1.00 98.00 740 THR A O 1
ATOM 5246 N N . PHE A 1 741 ? -2.722 -0.085 29.675 1.00 98.31 741 PHE A N 1
ATOM 5247 C CA . PHE A 1 741 ? -2.278 1.285 29.422 1.00 98.31 741 PHE A CA 1
ATOM 5248 C C . PHE A 1 741 ? -2.028 1.973 30.760 1.00 98.31 741 PHE A C 1
ATOM 5250 O O . PHE A 1 741 ? -2.971 2.203 31.515 1.00 98.31 741 PHE A O 1
ATOM 5257 N N . THR A 1 742 ? -0.779 2.302 31.075 1.00 97.69 742 THR A N 1
ATOM 5258 C CA . THR A 1 742 ? -0.436 3.038 32.301 1.00 97.69 742 THR A CA 1
ATOM 5259 C C . THR A 1 742 ? -0.283 4.537 32.064 1.00 97.69 742 THR A C 1
ATOM 5261 O O . THR A 1 742 ? -0.490 5.314 32.992 1.00 97.69 742 THR A O 1
ATOM 5264 N N . GLY A 1 743 ? 0.038 4.954 30.834 1.00 97.19 743 GLY A N 1
ATOM 5265 C CA . GLY A 1 743 ? 0.159 6.362 30.450 1.00 97.19 743 GLY A CA 1
ATOM 5266 C C . GLY A 1 743 ? -1.187 7.097 30.359 1.00 97.19 743 GLY A C 1
ATOM 5267 O O . GLY A 1 743 ? -2.222 6.457 30.163 1.00 97.19 743 GLY A O 1
ATOM 5268 N N . PRO A 1 744 ? -1.195 8.439 30.488 1.00 96.69 744 PRO A N 1
ATOM 5269 C CA . PRO A 1 744 ? -2.418 9.239 30.419 1.00 96.69 744 PRO A CA 1
ATOM 5270 C C . PRO A 1 744 ? -3.088 9.156 29.040 1.00 96.69 744 PRO A C 1
ATOM 5272 O O . PRO A 1 744 ? -2.420 8.976 28.021 1.00 96.69 744 PRO A O 1
ATOM 5275 N N . PHE A 1 745 ? -4.407 9.342 29.004 1.00 96.94 745 PHE A N 1
ATOM 5276 C CA . PHE A 1 745 ? -5.203 9.328 27.777 1.00 96.94 745 PHE A CA 1
ATOM 5277 C C . PHE A 1 745 ? -5.906 10.680 27.594 1.00 96.94 745 PHE A C 1
ATOM 5279 O O . PHE A 1 745 ? -6.851 11.010 28.311 1.00 96.94 745 PHE A O 1
ATOM 5286 N N . ALA A 1 746 ? -5.479 11.456 26.600 1.00 94.50 746 ALA A N 1
ATOM 5287 C CA . ALA A 1 746 ? -6.108 12.722 26.238 1.00 94.50 746 ALA A CA 1
ATOM 5288 C C . ALA A 1 746 ? -7.177 12.514 25.152 1.00 94.50 746 ALA A C 1
ATOM 5290 O O . ALA A 1 746 ? -6.869 12.107 24.030 1.00 94.50 746 ALA A O 1
ATOM 5291 N N . LEU A 1 747 ? -8.440 12.800 25.475 1.00 93.81 747 LEU A N 1
ATOM 5292 C CA . LEU A 1 747 ? -9.561 12.741 24.528 1.00 93.81 747 LEU A CA 1
ATOM 5293 C C . LEU A 1 747 ? -9.628 13.983 23.631 1.00 93.81 747 LEU A C 1
ATOM 5295 O O . LEU A 1 747 ? -10.105 13.905 22.494 1.00 93.81 747 LEU A O 1
ATOM 5299 N N . ASN A 1 748 ? -9.150 15.122 24.131 1.00 91.44 748 ASN A N 1
ATOM 5300 C CA . ASN A 1 748 ? -9.093 16.370 23.384 1.00 91.44 748 ASN A CA 1
ATOM 5301 C C . ASN A 1 748 ? -8.049 16.327 22.260 1.00 91.44 748 ASN A C 1
ATOM 5303 O O . ASN A 1 748 ? -7.056 15.597 22.324 1.00 91.44 748 ASN A O 1
ATOM 5307 N N . GLY A 1 749 ? -8.273 17.160 21.242 1.00 89.69 749 GLY A N 1
ATOM 5308 C CA . GLY A 1 749 ? -7.242 17.489 20.265 1.00 89.69 749 GLY A CA 1
ATOM 5309 C C . GLY A 1 749 ? -6.071 18.226 20.914 1.00 89.69 749 GLY A C 1
ATOM 5310 O O . GLY A 1 749 ? -6.280 19.032 21.823 1.00 89.69 749 GLY A O 1
ATOM 5311 N N . GLN A 1 750 ? -4.852 17.960 20.446 1.00 89.38 750 GLN A N 1
ATOM 5312 C CA . GLN A 1 750 ? -3.645 18.699 20.846 1.00 89.38 750 GLN A CA 1
ATOM 5313 C C . GLN A 1 750 ? -3.390 19.952 19.984 1.00 89.38 750 GLN A C 1
ATOM 5315 O O . GLN A 1 750 ? -2.397 20.643 20.180 1.00 89.38 750 GLN A O 1
ATOM 5320 N N . ASP A 1 751 ? -4.291 20.273 19.053 1.00 85.75 751 ASP A N 1
ATOM 5321 C CA . ASP A 1 751 ? -4.227 21.438 18.160 1.00 85.75 751 ASP A CA 1
ATOM 5322 C C . ASP A 1 751 ? -4.764 22.733 18.795 1.00 85.75 751 ASP A C 1
ATOM 5324 O O . ASP A 1 751 ? -4.749 23.784 18.159 1.00 85.75 751 ASP A O 1
ATOM 5328 N N . GLY A 1 752 ? -5.254 22.671 20.037 1.00 82.31 752 GLY A N 1
ATOM 5329 C CA . GLY A 1 752 ? -5.828 23.821 20.744 1.00 82.31 752 GLY A CA 1
ATOM 5330 C C . GLY A 1 752 ? -7.192 24.274 20.209 1.00 82.31 752 GLY A C 1
ATOM 5331 O O . GLY A 1 752 ? -7.693 25.317 20.628 1.00 82.31 752 GLY A O 1
ATOM 5332 N N . LEU A 1 753 ? -7.801 23.511 19.297 1.00 78.38 753 LEU A N 1
ATOM 5333 C CA . LEU A 1 753 ? -9.135 23.777 18.758 1.00 78.38 753 LEU A CA 1
ATOM 5334 C C . LEU A 1 753 ? -10.208 23.086 19.627 1.00 78.38 753 LEU A C 1
ATOM 5336 O O . LEU A 1 753 ? -9.907 22.126 20.332 1.00 78.38 753 LEU A O 1
ATOM 5340 N N . GLY A 1 754 ? -11.439 23.626 19.623 1.00 69.31 754 GLY A N 1
ATOM 5341 C CA . GLY A 1 754 ? -12.522 23.345 20.590 1.00 69.31 754 GLY A CA 1
ATOM 5342 C C . GLY A 1 754 ? -13.018 21.889 20.716 1.00 69.31 754 GLY A C 1
ATOM 5343 O O . GLY A 1 754 ? -12.386 20.940 20.267 1.00 69.31 754 GLY A O 1
ATOM 5344 N N . ALA A 1 755 ? -14.173 21.696 21.367 1.00 67.94 755 ALA A N 1
ATOM 5345 C CA . ALA A 1 755 ? -14.691 20.367 21.715 1.00 67.94 755 ALA A CA 1
ATOM 5346 C C . ALA A 1 755 ? -14.837 19.431 20.495 1.00 67.94 755 ALA A C 1
ATOM 5348 O O . ALA A 1 755 ? -15.555 19.733 19.542 1.00 67.94 755 ALA A O 1
ATOM 5349 N N . GLY A 1 756 ? -14.146 18.287 20.535 1.00 68.06 756 GLY A N 1
ATOM 5350 C CA . GLY A 1 756 ? -14.224 17.236 19.517 1.00 68.06 756 GLY A CA 1
ATOM 5351 C C . GLY A 1 756 ? -15.414 16.290 19.721 1.00 68.06 756 GLY A C 1
ATOM 5352 O O . GLY A 1 756 ? -16.105 16.328 20.736 1.00 68.06 756 GLY A O 1
ATOM 5353 N N . THR A 1 757 ? -15.646 15.391 18.763 1.00 82.56 757 THR A N 1
ATOM 5354 C CA . THR A 1 757 ? -16.612 14.292 18.931 1.00 82.56 757 THR A CA 1
ATOM 5355 C C . THR A 1 757 ? -16.103 13.272 19.947 1.00 82.56 757 THR A C 1
ATOM 5357 O O . THR A 1 757 ? -14.893 13.049 20.038 1.00 82.56 757 THR A O 1
ATOM 5360 N N . ASN A 1 758 ? -17.013 12.584 20.644 1.00 90.19 758 ASN A N 1
ATOM 5361 C CA . ASN A 1 758 ? -16.656 11.462 21.518 1.00 90.19 758 ASN A CA 1
ATOM 5362 C C . ASN A 1 758 ? -15.725 10.468 20.804 1.00 90.19 758 ASN A C 1
ATOM 5364 O O . ASN A 1 758 ? -15.855 10.220 19.602 1.00 90.19 758 ASN A O 1
ATOM 5368 N N . ARG A 1 759 ? -14.773 9.913 21.555 1.00 93.06 759 ARG A N 1
ATOM 5369 C CA . ARG A 1 759 ? -13.698 9.064 21.031 1.00 93.06 759 ARG A CA 1
ATOM 5370 C C . ARG A 1 759 ? -14.050 7.597 21.171 1.00 93.06 759 ARG A C 1
ATOM 5372 O O . ARG A 1 759 ? -14.552 7.195 22.214 1.00 93.06 759 ARG A O 1
ATOM 5379 N N . THR A 1 760 ? -13.755 6.792 20.157 1.00 94.38 760 THR A N 1
ATOM 5380 C CA . THR A 1 760 ? -14.103 5.367 20.172 1.00 94.38 760 THR A CA 1
ATOM 5381 C C . THR A 1 760 ? -12.898 4.504 20.525 1.00 94.38 760 THR A C 1
ATOM 5383 O O . THR A 1 760 ? -11.861 4.569 19.866 1.00 94.38 760 THR A O 1
ATOM 5386 N N . ILE A 1 761 ? -13.066 3.645 21.531 1.00 96.62 761 ILE A N 1
ATOM 5387 C CA . ILE A 1 761 ? -12.179 2.516 21.816 1.00 96.62 761 ILE A CA 1
ATOM 5388 C C . ILE A 1 761 ? -12.956 1.231 21.543 1.00 96.62 761 ILE A C 1
ATOM 5390 O O . ILE A 1 761 ? -13.939 0.918 22.221 1.00 96.62 761 ILE A O 1
ATOM 5394 N N . GLN A 1 762 ? -12.497 0.460 20.568 1.00 96.50 762 GLN A N 1
ATOM 5395 C CA . GLN A 1 762 ? -13.059 -0.844 20.255 1.00 96.50 762 GLN A CA 1
ATOM 5396 C C . GLN A 1 762 ? -12.209 -1.934 20.899 1.00 96.50 762 GLN A C 1
ATOM 5398 O O . GLN A 1 762 ? -11.056 -2.126 20.532 1.00 96.50 762 GLN A O 1
ATOM 5403 N N . VAL A 1 763 ? -12.777 -2.700 21.826 1.00 97.44 763 VAL A N 1
ATOM 5404 C CA . VAL A 1 763 ? -12.059 -3.810 22.466 1.00 97.44 763 VAL A CA 1
ATOM 5405 C C . VAL A 1 763 ? -12.570 -5.124 21.903 1.00 97.44 763 VAL A C 1
ATOM 5407 O O . VAL A 1 763 ? -13.698 -5.543 22.158 1.00 97.44 763 VAL A O 1
ATOM 5410 N N . THR A 1 764 ? -11.714 -5.752 21.107 1.00 95.88 764 THR A N 1
ATOM 5411 C CA . THR A 1 764 ? -11.884 -7.110 20.568 1.00 95.88 764 THR A CA 1
ATOM 5412 C C . THR A 1 764 ? -10.958 -8.113 21.248 1.00 95.88 764 THR A C 1
ATOM 5414 O O . THR A 1 764 ? -11.129 -9.311 21.056 1.00 95.88 764 THR A O 1
ATOM 5417 N N . ASN A 1 765 ? -10.005 -7.628 22.050 1.00 97.00 765 ASN A N 1
ATOM 5418 C CA . ASN A 1 765 ? -9.106 -8.447 22.844 1.00 97.00 765 ASN A CA 1
ATOM 5419 C C . ASN A 1 765 ? -9.894 -9.399 23.751 1.00 97.00 765 ASN A C 1
ATOM 5421 O O . ASN A 1 765 ? -10.806 -8.968 24.462 1.00 97.00 765 ASN A O 1
ATOM 5425 N N . THR A 1 766 ? -9.539 -10.683 23.721 1.00 95.50 766 THR A N 1
ATOM 5426 C CA . THR A 1 766 ? -10.131 -11.689 24.617 1.00 95.50 766 THR A CA 1
ATOM 5427 C C . THR A 1 766 ? -9.403 -11.762 25.956 1.00 95.50 766 THR A C 1
ATOM 5429 O O . THR A 1 766 ? -9.959 -12.276 26.923 1.00 95.50 766 THR A O 1
ATOM 5432 N N . GLY A 1 767 ? -8.165 -11.261 26.014 1.00 95.38 767 GLY A N 1
ATOM 5433 C CA . GLY A 1 767 ? -7.468 -11.004 27.268 1.00 95.38 767 GLY A CA 1
ATOM 5434 C C . GLY A 1 767 ? -8.025 -9.768 27.979 1.00 95.38 767 GLY A C 1
ATOM 5435 O O . GLY A 1 767 ? -8.823 -9.008 27.429 1.00 95.38 767 GLY A O 1
ATOM 5436 N N . LEU A 1 768 ? -7.577 -9.543 29.211 1.00 95.19 768 LEU A N 1
ATOM 5437 C CA . LEU A 1 768 ? -7.961 -8.366 29.984 1.00 95.19 768 LEU A CA 1
ATOM 5438 C C . LEU A 1 768 ? -7.431 -7.089 29.314 1.00 95.19 768 LEU A C 1
ATOM 5440 O O . LEU A 1 768 ? -6.237 -7.001 29.035 1.00 95.19 768 LEU A O 1
ATOM 5444 N N . THR A 1 769 ? -8.278 -6.082 29.105 1.00 98.38 769 THR A N 1
ATOM 5445 C CA . THR A 1 769 ? -7.831 -4.739 28.713 1.00 98.38 769 THR A CA 1
ATOM 5446 C C . THR A 1 769 ? -8.065 -3.761 29.856 1.00 98.38 769 THR A C 1
ATOM 5448 O O . THR A 1 769 ? -9.204 -3.550 30.273 1.00 98.38 769 THR A O 1
ATOM 5451 N N . THR A 1 770 ? -6.990 -3.138 30.337 1.00 98.25 770 THR A N 1
ATOM 5452 C CA . THR A 1 770 ? -7.024 -2.235 31.494 1.00 98.25 770 THR A CA 1
ATOM 5453 C C . THR A 1 770 ? -6.404 -0.887 31.151 1.00 98.25 770 THR A C 1
ATOM 5455 O O . THR A 1 770 ? -5.326 -0.819 30.565 1.00 98.25 770 THR A O 1
ATOM 5458 N N . ILE A 1 771 ? -7.060 0.197 31.555 1.00 97.94 771 ILE A N 1
ATOM 5459 C CA . ILE A 1 771 ? -6.515 1.554 31.532 1.00 97.94 771 ILE A CA 1
ATOM 5460 C C . ILE A 1 771 ? -6.292 1.991 32.986 1.00 97.94 771 ILE A C 1
ATOM 5462 O O . ILE A 1 771 ? -7.243 2.203 33.739 1.00 97.94 771 ILE A O 1
ATOM 5466 N N . LEU A 1 772 ? -5.017 2.087 33.367 1.00 96.75 772 LEU A N 1
ATOM 5467 C CA . LEU A 1 772 ? -4.526 2.591 34.655 1.00 96.75 772 LEU A CA 1
ATOM 5468 C C . LEU A 1 772 ? -4.142 4.076 34.592 1.00 96.75 772 LEU A C 1
ATOM 5470 O O . LEU A 1 772 ? -4.068 4.734 35.628 1.00 96.75 772 LEU A O 1
ATOM 5474 N N . GLY A 1 773 ? -3.892 4.612 33.396 1.00 96.12 773 GLY A N 1
ATOM 5475 C CA . GLY A 1 773 ? -3.660 6.039 33.201 1.00 96.12 773 GLY A CA 1
ATOM 5476 C C . GLY A 1 773 ? -4.955 6.850 33.211 1.00 96.12 773 GLY A C 1
ATOM 5477 O O . GLY A 1 773 ? -5.989 6.398 32.725 1.00 96.12 773 GLY A O 1
ATOM 5478 N N . ALA A 1 774 ? -4.907 8.065 33.758 1.00 96.00 774 ALA A N 1
ATOM 5479 C CA . ALA A 1 774 ? -6.071 8.946 33.803 1.00 96.00 774 ALA A CA 1
ATOM 5480 C C . ALA A 1 774 ? -6.536 9.334 32.389 1.00 96.00 774 ALA A C 1
ATOM 5482 O O . ALA A 1 774 ? -5.729 9.789 31.571 1.00 96.00 774 ALA A O 1
ATOM 5483 N N . ILE A 1 775 ? -7.838 9.193 32.119 1.00 97.94 775 ILE A N 1
ATOM 5484 C CA . ILE A 1 775 ? -8.474 9.718 30.907 1.00 97.94 775 ILE A CA 1
ATOM 5485 C C . ILE A 1 775 ? -9.011 11.126 31.197 1.00 97.94 775 ILE A C 1
ATOM 5487 O O . ILE A 1 775 ? -9.775 11.315 32.147 1.00 97.94 775 ILE A O 1
ATOM 5491 N N . GLY A 1 776 ? -8.656 12.103 30.363 1.00 95.62 776 GLY A N 1
ATOM 5492 C CA . GLY A 1 776 ? -9.099 13.494 30.492 1.00 95.62 776 GLY A CA 1
ATOM 5493 C C . GLY A 1 776 ? -9.393 14.157 29.146 1.00 95.62 776 GLY A C 1
ATOM 5494 O O . GLY A 1 776 ? -8.970 13.680 28.096 1.00 95.62 776 GLY A O 1
ATOM 5495 N N . ASP A 1 777 ? -10.129 15.264 29.177 1.00 93.19 777 ASP A N 1
ATOM 5496 C CA . ASP A 1 777 ? -10.553 16.037 27.999 1.00 93.19 777 ASP A CA 1
ATOM 5497 C C . ASP A 1 777 ? -10.282 17.545 28.138 1.00 93.19 777 ASP A C 1
ATOM 5499 O O . ASP A 1 777 ? -10.802 18.345 27.359 1.00 93.19 777 ASP A O 1
ATOM 5503 N N . SER A 1 778 ? -9.523 17.945 29.162 1.00 91.12 778 SER A N 1
ATOM 5504 C CA . SER A 1 778 ? -9.277 19.349 29.516 1.00 91.12 778 SER A CA 1
ATOM 5505 C C . SER A 1 778 ? -10.556 20.181 29.715 1.00 91.12 778 SER A C 1
ATOM 5507 O O . SER A 1 778 ? -10.544 21.391 29.503 1.00 91.12 778 SER A O 1
ATOM 5509 N N . GLY A 1 779 ? -11.666 19.552 30.125 1.00 89.44 779 GLY A N 1
ATOM 5510 C CA . GLY A 1 779 ? -12.938 20.230 30.387 1.00 89.44 779 GLY A CA 1
ATOM 5511 C C . GLY A 1 779 ? -13.759 20.556 29.136 1.00 89.44 779 GLY A C 1
ATOM 5512 O O . GLY A 1 779 ? -14.691 21.352 29.217 1.00 89.44 779 GLY A O 1
ATOM 5513 N N . LEU A 1 780 ? -13.433 19.961 27.985 1.00 90.94 780 LEU A N 1
ATOM 5514 C CA . LEU A 1 780 ? -14.112 20.227 26.712 1.00 90.94 780 LEU A CA 1
ATOM 5515 C C . LEU A 1 780 ? -15.412 19.428 26.509 1.00 90.94 780 LEU A C 1
ATOM 5517 O O . LEU A 1 780 ? -16.087 19.622 25.502 1.00 90.94 780 LEU A O 1
ATOM 5521 N N . GLY A 1 781 ? -15.779 18.536 27.431 1.00 91.75 781 GLY A N 1
ATOM 5522 C CA . GLY A 1 781 ? -16.993 17.725 27.333 1.00 91.75 781 GLY A CA 1
ATOM 5523 C C . GLY A 1 781 ? -16.884 16.579 26.325 1.00 91.75 781 GLY A C 1
ATOM 5524 O O . GLY A 1 781 ? -17.904 16.107 25.824 1.00 91.75 781 GLY A O 1
ATOM 5525 N N . VAL A 1 782 ? -15.667 16.121 26.018 1.00 93.25 782 VAL A N 1
ATOM 5526 C CA . VAL A 1 782 ? -15.439 15.013 25.078 1.00 93.25 782 VAL A CA 1
ATOM 5527 C C . VAL A 1 782 ? -15.594 13.690 25.820 1.00 93.25 782 VAL A C 1
ATOM 5529 O O . VAL A 1 782 ? -14.936 13.444 26.827 1.00 93.25 782 VAL A O 1
ATOM 5532 N N . GLY A 1 783 ? -16.486 12.834 25.328 1.00 94.44 783 GLY A N 1
ATOM 5533 C CA . GLY A 1 783 ? -16.795 11.541 25.929 1.00 94.44 783 GLY A CA 1
ATOM 5534 C C . GLY A 1 783 ? -16.039 10.360 25.321 1.00 94.44 783 GLY A C 1
ATOM 5535 O O . GLY A 1 783 ? -15.273 10.489 24.362 1.00 94.44 783 GLY A O 1
ATOM 5536 N N . LEU A 1 784 ? -16.320 9.175 25.861 1.00 95.94 784 LEU A N 1
ATOM 5537 C CA . LEU A 1 784 ? -15.725 7.902 25.459 1.00 95.94 784 LEU A CA 1
ATOM 5538 C C . LEU A 1 784 ? -16.807 6.936 24.967 1.00 95.94 784 LEU A C 1
ATOM 5540 O O . LEU A 1 784 ? -17.793 6.691 25.652 1.00 95.94 784 LEU A O 1
ATOM 5544 N N . ILE A 1 785 ? -16.606 6.322 23.808 1.00 96.00 785 ILE A N 1
ATOM 5545 C CA . ILE A 1 785 ? -17.455 5.257 23.279 1.00 96.00 785 ILE A CA 1
ATOM 5546 C C . ILE A 1 785 ? -16.662 3.953 23.325 1.00 96.00 785 ILE A C 1
ATOM 5548 O O . ILE A 1 785 ? -15.678 3.784 22.610 1.00 96.00 785 ILE A O 1
ATOM 5552 N N . LYS A 1 786 ? -17.101 3.008 24.151 1.00 96.81 786 LYS A N 1
ATOM 5553 C CA . LYS A 1 786 ? -16.582 1.641 24.180 1.00 96.81 786 LYS A CA 1
ATOM 5554 C C . LYS A 1 786 ? -17.399 0.773 23.230 1.00 96.81 786 LYS A C 1
ATOM 5556 O O . LYS A 1 786 ? -18.612 0.681 23.391 1.00 96.81 786 LYS A O 1
ATOM 5561 N N . THR A 1 787 ? -16.745 0.086 22.299 1.00 95.75 787 THR A N 1
ATOM 5562 C CA . THR A 1 787 ? -17.376 -0.925 21.433 1.00 95.75 787 THR A CA 1
ATOM 5563 C C . THR A 1 787 ? -16.654 -2.272 21.505 1.00 95.75 787 THR A C 1
ATOM 5565 O O . THR A 1 787 ? -15.612 -2.408 22.156 1.00 95.75 787 THR A O 1
ATOM 5568 N N . GLY A 1 788 ? -17.223 -3.296 20.866 1.00 94.25 788 GLY A N 1
ATOM 5569 C CA . GLY A 1 788 ? -16.675 -4.653 20.827 1.00 94.25 788 GLY A CA 1
ATOM 5570 C C . GLY A 1 788 ? -16.916 -5.479 22.104 1.00 94.25 788 GLY A C 1
ATOM 5571 O O . GLY A 1 788 ? -17.236 -4.917 23.158 1.00 94.25 788 GLY A O 1
ATOM 5572 N N . PRO A 1 789 ? -16.761 -6.813 22.013 1.00 93.38 789 PRO A N 1
ATOM 5573 C CA . PRO A 1 789 ? -17.154 -7.751 23.066 1.00 93.38 789 PRO A CA 1
ATOM 5574 C C . PRO A 1 789 ? -16.151 -7.860 24.225 1.00 93.38 789 PRO A C 1
ATOM 5576 O O . PRO A 1 789 ? -16.510 -8.353 25.289 1.00 93.38 789 PRO A O 1
ATOM 5579 N N . GLY A 1 790 ? -14.901 -7.418 24.048 1.00 94.31 790 GLY A N 1
ATOM 5580 C CA . GLY A 1 790 ? -13.868 -7.530 25.080 1.00 94.31 790 GLY A CA 1
ATOM 5581 C C . GLY A 1 790 ? -14.119 -6.606 26.274 1.00 94.31 790 GLY A C 1
ATOM 5582 O O . GLY A 1 790 ? -14.779 -5.567 26.144 1.00 94.31 790 GLY A O 1
ATOM 5583 N N . ALA A 1 791 ? -13.585 -6.978 27.437 1.00 95.12 791 ALA A N 1
ATOM 5584 C CA . ALA A 1 791 ? -13.733 -6.210 28.669 1.00 95.12 791 ALA A CA 1
ATOM 5585 C C . ALA A 1 791 ? -12.751 -5.031 28.723 1.00 95.12 791 ALA A C 1
ATOM 5587 O O . ALA A 1 791 ? -11.560 -5.212 28.486 1.00 95.12 791 ALA A O 1
ATOM 5588 N N . LEU A 1 792 ? -13.248 -3.840 29.065 1.00 98.00 792 LEU A N 1
ATOM 5589 C CA . LEU A 1 792 ? -12.445 -2.649 29.347 1.00 98.00 792 LEU A CA 1
ATOM 5590 C C . LEU A 1 792 ? -12.573 -2.278 30.826 1.00 98.00 792 LEU A C 1
ATOM 5592 O O . LEU A 1 792 ? -13.665 -1.932 31.277 1.00 98.00 792 LEU A O 1
ATOM 5596 N N . TYR A 1 793 ? -11.455 -2.307 31.546 1.00 98.38 793 TYR A N 1
ATOM 5597 C CA . TYR A 1 793 ? -11.362 -1.877 32.938 1.00 98.38 793 TYR A CA 1
ATOM 5598 C C . TYR A 1 793 ? -10.773 -0.468 33.028 1.00 98.38 793 TYR A C 1
ATOM 5600 O O . TYR A 1 793 ? -9.654 -0.232 32.572 1.00 98.38 793 TYR A O 1
ATOM 5608 N N . LEU A 1 794 ? -11.531 0.467 33.598 1.00 98.19 794 LEU A N 1
ATOM 5609 C CA . LEU A 1 794 ? -11.114 1.834 33.894 1.00 98.19 794 LEU A CA 1
ATOM 5610 C C . LEU A 1 794 ? -10.790 1.939 35.385 1.00 98.19 794 LEU A C 1
ATOM 5612 O O . LEU A 1 794 ? -11.661 2.213 36.209 1.00 98.19 794 LEU A O 1
ATOM 5616 N N . ASP A 1 795 ? -9.529 1.708 35.728 1.00 97.06 795 ASP A N 1
ATOM 5617 C CA . ASP A 1 795 ? -9.074 1.631 37.122 1.00 97.06 795 ASP A CA 1
ATOM 5618 C C . ASP A 1 795 ? -8.423 2.945 37.602 1.00 97.06 795 ASP A C 1
ATOM 5620 O O . ASP A 1 795 ? -8.021 3.063 38.757 1.00 97.06 795 ASP A O 1
ATOM 5624 N N . ALA A 1 796 ? -8.350 3.952 36.726 1.00 96.75 796 ALA A N 1
ATOM 5625 C CA . ALA A 1 796 ? -7.834 5.287 37.017 1.00 96.75 796 ALA A CA 1
ATOM 5626 C C . ALA A 1 796 ? -8.923 6.283 37.458 1.00 96.75 796 ALA A C 1
ATOM 5628 O O . ALA A 1 796 ? -10.123 6.070 37.265 1.00 96.75 796 ALA A O 1
ATOM 5629 N N . ILE A 1 797 ? -8.503 7.442 37.974 1.00 97.19 797 ILE A N 1
ATOM 5630 C CA . ILE A 1 797 ? -9.385 8.606 38.136 1.00 97.19 797 ILE A CA 1
ATOM 5631 C C . ILE A 1 797 ? -9.525 9.294 36.774 1.00 97.19 797 ILE A C 1
ATOM 5633 O O . ILE A 1 797 ? -8.585 9.932 36.305 1.00 97.19 797 ILE A O 1
ATOM 5637 N N . ASN A 1 798 ? -10.695 9.182 36.143 1.00 98.06 798 ASN A N 1
ATOM 5638 C CA . ASN A 1 798 ? -10.980 9.813 34.856 1.00 98.06 798 ASN A CA 1
ATOM 5639 C C . ASN A 1 798 ? -11.767 11.112 35.051 1.00 98.06 798 ASN A C 1
ATOM 5641 O O . ASN A 1 798 ? -12.801 11.131 35.723 1.00 98.06 798 ASN A O 1
ATOM 5645 N N . THR A 1 799 ? -11.279 12.198 34.453 1.00 97.06 799 THR A N 1
ATOM 5646 C CA . THR A 1 799 ? -11.750 13.569 34.710 1.00 97.06 799 THR A CA 1
ATOM 5647 C C . THR A 1 799 ? -12.645 14.138 33.612 1.00 97.06 799 THR A C 1
ATOM 5649 O O . THR A 1 799 ? -13.223 15.204 33.807 1.00 97.06 799 THR A O 1
ATOM 5652 N N . TYR A 1 800 ? -12.793 13.438 32.484 1.00 96.19 800 TYR A N 1
ATOM 5653 C CA . TYR A 1 800 ? -13.631 13.892 31.373 1.00 96.19 800 TYR A CA 1
ATOM 5654 C C . TYR A 1 800 ? -15.120 13.924 31.741 1.00 96.19 800 TYR A C 1
ATOM 5656 O O . TYR A 1 800 ? -15.620 13.038 32.439 1.00 96.19 800 TYR A O 1
ATOM 5664 N N . THR A 1 801 ? -15.838 14.939 31.257 1.00 94.69 801 THR A N 1
ATOM 5665 C CA . THR A 1 801 ? -17.255 15.174 31.603 1.00 94.69 801 THR A CA 1
ATOM 5666 C C . THR A 1 801 ? -18.229 14.764 30.502 1.00 94.69 801 THR A C 1
ATOM 5668 O O . THR A 1 801 ? -19.428 14.633 30.763 1.00 94.69 801 THR A O 1
ATOM 5671 N N . GLY A 1 802 ? -17.730 14.531 29.285 1.00 95.00 802 GLY A N 1
ATOM 5672 C CA . GLY A 1 802 ? -18.528 14.011 28.179 1.00 95.00 802 GLY A CA 1
ATOM 5673 C C . GLY A 1 802 ? -19.078 12.606 28.445 1.00 95.00 802 GLY A C 1
ATOM 5674 O O . GLY A 1 802 ? -18.578 11.867 29.292 1.00 95.00 802 GLY A O 1
ATOM 5675 N N . LEU A 1 803 ? -20.114 12.224 27.695 1.00 96.12 803 LEU A N 1
ATOM 5676 C CA . LEU A 1 803 ? -20.806 10.940 27.854 1.00 96.12 803 LEU A CA 1
ATOM 5677 C C . LEU A 1 803 ? -19.867 9.740 27.636 1.00 96.12 803 LEU A C 1
ATOM 5679 O O . LEU A 1 803 ? -19.275 9.596 26.565 1.00 96.12 803 LEU A O 1
ATOM 5683 N N . THR A 1 804 ? -19.834 8.811 28.590 1.00 98.06 804 THR A N 1
ATOM 5684 C CA . THR A 1 804 ? -19.313 7.456 28.383 1.00 98.06 804 THR A CA 1
ATOM 5685 C C . THR A 1 804 ? -20.430 6.554 27.866 1.00 98.06 804 THR A C 1
ATOM 5687 O O . THR A 1 804 ? -21.386 6.269 28.584 1.00 98.06 804 THR A O 1
ATOM 5690 N N . SER A 1 805 ? -20.325 6.056 26.638 1.00 97.12 805 SER A N 1
ATOM 5691 C CA . SER A 1 805 ? -21.275 5.095 26.069 1.00 97.12 805 SER A CA 1
ATOM 5692 C C . SER A 1 805 ? -20.620 3.726 25.915 1.00 97.12 805 SER A C 1
ATOM 5694 O O . SER A 1 805 ? -19.656 3.593 25.167 1.00 97.12 805 SER A O 1
ATOM 5696 N N . ASN A 1 806 ? -21.170 2.686 26.540 1.00 97.31 806 ASN A N 1
ATOM 5697 C CA . ASN A 1 806 ? -20.812 1.301 26.228 1.00 97.31 806 ASN A CA 1
ATOM 5698 C C . ASN A 1 806 ? -21.807 0.739 25.202 1.00 97.31 806 ASN A C 1
ATOM 5700 O O . ASN A 1 806 ? -22.985 0.573 25.514 1.00 97.31 806 ASN A O 1
ATOM 5704 N N . ASN A 1 807 ? -21.326 0.490 23.984 1.00 93.12 807 ASN A N 1
ATOM 5705 C CA . ASN A 1 807 ? -22.091 0.070 22.814 1.00 93.12 807 ASN A CA 1
ATOM 5706 C C . ASN A 1 807 ? -21.420 -1.128 22.115 1.00 93.12 807 ASN A C 1
ATOM 5708 O O . ASN A 1 807 ? -20.657 -0.977 21.155 1.00 93.12 807 ASN A O 1
ATOM 5712 N N . SER A 1 808 ? -21.688 -2.342 22.591 1.00 84.88 808 SER A N 1
ATOM 5713 C CA . SER A 1 808 ? -21.272 -3.563 21.903 1.00 84.88 808 SER A CA 1
ATOM 5714 C C . SER A 1 808 ? -22.262 -3.880 20.782 1.00 84.88 808 SER A C 1
ATOM 5716 O O . SER A 1 808 ? -23.283 -4.526 20.994 1.00 84.88 808 SER A O 1
ATOM 5718 N N . ASN A 1 809 ? -21.940 -3.458 19.560 1.00 70.81 809 ASN A N 1
ATOM 5719 C CA . ASN A 1 809 ? -22.712 -3.772 18.351 1.00 70.81 809 ASN A CA 1
ATOM 5720 C C . ASN A 1 809 ? -22.494 -5.224 17.856 1.00 70.81 809 ASN A C 1
ATOM 5722 O O . ASN A 1 809 ? -22.397 -5.477 16.659 1.00 70.81 809 ASN A O 1
ATOM 5726 N N . THR A 1 810 ? -22.316 -6.188 18.765 1.00 65.88 810 THR A N 1
ATOM 5727 C CA . THR A 1 810 ? -22.112 -7.605 18.413 1.00 65.88 810 THR A CA 1
ATOM 5728 C C . THR A 1 810 ? -23.203 -8.463 19.043 1.00 65.88 810 THR A C 1
ATOM 5730 O O . THR A 1 810 ? -23.672 -8.173 20.140 1.00 65.88 810 THR A O 1
ATOM 5733 N N . THR A 1 811 ? -23.646 -9.507 18.339 1.00 62.03 811 THR A N 1
ATOM 5734 C CA . THR A 1 811 ? -24.880 -10.234 18.684 1.00 62.03 811 THR A CA 1
ATOM 5735 C C . THR A 1 811 ? -24.710 -11.304 19.765 1.00 62.03 811 THR A C 1
ATOM 5737 O O . THR A 1 811 ? -25.718 -11.793 20.263 1.00 62.03 811 THR A O 1
ATOM 5740 N N . ASN A 1 812 ? -23.475 -11.683 20.130 1.00 64.81 812 ASN A N 1
ATOM 5741 C CA . ASN A 1 812 ? -23.237 -12.933 20.872 1.00 64.81 812 ASN A CA 1
ATOM 5742 C C . ASN A 1 812 ? -22.564 -12.773 22.249 1.00 64.81 812 ASN A C 1
ATOM 5744 O O . ASN A 1 812 ? -22.739 -13.653 23.088 1.00 64.81 812 ASN A O 1
ATOM 5748 N N . THR A 1 813 ? -21.842 -11.678 22.520 1.00 80.69 813 THR A N 1
ATOM 5749 C CA . THR A 1 813 ? -21.167 -11.476 23.818 1.00 80.69 813 THR A CA 1
ATOM 5750 C C . THR A 1 813 ? -21.259 -10.016 24.261 1.00 80.69 813 THR A C 1
ATOM 5752 O O . THR A 1 813 ? -20.783 -9.134 23.535 1.00 80.69 813 THR A O 1
ATOM 5755 N N . PRO A 1 814 ? -21.834 -9.726 25.445 1.00 86.19 814 PRO A N 1
ATOM 5756 C CA . PRO A 1 814 ? -21.908 -8.359 25.925 1.00 86.19 814 PRO A CA 1
ATOM 5757 C C . PRO A 1 814 ? -20.531 -7.757 26.201 1.00 86.19 814 PRO A C 1
ATOM 5759 O O . PRO A 1 814 ? -19.729 -8.340 26.926 1.00 86.19 814 PRO A O 1
ATOM 5762 N N . GLY A 1 815 ? -20.271 -6.564 25.664 1.00 92.50 815 GLY A N 1
ATOM 5763 C CA . GLY A 1 815 ? -19.035 -5.837 25.957 1.00 92.50 815 GLY A CA 1
ATOM 5764 C C . GLY A 1 815 ? -19.059 -5.296 27.384 1.00 92.50 815 GLY A C 1
ATOM 5765 O O . GLY A 1 815 ? -19.960 -4.529 27.726 1.00 92.50 815 GLY A O 1
ATOM 5766 N N . LEU A 1 816 ? -18.085 -5.669 28.217 1.00 95.88 816 LEU A N 1
ATOM 5767 C CA . LEU A 1 816 ? -17.993 -5.210 29.608 1.00 95.88 816 LEU A CA 1
ATOM 5768 C C . LEU A 1 816 ? -17.223 -3.885 29.710 1.00 95.88 816 LEU A C 1
ATOM 5770 O O . LEU A 1 816 ? -16.096 -3.778 29.228 1.00 95.88 816 LEU A O 1
ATOM 5774 N N . LEU A 1 817 ? -17.822 -2.898 30.374 1.00 98.00 817 LEU A N 1
ATOM 5775 C CA . LEU A 1 817 ? -17.134 -1.742 30.946 1.00 98.00 817 LEU A CA 1
ATOM 5776 C C . LEU A 1 817 ? -17.122 -1.924 32.468 1.00 98.00 817 LEU A C 1
ATOM 5778 O O . LEU A 1 817 ? -18.181 -2.042 33.076 1.00 98.00 817 LEU A O 1
ATOM 5782 N N . ALA A 1 818 ? -15.950 -1.979 33.084 1.00 97.94 818 ALA A N 1
ATOM 5783 C CA . ALA A 1 818 ? -15.812 -2.153 34.528 1.00 97.94 818 ALA A CA 1
ATOM 5784 C C . ALA A 1 818 ? -14.645 -1.320 35.061 1.00 97.94 818 ALA A C 1
ATOM 5786 O O . ALA A 1 818 ? -14.032 -0.564 34.307 1.00 97.94 818 ALA A O 1
ATOM 5787 N N . GLY A 1 819 ? -14.343 -1.433 36.349 1.00 97.62 819 GLY A N 1
ATOM 5788 C CA . GLY A 1 819 ? -13.143 -0.847 36.929 1.00 97.62 819 GLY A CA 1
ATOM 5789 C C . GLY A 1 819 ? -13.270 -0.522 38.412 1.00 97.62 819 GLY A C 1
ATOM 5790 O O . GLY A 1 819 ? -14.353 -0.551 38.991 1.00 97.62 819 GLY A O 1
ATOM 5791 N N . ALA A 1 820 ? -12.142 -0.191 39.026 1.00 97.06 820 ALA A N 1
ATOM 5792 C CA . ALA A 1 820 ? -12.047 0.353 40.380 1.00 97.06 820 ALA A CA 1
ATOM 5793 C C . ALA A 1 820 ? -11.825 1.884 40.400 1.00 97.06 820 ALA A C 1
ATOM 5795 O O . ALA A 1 820 ? -11.512 2.454 41.444 1.00 97.06 820 ALA A O 1
ATOM 5796 N N . GLY A 1 821 ? -11.924 2.535 39.236 1.00 97.31 821 GLY A N 1
ATOM 5797 C CA . GLY A 1 821 ? -11.648 3.955 39.050 1.00 97.31 821 GLY A CA 1
ATOM 5798 C C . GLY A 1 821 ? -12.865 4.870 39.209 1.00 97.31 821 GLY A C 1
ATOM 5799 O O . GLY A 1 821 ? -13.910 4.495 39.745 1.00 97.31 821 GLY A O 1
ATOM 5800 N N . THR A 1 822 ? -12.729 6.089 38.686 1.00 98.19 822 THR A N 1
ATOM 5801 C CA . THR A 1 822 ? -13.786 7.115 38.680 1.00 98.19 822 THR A CA 1
ATOM 5802 C C . THR A 1 822 ? -14.076 7.580 37.257 1.00 98.19 822 THR A C 1
ATOM 5804 O O . THR A 1 822 ? -13.148 7.724 36.468 1.00 98.19 822 THR A O 1
ATOM 5807 N N . ILE A 1 823 ? -15.337 7.861 36.930 1.00 98.56 823 ILE A N 1
ATOM 5808 C CA . ILE A 1 823 ? -15.786 8.515 35.694 1.00 98.56 823 ILE A CA 1
ATOM 5809 C C . ILE A 1 823 ? -16.551 9.785 36.083 1.00 98.56 823 ILE A C 1
ATOM 5811 O O . ILE A 1 823 ? -17.530 9.713 36.829 1.00 98.56 823 ILE A O 1
ATOM 5815 N N . ALA A 1 824 ? -16.102 10.952 35.612 1.00 98.00 824 ALA A N 1
ATOM 5816 C CA . ALA A 1 824 ? -16.750 12.231 35.918 1.00 98.00 824 ALA A CA 1
ATOM 5817 C C . ALA A 1 824 ? -17.992 12.521 35.052 1.00 98.00 824 ALA A C 1
ATOM 5819 O O . ALA A 1 824 ? -18.936 13.156 35.525 1.00 98.00 824 ALA A O 1
ATOM 5820 N N . GLY A 1 825 ? -18.009 12.055 33.802 1.00 97.12 825 GLY A N 1
ATOM 5821 C CA . GLY A 1 825 ? -19.147 12.158 32.889 1.00 97.12 825 GLY A CA 1
ATOM 5822 C C . GLY A 1 825 ? -20.290 11.190 33.197 1.00 97.12 825 GLY A C 1
ATOM 5823 O O . GLY A 1 825 ? -20.172 10.280 34.021 1.00 97.12 825 GLY A O 1
ATOM 5824 N N . SER A 1 826 ? -21.428 11.392 32.528 1.00 97.94 826 SER A N 1
ATOM 5825 C CA . SER A 1 826 ? -22.541 10.438 32.568 1.00 97.94 826 SER A CA 1
ATOM 5826 C C . SER A 1 826 ? -22.176 9.141 31.850 1.00 97.94 826 SER A C 1
ATOM 5828 O O . SER A 1 826 ? -21.381 9.138 30.912 1.00 97.94 826 SER A O 1
ATOM 5830 N N . VAL A 1 827 ? -22.771 8.029 32.279 1.00 98.62 827 VAL A N 1
ATOM 5831 C CA . VAL A 1 827 ? -22.561 6.712 31.672 1.00 98.62 827 VAL A CA 1
ATOM 5832 C C . VAL A 1 827 ? -23.877 6.190 31.106 1.00 98.62 827 VAL A C 1
ATOM 5834 O O . VAL A 1 827 ? -24.896 6.147 31.798 1.00 98.62 827 VAL A O 1
ATOM 5837 N N . PHE A 1 828 ? -23.848 5.751 29.851 1.00 98.00 828 PHE A N 1
ATOM 5838 C CA . PHE A 1 828 ? -24.951 5.069 29.187 1.00 98.00 828 PHE A CA 1
ATOM 5839 C C . PHE A 1 828 ? -24.514 3.684 28.716 1.00 98.00 828 PHE A C 1
ATOM 5841 O O . PHE A 1 828 ? -23.569 3.534 27.941 1.00 98.00 828 PHE A O 1
ATOM 5848 N N . VAL A 1 829 ? -25.212 2.655 29.185 1.00 97.38 829 VAL A N 1
ATOM 5849 C CA . VAL A 1 829 ? -24.931 1.259 28.839 1.00 97.38 829 VAL A CA 1
ATOM 5850 C C . VAL A 1 829 ? -26.036 0.779 27.915 1.00 97.38 829 VAL A C 1
ATOM 5852 O O . VAL A 1 829 ? -27.175 0.604 28.352 1.00 97.38 829 VAL A O 1
ATOM 5855 N N . GLN A 1 830 ? -25.713 0.590 26.639 1.00 94.88 830 GLN A N 1
ATOM 5856 C CA . GLN A 1 830 ? -26.685 0.201 25.618 1.00 94.88 830 GLN A CA 1
ATOM 5857 C C . GLN A 1 830 ? -27.102 -1.269 25.749 1.00 94.88 830 GLN A C 1
ATOM 5859 O O . GLN A 1 830 ? -26.519 -2.035 26.519 1.00 94.88 830 GLN A O 1
ATOM 5864 N N . THR A 1 831 ? -28.117 -1.678 24.984 1.00 90.88 831 THR A N 1
ATOM 5865 C CA . THR A 1 831 ? -28.494 -3.092 24.843 1.00 90.88 831 THR A CA 1
ATOM 5866 C C . THR A 1 831 ? -27.284 -3.933 24.434 1.00 90.88 831 THR A C 1
ATOM 5868 O O . THR A 1 831 ? -26.462 -3.475 23.646 1.00 90.88 831 THR A O 1
ATOM 5871 N N . ASN A 1 832 ? -27.179 -5.163 24.944 1.00 87.69 832 ASN A N 1
ATOM 5872 C CA . ASN A 1 832 ? -26.036 -6.059 24.707 1.00 87.69 832 ASN A CA 1
ATOM 5873 C C . ASN A 1 832 ? -24.672 -5.512 25.177 1.00 87.69 832 ASN A C 1
ATOM 5875 O O . ASN A 1 832 ? -23.633 -5.996 24.746 1.00 87.69 832 ASN A O 1
ATOM 5879 N N . SER A 1 833 ? -24.645 -4.564 26.111 1.00 95.19 833 SER A N 1
ATOM 5880 C CA . SER A 1 833 ? -23.435 -4.128 26.821 1.00 95.19 833 SER A CA 1
ATOM 5881 C C . SER A 1 833 ? -23.598 -4.324 28.322 1.00 95.19 833 SER A C 1
ATOM 5883 O O . SER A 1 833 ? -24.720 -4.307 28.816 1.00 95.19 833 SER A O 1
ATOM 5885 N N . SER A 1 834 ? -22.495 -4.505 29.050 1.00 95.81 834 SER A N 1
ATOM 5886 C CA . SER A 1 834 ? -22.499 -4.706 30.504 1.00 95.81 834 SER A CA 1
ATOM 5887 C C . SER A 1 834 ? -21.724 -3.620 31.244 1.00 95.81 834 SER A C 1
ATOM 5889 O O . SER A 1 834 ? -20.708 -3.131 30.747 1.00 95.81 834 SER A O 1
ATOM 5891 N N . ILE A 1 835 ? -22.164 -3.286 32.457 1.00 98.00 835 ILE A N 1
ATOM 5892 C CA . ILE A 1 835 ? -21.391 -2.498 33.430 1.00 98.00 835 ILE A CA 1
ATOM 5893 C C . ILE A 1 835 ? -21.012 -3.361 34.639 1.00 98.00 835 ILE A C 1
ATOM 5895 O O . ILE A 1 835 ? -21.778 -4.245 35.022 1.00 98.00 835 ILE A O 1
ATOM 5899 N N . GLY A 1 836 ? -19.859 -3.108 35.249 1.00 97.31 836 GLY A N 1
ATOM 5900 C CA . GLY A 1 836 ? -19.434 -3.768 36.483 1.00 97.31 836 GLY A CA 1
ATOM 5901 C C . GLY A 1 836 ? -18.562 -2.878 37.362 1.00 97.31 836 GLY A C 1
ATOM 5902 O O . GLY A 1 836 ? -18.102 -1.820 36.933 1.00 97.31 836 GLY A O 1
ATOM 5903 N N . GLY A 1 837 ? -18.348 -3.316 38.599 1.00 96.69 837 GLY A N 1
ATOM 5904 C CA . GLY A 1 837 ? -17.372 -2.729 39.518 1.00 96.69 837 GLY A CA 1
ATOM 5905 C C . GLY A 1 837 ? -16.093 -3.558 39.607 1.00 96.69 837 GLY A C 1
ATOM 5906 O O . GLY A 1 837 ? -16.034 -4.682 39.112 1.00 96.69 837 GLY A O 1
ATOM 5907 N N . GLY A 1 838 ? -15.085 -2.999 40.270 1.00 95.94 838 GLY A N 1
ATOM 5908 C CA . GLY A 1 838 ? -13.833 -3.674 40.595 1.00 95.94 838 GLY A CA 1
ATOM 5909 C C . GLY A 1 838 ? -12.858 -3.787 39.428 1.00 95.94 838 GLY A C 1
ATOM 5910 O O . GLY A 1 838 ? -13.218 -3.676 38.257 1.00 95.94 838 GLY A O 1
ATOM 5911 N N . SER A 1 839 ? -11.589 -4.010 39.767 1.00 95.12 839 SER A N 1
ATOM 5912 C CA . SER A 1 839 ? -10.525 -4.200 38.779 1.00 95.12 839 SER A CA 1
ATOM 5913 C C . SER A 1 839 ? -10.601 -5.599 38.168 1.00 95.12 839 SER A C 1
ATOM 5915 O O . SER A 1 839 ? -11.266 -6.494 38.701 1.00 95.12 839 SER A O 1
ATOM 5917 N N . GLY A 1 840 ? -9.842 -5.854 37.102 1.00 89.31 840 GLY A N 1
ATOM 5918 C CA . GLY A 1 840 ? -9.723 -7.207 36.548 1.00 89.31 840 GLY A CA 1
ATOM 5919 C C . GLY A 1 840 ? -9.243 -8.253 37.567 1.00 89.31 840 GLY A C 1
ATOM 5920 O O . GLY A 1 840 ? -9.603 -9.421 37.455 1.00 89.31 840 GLY A O 1
ATOM 5921 N N . ALA A 1 841 ? -8.500 -7.835 38.597 1.00 88.31 841 ALA A N 1
ATOM 5922 C CA . ALA A 1 841 ? -7.888 -8.721 39.589 1.00 88.31 841 ALA A CA 1
ATOM 5923 C C . ALA A 1 841 ? -8.654 -8.816 40.920 1.00 88.31 841 ALA A C 1
ATOM 5925 O O . ALA A 1 841 ? -8.472 -9.781 41.659 1.00 88.31 841 ALA A O 1
ATOM 5926 N N . SER A 1 842 ? -9.486 -7.829 41.257 1.00 92.75 842 SER A N 1
ATOM 5927 C CA . SER A 1 842 ? -10.066 -7.718 42.598 1.00 92.75 842 SER A CA 1
ATOM 5928 C C . SER A 1 842 ? -11.468 -7.132 42.599 1.00 92.75 842 SER A C 1
ATOM 5930 O O . SER A 1 842 ? -11.808 -6.290 41.765 1.00 92.75 842 SER A O 1
ATOM 5932 N N . ILE A 1 843 ? -12.251 -7.553 43.596 1.00 95.81 843 ILE A N 1
ATOM 5933 C CA . ILE A 1 843 ? -13.512 -6.904 43.942 1.00 95.81 843 ILE A CA 1
ATOM 5934 C C . ILE A 1 843 ? -13.253 -5.435 44.297 1.00 95.81 843 ILE A C 1
ATOM 5936 O O . ILE A 1 843 ? -12.297 -5.129 45.012 1.00 95.81 843 ILE A O 1
ATOM 5940 N N . GLY A 1 844 ? -14.104 -4.532 43.814 1.00 96.69 844 GLY A N 1
ATOM 5941 C CA . GLY A 1 844 ? -13.995 -3.109 44.125 1.00 96.69 844 GLY A CA 1
ATOM 5942 C C . GLY A 1 844 ? -15.129 -2.267 43.553 1.00 96.69 844 GLY A C 1
ATOM 5943 O O . GLY A 1 844 ? -16.151 -2.789 43.110 1.00 96.69 844 GLY A O 1
ATOM 5944 N N . THR A 1 845 ? -14.933 -0.951 43.544 1.00 98.12 845 THR A N 1
ATOM 5945 C CA . THR A 1 845 ? -15.991 0.008 43.208 1.00 98.12 845 THR A CA 1
ATOM 5946 C C . THR A 1 845 ? -15.616 0.855 42.002 1.00 98.12 845 THR A C 1
ATOM 5948 O O . THR A 1 845 ? -14.618 1.566 42.049 1.00 98.12 845 THR A O 1
ATOM 5951 N N . LEU A 1 846 ? -16.457 0.848 40.967 1.00 98.62 846 LEU A N 1
ATOM 5952 C CA . LEU A 1 846 ? -16.442 1.875 39.927 1.00 98.62 846 LEU A CA 1
ATOM 5953 C C . LEU A 1 846 ? -17.272 3.064 40.411 1.00 98.62 846 LEU A C 1
ATOM 5955 O O . LEU A 1 846 ? -18.455 2.909 40.717 1.00 98.62 846 LEU A O 1
ATOM 5959 N N . THR A 1 847 ? -16.685 4.255 40.464 1.00 98.62 847 THR A N 1
ATOM 5960 C CA . THR A 1 847 ? -17.404 5.473 40.856 1.00 98.62 847 THR A CA 1
ATOM 5961 C C . THR A 1 847 ? -17.813 6.278 39.628 1.00 98.62 847 THR A C 1
ATOM 5963 O O . THR A 1 847 ? -16.984 6.621 38.794 1.00 98.62 847 THR A O 1
ATOM 5966 N N . ILE A 1 848 ? -19.091 6.624 39.521 1.00 98.81 848 ILE A N 1
ATOM 5967 C CA . ILE A 1 848 ? -19.646 7.503 38.493 1.00 98.81 848 ILE A CA 1
ATOM 5968 C C . ILE A 1 848 ? -20.127 8.770 39.199 1.00 98.81 848 ILE A C 1
ATOM 5970 O O . ILE A 1 848 ? -21.147 8.769 39.893 1.00 98.81 848 ILE A O 1
ATOM 5974 N N . ASN A 1 849 ? -19.406 9.873 39.003 1.00 98.25 849 ASN A N 1
ATOM 5975 C CA . ASN A 1 849 ? -19.711 11.171 39.615 1.00 98.25 849 ASN A CA 1
ATOM 5976 C C . ASN A 1 849 ? -20.834 11.932 38.884 1.00 98.25 849 ASN A C 1
ATOM 5978 O O . ASN A 1 849 ? -20.953 13.152 38.997 1.00 98.25 849 ASN A O 1
ATOM 5982 N N . ASN A 1 850 ? -21.677 11.204 38.157 1.00 98.25 850 ASN A N 1
ATOM 5983 C CA . ASN A 1 850 ? -22.778 11.725 37.364 1.00 98.25 850 ASN A CA 1
ATOM 5984 C C . ASN A 1 850 ? -23.893 10.668 37.270 1.00 98.25 850 ASN A C 1
ATOM 5986 O O . ASN A 1 850 ? -23.979 9.775 38.112 1.00 98.25 850 ASN A O 1
ATOM 5990 N N . ALA A 1 851 ? -24.782 10.778 36.287 1.00 98.44 851 ALA A N 1
ATOM 5991 C CA . ALA A 1 851 ? -25.851 9.823 36.052 1.00 98.44 851 ALA A CA 1
ATOM 5992 C C . ALA A 1 851 ? -25.352 8.523 35.395 1.00 98.44 851 ALA A C 1
ATOM 5994 O O . ALA A 1 851 ? -24.481 8.548 34.525 1.00 98.44 851 ALA A O 1
ATOM 5995 N N . LEU A 1 852 ? -25.982 7.404 35.758 1.00 98.44 852 LEU A N 1
ATOM 5996 C CA . LEU A 1 852 ? -25.891 6.120 35.063 1.00 98.44 852 LEU A CA 1
ATOM 5997 C C . LEU A 1 852 ? -27.276 5.748 34.527 1.00 98.44 852 LEU A C 1
ATOM 5999 O O . LEU A 1 852 ? -28.228 5.585 35.293 1.00 98.44 852 LEU A O 1
ATOM 6003 N N . THR A 1 853 ? -27.364 5.568 33.210 1.00 98.12 853 THR A N 1
ATOM 6004 C CA . THR A 1 853 ? -28.534 4.985 32.547 1.00 98.12 853 THR A CA 1
ATOM 6005 C C . THR A 1 853 ? -28.178 3.604 32.007 1.00 98.12 853 THR A C 1
ATOM 6007 O O . THR A 1 853 ? -27.300 3.459 31.153 1.00 98.12 853 THR A O 1
ATOM 6010 N N . LEU A 1 854 ? -28.868 2.584 32.508 1.00 96.62 854 LEU A N 1
ATOM 6011 C CA . LEU A 1 854 ? -28.671 1.188 32.142 1.00 96.62 854 LEU A CA 1
ATOM 6012 C C . LEU A 1 854 ? -29.810 0.737 31.220 1.00 96.62 854 LEU A C 1
ATOM 6014 O O . LEU A 1 854 ? -30.970 0.746 31.612 1.00 96.62 854 LEU A O 1
ATOM 6018 N N . ASN A 1 855 ? -29.497 0.390 29.976 1.00 94.50 855 ASN A N 1
ATOM 6019 C CA . ASN A 1 855 ? -30.413 -0.295 29.052 1.00 94.50 855 ASN A CA 1
ATOM 6020 C C . ASN A 1 855 ? -29.955 -1.747 28.803 1.00 94.50 855 ASN A C 1
ATOM 6022 O O . ASN A 1 855 ? -30.754 -2.629 28.501 1.00 94.50 855 ASN A O 1
ATOM 6026 N N . GLY A 1 856 ? -28.651 -1.993 28.950 1.00 90.56 856 GLY A N 1
ATOM 6027 C CA . GLY A 1 856 ? -28.039 -3.314 28.881 1.00 90.56 856 GLY A CA 1
ATOM 6028 C C . GLY A 1 856 ? -28.022 -4.086 30.201 1.00 90.56 856 GLY A C 1
ATOM 6029 O O . GLY A 1 856 ? -28.965 -4.084 30.985 1.00 90.56 856 GLY A O 1
ATOM 6030 N N . ASN A 1 857 ? -26.914 -4.783 30.411 1.00 95.00 857 ASN A N 1
ATOM 6031 C CA . ASN A 1 857 ? -26.683 -5.801 31.424 1.00 95.00 857 ASN A CA 1
ATOM 6032 C C . ASN A 1 857 ? -25.732 -5.306 32.530 1.00 95.00 857 ASN A C 1
ATOM 6034 O O . ASN A 1 857 ? -25.103 -4.252 32.428 1.00 95.00 857 ASN A O 1
ATOM 6038 N N . GLY A 1 858 ? -25.566 -6.107 33.579 1.00 96.25 858 GLY A N 1
ATOM 6039 C CA . GLY A 1 858 ? -24.542 -5.905 34.603 1.00 96.25 858 GLY A CA 1
ATOM 6040 C C . GLY A 1 858 ? -23.727 -7.170 34.848 1.00 96.25 858 GLY A C 1
ATOM 6041 O O . GLY A 1 858 ? -24.234 -8.276 34.675 1.00 96.25 858 GLY A O 1
ATOM 6042 N N . PHE A 1 859 ? -22.472 -7.015 35.256 1.00 96.81 859 PHE A N 1
ATOM 6043 C CA . PHE A 1 859 ? -21.599 -8.113 35.667 1.00 96.81 859 PHE A CA 1
ATOM 6044 C C . PHE A 1 859 ? -20.932 -7.770 36.995 1.00 96.81 859 PHE A C 1
ATOM 6046 O O . PHE A 1 859 ? -20.262 -6.744 37.101 1.00 96.81 859 PHE A O 1
ATOM 6053 N N . PHE A 1 860 ? -21.113 -8.626 37.999 1.00 98.12 860 PHE A N 1
ATOM 6054 C CA . PHE A 1 860 ? -20.641 -8.366 39.354 1.00 98.12 860 PHE A CA 1
ATOM 6055 C C . PHE A 1 860 ? -20.082 -9.629 39.999 1.00 98.12 860 PHE A C 1
ATOM 6057 O O . PHE A 1 860 ? -20.686 -10.701 39.955 1.00 98.12 860 PHE A O 1
ATOM 6064 N N . ARG A 1 861 ? -18.928 -9.502 40.642 1.00 97.12 861 ARG A N 1
ATOM 6065 C CA . ARG A 1 861 ? -18.331 -10.557 41.457 1.00 97.12 861 ARG A CA 1
ATOM 6066 C C . ARG A 1 861 ? -18.710 -10.346 42.915 1.00 97.12 861 ARG A C 1
ATOM 6068 O O . ARG A 1 861 ? -18.746 -9.217 43.394 1.00 97.12 861 ARG A O 1
ATOM 6075 N N . VAL A 1 862 ? -18.986 -11.430 43.625 1.00 97.00 862 VAL A N 1
ATOM 6076 C CA . VAL A 1 862 ? -19.315 -11.423 45.055 1.00 97.00 862 VAL A CA 1
ATOM 6077 C C . VAL A 1 862 ? -18.377 -12.344 45.813 1.00 97.00 862 VAL A C 1
ATOM 6079 O O . VAL A 1 862 ? -17.837 -13.307 45.264 1.00 97.00 862 VAL A O 1
ATOM 6082 N N . ASN A 1 863 ? -18.183 -12.051 47.090 1.00 95.12 863 ASN A N 1
ATOM 6083 C CA . ASN A 1 863 ? -17.457 -12.905 48.005 1.00 95.12 863 ASN A CA 1
ATOM 6084 C C . ASN A 1 863 ? -18.099 -12.824 49.390 1.00 95.12 863 ASN A C 1
ATOM 6086 O O . ASN A 1 863 ? -18.095 -11.780 50.045 1.00 95.12 863 ASN A O 1
ATOM 6090 N N . ARG A 1 864 ? -18.630 -13.961 49.849 1.00 93.12 864 ARG A N 1
ATOM 6091 C CA . ARG A 1 864 ? -19.228 -14.090 51.184 1.00 93.12 864 ARG A CA 1
ATOM 6092 C C . ARG A 1 864 ? -18.239 -13.743 52.295 1.00 93.12 864 ARG A C 1
ATOM 6094 O O . ARG A 1 864 ? -18.626 -13.152 53.300 1.00 93.12 864 ARG A O 1
ATOM 6101 N N . SER A 1 865 ? -16.957 -14.062 52.103 1.00 85.81 865 SER A N 1
ATOM 6102 C CA . SER A 1 865 ? -15.901 -13.610 53.005 1.00 85.81 865 SER A CA 1
ATOM 6103 C C . SER A 1 865 ? -15.830 -12.082 52.968 1.00 85.81 865 SER A C 1
ATOM 6105 O O . SER A 1 865 ? -15.538 -11.478 51.935 1.00 85.81 865 SER A O 1
ATOM 6107 N N . GLY A 1 866 ? -16.171 -11.457 54.095 1.00 82.88 866 GLY A N 1
ATOM 6108 C CA . GLY A 1 866 ? -16.264 -10.002 54.218 1.00 82.88 866 GLY A CA 1
ATOM 6109 C C . GLY A 1 866 ? -17.512 -9.371 53.591 1.00 82.88 866 GLY A C 1
ATOM 6110 O O . GLY A 1 866 ? -17.588 -8.149 53.570 1.00 82.88 866 GLY A O 1
ATOM 6111 N N . SER A 1 867 ? -18.479 -10.161 53.097 1.00 88.62 867 SER A N 1
ATOM 6112 C CA . SER A 1 867 ? -19.693 -9.662 52.414 1.00 88.62 867 SER A CA 1
ATOM 6113 C C . SER A 1 867 ? -19.382 -8.626 51.325 1.00 88.62 867 SER A C 1
ATOM 6115 O O . SER A 1 867 ? -20.054 -7.605 51.194 1.00 88.62 867 SER A O 1
ATOM 6117 N N . SER A 1 868 ? -18.310 -8.875 50.574 1.00 94.94 868 SER A N 1
ATOM 6118 C CA . SER A 1 868 ? -17.798 -7.945 49.575 1.00 94.94 868 SER A CA 1
ATOM 6119 C C . SER A 1 868 ? -18.389 -8.244 48.202 1.00 94.94 868 SER A C 1
ATOM 6121 O O . SER A 1 868 ? -18.675 -9.391 47.852 1.00 94.94 868 SER A O 1
ATOM 6123 N N . SER A 1 869 ? -18.582 -7.197 47.413 1.00 97.06 869 SER A N 1
ATOM 6124 C CA . SER A 1 869 ? -19.076 -7.293 46.046 1.00 97.06 869 SER A CA 1
ATOM 6125 C C . SER A 1 869 ? -18.465 -6.207 45.190 1.00 97.06 869 SER A C 1
ATOM 6127 O O . SER A 1 869 ? -18.101 -5.143 45.690 1.00 97.06 869 SER A O 1
ATOM 6129 N N . ASP A 1 870 ? -18.356 -6.482 43.894 1.00 98.44 870 ASP A N 1
ATOM 6130 C CA . ASP A 1 870 ? -18.183 -5.419 42.919 1.00 98.44 870 ASP A CA 1
ATOM 6131 C C . ASP A 1 870 ? -19.329 -4.419 43.089 1.00 98.44 870 ASP A C 1
ATOM 6133 O O . ASP A 1 870 ? -20.484 -4.815 43.283 1.00 98.44 870 ASP A O 1
ATOM 6137 N N . GLN A 1 871 ? -19.017 -3.128 43.016 1.00 98.25 871 GLN A N 1
ATOM 6138 C CA . GLN A 1 871 ? -20.010 -2.066 43.143 1.00 98.25 871 GLN A CA 1
ATOM 6139 C C . GLN A 1 871 ? -19.877 -1.031 42.035 1.00 98.25 871 GLN A C 1
ATOM 6141 O O . GLN A 1 871 ? -18.778 -0.691 41.601 1.00 98.25 871 GLN A O 1
ATOM 6146 N N . VAL A 1 872 ? -21.008 -0.465 41.628 1.00 98.75 872 VAL A N 1
ATOM 6147 C CA . VAL A 1 872 ? -21.064 0.761 40.836 1.00 98.75 872 VAL A CA 1
ATOM 6148 C C . VAL A 1 872 ? -21.715 1.844 41.695 1.00 98.75 872 VAL A C 1
ATOM 6150 O O . VAL A 1 872 ? -22.910 1.801 41.989 1.00 98.75 872 VAL A O 1
ATOM 6153 N N . SER A 1 873 ? -20.914 2.810 42.135 1.00 98.44 873 SER A N 1
ATOM 6154 C CA . SER A 1 873 ? -21.362 3.930 42.964 1.00 98.44 873 SER A CA 1
ATOM 6155 C C . SER A 1 873 ? -21.739 5.114 42.083 1.00 98.44 873 SER A C 1
ATOM 6157 O O . SER A 1 873 ? -20.931 5.552 41.272 1.00 98.44 873 SER A O 1
ATOM 6159 N N . VAL A 1 874 ? -22.955 5.642 42.228 1.00 98.75 874 VAL A N 1
ATOM 6160 C CA . VAL A 1 874 ? -23.496 6.700 41.362 1.00 98.75 874 VAL A CA 1
ATOM 6161 C C . VAL A 1 874 ? -23.930 7.898 42.200 1.00 98.75 874 VAL A C 1
ATOM 6163 O O . VAL A 1 874 ? -24.790 7.777 43.084 1.00 98.75 874 VAL A O 1
ATOM 6166 N N . THR A 1 875 ? -23.369 9.077 41.927 1.00 98.06 875 THR A N 1
ATOM 6167 C CA . THR A 1 875 ? -23.757 10.316 42.625 1.00 98.06 875 THR A CA 1
ATOM 6168 C C . THR A 1 875 ? -25.023 10.929 42.019 1.00 98.06 875 THR A C 1
ATOM 6170 O O . THR A 1 875 ? -25.910 11.344 42.765 1.00 98.06 875 THR A O 1
ATOM 6173 N N . GLY A 1 876 ? -25.166 10.897 40.688 1.00 97.19 876 GLY A N 1
ATOM 6174 C CA . GLY A 1 876 ? -26.311 11.432 39.943 1.00 97.19 876 GLY A CA 1
ATOM 6175 C C . GLY A 1 876 ? -27.506 10.479 39.854 1.00 97.19 876 GLY A C 1
ATOM 6176 O O . GLY A 1 876 ? -27.705 9.613 40.703 1.00 97.19 876 GLY A O 1
ATOM 6177 N N . VAL A 1 877 ? -28.341 10.631 38.828 1.00 97.75 877 VAL A N 1
ATOM 6178 C CA . VAL A 1 877 ? -29.513 9.762 38.621 1.00 97.75 877 VAL A CA 1
ATOM 6179 C C . VAL A 1 877 ? -29.072 8.332 38.273 1.00 97.75 877 VAL A C 1
ATOM 6181 O O . VAL A 1 877 ? -28.194 8.145 37.435 1.00 97.75 877 VAL A O 1
ATOM 6184 N N . LEU A 1 878 ? -29.694 7.330 38.904 1.00 98.38 878 LEU A N 1
ATOM 6185 C CA . LEU A 1 878 ? -29.481 5.907 38.626 1.00 98.38 878 LEU A CA 1
ATOM 6186 C C . LEU A 1 878 ? -30.787 5.280 38.122 1.00 98.38 878 LEU A C 1
ATOM 6188 O O . LEU A 1 878 ? -31.730 5.091 38.898 1.00 98.38 878 LEU A O 1
ATOM 6192 N N . THR A 1 879 ? -30.829 4.951 36.831 1.00 97.50 879 THR A N 1
ATOM 6193 C CA . THR A 1 879 ? -32.056 4.491 36.164 1.00 97.50 879 THR A CA 1
ATOM 6194 C C . THR A 1 879 ? -31.792 3.297 35.258 1.00 97.50 879 THR A C 1
ATOM 6196 O O . THR A 1 879 ? -30.865 3.313 34.449 1.00 97.50 879 THR A O 1
ATOM 6199 N N . ASN A 1 880 ? -32.658 2.290 35.352 1.00 97.19 880 ASN A N 1
ATOM 6200 C CA . ASN A 1 880 ? -32.808 1.245 34.351 1.00 97.19 880 ASN A CA 1
ATOM 6201 C C . ASN A 1 880 ? -33.911 1.626 33.347 1.00 97.19 880 ASN A C 1
ATOM 6203 O O . ASN A 1 880 ? -34.994 2.084 33.719 1.00 97.19 880 ASN A O 1
ATOM 6207 N N . THR A 1 881 ? -33.627 1.432 32.065 1.00 95.44 881 THR A N 1
ATOM 6208 C CA . THR A 1 881 ? -34.533 1.709 30.937 1.00 95.44 881 THR A CA 1
ATOM 6209 C C . THR A 1 881 ? -34.813 0.470 30.087 1.00 95.44 881 THR A C 1
ATOM 6211 O O . THR A 1 881 ? -35.669 0.532 29.210 1.00 95.44 881 THR A O 1
ATOM 6214 N N . GLY A 1 882 ? -34.135 -0.650 30.362 1.00 88.38 882 GLY A N 1
ATOM 6215 C CA . GLY A 1 882 ? -34.281 -1.907 29.630 1.00 88.38 882 GLY A CA 1
ATOM 6216 C C . GLY A 1 882 ? -34.754 -3.074 30.502 1.00 88.38 882 GLY A C 1
ATOM 6217 O O . GLY A 1 882 ? -35.166 -2.912 31.654 1.00 88.38 882 GLY A O 1
ATOM 6218 N N . THR A 1 883 ? -34.671 -4.282 29.945 1.00 86.88 883 THR A N 1
ATOM 6219 C CA . THR A 1 883 ? -34.987 -5.561 30.616 1.00 86.88 883 THR A CA 1
ATOM 6220 C C . THR A 1 883 ? -33.753 -6.463 30.723 1.00 86.88 883 THR A C 1
ATOM 6222 O O . THR A 1 883 ? -33.862 -7.688 30.673 1.00 86.88 883 THR A O 1
ATOM 6225 N N . GLY A 1 884 ? -32.561 -5.862 30.780 1.00 89.81 884 GLY A N 1
ATOM 6226 C CA . GLY A 1 884 ? -31.294 -6.587 30.787 1.00 89.81 884 GLY A CA 1
ATOM 6227 C C . GLY A 1 884 ? -31.070 -7.453 32.030 1.00 89.81 884 GLY A C 1
ATOM 6228 O O . GLY A 1 884 ? -31.843 -7.453 32.993 1.00 89.81 884 GLY A O 1
ATOM 6229 N N . THR A 1 885 ? -29.977 -8.211 31.998 1.00 93.62 885 THR A N 1
ATOM 6230 C CA . THR A 1 885 ? -29.625 -9.201 33.021 1.00 93.62 885 THR A CA 1
ATOM 6231 C C . THR A 1 885 ? -28.428 -8.745 33.854 1.00 93.62 885 THR A C 1
ATOM 6233 O O . THR A 1 885 ? -27.425 -8.286 33.313 1.00 93.62 885 THR A O 1
ATOM 6236 N N . ILE A 1 886 ? -28.498 -8.917 35.173 1.00 96.88 886 ILE A N 1
ATOM 6237 C CA . ILE A 1 886 ? -27.347 -8.869 36.077 1.00 96.88 886 ILE A CA 1
ATOM 6238 C C . ILE A 1 886 ? -26.787 -10.284 36.226 1.00 96.88 886 ILE A C 1
ATOM 6240 O O . ILE A 1 886 ? -27.476 -11.186 36.699 1.00 96.88 886 ILE A O 1
ATOM 6244 N N . THR A 1 887 ? -25.528 -10.467 35.840 1.00 96.00 887 THR A N 1
ATOM 6245 C CA . THR A 1 887 ? -24.788 -11.724 35.982 1.00 96.00 887 THR A CA 1
ATOM 6246 C C . THR A 1 887 ? -23.865 -11.647 37.189 1.00 96.00 887 THR A C 1
ATOM 6248 O O . THR A 1 887 ? -23.066 -10.715 37.300 1.00 96.00 887 THR A O 1
ATOM 6251 N N . VAL A 1 888 ? -23.963 -12.634 38.077 1.00 96.31 888 VAL A N 1
ATOM 6252 C CA . VAL A 1 888 ? -23.198 -12.699 39.323 1.00 96.31 888 VAL A CA 1
ATOM 6253 C C . VAL A 1 888 ? -22.245 -13.890 39.321 1.00 96.31 888 VAL A C 1
ATOM 6255 O O . VAL A 1 888 ? -22.648 -15.018 39.034 1.00 96.31 888 VAL A O 1
ATOM 6258 N N . THR A 1 889 ? -20.994 -13.657 39.713 1.00 94.81 889 THR A N 1
ATOM 6259 C CA . THR A 1 889 ? -19.989 -14.714 39.908 1.00 94.81 889 THR A CA 1
ATOM 6260 C C . THR A 1 889 ? -19.510 -14.714 41.354 1.00 94.81 889 THR A C 1
ATOM 6262 O O . THR A 1 889 ? -19.126 -13.673 41.878 1.00 94.81 889 THR A O 1
ATOM 6265 N N . ASN A 1 890 ? -19.494 -15.872 42.013 1.00 93.50 890 ASN A N 1
ATOM 6266 C CA . ASN A 1 890 ? -18.926 -15.997 43.354 1.00 93.50 890 ASN A CA 1
ATOM 6267 C C . ASN A 1 890 ? -17.424 -16.314 43.270 1.00 93.50 890 ASN A C 1
ATOM 6269 O O . ASN A 1 890 ? -17.050 -17.319 42.673 1.00 93.50 890 ASN A O 1
ATOM 6273 N N . LEU A 1 891 ? -16.575 -15.476 43.871 1.00 93.25 891 LEU A N 1
ATOM 6274 C CA . LEU A 1 891 ? -15.122 -15.700 43.971 1.00 93.25 891 LEU A CA 1
ATOM 6275 C C . LEU A 1 891 ? -14.704 -16.329 45.306 1.00 93.25 891 LEU A C 1
ATOM 6277 O O . LEU A 1 891 ? -13.534 -16.646 45.505 1.00 93.25 891 LEU A O 1
ATOM 6281 N N . GLY A 1 892 ? -15.636 -16.411 46.253 1.00 86.94 892 GLY A N 1
ATOM 6282 C CA . GLY A 1 892 ? -15.358 -16.763 47.634 1.00 86.94 892 GLY A CA 1
ATOM 6283 C C . GLY A 1 892 ? -15.938 -18.099 48.065 1.00 86.94 892 GLY A C 1
ATOM 6284 O O . GLY A 1 892 ? -16.278 -18.967 47.264 1.00 86.94 892 GLY A O 1
ATOM 6285 N N . ALA A 1 893 ? -16.093 -18.237 49.382 1.00 86.88 893 ALA A N 1
ATOM 6286 C CA . ALA A 1 893 ? -16.801 -19.364 49.976 1.00 86.88 893 ALA A CA 1
ATOM 6287 C C . ALA A 1 893 ? -18.224 -19.494 49.403 1.00 86.88 893 ALA A C 1
ATOM 6289 O O . ALA A 1 893 ? -18.828 -18.499 48.997 1.00 86.88 893 ALA A O 1
ATOM 6290 N N . ALA A 1 894 ? -18.773 -20.712 49.412 1.00 87.62 894 ALA A N 1
ATOM 6291 C CA . ALA A 1 894 ? -20.128 -20.988 48.934 1.00 87.62 894 ALA A CA 1
ATOM 6292 C C . ALA A 1 894 ? -21.157 -20.036 49.563 1.00 87.62 894 ALA A C 1
ATOM 6294 O O . ALA A 1 894 ? -21.091 -19.773 50.766 1.00 87.62 894 ALA A O 1
ATOM 6295 N N . LEU A 1 895 ? -22.071 -19.526 48.739 1.00 90.56 895 LEU A N 1
ATOM 6296 C CA . LEU A 1 895 ? -23.127 -18.603 49.145 1.00 90.56 895 LEU A CA 1
ATOM 6297 C C . LEU A 1 895 ? -24.195 -19.327 49.979 1.00 90.56 895 LEU A C 1
ATOM 6299 O O . LEU A 1 895 ? -24.477 -20.502 49.747 1.00 90.56 895 LEU A O 1
ATOM 6303 N N . GLN A 1 896 ? -24.790 -18.628 50.942 1.00 89.19 896 GLN A N 1
ATOM 6304 C CA . GLN A 1 896 ? -25.806 -19.140 51.860 1.00 89.19 896 GLN A CA 1
ATOM 6305 C C . GLN A 1 896 ? -27.081 -18.301 51.789 1.00 89.19 896 GLN A C 1
ATOM 6307 O O . GLN A 1 896 ? -27.044 -17.109 51.495 1.00 89.19 896 GLN A O 1
ATOM 6312 N N . VAL A 1 897 ? -28.225 -18.930 52.074 1.00 88.25 897 VAL A N 1
ATOM 6313 C CA . VAL A 1 897 ? -29.520 -18.238 52.151 1.00 88.25 897 VAL A CA 1
ATOM 6314 C C . VAL A 1 897 ? -29.441 -17.073 53.132 1.00 88.25 897 VAL A C 1
ATOM 6316 O O . VAL A 1 897 ? -29.005 -17.239 54.267 1.00 88.25 897 VAL A O 1
ATOM 6319 N N . GLY A 1 898 ? -29.869 -15.894 52.678 1.00 88.06 898 GLY A N 1
ATOM 6320 C CA . GLY A 1 898 ? -29.802 -14.648 53.440 1.00 88.06 898 GLY A CA 1
ATOM 6321 C C . GLY A 1 898 ? -28.575 -13.776 53.156 1.00 88.06 898 GLY A C 1
ATOM 6322 O O . GLY A 1 898 ? -28.639 -12.577 53.443 1.00 88.06 898 GLY A O 1
ATOM 6323 N N . ASP A 1 899 ? -27.510 -14.304 52.537 1.00 94.50 899 ASP A N 1
ATOM 6324 C CA . ASP A 1 899 ? -26.363 -13.484 52.128 1.00 94.50 899 ASP A CA 1
ATOM 6325 C C . ASP A 1 899 ? -26.836 -12.339 51.226 1.00 94.50 899 ASP A C 1
ATOM 6327 O O . ASP A 1 899 ? -27.602 -12.553 50.283 1.00 94.50 899 ASP A O 1
ATOM 6331 N N . THR A 1 900 ? -26.393 -11.117 51.524 1.00 95.94 900 THR A N 1
ATOM 6332 C CA . THR A 1 900 ? -26.809 -9.897 50.822 1.00 95.94 900 THR A CA 1
ATOM 6333 C C . THR A 1 900 ? -25.585 -9.130 50.338 1.00 95.94 900 THR A C 1
ATOM 6335 O O . THR A 1 900 ? -24.654 -8.900 51.105 1.00 95.94 900 THR A O 1
ATOM 6338 N N . PHE A 1 901 ? -25.613 -8.693 49.078 1.00 97.94 901 PHE A N 1
ATOM 6339 C CA . PHE A 1 901 ? -24.522 -7.962 48.434 1.00 97.94 901 PHE A CA 1
ATOM 6340 C C . PHE A 1 901 ? -25.050 -6.690 47.776 1.00 97.94 901 PHE A C 1
ATOM 6342 O O . PHE A 1 901 ? -26.050 -6.726 47.058 1.00 97.94 901 PHE A O 1
ATOM 6349 N N . PHE A 1 902 ? -24.381 -5.561 48.005 1.00 97.88 902 PHE A N 1
ATOM 6350 C CA . PHE A 1 902 ? -24.721 -4.289 47.366 1.00 97.88 902 PHE A CA 1
ATOM 6351 C C . PHE A 1 902 ? -23.995 -4.176 46.030 1.00 97.88 902 PHE A C 1
ATOM 6353 O O . PHE A 1 902 ? -22.771 -4.201 46.000 1.00 97.88 902 PHE A O 1
ATOM 6360 N N . LEU A 1 903 ? -24.741 -4.047 44.935 1.00 98.44 903 LEU A N 1
ATOM 6361 C CA . LEU A 1 903 ? -24.172 -3.844 43.597 1.00 98.44 903 LEU A CA 1
ATOM 6362 C C . LEU A 1 903 ? -24.160 -2.363 43.217 1.00 98.44 903 LEU A C 1
ATOM 6364 O O . LEU A 1 903 ? -23.287 -1.907 42.485 1.00 98.44 903 LEU A O 1
ATOM 6368 N N . PHE A 1 904 ? -25.120 -1.608 43.750 1.00 98.50 904 PHE A N 1
ATOM 6369 C CA . PHE A 1 904 ? -25.215 -0.162 43.607 1.00 98.50 904 PHE A CA 1
ATOM 6370 C C . PHE A 1 904 ? -25.327 0.494 44.981 1.00 98.50 904 PHE A C 1
ATOM 6372 O O . PHE A 1 904 ? -25.848 -0.097 45.927 1.00 98.50 904 PHE A O 1
ATOM 6379 N N . ASN A 1 905 ? -24.865 1.739 45.086 1.00 98.06 905 ASN A N 1
ATOM 6380 C CA . ASN A 1 905 ? -24.861 2.503 46.338 1.00 98.06 905 ASN A CA 1
ATOM 6381 C C . ASN A 1 905 ? -26.250 3.016 46.774 1.00 98.06 905 ASN A C 1
ATOM 6383 O O . ASN A 1 905 ? -26.375 3.582 47.858 1.00 98.06 905 ASN A O 1
ATOM 6387 N N . LYS A 1 906 ? -27.280 2.877 45.929 1.00 98.00 906 LYS A N 1
ATOM 6388 C CA . LYS A 1 906 ? -28.660 3.312 46.192 1.00 98.00 906 LYS A CA 1
ATOM 6389 C C . LYS A 1 906 ? -29.665 2.558 45.321 1.00 98.00 906 LYS A C 1
ATOM 6391 O O . LYS A 1 906 ? -29.281 1.846 44.395 1.00 98.00 906 LYS A O 1
ATOM 6396 N N . GLY A 1 907 ? -30.955 2.741 45.609 1.00 97.56 907 GLY A N 1
ATOM 6397 C CA . GLY A 1 907 ? -32.043 2.210 44.787 1.00 97.56 907 GLY A CA 1
ATOM 6398 C C . GLY A 1 907 ? -31.967 2.701 43.336 1.00 97.56 907 GLY A C 1
ATOM 6399 O O . GLY A 1 907 ? -31.782 3.890 43.078 1.00 97.56 907 GLY A O 1
ATOM 6400 N N . MET A 1 908 ? -32.105 1.773 42.391 1.00 97.44 908 MET A N 1
ATOM 6401 C CA . MET A 1 908 ? -32.132 2.029 40.952 1.00 97.44 908 MET A CA 1
ATOM 6402 C C . MET A 1 908 ? -33.577 2.128 40.462 1.00 97.44 908 MET A C 1
ATOM 6404 O O . MET A 1 908 ? -34.342 1.168 40.579 1.00 97.44 908 MET A O 1
ATOM 6408 N N . SER A 1 909 ? -33.950 3.249 39.845 1.00 97.50 909 SER A N 1
ATOM 6409 C CA . SER A 1 909 ? -35.286 3.395 39.247 1.00 97.50 909 SER A CA 1
ATOM 6410 C C . SER A 1 909 ? -35.518 2.296 38.206 1.00 97.50 909 SER A C 1
ATOM 6412 O O . SER A 1 909 ? -34.649 2.058 37.370 1.00 97.50 909 SER A O 1
ATOM 6414 N N . ASN A 1 910 ? -36.663 1.606 38.272 1.00 96.12 910 ASN A N 1
ATOM 6415 C CA . ASN A 1 910 ? -36.987 0.413 37.469 1.00 96.12 910 ASN A CA 1
ATOM 6416 C C . ASN A 1 910 ? -36.004 -0.768 37.612 1.00 96.12 910 ASN A C 1
ATOM 6418 O O . ASN A 1 910 ? -35.993 -1.664 36.774 1.00 96.12 910 ASN A O 1
ATOM 6422 N N . GLY A 1 911 ? -35.194 -0.833 38.673 1.00 95.50 911 GLY A N 1
ATOM 6423 C CA . GLY A 1 911 ? -34.271 -1.957 38.886 1.00 95.50 911 GLY A CA 1
ATOM 6424 C C . GLY A 1 911 ? -34.976 -3.309 39.083 1.00 95.50 911 GLY A C 1
ATOM 6425 O O . GLY A 1 911 ? -34.389 -4.355 38.824 1.00 95.50 911 GLY A O 1
ATOM 6426 N N . ALA A 1 912 ? -36.251 -3.301 39.492 1.00 93.94 912 ALA A N 1
ATOM 6427 C CA . ALA A 1 912 ? -37.058 -4.507 39.690 1.00 93.94 912 ALA A CA 1
ATOM 6428 C C . ALA A 1 912 ? -37.387 -5.252 38.381 1.00 93.94 912 ALA A C 1
ATOM 6430 O O . ALA A 1 912 ? -37.754 -6.420 38.439 1.00 93.94 912 ALA A O 1
ATOM 6431 N N . THR A 1 913 ? -37.251 -4.607 37.214 1.00 94.19 913 THR A N 1
ATOM 6432 C CA . THR A 1 913 ? -37.495 -5.246 35.907 1.00 94.19 913 THR A CA 1
ATOM 6433 C C . THR A 1 913 ? -36.293 -6.039 35.392 1.00 94.19 913 THR A C 1
ATOM 6435 O O . THR A 1 913 ? -36.415 -6.753 34.398 1.00 94.19 913 THR A O 1
ATOM 6438 N N . MET A 1 914 ? -35.130 -5.923 36.042 1.00 94.62 914 MET A N 1
ATOM 6439 C CA . MET A 1 914 ? -33.929 -6.662 35.659 1.00 94.62 914 MET A CA 1
ATOM 6440 C C . MET A 1 914 ? -33.963 -8.102 36.175 1.00 94.62 914 MET A C 1
ATOM 6442 O O . MET A 1 914 ? -34.381 -8.369 37.305 1.00 94.62 914 MET A O 1
ATOM 6446 N N . THR A 1 915 ? -33.443 -9.024 35.367 1.00 94.25 915 THR A N 1
ATOM 6447 C CA . THR A 1 915 ? -33.252 -10.424 35.776 1.00 94.25 915 THR A CA 1
ATOM 6448 C C . THR A 1 915 ? -31.902 -10.580 36.470 1.00 94.25 915 THR A C 1
ATOM 6450 O O . THR A 1 915 ? -30.909 -10.040 35.992 1.00 94.25 915 THR A O 1
ATOM 6453 N N . ILE A 1 916 ? -31.839 -11.320 37.580 1.00 95.19 916 ILE A N 1
ATOM 6454 C CA . ILE A 1 916 ? -30.581 -11.635 38.275 1.00 95.19 916 ILE A CA 1
ATOM 6455 C C . ILE A 1 916 ? -30.273 -13.119 38.080 1.00 95.19 916 ILE A C 1
ATOM 6457 O O . ILE A 1 916 ? -31.136 -13.961 38.321 1.00 95.19 916 ILE A O 1
ATOM 6461 N N . THR A 1 917 ? -29.055 -13.443 37.654 1.00 92.69 917 THR A N 1
ATOM 6462 C CA . THR A 1 917 ? -28.616 -14.821 37.399 1.00 92.69 917 THR A CA 1
ATOM 6463 C C . THR A 1 917 ? -27.147 -15.026 37.773 1.00 92.69 917 THR A C 1
ATOM 6465 O O . THR A 1 917 ? -26.422 -14.071 38.051 1.00 92.69 917 THR A O 1
ATOM 6468 N N . GLY A 1 918 ? -26.692 -16.276 37.740 1.00 89.88 918 GLY A N 1
ATOM 6469 C CA . GLY A 1 918 ? -25.308 -16.665 37.999 1.00 89.88 918 GLY A CA 1
ATOM 6470 C C . GLY A 1 918 ? -25.073 -17.229 39.402 1.00 89.88 918 GLY A C 1
ATOM 6471 O O . GLY A 1 918 ? -25.974 -17.291 40.239 1.00 89.88 918 GLY A O 1
ATOM 6472 N N . ALA A 1 919 ? -23.846 -17.703 39.627 1.00 86.25 919 ALA A N 1
ATOM 6473 C CA . ALA A 1 919 ? -23.378 -18.384 40.840 1.00 86.25 919 ALA A CA 1
ATOM 6474 C C . ALA A 1 919 ? -24.125 -19.678 41.247 1.00 86.25 919 ALA A C 1
ATOM 6476 O O . ALA A 1 919 ? -23.814 -20.227 42.299 1.00 86.25 919 ALA A O 1
ATOM 6477 N N . GLY A 1 920 ? -25.061 -20.191 40.434 1.00 80.38 920 GLY A N 1
ATOM 6478 C CA . GLY A 1 920 ? -25.827 -21.416 40.732 1.00 80.38 920 GLY A CA 1
ATOM 6479 C C . GLY A 1 920 ? -26.894 -21.233 41.818 1.00 80.38 920 GLY A C 1
ATOM 6480 O O . GLY A 1 920 ? -27.225 -22.176 42.532 1.00 80.38 920 GLY A O 1
ATOM 6481 N N . ILE A 1 921 ? -27.392 -20.006 41.986 1.00 82.06 921 ILE A N 1
ATOM 6482 C CA . ILE A 1 921 ? -28.244 -19.594 43.103 1.00 82.06 921 ILE A CA 1
ATOM 6483 C C . ILE A 1 921 ? -29.459 -18.819 42.587 1.00 82.06 921 ILE A C 1
ATOM 6485 O O . ILE A 1 921 ? -29.357 -18.071 41.615 1.00 82.06 921 ILE A O 1
ATOM 6489 N N . ASN A 1 922 ? -30.594 -18.944 43.281 1.00 84.19 922 ASN A N 1
ATOM 6490 C CA . ASN A 1 922 ? -31.745 -18.069 43.062 1.00 84.19 922 ASN A CA 1
ATOM 6491 C C . ASN A 1 922 ? -31.597 -16.779 43.875 1.00 84.19 922 ASN A C 1
ATOM 6493 O O . ASN A 1 922 ? -31.367 -16.811 45.089 1.00 84.19 922 ASN A O 1
ATOM 6497 N N . TRP A 1 923 ? -31.772 -15.639 43.211 1.00 92.19 923 TRP A N 1
ATOM 6498 C CA . TRP A 1 923 ? -31.557 -14.314 43.788 1.00 92.19 923 TRP A CA 1
ATOM 6499 C C . TRP A 1 923 ? -32.871 -13.564 44.013 1.00 92.19 923 TRP A C 1
ATOM 6501 O O . TRP A 1 923 ? -33.746 -13.536 43.152 1.00 92.19 923 TRP A O 1
ATOM 6511 N N . THR A 1 924 ? -32.982 -12.867 45.143 1.00 93.94 924 THR A N 1
ATOM 6512 C CA . THR A 1 924 ? -33.949 -11.781 45.319 1.00 93.94 924 THR A CA 1
ATOM 6513 C C . THR A 1 924 ? -33.360 -10.529 44.696 1.00 93.94 924 THR A C 1
ATOM 6515 O O . THR A 1 924 ? -32.306 -10.056 45.130 1.00 93.94 924 THR A O 1
ATOM 6518 N N . ASN A 1 925 ? -34.069 -9.950 43.732 1.00 95.75 925 ASN A N 1
ATOM 6519 C CA . ASN A 1 925 ? -33.758 -8.627 43.208 1.00 95.75 925 ASN A CA 1
ATOM 6520 C C . ASN A 1 925 ? -34.248 -7.545 44.193 1.00 95.75 925 ASN A C 1
ATOM 6522 O O . ASN A 1 925 ? -35.453 -7.370 44.372 1.00 95.75 925 ASN A O 1
ATOM 6526 N N . LYS A 1 926 ? -33.323 -6.802 44.820 1.00 97.31 926 LYS A N 1
ATOM 6527 C CA . LYS A 1 926 ? -33.619 -5.605 45.634 1.00 97.31 926 LYS A CA 1
ATOM 6528 C C . LYS A 1 926 ? -33.015 -4.333 45.026 1.00 97.31 926 LYS A C 1
ATOM 6530 O O . LYS A 1 926 ? -32.854 -3.323 45.717 1.00 97.31 926 LYS A O 1
ATOM 6535 N N . LEU A 1 927 ? -32.720 -4.344 43.724 1.00 97.88 927 LEU A N 1
ATOM 6536 C CA . LEU A 1 927 ? -32.058 -3.238 43.035 1.00 97.88 927 LEU A CA 1
ATOM 6537 C C . LEU A 1 927 ? -32.872 -1.945 43.113 1.00 97.88 927 LEU A C 1
ATOM 6539 O O . LEU A 1 927 ? -32.302 -0.892 43.376 1.00 97.88 927 LEU A O 1
ATOM 6543 N N . ALA A 1 928 ? -34.199 -2.021 42.968 1.00 97.06 928 ALA A N 1
ATOM 6544 C CA . ALA A 1 928 ? -35.076 -0.852 43.081 1.00 97.06 928 ALA A CA 1
ATOM 6545 C C . ALA A 1 928 ? -35.228 -0.311 44.510 1.00 97.06 928 ALA A C 1
ATOM 6547 O O . ALA A 1 928 ? -35.588 0.848 44.686 1.00 97.06 928 ALA A O 1
ATOM 6548 N N . VAL A 1 929 ? -34.945 -1.131 45.525 1.00 97.00 929 VAL A N 1
ATOM 6549 C CA . VAL A 1 929 ? -35.104 -0.749 46.933 1.00 97.00 929 VAL A CA 1
ATOM 6550 C C . VAL A 1 929 ? -33.851 -0.037 47.428 1.00 97.00 929 VAL A C 1
ATOM 6552 O O . VAL A 1 929 ? -33.914 1.100 47.884 1.00 97.00 929 VAL A O 1
ATOM 6555 N N . ASN A 1 930 ? -32.700 -0.702 47.338 1.00 96.75 930 ASN A N 1
ATOM 6556 C CA . ASN A 1 930 ? -31.448 -0.202 47.908 1.00 96.75 930 ASN A CA 1
ATOM 6557 C C . ASN A 1 930 ? -30.201 -0.585 47.094 1.00 96.75 930 ASN A C 1
ATOM 6559 O O . ASN A 1 930 ? -29.093 -0.421 47.594 1.00 96.75 930 ASN A O 1
ATOM 6563 N N . GLY A 1 931 ? -30.363 -1.108 45.875 1.00 97.44 931 GLY A N 1
ATOM 6564 C CA . GLY A 1 931 ? -29.234 -1.489 45.022 1.00 97.44 931 GLY A CA 1
ATOM 6565 C C . GLY A 1 931 ? -28.595 -2.842 45.360 1.00 97.44 931 GLY A C 1
ATOM 6566 O O . GLY A 1 931 ? -27.527 -3.149 44.828 1.00 97.44 931 GLY A O 1
ATOM 6567 N N . SER A 1 932 ? -29.215 -3.655 46.224 1.00 98.06 932 SER A N 1
ATOM 6568 C CA . SER A 1 932 ? -28.682 -4.964 46.636 1.00 98.06 932 SER A CA 1
ATOM 6569 C C . SER A 1 932 ? -29.358 -6.161 45.958 1.00 98.06 932 SER A C 1
ATOM 6571 O O . SER A 1 932 ? -30.426 -6.054 45.351 1.00 98.06 932 SER A O 1
ATOM 6573 N N . ILE A 1 933 ? -28.723 -7.323 46.093 1.00 97.44 933 ILE A N 1
ATOM 6574 C CA . ILE A 1 933 ? -29.274 -8.649 45.798 1.00 97.44 933 ILE A CA 1
ATOM 6575 C C . ILE A 1 933 ? -29.112 -9.543 47.030 1.00 97.44 933 ILE A C 1
ATOM 6577 O O . ILE A 1 933 ? -28.192 -9.335 47.822 1.00 97.44 933 ILE A O 1
ATOM 6581 N N . ALA A 1 934 ? -29.994 -10.530 47.201 1.00 94.94 934 ALA A N 1
ATOM 6582 C CA . ALA A 1 934 ? -29.914 -11.470 48.321 1.00 94.94 934 ALA A CA 1
ATOM 6583 C C . ALA A 1 934 ? -30.156 -12.919 47.888 1.00 94.94 934 ALA A C 1
ATOM 6585 O O . ALA A 1 934 ? -30.958 -13.170 46.991 1.00 94.94 934 ALA A O 1
ATOM 6586 N N . VAL A 1 935 ? -29.491 -13.873 48.531 1.00 91.75 935 VAL A N 1
ATOM 6587 C CA . VAL A 1 935 ? -29.630 -15.306 48.236 1.00 91.75 935 VAL A CA 1
ATOM 6588 C C . VAL A 1 935 ? -30.954 -15.842 48.791 1.00 91.75 935 VAL A C 1
ATOM 6590 O O . VAL A 1 935 ? -31.203 -15.748 49.993 1.00 91.75 935 VAL A O 1
ATOM 6593 N N . VAL A 1 936 ? -31.793 -16.418 47.922 1.00 82.50 936 VAL A N 1
ATOM 6594 C CA . VAL A 1 936 ? -33.124 -16.971 48.265 1.00 82.50 936 VAL A CA 1
ATOM 6595 C C . VAL A 1 936 ? -33.050 -18.448 48.603 1.00 82.50 936 VAL A C 1
ATOM 6597 O O . VAL A 1 936 ? -33.588 -18.889 49.612 1.00 82.50 936 VAL A O 1
ATOM 6600 N N . SER A 1 937 ? -32.397 -19.220 47.742 1.00 69.12 937 SER A N 1
ATOM 6601 C CA . SER A 1 937 ? -32.254 -20.663 47.886 1.00 69.12 937 SER A CA 1
ATOM 6602 C C . SER A 1 937 ? -30.989 -21.111 47.169 1.00 69.12 937 SER A C 1
ATOM 6604 O O . SER A 1 937 ? -30.693 -20.641 46.067 1.00 69.12 937 SER A O 1
ATOM 6606 N N . THR A 1 938 ? -30.259 -22.039 47.772 1.00 64.25 938 THR A N 1
ATOM 6607 C CA . THR A 1 938 ? -29.175 -22.761 47.105 1.00 64.25 938 THR A CA 1
ATOM 6608 C C . THR A 1 938 ? -29.766 -23.892 46.270 1.00 64.25 938 THR A C 1
ATOM 6610 O O . THR A 1 938 ? -30.650 -24.587 46.768 1.00 64.25 938 THR A O 1
ATOM 6613 N N . VAL A 1 939 ? -29.292 -24.100 45.038 1.00 69.81 939 VAL A N 1
ATOM 6614 C CA . VAL A 1 939 ? -29.631 -25.322 44.297 1.00 69.81 939 VAL A CA 1
ATOM 6615 C C . VAL A 1 939 ? -28.862 -26.472 44.938 1.00 69.81 939 VAL A C 1
ATOM 6617 O O . VAL A 1 939 ? -27.633 -26.443 45.008 1.00 69.81 939 VAL A O 1
ATOM 6620 N N . ALA A 1 940 ? -29.580 -27.458 45.462 1.00 73.31 940 ALA A N 1
ATOM 6621 C CA . ALA A 1 940 ? -28.990 -28.669 46.002 1.00 73.31 940 ALA A CA 1
ATOM 6622 C C . ALA A 1 940 ? -28.232 -29.407 44.884 1.00 73.31 940 ALA A C 1
ATOM 6624 O O . ALA A 1 940 ? -28.757 -29.597 43.786 1.00 73.31 940 ALA A O 1
ATOM 6625 N N . THR A 1 941 ? -26.970 -29.762 45.139 1.00 75.00 941 THR A N 1
ATOM 6626 C CA . THR A 1 941 ? -26.070 -30.398 44.154 1.00 75.00 941 THR A CA 1
ATOM 6627 C C . THR A 1 941 ? -25.895 -31.895 44.387 1.00 75.00 941 THR A C 1
ATOM 6629 O O . THR A 1 941 ? -25.277 -32.590 43.580 1.00 75.00 941 THR A O 1
ATOM 6632 N N . ASN A 1 942 ? -26.432 -32.416 45.490 1.00 83.00 942 ASN A N 1
ATOM 6633 C CA . ASN A 1 942 ? -26.466 -33.846 45.741 1.00 83.00 942 ASN A CA 1
ATOM 6634 C C . ASN A 1 942 ? -27.404 -34.539 44.736 1.00 83.00 942 ASN A C 1
ATOM 6636 O O . ASN A 1 942 ? -28.419 -33.968 44.354 1.00 83.00 942 ASN A O 1
ATOM 6640 N N . PRO A 1 943 ? -27.108 -35.781 44.315 1.00 86.56 943 PRO A N 1
ATOM 6641 C CA . PRO A 1 943 ? -28.038 -36.561 43.512 1.00 86.56 943 PRO A CA 1
ATOM 6642 C C . PRO A 1 943 ? -29.415 -36.670 44.174 1.00 86.56 943 PRO A C 1
ATOM 6644 O O . PRO A 1 943 ? -29.528 -36.785 45.398 1.00 86.56 943 PRO A O 1
ATOM 6647 N N . THR A 1 944 ? -30.451 -36.684 43.342 1.00 89.56 944 THR A N 1
ATOM 6648 C CA . THR A 1 944 ? -31.841 -36.856 43.763 1.00 89.56 944 THR A CA 1
ATOM 6649 C C . THR A 1 944 ? -32.587 -37.789 42.818 1.00 89.56 944 THR A C 1
ATOM 6651 O O . THR A 1 944 ? -32.096 -38.130 41.740 1.00 89.56 944 THR A O 1
ATOM 6654 N N . ASN A 1 945 ? -33.783 -38.204 43.223 1.00 91.62 945 ASN A N 1
ATOM 6655 C CA . ASN A 1 945 ? -34.633 -39.092 42.442 1.00 91.62 945 ASN A CA 1
ATOM 6656 C C . ASN A 1 945 ? -35.688 -38.294 41.668 1.00 91.62 945 ASN A C 1
ATOM 6658 O O . ASN A 1 945 ? -36.302 -37.373 42.207 1.00 91.62 945 ASN A O 1
ATOM 6662 N N . ILE A 1 946 ? -35.956 -38.709 40.426 1.00 94.81 946 ILE A N 1
ATOM 6663 C CA . ILE A 1 946 ? -37.197 -38.345 39.737 1.00 94.81 946 ILE A CA 1
ATOM 6664 C C . ILE A 1 946 ? -38.298 -39.255 40.283 1.00 94.81 946 ILE A C 1
ATOM 6666 O O . ILE A 1 946 ? -38.187 -40.480 40.242 1.00 94.81 946 ILE A O 1
ATOM 6670 N N . THR A 1 947 ? -39.368 -38.652 40.776 1.00 95.31 947 THR A N 1
ATOM 6671 C CA . THR A 1 947 ? -40.624 -39.337 41.093 1.00 95.31 947 THR A CA 1
ATOM 6672 C C . THR A 1 947 ? -41.609 -39.128 39.951 1.00 95.31 947 THR A C 1
ATOM 6674 O O . THR A 1 947 ? -41.499 -38.152 39.207 1.00 95.31 947 THR A O 1
ATOM 6677 N N . PHE A 1 948 ? -42.558 -40.043 39.772 1.00 95.50 948 PHE A N 1
ATOM 6678 C CA . PHE A 1 948 ? -43.535 -39.925 38.697 1.00 95.50 948 PHE A CA 1
ATOM 6679 C C . PHE A 1 948 ? -44.928 -40.381 39.116 1.00 95.50 948 PHE A C 1
ATOM 6681 O O . PHE A 1 948 ? -45.085 -41.214 40.008 1.00 95.50 948 PHE A O 1
ATOM 6688 N N . SER A 1 949 ? -45.936 -39.855 38.431 1.00 95.31 949 SER A N 1
ATOM 6689 C CA . SER A 1 949 ? -47.312 -40.339 38.487 1.00 95.31 949 SER A CA 1
ATOM 6690 C C . SER A 1 949 ? -47.914 -40.357 37.086 1.00 95.31 949 SER A C 1
ATOM 6692 O O . SER A 1 949 ? -47.463 -39.647 36.186 1.00 95.31 949 SER A O 1
ATOM 6694 N N . VAL A 1 950 ? -48.926 -41.199 36.885 1.00 94.06 950 VAL A N 1
ATOM 6695 C CA . VAL A 1 950 ? -49.669 -41.265 35.624 1.00 94.06 950 VAL A CA 1
ATOM 6696 C C . VAL A 1 950 ? -51.148 -41.115 35.929 1.00 94.06 950 VAL A C 1
ATOM 6698 O O . VAL A 1 950 ? -51.703 -41.893 36.701 1.00 94.06 950 VAL A O 1
ATOM 6701 N N . THR A 1 951 ? -51.783 -40.115 35.321 1.00 94.88 951 THR A N 1
ATOM 6702 C CA . THR A 1 951 ? -53.236 -39.917 35.391 1.00 94.88 951 THR A CA 1
ATOM 6703 C C . THR A 1 951 ? -53.782 -39.783 33.976 1.00 94.88 951 THR A C 1
ATOM 6705 O O . THR A 1 951 ? -53.363 -38.908 33.221 1.00 94.88 951 THR A O 1
ATOM 6708 N N . SER A 1 952 ? -54.725 -40.651 33.601 1.00 92.75 952 SER A N 1
ATOM 6709 C CA . SER A 1 952 ? -55.182 -40.795 32.209 1.00 92.75 952 SER A CA 1
ATOM 6710 C C . SER A 1 952 ? -54.001 -41.043 31.253 1.00 92.75 952 SER A C 1
ATOM 6712 O O . SER A 1 952 ? -53.292 -42.030 31.429 1.00 92.75 952 SER A O 1
ATOM 6714 N N . ASN A 1 953 ? -53.765 -40.170 30.263 1.00 92.50 953 ASN A N 1
ATOM 6715 C CA . ASN A 1 953 ? -52.630 -40.280 29.342 1.00 92.50 953 ASN A CA 1
ATOM 6716 C C . ASN A 1 953 ? -51.466 -39.331 29.679 1.00 92.50 953 ASN A C 1
ATOM 6718 O O . ASN A 1 953 ? -50.622 -39.107 28.819 1.00 92.50 953 ASN A O 1
ATOM 6722 N N . VAL A 1 954 ? -51.408 -38.751 30.881 1.00 94.44 954 VAL A N 1
ATOM 6723 C CA . VAL A 1 954 ? -50.364 -37.783 31.249 1.00 94.44 954 VAL A CA 1
ATOM 6724 C C . VAL A 1 954 ? -49.403 -38.401 32.260 1.00 94.44 954 VAL A C 1
ATOM 6726 O O . VAL A 1 954 ? -49.820 -38.805 33.345 1.00 94.44 954 VAL A O 1
ATOM 6729 N N . LEU A 1 955 ? -48.119 -38.458 31.898 1.00 95.38 955 LEU A N 1
ATOM 6730 C CA . LEU A 1 955 ? -46.995 -38.747 32.785 1.00 95.38 955 LEU A CA 1
ATOM 6731 C C . LEU A 1 955 ? -46.521 -37.439 33.416 1.00 95.38 955 LEU A C 1
ATOM 6733 O O . LEU A 1 955 ? -46.001 -36.570 32.719 1.00 95.38 955 LEU A O 1
ATOM 6737 N N . THR A 1 956 ? -46.650 -37.318 34.729 1.00 96.12 956 THR A N 1
ATOM 6738 C CA . THR A 1 956 ? -46.060 -36.219 35.493 1.00 96.12 956 THR A CA 1
ATOM 6739 C C . THR A 1 956 ? -44.746 -36.693 36.093 1.00 96.12 956 THR A C 1
ATOM 6741 O O . THR A 1 956 ? -44.728 -37.684 36.819 1.00 96.12 956 THR A O 1
ATOM 6744 N N . LEU A 1 957 ? -43.651 -35.987 35.814 1.00 97.19 957 LEU A N 1
ATOM 6745 C CA . LEU A 1 957 ? -42.360 -36.171 36.480 1.00 97.19 957 LEU A CA 1
ATOM 6746 C C . LEU A 1 957 ? -42.152 -35.041 37.483 1.00 97.19 957 LEU A C 1
ATOM 6748 O O . LEU A 1 957 ? -42.371 -33.883 37.135 1.00 97.19 957 LEU A O 1
ATOM 6752 N N . LEU A 1 958 ? -41.709 -35.364 38.697 1.00 95.75 958 LEU A N 1
ATOM 6753 C CA . LEU A 1 958 ? -41.404 -34.396 39.751 1.00 95.75 958 LEU A CA 1
ATOM 6754 C C . LEU A 1 958 ? -40.062 -34.709 40.414 1.00 95.75 958 LEU A C 1
ATOM 6756 O O . LEU A 1 958 ? -39.702 -35.874 40.596 1.00 95.75 958 LEU A O 1
ATOM 6760 N N . TRP A 1 959 ? -39.358 -33.672 40.844 1.00 94.56 959 TRP A N 1
ATOM 6761 C CA . TRP A 1 959 ? -38.153 -33.764 41.665 1.00 94.56 959 TRP A CA 1
ATOM 6762 C C . TRP A 1 959 ? -38.201 -32.726 42.798 1.00 94.56 959 TRP A C 1
ATOM 6764 O O . TRP A 1 959 ? -39.053 -31.829 42.785 1.00 94.56 959 TRP A O 1
ATOM 6774 N N . PRO A 1 960 ? -37.344 -32.849 43.827 1.00 91.31 960 PRO A N 1
ATOM 6775 C CA . PRO A 1 960 ? -37.341 -31.908 44.941 1.00 91.31 960 PRO A CA 1
ATOM 6776 C C . PRO A 1 960 ? -37.174 -30.450 44.494 1.00 91.31 960 PRO A C 1
ATOM 6778 O O . PRO A 1 960 ? -36.409 -30.138 43.581 1.00 91.31 960 PRO A O 1
ATOM 6781 N N . ALA A 1 961 ? -37.923 -29.547 45.133 1.00 82.19 961 ALA A N 1
ATOM 6782 C CA . ALA A 1 961 ? -37.981 -28.133 44.755 1.00 82.19 961 ALA A CA 1
ATOM 6783 C C . ALA A 1 961 ? -36.638 -27.401 44.931 1.00 82.19 961 ALA A C 1
ATOM 6785 O O . ALA A 1 961 ? -36.347 -26.456 44.201 1.00 82.19 961 ALA A O 1
ATOM 6786 N N . ASP A 1 962 ? -35.795 -27.866 45.850 1.00 79.56 962 ASP A N 1
ATOM 6787 C CA . ASP A 1 962 ? -34.418 -27.404 46.053 1.00 79.56 962 ASP A CA 1
ATOM 6788 C C . ASP A 1 962 ? -33.459 -27.812 44.914 1.00 79.56 962 ASP A C 1
ATOM 6790 O O . ASP A 1 962 ? -32.341 -27.313 44.860 1.00 79.56 962 ASP A O 1
ATOM 6794 N N . HIS A 1 963 ? -33.901 -28.647 43.967 1.00 85.06 963 HIS A N 1
ATOM 6795 C CA . HIS A 1 963 ? -33.182 -28.996 42.733 1.00 85.06 963 HIS A CA 1
ATOM 6796 C C . HIS A 1 963 ? -33.753 -28.263 41.494 1.00 85.06 963 HIS A C 1
ATOM 6798 O O . HIS A 1 963 ? -33.429 -28.606 40.354 1.00 85.06 963 HIS A O 1
ATOM 6804 N N . THR A 1 964 ? -34.598 -27.237 41.680 1.00 82.00 964 THR A N 1
ATOM 6805 C CA . THR A 1 964 ? -35.019 -26.330 40.590 1.00 82.00 964 THR A CA 1
ATOM 6806 C C . THR A 1 964 ? -33.780 -25.640 40.008 1.00 82.00 964 THR A C 1
ATOM 6808 O O . THR A 1 964 ? -33.036 -24.997 40.743 1.00 82.00 964 THR A O 1
ATOM 6811 N N . GLY A 1 965 ? -33.534 -25.804 38.705 1.00 77.75 965 GLY A N 1
ATOM 6812 C CA . GLY A 1 965 ? -32.289 -25.401 38.031 1.00 77.75 965 GLY A CA 1
ATOM 6813 C C . GLY A 1 965 ? -31.538 -26.563 37.368 1.00 77.75 965 GLY A C 1
ATOM 6814 O O . GLY A 1 965 ? -30.739 -26.336 36.459 1.00 77.75 965 GLY A O 1
ATOM 6815 N N . TRP A 1 966 ? -31.817 -27.810 37.763 1.00 88.31 966 TRP A N 1
ATOM 6816 C CA . TRP A 1 966 ? -31.292 -29.003 37.091 1.00 88.31 966 TRP A CA 1
ATOM 6817 C C . TRP A 1 966 ? -31.934 -29.196 35.708 1.00 88.31 966 TRP A C 1
ATOM 6819 O O . TRP A 1 966 ? -33.087 -28.829 35.480 1.00 88.31 966 TRP A O 1
ATOM 6829 N N . ARG A 1 967 ? -31.203 -29.809 34.770 1.00 91.88 967 ARG A N 1
ATOM 6830 C CA . ARG A 1 967 ? -31.725 -30.164 33.443 1.00 91.88 967 ARG A CA 1
ATOM 6831 C C . ARG A 1 967 ? -32.423 -31.517 33.496 1.00 91.88 967 ARG A C 1
ATOM 6833 O O . ARG A 1 967 ? -31.811 -32.514 33.876 1.00 91.88 967 ARG A O 1
ATOM 6840 N N . LEU A 1 968 ? -33.675 -31.570 33.051 1.00 94.62 968 LEU A N 1
ATOM 6841 C CA . LEU A 1 968 ? -34.321 -32.829 32.691 1.00 94.62 968 LEU A CA 1
ATOM 6842 C C . LEU A 1 968 ? -33.960 -33.161 31.243 1.00 94.62 968 LEU A C 1
ATOM 6844 O O . LEU A 1 968 ? -34.200 -32.355 30.349 1.00 94.62 968 LEU A O 1
ATOM 6848 N N . GLN A 1 969 ? -33.419 -34.350 31.011 1.00 95.00 969 GLN A N 1
ATOM 6849 C CA . GLN A 1 969 ? -33.116 -34.859 29.678 1.00 95.00 969 GLN A CA 1
ATOM 6850 C C . GLN A 1 969 ? -33.996 -36.054 29.340 1.00 95.00 969 GLN A C 1
ATOM 6852 O O . GLN A 1 969 ? -34.322 -36.849 30.222 1.00 95.00 969 GLN A O 1
ATOM 6857 N N . ALA A 1 970 ? -34.337 -36.196 28.060 1.00 93.06 970 ALA A N 1
ATOM 6858 C CA . ALA A 1 970 ? -35.109 -37.308 27.524 1.00 93.06 970 ALA A CA 1
ATOM 6859 C C . ALA A 1 970 ? -34.401 -37.978 26.333 1.00 93.06 970 ALA A C 1
ATOM 6861 O O . ALA A 1 970 ? -33.647 -37.334 25.603 1.00 93.06 970 ALA A O 1
ATOM 6862 N N . GLN A 1 971 ? -34.666 -39.268 26.124 1.00 91.25 971 GLN A N 1
ATOM 6863 C CA . GLN A 1 971 ? -34.309 -40.018 24.909 1.00 91.25 971 GLN A CA 1
ATOM 6864 C C . GLN A 1 971 ? -35.377 -41.086 24.608 1.00 91.25 971 GLN A C 1
ATOM 6866 O O . GLN A 1 971 ? -36.014 -41.588 25.534 1.00 91.25 971 GLN A O 1
ATOM 6871 N N . THR A 1 972 ? -35.561 -41.468 23.341 1.00 86.25 972 THR A N 1
ATOM 6872 C CA . THR A 1 972 ? -36.667 -42.337 22.872 1.00 86.25 972 THR A CA 1
ATOM 6873 C C . THR A 1 972 ? -36.183 -43.670 22.278 1.00 86.25 972 THR A C 1
ATOM 6875 O O . THR A 1 972 ? -36.468 -43.992 21.123 1.00 86.25 972 THR A O 1
ATOM 6878 N N . ASN A 1 973 ? -35.394 -44.438 23.028 1.00 79.50 973 ASN A N 1
ATOM 6879 C CA . ASN A 1 973 ? -34.875 -45.731 22.562 1.00 79.50 973 ASN A CA 1
ATOM 6880 C C . ASN A 1 973 ? -35.842 -46.876 22.900 1.00 79.50 973 ASN A C 1
ATOM 6882 O O . ASN A 1 973 ? -36.543 -46.829 23.905 1.00 79.50 973 ASN A O 1
ATOM 6886 N N . SER A 1 974 ? -35.853 -47.952 22.104 1.00 78.38 974 SER A N 1
ATOM 6887 C CA . SER A 1 974 ? -36.613 -49.159 22.458 1.00 78.38 974 SER A CA 1
ATOM 6888 C C . SER A 1 974 ? -36.050 -49.820 23.725 1.00 78.38 974 SER A C 1
ATOM 6890 O O . SER A 1 974 ? -34.856 -49.714 24.016 1.00 78.38 974 SER A O 1
ATOM 6892 N N . LEU A 1 975 ? -36.891 -50.562 24.455 1.00 75.38 975 LEU A N 1
ATOM 6893 C CA . LEU A 1 975 ? -36.471 -51.263 25.677 1.00 75.38 975 LEU A CA 1
ATOM 6894 C C . LEU A 1 975 ? -35.310 -52.248 25.426 1.00 75.38 975 LEU A C 1
ATOM 6896 O O . LEU A 1 975 ? -34.480 -52.447 26.304 1.00 75.38 975 LEU A O 1
ATOM 6900 N N . ALA A 1 976 ? -35.241 -52.829 24.222 1.00 81.19 976 ALA A N 1
ATOM 6901 C CA . ALA A 1 976 ? -34.184 -53.757 23.816 1.00 81.19 976 ALA A CA 1
ATOM 6902 C C . ALA A 1 976 ? -32.833 -53.065 23.556 1.00 81.19 976 ALA A C 1
ATOM 6904 O O . ALA A 1 976 ? -31.790 -53.689 23.729 1.00 81.19 976 ALA A O 1
ATOM 6905 N N . ASN A 1 977 ? -32.846 -51.787 23.162 1.00 80.00 977 ASN A N 1
ATOM 6906 C CA . ASN A 1 977 ? -31.636 -51.020 22.853 1.00 80.00 977 ASN A CA 1
ATOM 6907 C C . ASN A 1 977 ? -31.030 -50.336 24.093 1.00 80.00 977 ASN A C 1
ATOM 6909 O O . ASN A 1 977 ? -29.841 -50.031 24.099 1.00 80.00 977 ASN A O 1
ATOM 6913 N N . GLY A 1 978 ? -31.824 -50.092 25.141 1.00 80.88 978 GLY A N 1
ATOM 6914 C CA . GLY A 1 978 ? -31.353 -49.470 26.383 1.00 80.88 978 GLY A CA 1
ATOM 6915 C C . GLY A 1 978 ? -30.982 -47.981 26.251 1.00 80.88 978 GLY A C 1
ATOM 6916 O O . GLY A 1 978 ? -31.516 -47.252 25.411 1.00 80.88 978 GLY A O 1
ATOM 6917 N N . LEU A 1 979 ? -30.094 -47.498 27.130 1.00 86.81 979 LEU A N 1
ATOM 6918 C CA . LEU A 1 979 ? -29.682 -46.087 27.186 1.00 86.81 979 LEU A CA 1
ATOM 6919 C C . LEU A 1 979 ? -28.551 -45.788 26.181 1.00 86.81 979 LEU A C 1
ATOM 6921 O O . LEU A 1 979 ? -27.568 -46.523 26.138 1.00 86.81 979 LEU A O 1
ATOM 6925 N N . GLY A 1 980 ? -28.655 -44.685 25.429 1.00 84.00 980 GLY A N 1
ATOM 6926 C CA . GLY A 1 980 ? -27.635 -44.217 24.479 1.00 84.00 980 GLY A CA 1
ATOM 6927 C C . GLY A 1 980 ? -27.032 -42.852 24.842 1.00 84.00 980 GLY A C 1
ATOM 6928 O O . GLY A 1 980 ? -27.153 -42.374 25.974 1.00 84.00 980 GLY A O 1
ATOM 6929 N N . THR A 1 981 ? -26.364 -42.215 23.871 1.00 87.75 981 THR A N 1
ATOM 6930 C CA . THR A 1 981 ? -25.760 -40.870 23.995 1.00 87.75 981 THR A CA 1
ATOM 6931 C C . THR A 1 981 ? -26.649 -39.740 23.455 1.00 87.75 981 THR A C 1
ATOM 6933 O O . THR A 1 981 ? -26.326 -38.570 23.638 1.00 87.75 981 THR A O 1
ATOM 6936 N N . ASN A 1 982 ? -27.784 -40.066 22.835 1.00 87.25 982 ASN A N 1
ATOM 6937 C CA . ASN A 1 982 ? -28.719 -39.160 22.155 1.00 87.25 982 ASN A CA 1
ATOM 6938 C C . ASN A 1 982 ? -29.696 -38.434 23.104 1.00 87.25 982 ASN A C 1
ATOM 6940 O O . ASN A 1 982 ? -30.883 -38.311 22.805 1.00 87.25 982 ASN A O 1
ATOM 6944 N N . TRP A 1 983 ? -29.211 -37.966 24.254 1.00 92.75 983 TRP A N 1
ATOM 6945 C CA . TRP A 1 983 ? -30.024 -37.227 25.221 1.00 92.75 983 TRP A CA 1
ATOM 6946 C C . TRP A 1 983 ? -30.337 -35.814 24.732 1.00 92.75 983 TRP A C 1
ATOM 6948 O O . TRP A 1 983 ? -29.449 -35.103 24.266 1.00 92.75 983 TRP A O 1
ATOM 6958 N N . VAL A 1 984 ? -31.588 -35.393 24.904 1.00 92.75 984 VAL A N 1
ATOM 6959 C CA . VAL A 1 984 ? -32.059 -34.048 24.556 1.00 92.75 984 VAL A CA 1
ATOM 6960 C C . VAL A 1 984 ? -32.624 -33.370 25.798 1.00 92.75 984 VAL A C 1
ATOM 6962 O O . VAL A 1 984 ? -33.366 -33.993 26.558 1.00 92.75 984 VAL A O 1
ATOM 6965 N N . ASP A 1 985 ? -32.280 -32.099 26.010 1.00 93.06 985 ASP A N 1
ATOM 6966 C CA . ASP A 1 985 ? -32.837 -31.292 27.099 1.00 93.06 985 ASP A CA 1
ATOM 6967 C C . ASP A 1 985 ? -34.340 -31.055 26.874 1.00 93.06 985 ASP A C 1
ATOM 6969 O O . ASP A 1 985 ? -34.778 -30.641 25.798 1.00 93.06 985 ASP A O 1
ATOM 6973 N N . VAL A 1 986 ? -35.144 -31.291 27.910 1.00 91.38 986 VAL A N 1
ATOM 6974 C CA . VAL A 1 986 ? -36.570 -30.959 27.912 1.00 91.38 986 VAL A CA 1
ATOM 6975 C C . VAL A 1 986 ? -36.705 -29.451 28.109 1.00 91.38 986 VAL A C 1
ATOM 6977 O O . VAL A 1 986 ? -36.333 -28.908 29.152 1.00 91.38 986 VAL A O 1
ATOM 6980 N N . ALA A 1 987 ? -37.246 -28.769 27.101 1.00 86.56 987 ALA A N 1
ATOM 6981 C CA . ALA A 1 987 ? -37.389 -27.318 27.102 1.00 86.56 987 ALA A CA 1
ATOM 6982 C C . ALA A 1 987 ? -38.158 -26.812 28.338 1.00 86.56 987 ALA A C 1
ATOM 6984 O O . ALA A 1 987 ? -39.207 -27.344 28.698 1.00 86.56 987 ALA A O 1
ATOM 6985 N N . GLY A 1 988 ? -37.621 -25.776 28.989 1.00 83.25 988 GLY A N 1
ATOM 6986 C CA . GLY A 1 988 ? -38.224 -25.140 30.166 1.00 83.25 988 GLY A CA 1
ATOM 6987 C C . GLY A 1 988 ? -38.058 -25.897 31.489 1.00 83.25 988 GLY A C 1
ATOM 6988 O O . GLY A 1 988 ? -38.391 -25.341 32.533 1.00 83.25 988 GLY A O 1
ATOM 6989 N N . ALA A 1 989 ? -37.505 -27.117 31.489 1.00 87.50 989 ALA A N 1
ATOM 6990 C CA . ALA A 1 989 ? -37.406 -27.937 32.699 1.00 87.50 989 ALA A CA 1
ATOM 6991 C C . ALA A 1 989 ? -36.503 -27.340 33.795 1.00 87.50 989 ALA A C 1
ATOM 6993 O O . ALA A 1 989 ? -36.729 -27.595 34.970 1.00 87.50 989 ALA A O 1
ATOM 6994 N N . THR A 1 990 ? -35.522 -26.507 33.442 1.00 84.06 990 THR A N 1
ATOM 6995 C CA . THR A 1 990 ? -34.638 -25.842 34.417 1.00 84.06 990 THR A CA 1
ATOM 6996 C C . THR A 1 990 ? -35.352 -24.801 35.282 1.00 84.06 990 THR A C 1
ATOM 6998 O O . THR A 1 990 ? -34.815 -24.398 36.308 1.00 84.06 990 THR A O 1
ATOM 7001 N N . LEU A 1 991 ? -36.553 -24.361 34.894 1.00 80.69 991 LEU A N 1
ATOM 7002 C CA . LEU A 1 991 ? -37.333 -23.340 35.604 1.00 80.69 991 LEU A CA 1
ATOM 7003 C C . LEU A 1 991 ? -38.381 -23.931 36.556 1.00 80.69 991 LEU A C 1
ATOM 7005 O O . LEU A 1 991 ? -39.093 -23.187 37.227 1.00 80.69 991 LEU A O 1
ATOM 7009 N N . VAL A 1 992 ? -38.513 -25.255 36.584 1.00 86.56 992 VAL A N 1
ATOM 7010 C CA . VAL A 1 992 ? -39.566 -25.964 37.314 1.00 86.56 992 VAL A CA 1
ATOM 7011 C C . VAL A 1 992 ? -38.975 -27.128 38.103 1.00 86.56 992 VAL A C 1
ATOM 7013 O O . VAL A 1 992 ? -37.825 -27.517 37.914 1.00 86.56 992 VAL A O 1
ATOM 7016 N N . ASN A 1 993 ? -39.781 -27.704 38.988 1.00 90.62 993 ASN A N 1
ATOM 7017 C CA . ASN A 1 993 ? -39.487 -28.963 39.671 1.00 90.62 993 ASN A CA 1
ATOM 7018 C C . ASN A 1 993 ? -40.477 -30.082 39.310 1.00 90.62 993 ASN A C 1
ATOM 7020 O O . ASN A 1 993 ? -40.506 -31.138 39.943 1.00 90.62 993 ASN A O 1
ATOM 7024 N N . SER A 1 994 ? -41.328 -29.831 38.315 1.00 93.75 994 SER A N 1
ATOM 7025 C CA . SER A 1 994 ? -42.250 -30.811 37.760 1.00 93.75 994 SER A CA 1
ATOM 7026 C C . SER A 1 994 ? -42.570 -30.500 36.303 1.00 93.75 994 SER A C 1
ATOM 7028 O O . SER A 1 994 ? -42.567 -29.341 35.892 1.00 93.75 994 SER A O 1
ATOM 7030 N N . THR A 1 995 ? -42.844 -31.531 35.510 1.00 94.94 995 THR A N 1
ATOM 7031 C CA . THR A 1 995 ? -43.293 -31.375 34.123 1.00 94.94 995 THR A CA 1
ATOM 7032 C C . THR A 1 995 ? -44.198 -32.529 33.705 1.00 94.94 995 THR A C 1
ATOM 7034 O O . THR A 1 995 ? -44.130 -33.624 34.266 1.00 94.94 995 THR A O 1
ATOM 7037 N N . ASN A 1 996 ? -45.042 -32.278 32.708 1.00 94.12 996 ASN A N 1
ATOM 7038 C CA . ASN A 1 996 ? -46.037 -33.217 32.211 1.00 94.12 996 ASN A CA 1
ATOM 7039 C C . ASN A 1 996 ? -45.726 -33.621 30.771 1.00 94.12 996 ASN A C 1
ATOM 7041 O O . ASN A 1 996 ? -45.467 -32.773 29.919 1.00 94.12 996 ASN A O 1
ATOM 7045 N N . PHE A 1 997 ? -45.848 -34.911 30.482 1.00 92.88 997 PHE A N 1
ATOM 7046 C CA . PHE A 1 997 ? -45.739 -35.471 29.142 1.00 92.88 997 PHE A CA 1
ATOM 7047 C C . PHE A 1 997 ? -47.017 -36.211 28.784 1.00 92.88 997 PHE A C 1
ATOM 7049 O O . PHE A 1 997 ? -47.528 -37.007 29.567 1.00 92.88 997 PHE A O 1
ATOM 7056 N N . THR A 1 998 ? -47.518 -35.987 27.572 1.00 92.44 998 THR A N 1
ATOM 7057 C CA . THR A 1 998 ? -48.576 -36.838 27.022 1.00 92.44 998 THR A CA 1
ATOM 7058 C C . THR A 1 998 ? -47.961 -38.166 26.592 1.00 92.44 998 THR A C 1
ATOM 7060 O O . THR A 1 998 ? -47.045 -38.201 25.770 1.00 92.44 998 THR A O 1
ATOM 7063 N N . ILE A 1 999 ? -48.465 -39.263 27.142 1.00 89.75 999 ILE A N 1
ATOM 7064 C CA . ILE A 1 999 ? -48.091 -40.621 26.770 1.00 89.75 999 ILE A CA 1
ATOM 7065 C C . ILE A 1 999 ? -48.681 -40.895 25.388 1.00 89.75 999 ILE A C 1
ATOM 7067 O O . ILE A 1 999 ? -49.895 -41.012 25.223 1.00 89.75 999 ILE A O 1
ATOM 7071 N N . ASN A 1 1000 ? -47.803 -40.998 24.393 1.00 85.06 1000 ASN A N 1
ATOM 7072 C CA . ASN A 1 1000 ? -48.150 -41.422 23.046 1.00 85.06 1000 ASN A CA 1
ATOM 7073 C C . ASN A 1 1000 ? -47.727 -42.890 22.854 1.00 85.06 1000 ASN A C 1
ATOM 7075 O O . ASN A 1 1000 ? -46.523 -43.154 22.787 1.00 85.06 1000 ASN A O 1
ATOM 7079 N N . PRO A 1 1001 ? -48.676 -43.836 22.714 1.00 82.19 1001 PRO A N 1
ATOM 7080 C CA . PRO A 1 1001 ? -48.367 -45.251 22.501 1.00 82.19 1001 PRO A CA 1
ATOM 7081 C C . PRO A 1 1001 ? -47.500 -45.530 21.262 1.00 82.19 1001 PRO A C 1
ATOM 7083 O O . PRO A 1 1001 ? -46.854 -46.571 21.200 1.00 82.19 1001 PRO A O 1
ATOM 7086 N N . ALA A 1 1002 ? -47.456 -44.613 20.288 1.00 80.38 1002 ALA A N 1
ATOM 7087 C CA . ALA A 1 1002 ? -46.641 -44.751 19.082 1.00 80.38 1002 ALA A CA 1
ATOM 7088 C C . ALA A 1 1002 ? -45.140 -44.463 19.299 1.00 80.38 1002 ALA A C 1
ATOM 7090 O O . ALA A 1 1002 ? -44.326 -44.857 18.469 1.00 80.38 1002 ALA A O 1
ATOM 7091 N N . ASN A 1 1003 ? -44.751 -43.798 20.395 1.00 73.12 1003 ASN A N 1
ATOM 7092 C CA . ASN A 1 1003 ? -43.384 -43.291 20.594 1.00 73.12 1003 ASN A CA 1
ATOM 7093 C C . ASN A 1 1003 ? -42.389 -44.317 21.181 1.00 73.12 1003 ASN A C 1
ATOM 7095 O O . ASN A 1 1003 ? -41.244 -43.963 21.458 1.00 73.12 1003 ASN A O 1
ATOM 7099 N N . GLY A 1 1004 ? -42.785 -45.580 21.374 1.00 78.69 1004 GLY A N 1
ATOM 7100 C CA . GLY A 1 1004 ? -41.930 -46.589 22.010 1.00 78.69 1004 GLY A CA 1
ATOM 7101 C C . GLY A 1 1004 ? -41.621 -46.265 23.481 1.00 78.69 1004 GLY A C 1
ATOM 7102 O O . GLY A 1 1004 ? -42.443 -45.668 24.174 1.00 78.69 1004 GLY A O 1
ATOM 7103 N N . ALA A 1 1005 ? -40.449 -46.681 23.979 1.00 86.25 1005 ALA A N 1
ATOM 7104 C CA . ALA A 1 1005 ? -40.008 -46.359 25.338 1.00 86.25 1005 ALA A CA 1
ATOM 7105 C C . ALA A 1 1005 ? -39.270 -45.009 25.375 1.00 86.25 1005 ALA A C 1
ATOM 7107 O O . ALA A 1 1005 ? -38.475 -44.687 24.492 1.00 86.25 1005 ALA A O 1
ATOM 7108 N N . VAL A 1 1006 ? -39.532 -44.217 26.417 1.00 89.31 1006 VAL A N 1
ATOM 7109 C CA . VAL A 1 1006 ? -38.885 -42.920 26.654 1.00 89.31 1006 VAL A CA 1
ATOM 7110 C C . VAL A 1 1006 ? -38.203 -42.961 28.013 1.00 89.31 1006 VAL A C 1
ATOM 7112 O O . VAL A 1 1006 ? -38.826 -43.311 29.014 1.00 89.31 1006 VAL A O 1
ATOM 7115 N N . PHE A 1 1007 ? -36.921 -42.613 28.050 1.00 91.12 1007 PHE A N 1
ATOM 7116 C CA . PHE A 1 1007 ? -36.127 -42.553 29.273 1.00 91.12 1007 PHE A CA 1
ATOM 7117 C C . PHE A 1 1007 ? -35.894 -41.104 29.664 1.00 91.12 1007 PHE A C 1
ATOM 7119 O O . PHE A 1 1007 ? -35.629 -40.269 28.800 1.00 91.12 1007 PHE A O 1
ATOM 7126 N N . TYR A 1 1008 ? -35.924 -40.836 30.966 1.00 93.69 1008 TYR A N 1
ATOM 7127 C CA . TYR A 1 1008 ? -35.681 -39.517 31.534 1.00 93.69 1008 TYR A CA 1
ATOM 7128 C C . TYR A 1 1008 ? -34.531 -39.573 32.535 1.00 93.69 1008 TYR A C 1
ATOM 7130 O O . TYR A 1 1008 ? -34.393 -40.554 33.267 1.00 93.69 1008 TYR A O 1
ATOM 7138 N N . ARG A 1 1009 ? -33.719 -38.516 32.593 1.00 93.06 1009 ARG A N 1
ATOM 7139 C CA . ARG A 1 1009 ? -32.717 -38.329 33.651 1.00 93.06 1009 ARG A CA 1
ATOM 7140 C C . ARG A 1 1009 ? -32.641 -36.874 34.087 1.00 93.06 1009 ARG A C 1
ATOM 7142 O O . ARG A 1 1009 ? -32.856 -35.976 33.276 1.00 93.06 1009 ARG A O 1
ATOM 7149 N N . LEU A 1 1010 ? -32.295 -36.661 35.350 1.00 93.12 1010 LEU A N 1
ATOM 7150 C CA . LEU A 1 1010 ? -32.004 -35.342 35.899 1.00 93.12 1010 LEU A CA 1
ATOM 7151 C C . LEU A 1 1010 ? -30.485 -35.152 35.929 1.00 93.12 1010 LEU A C 1
ATOM 7153 O O . LEU A 1 1010 ? -29.763 -36.054 36.353 1.00 93.12 1010 LEU A O 1
ATOM 7157 N N . VAL A 1 1011 ? -30.000 -34.003 35.466 1.00 89.31 1011 VAL A N 1
ATOM 7158 C CA . VAL A 1 1011 ? -28.567 -33.697 35.384 1.00 89.31 1011 VAL A CA 1
ATOM 7159 C C . VAL A 1 1011 ? -28.312 -32.301 35.939 1.00 89.31 1011 VAL A C 1
ATOM 7161 O O . VAL A 1 1011 ? -28.896 -31.324 35.463 1.00 89.31 1011 VAL A O 1
ATOM 7164 N N . TYR A 1 1012 ? -27.428 -32.201 36.929 1.00 81.56 1012 TYR A N 1
ATOM 7165 C CA . TYR A 1 1012 ? -26.906 -30.917 37.389 1.00 81.56 1012 TYR A CA 1
ATOM 7166 C C . TYR A 1 1012 ? -25.853 -30.400 36.392 1.00 81.56 1012 TYR A C 1
ATOM 7168 O O . TYR A 1 1012 ? -25.076 -31.222 35.899 1.00 81.56 1012 TYR A O 1
ATOM 7176 N N . PRO A 1 1013 ? -25.856 -29.101 36.033 1.00 59.84 1013 PRO A N 1
ATOM 7177 C CA . PRO A 1 1013 ? -24.838 -28.498 35.173 1.00 59.84 1013 PRO A CA 1
ATOM 7178 C C . PRO A 1 1013 ? -23.396 -28.736 35.624 1.00 59.84 1013 PRO A C 1
ATOM 7180 O O . PRO A 1 1013 ? -23.131 -28.676 36.848 1.00 59.84 1013 PRO A O 1
#